Protein AF-0000000065828206 (afdb_homodimer)

Organism: Ralstonia nicotianae (strain ATCC BAA-1114 / GMI1000) (NCBI:txid267608)

Nearest PDB structures (foldseek):
  7cvt-assembly1_B  TM=8.845E-01  e=2.943E-19  Escherichia coli MS 198-1
  7rnx-assembly1_B  TM=8.669E-01  e=4.921E-19  Escherichia coli
  4kkc-assembly1_A  TM=8.652E-01  e=5.841E-19  Escherichia coli K-12
  2hlf-assembly1_B  TM=8.826E-01  e=1.159E-18  Escherichia coli
  2fed-assembly1_A  TM=8.657E-01  e=7.010E-18  Escherichia coli

Radius of gyration: 28.48 Å; Cα contacts (8 Å, |Δi|>4): 1862; chains: 2; bounding box: 68×88×63 Å

Secondary structure (DSSP, 8-state):
-HHHHHHHHHHHHHHHHHHHHHHHHHHHHHHSS-S-HHHHHHHS-HHHHHHHHHHHHHHHHHHHHHHTTTS---SBSSHHHHHHTS-S-B-HHHHHHHHHHHHHHHHTT-SSBSHHHHHHHHHHHHHHHHHHHHHHS---HHHHHHHHHHHHHHHHHHHHT-HHHHHHHIIIIIISSB-HHHHHHHHHHHHHHHHHHHHHH-S--SSPPPP-----TTHHHHHHHHHHHHHHHHHHHHHHHHHHHHHHHHTT--HHHHHHHHHHHHHHHHHH-GGGSSSSHHHHHHHHHS---HHHHHHHHHHHHHHHHHHHHHT-S-BSHHHHHHHHHHHHHHHHHHHHHH-TTT---HHHHHHHHHHHHHHHHHS-HHHHHHHHHHHHT-GGGHHHHHHHHHHHHHHHHHTTPPPHHHHHHHHHHHHHHHSPP----/-HHHHHHHHHHHHHHHHHHHHHHHHHHHHHHSS-S-HHHHHHHS-HHHHHHHHHHHHHHHHHHHHHHTTTS---SBSSHHHHHHTS-S-B-HHHHHHHHHHHHHHHHTT-SSBSHHHHHHHHHHHHHHHHHHHHHHS---HHHHHHHHHHHHHHHHHHHHT-HHHHHHHIIIIIISSB-HHHHHHHHHHHHHHHHHHHHHH-S--SSPPPP-----TTHHHHHHHHHHHHHHHHHHHHHHHHHHHHHHHHHT--HHHHHHHHHHHHHHHHHH-GGGSSSSHHHHHHHHHS---HHHHHHHHHHHHHHHHHHHHHT-S-BSHHHHHHHHHHHHHHHHHHHHHH-TTT---HHHHHHHHHHHHHHHHHS-HHHHHHHHHHHHT-GGGHHHHHHHHHHHHHHHHHTTPPPHHHHHHHHHHHHHHHSPP----

Structure (mmCIF, N/CA/C/O backbone):
data_AF-0000000065828206-model_v1
#
loop_
_entity.id
_entity.type
_entity.pdbx_description
1 polymer 'Putative chloride channel protein ClcB-like'
#
loop_
_atom_site.group_PDB
_atom_site.id
_atom_site.type_symbol
_atom_site.label_atom_id
_atom_site.label_alt_id
_atom_site.label_comp_id
_atom_site.label_asym_id
_atom_site.label_entity_id
_atom_site.label_seq_id
_atom_site.pdbx_PDB_ins_code
_atom_site.Cartn_x
_atom_site.Cartn_y
_atom_site.Cartn_z
_atom_site.occupancy
_atom_site.B_iso_or_equiv
_atom_site.auth_seq_id
_atom_site.auth_comp_id
_atom_site.auth_asym_id
_atom_site.auth_atom_id
_atom_site.pdbx_PDB_model_num
ATOM 1 N N . MET A 1 1 ? 0.159 -11.266 20.906 1 85.5 1 MET A N 1
ATOM 2 C CA . MET A 1 1 ? -0.296 -11.562 19.547 1 85.5 1 MET A CA 1
ATOM 3 C C . MET A 1 1 ? 0.764 -11.18 18.516 1 85.5 1 MET A C 1
ATOM 5 O O . MET A 1 1 ? 1.113 -11.977 17.656 1 85.5 1 MET A O 1
ATOM 9 N N . LEU A 1 2 ? 1.484 -10.047 18.75 1 88.75 2 LEU A N 1
ATOM 10 C CA . LEU A 1 2 ? 2.467 -9.609 17.766 1 88.75 2 LEU A CA 1
ATOM 11 C C . LEU A 1 2 ? 3.717 -10.484 17.812 1 88.75 2 LEU A C 1
ATOM 13 O O . LEU A 1 2 ? 4.305 -10.797 16.766 1 88.75 2 LEU A O 1
ATOM 17 N N . ALA A 1 3 ? 4.074 -10.906 18.984 1 91.06 3 ALA A N 1
ATOM 18 C CA . ALA A 1 3 ? 5.234 -11.781 19.125 1 91.06 3 ALA A CA 1
ATOM 19 C C . ALA A 1 3 ? 4.98 -13.133 18.453 1 91.06 3 ALA A C 1
ATOM 21 O O . ALA A 1 3 ? 5.863 -13.688 17.797 1 91.06 3 ALA A O 1
ATOM 22 N N . ILE A 1 4 ? 3.814 -13.617 18.594 1 94.81 4 ILE A N 1
ATOM 23 C CA . ILE A 1 4 ? 3.439 -14.891 17.984 1 94.81 4 ILE A CA 1
ATOM 24 C C . ILE A 1 4 ? 3.402 -14.75 16.469 1 94.81 4 ILE A C 1
ATOM 26 O O . ILE A 1 4 ? 3.838 -15.648 15.75 1 94.81 4 ILE A O 1
ATOM 30 N N . ALA A 1 5 ? 2.896 -13.586 16.031 1 96.06 5 ALA A N 1
ATOM 31 C CA . ALA A 1 5 ? 2.891 -13.312 14.602 1 96.06 5 ALA A CA 1
ATOM 32 C C . ALA A 1 5 ? 4.309 -13.328 14.031 1 96.06 5 ALA A C 1
ATOM 34 O O . ALA A 1 5 ? 4.539 -13.836 12.938 1 96.06 5 ALA A O 1
ATOM 35 N N . GLY A 1 6 ? 5.203 -12.758 14.805 1 94.94 6 GLY A N 1
ATOM 36 C CA . GLY A 1 6 ? 6.598 -12.773 14.391 1 94.94 6 GLY A CA 1
ATOM 37 C C . GLY A 1 6 ? 7.176 -14.18 14.305 1 94.94 6 GLY A C 1
ATOM 38 O O . GLY A 1 6 ? 7.914 -14.492 13.367 1 94.94 6 GLY A O 1
ATOM 39 N N . LEU A 1 7 ? 6.871 -14.992 15.227 1 96.94 7 LEU A N 1
ATOM 40 C CA . LEU A 1 7 ? 7.332 -16.375 15.234 1 96.94 7 LEU A CA 1
ATOM 41 C C . LEU A 1 7 ? 6.773 -17.141 14.047 1 96.94 7 LEU A C 1
ATOM 43 O O . LEU A 1 7 ? 7.48 -17.953 13.438 1 96.94 7 LEU A O 1
ATOM 47 N N . ILE A 1 8 ? 5.566 -16.875 13.758 1 97.88 8 ILE A N 1
ATOM 48 C CA . ILE A 1 8 ? 4.93 -17.516 12.609 1 97.88 8 ILE A CA 1
ATOM 49 C C . ILE A 1 8 ? 5.605 -17.047 11.32 1 97.88 8 ILE A C 1
ATOM 51 O O . ILE A 1 8 ? 5.793 -17.844 10.391 1 97.88 8 ILE A O 1
ATOM 55 N N . GLY A 1 9 ? 5.891 -15.758 11.289 1 97.81 9 GLY A N 1
ATOM 56 C CA . GLY A 1 9 ? 6.637 -15.25 10.148 1 97.81 9 GLY A CA 1
ATOM 57 C C . GLY A 1 9 ? 7.961 -15.961 9.938 1 97.81 9 GLY A C 1
ATOM 58 O O . GLY A 1 9 ? 8.32 -16.297 8.805 1 97.81 9 GLY A O 1
ATOM 59 N N . CYS A 1 10 ? 8.648 -16.219 10.984 1 96.56 10 CYS A N 1
ATOM 60 C CA . CYS A 1 10 ? 9.93 -16.938 10.93 1 96.56 10 CYS A CA 1
ATOM 61 C C . CYS A 1 10 ? 9.742 -18.359 10.453 1 96.56 10 CYS A C 1
ATOM 63 O O . CYS A 1 10 ? 10.406 -18.812 9.523 1 96.56 10 CYS A O 1
ATOM 65 N N . ALA A 1 11 ? 8.82 -19.031 11.039 1 98.19 11 ALA A N 1
ATOM 66 C CA . ALA A 1 11 ? 8.562 -20.422 10.688 1 98.19 11 ALA A CA 1
ATOM 67 C C . ALA A 1 11 ? 8.078 -20.562 9.25 1 98.19 11 ALA A C 1
ATOM 69 O O . ALA A 1 11 ? 8.484 -21.469 8.531 1 98.19 11 ALA A O 1
ATOM 70 N N . GLY A 1 12 ? 7.203 -19.656 8.906 1 98.19 12 GLY A N 1
ATOM 71 C CA . GLY A 1 12 ? 6.703 -19.672 7.539 1 98.19 12 GLY A CA 1
ATOM 72 C C . GLY A 1 12 ? 7.789 -19.438 6.504 1 98.19 12 GLY A C 1
ATOM 73 O O . GLY A 1 12 ? 7.824 -20.125 5.473 1 98.19 12 GLY A O 1
ATOM 74 N N . ALA A 1 13 ? 8.641 -18.484 6.777 1 97.75 13 ALA A N 1
ATOM 75 C CA . ALA A 1 13 ? 9.75 -18.219 5.867 1 97.75 13 ALA A CA 1
ATOM 76 C C . ALA A 1 13 ? 10.672 -19.422 5.742 1 97.75 13 ALA A C 1
ATOM 78 O O . ALA A 1 13 ? 11.109 -19.766 4.641 1 97.75 13 ALA A O 1
ATOM 79 N N . LEU A 1 14 ? 10.945 -20.031 6.82 1 98 14 LEU A N 1
ATOM 80 C CA . LEU A 1 14 ? 11.82 -21.188 6.812 1 98 14 LEU A CA 1
ATOM 81 C C . LEU A 1 14 ? 11.188 -22.344 6.043 1 98 14 LEU A C 1
ATOM 83 O O . LEU A 1 14 ? 11.875 -23.062 5.324 1 98 14 LEU A O 1
ATOM 87 N N . ALA A 1 15 ? 9.914 -22.531 6.207 1 97.94 15 ALA A N 1
ATOM 88 C CA . ALA A 1 15 ? 9.203 -23.562 5.457 1 97.94 15 ALA A CA 1
ATOM 89 C C . ALA A 1 15 ? 9.273 -23.297 3.957 1 97.94 15 ALA A C 1
ATOM 91 O O . ALA A 1 15 ? 9.461 -24.234 3.166 1 97.94 15 ALA A O 1
ATOM 92 N N . THR A 1 16 ? 9.07 -22.078 3.592 1 97.31 16 THR A N 1
ATOM 93 C CA . THR A 1 16 ? 9.133 -21.703 2.184 1 97.31 16 THR A CA 1
ATOM 94 C C . THR A 1 16 ? 10.539 -21.906 1.629 1 97.31 16 THR A C 1
ATOM 96 O O . THR A 1 16 ? 10.711 -22.359 0.494 1 97.31 16 THR A O 1
ATOM 99 N N . ILE A 1 17 ? 11.539 -21.562 2.404 1 96.94 17 ILE A N 1
ATOM 100 C CA . ILE A 1 17 ? 12.93 -21.719 2 1 96.94 17 ILE A CA 1
ATOM 101 C C . ILE A 1 17 ? 13.25 -23.203 1.828 1 96.94 17 ILE A C 1
ATOM 103 O O . ILE A 1 17 ? 13.93 -23.594 0.874 1 96.94 17 ILE A O 1
ATOM 107 N N . ALA A 1 18 ? 12.773 -24.016 2.725 1 97.19 18 ALA A N 1
ATOM 108 C CA . ALA A 1 18 ? 12.969 -25.453 2.629 1 97.19 18 ALA A CA 1
ATOM 109 C C . ALA A 1 18 ? 12.359 -26 1.344 1 97.19 18 ALA A C 1
ATOM 111 O O . ALA A 1 18 ? 12.969 -26.844 0.676 1 97.19 18 ALA A O 1
ATOM 112 N N . PHE A 1 19 ? 11.195 -25.609 1.028 1 97.19 19 PHE A N 1
ATOM 113 C CA . PHE A 1 19 ? 10.539 -26.047 -0.196 1 97.19 19 PHE A CA 1
ATOM 114 C C . PHE A 1 19 ? 11.344 -25.641 -1.422 1 97.19 19 PHE A C 1
ATOM 116 O O . PHE A 1 19 ? 11.539 -26.438 -2.338 1 97.19 19 PHE A O 1
ATOM 123 N N . ARG A 1 20 ? 11.758 -24.438 -1.436 1 94.19 20 ARG A N 1
ATOM 124 C CA . ARG A 1 20 ? 12.547 -23.922 -2.553 1 94.19 20 ARG A CA 1
ATOM 125 C C . ARG A 1 20 ? 13.844 -24.703 -2.713 1 94.19 20 ARG A C 1
ATOM 127 O O . ARG A 1 20 ? 14.273 -24.984 -3.834 1 94.19 20 ARG A O 1
ATOM 134 N N . GLU A 1 21 ? 14.461 -25.016 -1.623 1 94.44 21 GLU A N 1
ATOM 135 C CA . GLU A 1 21 ? 15.703 -25.766 -1.66 1 94.44 21 GLU A CA 1
ATOM 136 C C . GLU A 1 21 ? 15.469 -27.188 -2.172 1 94.44 21 GLU A C 1
ATOM 138 O O . GLU A 1 21 ? 16.297 -27.734 -2.896 1 94.44 21 GLU A O 1
ATOM 143 N N . CYS A 1 22 ? 14.359 -27.75 -1.786 1 95.75 22 CYS A N 1
ATOM 144 C CA . CYS A 1 22 ? 14.008 -29.062 -2.307 1 95.75 22 CYS A CA 1
ATOM 145 C C . CYS A 1 22 ? 13.812 -29.031 -3.816 1 95.75 22 CYS A C 1
ATOM 147 O O . CYS A 1 22 ? 14.266 -29.922 -4.535 1 95.75 22 CYS A O 1
ATOM 149 N N . LEU A 1 23 ? 13.148 -28.031 -4.246 1 94 23 LEU A N 1
ATOM 150 C CA . LEU A 1 23 ? 12.922 -27.859 -5.68 1 94 23 LEU A CA 1
ATOM 151 C C . LEU A 1 23 ? 14.25 -27.703 -6.422 1 94 23 LEU A C 1
ATOM 153 O O . LEU A 1 23 ? 14.438 -28.297 -7.488 1 94 23 LEU A O 1
ATOM 157 N N . ARG A 1 24 ? 15.094 -26.906 -5.871 1 91.38 24 ARG A N 1
ATOM 158 C CA . ARG A 1 24 ? 16.406 -26.672 -6.48 1 91.38 24 ARG A CA 1
ATOM 159 C C . ARG A 1 24 ? 17.188 -27.969 -6.59 1 91.38 24 ARG A C 1
ATOM 161 O O . ARG A 1 24 ? 17.828 -28.219 -7.617 1 91.38 24 ARG A O 1
ATOM 168 N N . GLN A 1 25 ? 17.188 -28.75 -5.578 1 92.44 25 GLN A N 1
ATOM 169 C CA . GLN A 1 25 ? 17.891 -30.016 -5.57 1 92.44 25 GLN A CA 1
ATOM 170 C C . GLN A 1 25 ? 17.328 -30.984 -6.605 1 92.44 25 GLN A C 1
ATOM 172 O O . GLN A 1 25 ? 18.062 -31.688 -7.285 1 92.44 25 GLN A O 1
ATOM 177 N N . LEU A 1 26 ? 16.031 -31 -6.684 1 91.31 26 LEU A N 1
ATOM 178 C CA . LEU A 1 26 ? 15.391 -31.875 -7.66 1 91.31 26 LEU A CA 1
ATOM 179 C C . LEU A 1 26 ? 15.727 -31.438 -9.086 1 91.31 26 LEU A C 1
ATOM 181 O O . LEU A 1 26 ? 15.953 -32.281 -9.953 1 91.31 26 LEU A O 1
ATOM 185 N N . GLN A 1 27 ? 15.695 -30.156 -9.266 1 87.38 27 GLN A N 1
ATOM 186 C CA . GLN A 1 27 ? 16.047 -29.641 -10.578 1 87.38 27 GLN A CA 1
ATOM 187 C C . GLN A 1 27 ? 17.516 -29.938 -10.906 1 87.38 27 GLN A C 1
ATOM 189 O O . GLN A 1 27 ? 17.844 -30.234 -12.062 1 87.38 27 GLN A O 1
ATOM 194 N N . TRP A 1 28 ? 18.359 -29.797 -9.938 1 87.56 28 TRP A N 1
ATOM 195 C CA . TRP A 1 28 ? 19.766 -30.109 -10.133 1 87.56 28 TRP A CA 1
ATOM 196 C C . TRP A 1 28 ? 19.953 -31.578 -10.508 1 87.56 28 TRP A C 1
ATOM 198 O O . TRP A 1 28 ? 20.781 -31.906 -11.359 1 87.56 28 TRP A O 1
ATOM 208 N N . TRP A 1 29 ? 19.234 -32.406 -9.938 1 86.88 29 TRP A N 1
ATOM 209 C CA . TRP A 1 29 ? 19.297 -33.844 -10.242 1 86.88 29 TRP A CA 1
ATOM 210 C C . TRP A 1 29 ? 18.812 -34.125 -11.664 1 86.88 29 TRP A C 1
ATOM 212 O O . TRP A 1 29 ? 19.312 -35 -12.336 1 86.88 29 TRP A O 1
ATOM 222 N N . LEU A 1 30 ? 17.828 -33.375 -12.102 1 83.5 30 LEU A N 1
ATOM 223 C CA . LEU A 1 30 ? 17.219 -33.594 -13.414 1 83.5 30 LEU A CA 1
ATOM 224 C C . LEU A 1 30 ? 18.094 -33.031 -14.523 1 83.5 30 LEU A C 1
ATOM 226 O O . LEU A 1 30 ? 18.234 -33.656 -15.586 1 83.5 30 LEU A O 1
ATOM 230 N N . ALA A 1 31 ? 18.656 -31.828 -14.281 1 81.62 31 ALA A N 1
ATOM 231 C CA . ALA A 1 31 ? 19.312 -31.109 -15.375 1 81.62 31 ALA A CA 1
ATOM 232 C C . ALA A 1 31 ? 20.812 -31.016 -15.148 1 81.62 31 ALA A C 1
ATOM 234 O O . ALA A 1 31 ? 21.578 -30.719 -16.078 1 81.62 31 ALA A O 1
ATOM 235 N N . GLY A 1 32 ? 21.281 -31.203 -14.008 1 77.5 32 GLY A N 1
ATOM 236 C CA . GLY A 1 32 ? 22.688 -31.078 -13.688 1 77.5 32 GLY A CA 1
ATOM 237 C C . GLY A 1 32 ? 23.141 -29.641 -13.492 1 77.5 32 GLY A C 1
ATOM 238 O O . GLY A 1 32 ? 24.328 -29.375 -13.344 1 77.5 32 GLY A O 1
ATOM 239 N N . ALA A 1 33 ? 22.219 -28.672 -13.695 1 75.38 33 ALA A N 1
ATOM 240 C CA . ALA A 1 33 ? 22.547 -27.25 -13.523 1 75.38 33 ALA A CA 1
ATOM 241 C C . ALA A 1 33 ? 21.375 -26.484 -12.914 1 75.38 33 ALA A C 1
ATOM 243 O O . ALA A 1 33 ? 20.219 -26.906 -13.023 1 75.38 33 ALA A O 1
ATOM 244 N N . ASP A 1 34 ? 21.781 -25.484 -12.242 1 78.25 34 ASP A N 1
ATOM 245 C CA . ASP A 1 34 ? 20.781 -24.625 -11.625 1 78.25 34 ASP A CA 1
ATOM 246 C C . ASP A 1 34 ? 20.531 -23.375 -12.461 1 78.25 34 ASP A C 1
ATOM 248 O O . ASP A 1 34 ? 20.875 -22.266 -12.047 1 78.25 34 ASP A O 1
ATOM 252 N N . GLN A 1 35 ? 19.984 -23.562 -13.617 1 77.94 35 GLN A N 1
ATOM 253 C CA . GLN A 1 35 ? 19.812 -22.422 -14.5 1 77.94 35 GLN A CA 1
ATOM 254 C C . GLN A 1 35 ? 18.328 -22.141 -14.75 1 77.94 35 GLN A C 1
ATOM 256 O O . GLN A 1 35 ? 17.984 -21.438 -15.695 1 77.94 35 GLN A O 1
ATOM 261 N N . GLY A 1 36 ? 17.469 -22.734 -13.945 1 86.75 36 GLY A N 1
ATOM 262 C CA . GLY A 1 36 ? 16.047 -22.5 -14.133 1 86.75 36 GLY A CA 1
ATOM 263 C C . GLY A 1 36 ? 15.367 -23.547 -14.992 1 86.75 36 GLY A C 1
ATOM 264 O O . GLY A 1 36 ? 16.047 -24.328 -15.664 1 86.75 36 GLY A O 1
ATOM 265 N N . LEU A 1 37 ? 14.141 -23.562 -15.047 1 91.56 37 LEU A N 1
ATOM 266 C CA . LEU A 1 37 ? 13.391 -24.625 -15.68 1 91.56 37 LEU A CA 1
ATOM 267 C C . LEU A 1 37 ? 13.398 -24.469 -17.203 1 91.56 37 LEU A C 1
ATOM 269 O O . LEU A 1 37 ? 13.414 -25.469 -17.922 1 91.56 37 LEU A O 1
ATOM 273 N N . VAL A 1 38 ? 13.336 -23.25 -17.641 1 93.88 38 VAL A N 1
ATOM 274 C CA . VAL A 1 38 ? 13.359 -23.016 -19.078 1 93.88 38 VAL A CA 1
ATOM 275 C C . VAL A 1 38 ? 14.719 -23.406 -19.641 1 93.88 38 VAL A C 1
ATOM 277 O O . VAL A 1 38 ? 14.805 -24.031 -20.703 1 93.88 38 VAL A O 1
ATOM 280 N N . ALA A 1 39 ? 15.75 -23.031 -18.969 1 91.31 39 ALA A N 1
ATOM 281 C CA . ALA A 1 39 ? 17.094 -23.422 -19.375 1 91.31 39 ALA A CA 1
ATOM 282 C C . ALA A 1 39 ? 17.25 -24.938 -19.375 1 91.31 39 ALA A C 1
ATOM 284 O O . ALA A 1 39 ? 17.922 -25.5 -20.234 1 91.31 39 ALA A O 1
ATOM 285 N N . THR A 1 40 ? 16.672 -25.578 -18.406 1 90.56 40 THR A N 1
ATOM 286 C CA . THR A 1 40 ? 16.688 -27.047 -18.344 1 90.56 40 THR A CA 1
ATOM 287 C C . THR A 1 40 ? 15.969 -27.641 -19.547 1 90.56 40 THR A C 1
ATOM 289 O O . THR A 1 40 ? 16.469 -28.578 -20.172 1 90.56 40 THR A O 1
ATOM 292 N N . ALA A 1 41 ? 14.797 -27.125 -19.828 1 93.62 41 ALA A N 1
ATOM 293 C CA . ALA A 1 41 ? 14.047 -27.609 -20.984 1 93.62 41 ALA A CA 1
ATOM 294 C C . ALA A 1 41 ? 14.852 -27.469 -22.266 1 93.62 41 ALA A C 1
ATOM 296 O O . ALA A 1 41 ? 14.859 -28.375 -23.109 1 93.62 41 ALA A O 1
ATOM 297 N N . ARG A 1 42 ? 15.531 -26.375 -22.406 1 92.88 42 ARG A N 1
ATOM 298 C CA . ARG A 1 42 ? 16.312 -26.094 -23.609 1 92.88 42 ARG A CA 1
ATOM 299 C C . ARG A 1 42 ? 17.484 -27.062 -23.734 1 92.88 42 ARG A C 1
ATOM 301 O O . ARG A 1 42 ? 17.906 -27.391 -24.844 1 92.88 42 ARG A O 1
ATOM 308 N N . ALA A 1 43 ? 17.969 -27.469 -22.656 1 90.56 43 ALA A N 1
ATOM 309 C CA . ALA A 1 43 ? 19.141 -28.328 -22.641 1 90.56 43 ALA A CA 1
ATOM 310 C C . ALA A 1 43 ? 18.766 -29.781 -22.922 1 90.56 43 ALA A C 1
ATOM 312 O O . ALA A 1 43 ? 19.625 -30.594 -23.281 1 90.56 43 ALA A O 1
ATOM 313 N N . LEU A 1 44 ? 17.562 -30.156 -22.797 1 92.38 44 LEU A N 1
ATOM 314 C CA . LEU A 1 44 ? 17.094 -31.531 -22.953 1 92.38 44 LEU A CA 1
ATOM 315 C C . LEU A 1 44 ? 16.75 -31.812 -24.422 1 92.38 44 LEU A C 1
ATOM 317 O O . LEU A 1 44 ? 16.281 -30.922 -25.141 1 92.38 44 LEU A O 1
ATOM 321 N N . PRO A 1 45 ? 17.016 -33.031 -24.828 1 95 45 PRO A N 1
ATOM 322 C CA . PRO A 1 45 ? 16.516 -33.438 -26.141 1 95 45 PRO A CA 1
ATOM 323 C C . PRO A 1 45 ? 14.984 -33.469 -26.203 1 95 45 PRO A C 1
ATOM 325 O O . PRO A 1 45 ? 14.32 -33.5 -25.172 1 95 45 PRO A O 1
ATOM 328 N N . TRP A 1 46 ? 14.445 -33.438 -27.391 1 95.44 46 TRP A N 1
ATOM 329 C CA . TRP A 1 46 ? 13.008 -33.281 -27.609 1 95.44 46 TRP A CA 1
ATOM 330 C C . TRP A 1 46 ? 12.242 -34.406 -26.875 1 95.44 46 TRP A C 1
ATOM 332 O O . TRP A 1 46 ? 11.164 -34.156 -26.328 1 95.44 46 TRP A O 1
ATOM 342 N N . TRP A 1 47 ? 12.727 -35.625 -26.844 1 96.44 47 TRP A N 1
ATOM 343 C CA . TRP A 1 47 ? 12.008 -36.719 -26.203 1 96.44 47 TRP A CA 1
ATOM 344 C C . TRP A 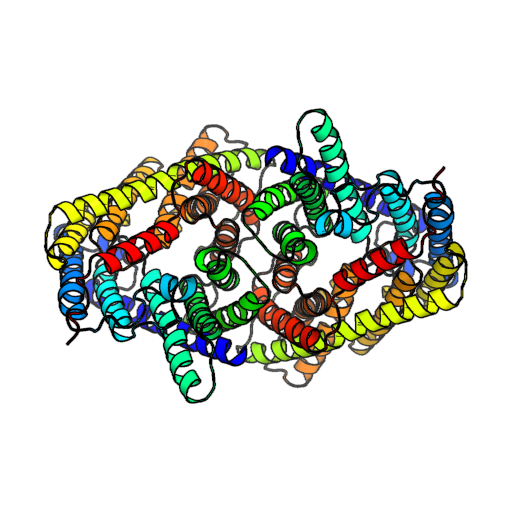1 47 ? 12.008 -36.594 -24.688 1 96.44 47 TRP A C 1
ATOM 346 O O . TRP A 1 47 ? 11.031 -36.938 -24.031 1 96.44 47 TRP A O 1
ATOM 356 N N . ALA A 1 48 ? 13.031 -36.062 -24.156 1 95.31 48 ALA A N 1
ATOM 357 C CA . ALA A 1 48 ? 13.094 -35.812 -22.719 1 95.31 48 ALA A CA 1
ATOM 358 C C . ALA A 1 48 ? 12.172 -34.656 -22.312 1 95.31 48 ALA A C 1
ATOM 360 O O . ALA A 1 48 ? 11.594 -34.688 -21.219 1 95.31 48 ALA A O 1
ATOM 361 N N . ARG A 1 49 ? 12.07 -33.688 -23.219 1 95.81 49 ARG A N 1
ATOM 362 C CA . ARG A 1 49 ? 11.141 -32.594 -22.969 1 95.81 49 ARG A CA 1
ATOM 363 C C . ARG A 1 49 ? 9.703 -33.094 -22.875 1 95.81 49 ARG A C 1
ATOM 365 O O . ARG A 1 49 ? 8.898 -32.531 -22.141 1 95.81 49 ARG A O 1
ATOM 372 N N . LEU A 1 50 ? 9.461 -34.094 -23.594 1 97.31 50 LEU A N 1
ATOM 373 C CA . LEU A 1 50 ? 8.133 -34.719 -23.594 1 97.31 50 LEU A CA 1
ATOM 374 C C . LEU A 1 50 ? 7.941 -35.594 -22.359 1 97.31 50 LEU A C 1
ATOM 376 O O . LEU A 1 50 ? 6.914 -35.5 -21.688 1 97.31 50 LEU A O 1
ATOM 380 N N . LEU A 1 51 ? 8.93 -36.344 -22 1 97.19 51 LEU A N 1
ATOM 381 C CA . LEU A 1 51 ? 8.766 -37.438 -21.031 1 97.19 51 LEU A CA 1
ATOM 382 C C . LEU A 1 51 ? 8.953 -36.938 -19.609 1 97.19 51 LEU A C 1
ATOM 384 O O . LEU A 1 51 ? 8.336 -37.469 -18.672 1 97.19 51 LEU A O 1
ATOM 388 N N . VAL A 1 52 ? 9.773 -35.969 -19.422 1 96.88 52 VAL A N 1
ATOM 389 C CA . VAL A 1 52 ? 10.094 -35.5 -18.078 1 96.88 52 VAL A CA 1
ATOM 390 C C . VAL A 1 52 ? 8.844 -34.906 -17.422 1 96.88 52 VAL A C 1
ATOM 392 O O . VAL A 1 52 ? 8.461 -35.344 -16.328 1 96.88 52 VAL A O 1
ATOM 395 N N . PRO A 1 53 ? 8.164 -33.969 -18.094 1 98.06 53 PRO A N 1
ATOM 396 C CA . PRO A 1 53 ? 6.93 -33.5 -17.484 1 98.06 53 PRO A CA 1
ATOM 397 C C . PRO A 1 53 ? 5.867 -34.594 -17.344 1 98.06 53 PRO A C 1
ATOM 399 O O . PRO A 1 53 ? 5.086 -34.562 -16.391 1 98.06 53 PRO A O 1
ATOM 402 N N . THR A 1 54 ? 5.844 -35.5 -18.25 1 98.5 54 THR A N 1
ATOM 403 C CA . THR A 1 54 ? 4.898 -36.625 -18.188 1 98.5 54 THR A CA 1
ATOM 404 C C . THR A 1 54 ? 5.164 -37.469 -16.953 1 98.5 54 THR A C 1
ATOM 406 O O . THR A 1 54 ? 4.242 -37.781 -16.203 1 98.5 54 THR A O 1
ATOM 409 N N . ALA A 1 55 ? 6.406 -37.812 -16.781 1 98.12 55 ALA A N 1
ATOM 410 C CA . ALA A 1 55 ? 6.797 -38.625 -15.633 1 98.12 55 ALA A CA 1
ATOM 411 C C . ALA A 1 55 ? 6.586 -37.875 -14.328 1 98.12 55 ALA A C 1
ATOM 413 O O . ALA A 1 55 ? 6.168 -38.469 -13.328 1 98.12 55 ALA A O 1
ATOM 414 N N . GLY A 1 56 ? 6.965 -36.625 -14.375 1 97.69 56 GLY A N 1
ATOM 415 C CA . GLY A 1 56 ? 6.719 -35.812 -13.203 1 97.69 56 GLY A CA 1
ATOM 416 C C . GLY A 1 56 ? 5.25 -35.719 -12.844 1 97.69 56 GLY A C 1
ATOM 417 O O . GLY A 1 56 ? 4.895 -35.75 -11.664 1 97.69 56 GLY A O 1
ATOM 418 N N . GLY A 1 57 ? 4.402 -35.5 -13.844 1 98.38 57 GLY A N 1
ATOM 419 C CA . GLY A 1 57 ? 2.969 -35.5 -13.617 1 98.38 57 GLY A CA 1
ATOM 420 C C . GLY A 1 57 ? 2.463 -36.844 -13.062 1 98.38 57 GLY A C 1
ATOM 421 O O . GLY A 1 57 ? 1.623 -36.844 -12.164 1 98.38 57 GLY A O 1
ATOM 422 N N . LEU A 1 58 ? 2.988 -37.875 -13.594 1 98.5 58 LEU A N 1
ATOM 423 C CA . LEU A 1 58 ? 2.604 -39.219 -13.117 1 98.5 58 LEU A CA 1
ATOM 424 C C . LEU A 1 58 ? 2.971 -39.375 -11.648 1 98.5 58 LEU A C 1
ATOM 426 O O . LEU A 1 58 ? 2.154 -39.844 -10.852 1 98.5 58 LEU A O 1
ATOM 430 N N . LEU A 1 59 ? 4.16 -39.031 -11.32 1 98.06 59 LEU A N 1
ATOM 431 C CA . LEU A 1 59 ? 4.617 -39.156 -9.938 1 98.06 59 LEU A CA 1
ATOM 432 C C . LEU A 1 59 ? 3.789 -38.281 -9.016 1 98.06 59 LEU A C 1
ATOM 434 O O . LEU A 1 59 ? 3.451 -38.688 -7.898 1 98.06 59 LEU A O 1
ATOM 438 N N . ALA A 1 60 ? 3.541 -37.062 -9.469 1 98.25 60 ALA A N 1
ATOM 439 C CA . ALA A 1 60 ? 2.705 -36.156 -8.688 1 98.25 60 ALA A CA 1
ATOM 440 C C . ALA A 1 60 ? 1.313 -36.75 -8.469 1 98.25 60 ALA A C 1
ATOM 442 O O . ALA A 1 60 ? 0.774 -36.656 -7.359 1 98.25 60 ALA A O 1
ATOM 443 N N . GLY A 1 61 ? 0.767 -37.25 -9.508 1 97.75 61 GLY A N 1
ATOM 444 C CA . GLY A 1 61 ? -0.549 -37.875 -9.414 1 97.75 61 GLY A CA 1
ATOM 445 C C . GLY A 1 61 ? -0.578 -39.094 -8.508 1 97.75 61 GLY A C 1
ATOM 446 O O . GLY A 1 61 ? -1.541 -39.281 -7.766 1 97.75 61 GLY A O 1
ATOM 447 N N . LEU A 1 62 ? 0.457 -39.875 -8.57 1 97.56 62 LEU A N 1
ATOM 448 C CA . LEU A 1 62 ? 0.555 -41.062 -7.699 1 97.56 62 LEU A CA 1
ATOM 449 C C . LEU A 1 62 ? 0.649 -40.625 -6.238 1 97.56 62 LEU A C 1
ATOM 451 O O . LEU A 1 62 ? 0.054 -41.25 -5.363 1 97.56 62 LEU A O 1
ATOM 455 N N . THR A 1 63 ? 1.379 -39.594 -6.031 1 96.69 63 THR A N 1
ATOM 456 C CA . THR A 1 63 ? 1.526 -39.062 -4.676 1 96.69 63 THR A CA 1
ATOM 457 C C . THR A 1 63 ? 0.177 -38.625 -4.117 1 96.69 63 THR A C 1
ATOM 459 O O . THR A 1 63 ? -0.145 -38.906 -2.961 1 96.69 63 THR A O 1
ATOM 462 N N . LEU A 1 64 ? -0.564 -38 -4.926 1 94.88 64 LEU A N 1
ATOM 463 C CA . LEU A 1 64 ? -1.871 -37.531 -4.48 1 94.88 64 LEU A CA 1
ATOM 464 C C . LEU A 1 64 ? -2.844 -38.688 -4.328 1 94.88 64 LEU A C 1
ATOM 466 O O . LEU A 1 64 ? -3.557 -38.781 -3.326 1 94.88 64 LEU A O 1
ATOM 470 N N . GLN A 1 65 ? -2.881 -39.5 -5.328 1 93.62 65 GLN A N 1
ATOM 471 C CA . GLN A 1 65 ? -3.836 -40.594 -5.387 1 93.62 65 GLN A CA 1
ATOM 472 C C . GLN A 1 65 ? -3.641 -41.562 -4.215 1 93.62 65 GLN A C 1
ATOM 474 O O . GLN A 1 65 ? -4.613 -42 -3.602 1 93.62 65 GLN A O 1
ATOM 479 N N . TYR A 1 66 ? -2.416 -41.75 -3.863 1 93.19 66 TYR A N 1
ATOM 480 C CA . TYR A 1 66 ? -2.15 -42.719 -2.822 1 93.19 66 TYR A CA 1
ATOM 481 C C . TYR A 1 66 ? -1.818 -42.062 -1.499 1 93.19 66 TYR A C 1
ATOM 483 O O . TYR A 1 66 ? -2.066 -42.625 -0.428 1 93.19 66 TYR A O 1
ATOM 491 N N . GLY A 1 67 ? -1.294 -40.969 -1.544 1 90 67 GLY A N 1
ATOM 492 C CA . GLY A 1 67 ? -0.926 -40.25 -0.329 1 90 67 GLY A CA 1
ATOM 493 C C . GLY A 1 67 ? -2.123 -39.75 0.453 1 90 67 GLY A C 1
ATOM 494 O O . GLY A 1 67 ? -2.094 -39.719 1.685 1 90 67 GLY A O 1
ATOM 495 N N . LEU A 1 68 ? -3.117 -39.375 -0.242 1 86.69 68 LEU A N 1
ATOM 496 C CA . LEU A 1 68 ? -4.266 -38.781 0.418 1 86.69 68 LEU A CA 1
ATOM 497 C C . LEU A 1 68 ? -5.293 -39.812 0.812 1 86.69 68 LEU A C 1
ATOM 499 O O . LEU A 1 68 ? -6.195 -39.562 1.605 1 86.69 68 LEU A O 1
ATOM 503 N N . LYS A 1 69 ? -5.098 -41 0.354 1 84.31 69 LYS A N 1
ATOM 504 C CA . LYS A 1 69 ? -6.078 -42.062 0.558 1 84.31 69 LYS A CA 1
ATOM 505 C C . LYS A 1 69 ? -6.215 -42.406 2.037 1 84.31 69 LYS A C 1
ATOM 507 O O . LYS A 1 69 ? -7.312 -42.688 2.518 1 84.31 69 LYS A O 1
ATOM 512 N N . TRP A 1 70 ? -5.16 -42.219 2.73 1 82.5 70 TRP A N 1
ATOM 513 C CA . TRP A 1 70 ? -5.211 -42.719 4.102 1 82.5 70 TRP A CA 1
ATOM 514 C C . TRP A 1 70 ? -5.18 -41.562 5.102 1 82.5 70 TRP A C 1
ATOM 516 O O . TRP A 1 70 ? -5.07 -41.781 6.309 1 82.5 70 TRP A O 1
ATOM 526 N N . ILE A 1 71 ? -5.312 -40.406 4.656 1 80.25 71 ILE A N 1
ATOM 527 C CA . ILE A 1 71 ? -5.258 -39.281 5.555 1 80.25 71 ILE A CA 1
ATOM 528 C C . ILE A 1 71 ? -6.676 -38.781 5.863 1 80.25 71 ILE A C 1
ATOM 530 O O . ILE A 1 71 ? -7.449 -38.5 4.949 1 80.25 71 ILE A O 1
ATOM 534 N N . PRO A 1 72 ? -7.02 -38.844 7.219 1 73 72 PRO A N 1
ATOM 535 C CA . PRO A 1 72 ? -8.336 -38.312 7.582 1 73 72 PRO A CA 1
ATOM 536 C C . PRO A 1 72 ? -8.531 -36.875 7.168 1 73 72 PRO A C 1
ATOM 538 O O . PRO A 1 72 ? -7.582 -36.062 7.223 1 73 72 PRO A O 1
ATOM 541 N N . ARG A 1 73 ? -9.531 -36.656 6.648 1 70.19 73 ARG A N 1
ATOM 542 C CA . ARG A 1 73 ? -9.859 -35.281 6.207 1 70.19 73 ARG A CA 1
ATOM 543 C C . ARG A 1 73 ? -10.242 -34.406 7.391 1 70.19 73 ARG A C 1
ATOM 545 O O . ARG A 1 73 ? -11.422 -34.125 7.613 1 70.19 73 ARG A O 1
ATOM 552 N N . LYS A 1 74 ? -9.406 -34.312 8.258 1 70.12 74 LYS A N 1
ATOM 553 C CA . LYS A 1 74 ? -9.594 -33.406 9.391 1 70.12 74 LYS A CA 1
ATOM 554 C C . LYS A 1 74 ? -9.008 -32.031 9.094 1 70.12 74 LYS A C 1
ATOM 556 O O . LYS A 1 74 ? -7.871 -31.906 8.633 1 70.12 74 LYS A O 1
ATOM 561 N N . GLY A 1 75 ? -9.938 -31.047 9.18 1 72.62 75 GLY A N 1
ATOM 562 C CA . GLY A 1 75 ? -9.508 -29.672 8.938 1 72.62 75 GLY A CA 1
ATOM 563 C C . GLY A 1 75 ? -9.672 -29.25 7.488 1 72.62 75 GLY A C 1
ATOM 564 O O . GLY A 1 75 ? -10.148 -30.016 6.66 1 72.62 75 GLY A O 1
ATOM 565 N N . ALA A 1 76 ? -9.258 -28.047 7.242 1 78.88 76 ALA A N 1
ATOM 566 C CA . ALA A 1 76 ? -9.375 -27.531 5.887 1 78.88 76 ALA A CA 1
ATOM 567 C C . ALA A 1 76 ? -8.203 -27.969 5.016 1 78.88 76 ALA A C 1
ATOM 569 O O . ALA A 1 76 ? -7.094 -28.156 5.512 1 78.88 76 ALA A O 1
ATOM 570 N N . GLU A 1 77 ? -8.438 -28.188 3.781 1 77.38 77 GLU A N 1
ATOM 571 C CA . GLU A 1 77 ? -7.398 -28.594 2.832 1 77.38 77 GLU A CA 1
ATOM 572 C C . GLU A 1 77 ? -6.605 -27.375 2.346 1 77.38 77 GLU A C 1
ATOM 574 O O . GLU A 1 77 ? -5.41 -27.484 2.061 1 77.38 77 GLU A O 1
ATOM 579 N N . ASP A 1 78 ? -7.273 -26.297 2.305 1 87.19 78 ASP A N 1
ATOM 580 C CA . ASP A 1 78 ? -6.695 -25.078 1.761 1 87.19 78 ASP A CA 1
ATOM 581 C C . ASP A 1 78 ? -6.719 -23.953 2.793 1 87.19 78 ASP A C 1
ATOM 583 O O . ASP A 1 78 ? -7.684 -23.812 3.545 1 87.19 78 ASP A O 1
ATOM 587 N N . TYR A 1 79 ? -5.617 -23.219 2.805 1 90.06 79 TYR A N 1
ATOM 588 C CA . TYR A 1 79 ? -5.48 -22.188 3.814 1 90.06 79 TYR A CA 1
ATOM 589 C C . TYR A 1 79 ? -6.566 -21.125 3.656 1 90.06 79 TYR A C 1
ATOM 591 O O . TYR A 1 79 ? -7.031 -20.547 4.645 1 90.06 79 TYR A O 1
ATOM 599 N N . MET A 1 80 ? -6.941 -20.875 2.438 1 89 80 MET A N 1
ATOM 600 C CA . MET A 1 80 ? -7.984 -19.875 2.217 1 89 80 MET A CA 1
ATOM 601 C C . MET A 1 80 ? -9.289 -20.312 2.881 1 89 80 MET A C 1
ATOM 603 O O . MET A 1 80 ? -9.977 -19.484 3.488 1 89 80 MET A O 1
ATOM 607 N N . GLU A 1 81 ? -9.594 -21.547 2.783 1 86.69 81 GLU A N 1
ATOM 608 C CA . GLU A 1 81 ? -10.789 -22.078 3.422 1 86.69 81 GLU A CA 1
ATOM 609 C C . GLU A 1 81 ? -10.672 -22.031 4.941 1 86.69 81 GLU A C 1
ATOM 611 O O . GLU A 1 81 ? -11.633 -21.688 5.633 1 86.69 81 GLU A O 1
ATOM 616 N N . ALA A 1 82 ? -9.539 -22.391 5.379 1 89.94 82 ALA A N 1
ATOM 617 C CA . ALA A 1 82 ? -9.312 -22.406 6.82 1 89.94 82 ALA A CA 1
ATOM 618 C C . ALA A 1 82 ? -9.484 -21.016 7.418 1 89.94 82 ALA A C 1
ATOM 620 O O . ALA A 1 82 ? -9.961 -20.875 8.547 1 89.94 82 ALA A O 1
ATOM 621 N N . ILE A 1 83 ? -9.141 -19.969 6.711 1 91.5 83 ILE A N 1
ATOM 622 C CA . ILE A 1 83 ? -9.172 -18.594 7.207 1 91.5 83 ILE A CA 1
ATOM 623 C C . ILE A 1 83 ? -10.57 -18 7.004 1 91.5 83 ILE A C 1
ATOM 625 O O . ILE A 1 83 ? -11.133 -17.406 7.922 1 91.5 83 ILE A O 1
ATOM 629 N N . ALA A 1 84 ? -11.148 -18.219 5.859 1 86.25 84 ALA A N 1
ATOM 630 C CA . ALA A 1 84 ? -12.359 -17.5 5.461 1 86.25 84 ALA A CA 1
ATOM 631 C C . ALA A 1 84 ? -13.602 -18.125 6.078 1 86.25 84 ALA A C 1
ATOM 633 O O . ALA A 1 84 ? -14.5 -17.422 6.539 1 86.25 84 ALA A O 1
ATOM 634 N N . VAL A 1 85 ? -13.656 -19.5 6.109 1 83.69 85 VAL A N 1
ATOM 635 C CA . VAL A 1 85 ? -14.906 -20.141 6.508 1 83.69 85 VAL A CA 1
ATOM 636 C C . VAL A 1 85 ? -14.625 -21.234 7.535 1 83.69 85 VAL A C 1
ATOM 638 O O . VAL A 1 85 ? -15.523 -21.641 8.281 1 83.69 85 VAL A O 1
ATOM 641 N N . GLY A 1 86 ? -13.398 -21.531 7.738 1 88.25 86 GLY A N 1
ATOM 642 C CA . GLY A 1 86 ? -13.078 -22.641 8.617 1 88.25 86 GLY A CA 1
ATOM 643 C C . GLY A 1 86 ? -12.75 -22.219 10.039 1 88.25 86 GLY A C 1
ATOM 644 O O . GLY A 1 86 ? -13.219 -21.172 10.492 1 88.25 86 GLY A O 1
ATOM 645 N N . ASP A 1 87 ? -12.07 -23.172 10.742 1 90 87 ASP A N 1
ATOM 646 C CA . ASP A 1 87 ? -11.75 -22.922 12.148 1 90 87 ASP A CA 1
ATOM 647 C C . ASP A 1 87 ? -10.258 -22.656 12.336 1 90 87 ASP A C 1
ATOM 649 O O . ASP A 1 87 ? -9.734 -22.781 13.445 1 90 87 ASP A O 1
ATOM 653 N N . GLY A 1 88 ? -9.602 -22.438 11.227 1 92.31 88 GLY A N 1
ATOM 654 C CA . GLY A 1 88 ? -8.188 -22.125 11.312 1 92.31 88 GLY A CA 1
ATOM 655 C C . GLY A 1 88 ? -7.312 -23.359 11.5 1 92.31 88 GLY A C 1
ATOM 656 O O . GLY A 1 88 ? -6.145 -23.234 11.867 1 92.31 88 GLY A O 1
ATOM 657 N N . VAL A 1 89 ? -7.848 -24.516 11.273 1 93.38 89 VAL A N 1
ATOM 658 C CA . VAL A 1 89 ? -7.082 -25.75 11.422 1 93.38 89 VAL A CA 1
ATOM 659 C C . VAL A 1 89 ? -6.777 -26.344 10.047 1 93.38 89 VAL A C 1
ATOM 661 O O . VAL A 1 89 ? -7.688 -26.578 9.242 1 93.38 89 VAL A O 1
ATOM 664 N N . LEU A 1 90 ? -5.484 -26.531 9.812 1 93.81 90 LEU A N 1
ATOM 665 C CA . LEU A 1 90 ? -5.008 -27.172 8.586 1 93.81 90 LEU A CA 1
ATOM 666 C C . LEU A 1 90 ? -4.398 -28.531 8.875 1 93.81 90 LEU A C 1
ATOM 668 O O . LEU A 1 90 ? -3.703 -28.703 9.883 1 93.81 90 LEU A O 1
ATOM 672 N N . SER A 1 91 ? -4.684 -29.469 8.031 1 91.5 91 SER A N 1
ATOM 673 C CA . SER A 1 91 ? -4.07 -30.781 8.164 1 91.5 91 SER A CA 1
ATOM 674 C C . SER A 1 91 ? -2.609 -30.766 7.723 1 91.5 91 SER A C 1
ATOM 676 O O . SER A 1 91 ? -2.307 -30.469 6.562 1 91.5 91 SER A O 1
ATOM 678 N N . ALA A 1 92 ? -1.743 -31.062 8.633 1 92.81 92 ALA A N 1
ATOM 679 C CA . ALA A 1 92 ? -0.315 -31.078 8.328 1 92.81 92 ALA A CA 1
ATOM 680 C C . ALA A 1 92 ? 0.018 -32.188 7.316 1 92.81 92 ALA A C 1
ATOM 682 O O . ALA A 1 92 ? 0.814 -31.953 6.398 1 92.81 92 ALA A O 1
ATOM 683 N N . ARG A 1 93 ? -0.59 -33.312 7.457 1 92.94 93 ARG A N 1
ATOM 684 C CA . ARG A 1 93 ? -0.32 -34.438 6.582 1 92.94 93 ARG A CA 1
ATOM 685 C C . ARG A 1 93 ? -0.793 -34.156 5.16 1 92.94 93 ARG A C 1
ATOM 687 O O . ARG A 1 93 ? -0.078 -34.438 4.195 1 92.94 93 ARG A O 1
ATOM 694 N N . GLN A 1 94 ? -1.94 -33.625 5.102 1 91.94 94 GLN A N 1
ATOM 695 C CA . GLN A 1 94 ? -2.457 -33.281 3.777 1 91.94 94 GLN A CA 1
ATOM 696 C C . GLN A 1 94 ? -1.604 -32.219 3.104 1 91.94 94 GLN A C 1
ATOM 698 O O . GLN A 1 94 ? -1.334 -32.312 1.903 1 91.94 94 GLN A O 1
ATOM 703 N N . SER A 1 95 ? -1.23 -31.219 3.91 1 94.06 95 SER A N 1
ATOM 704 C CA . SER A 1 95 ? -0.4 -30.141 3.375 1 94.06 95 SER A CA 1
ATOM 705 C C . SER A 1 95 ? 0.939 -30.688 2.877 1 94.06 95 SER A C 1
ATOM 707 O O . SER A 1 95 ? 1.43 -30.266 1.827 1 94.06 95 SER A O 1
ATOM 709 N N . LEU A 1 96 ? 1.465 -31.641 3.561 1 95.06 96 LEU A N 1
ATOM 710 C CA . LEU A 1 96 ? 2.762 -32.188 3.199 1 95.06 96 LEU A CA 1
ATOM 711 C C . LEU A 1 96 ? 2.65 -33.062 1.946 1 95.06 96 LEU A C 1
ATOM 713 O O . LEU A 1 96 ? 3.537 -33.031 1.088 1 95.06 96 LEU A O 1
ATOM 717 N N . VAL A 1 97 ? 1.596 -33.812 1.797 1 94.94 97 VAL A N 1
ATOM 718 C CA . VAL A 1 97 ? 1.388 -34.656 0.622 1 94.94 97 VAL A CA 1
ATOM 719 C C . VAL A 1 97 ? 1.188 -33.781 -0.612 1 94.94 97 VAL A C 1
ATOM 721 O O . VAL A 1 97 ? 1.768 -34.031 -1.669 1 94.94 97 VAL A O 1
ATOM 724 N N . ARG A 1 98 ? 0.412 -32.781 -0.434 1 94.31 98 ARG A N 1
ATOM 725 C CA . ARG A 1 98 ? 0.16 -31.859 -1.539 1 94.31 98 ARG A CA 1
ATOM 726 C C . ARG A 1 98 ? 1.438 -31.141 -1.953 1 94.31 98 ARG A C 1
ATOM 728 O O . ARG A 1 98 ? 1.688 -30.938 -3.145 1 94.31 98 ARG A O 1
ATOM 735 N N . SER A 1 99 ? 2.197 -30.75 -0.955 1 96.25 99 SER A N 1
ATOM 736 C CA . SER A 1 99 ? 3.467 -30.094 -1.242 1 96.25 99 SER A CA 1
ATOM 737 C C . SER A 1 99 ? 4.434 -31.031 -1.948 1 96.25 99 SER A C 1
ATOM 739 O O . SER A 1 99 ? 5.16 -30.625 -2.854 1 96.25 99 SER A O 1
ATOM 741 N N . ALA A 1 100 ? 4.426 -32.281 -1.553 1 96.38 100 ALA A N 1
ATOM 742 C CA . ALA A 1 100 ? 5.27 -33.281 -2.201 1 96.38 100 ALA A CA 1
ATOM 743 C C . ALA A 1 100 ? 4.844 -33.5 -3.652 1 96.38 100 ALA A C 1
ATOM 745 O O . ALA A 1 100 ? 5.691 -33.656 -4.535 1 96.38 100 ALA A O 1
ATOM 746 N N . SER A 1 101 ? 3.559 -33.562 -3.828 1 97.19 101 SER A N 1
ATOM 747 C CA . SER A 1 101 ? 3.035 -33.688 -5.184 1 97.19 101 SER A CA 1
ATOM 748 C C . SER A 1 101 ? 3.457 -32.5 -6.047 1 97.19 101 SER A C 1
ATOM 750 O O . SER A 1 101 ? 3.865 -32.656 -7.195 1 97.19 101 SER A O 1
ATOM 752 N N . SER A 1 102 ? 3.348 -31.312 -5.461 1 97.31 102 SER A N 1
ATOM 753 C CA . SER A 1 102 ? 3.721 -30.094 -6.172 1 97.31 102 SER A CA 1
ATOM 754 C C . SER A 1 102 ? 5.203 -30.109 -6.539 1 97.31 102 SER A C 1
ATOM 756 O O . SER A 1 102 ? 5.582 -29.656 -7.621 1 97.31 102 SER A O 1
ATOM 758 N N . LEU A 1 103 ? 6.051 -30.625 -5.641 1 96.94 103 LEU A N 1
ATOM 759 C CA . LEU A 1 103 ? 7.484 -30.703 -5.91 1 96.94 103 LEU A CA 1
ATOM 760 C C . LEU A 1 103 ? 7.754 -31.531 -7.172 1 96.94 103 LEU A C 1
ATOM 762 O O . LEU A 1 103 ? 8.586 -31.141 -7.996 1 96.94 103 LEU A O 1
ATOM 766 N N . CYS A 1 104 ? 7.012 -32.562 -7.363 1 96.44 104 CYS A N 1
ATOM 767 C CA . CYS A 1 104 ? 7.203 -33.469 -8.508 1 96.44 104 CYS A CA 1
ATOM 768 C C . CYS A 1 104 ? 6.789 -32.781 -9.805 1 96.44 104 CYS A C 1
ATOM 770 O O . CYS A 1 104 ? 7.535 -32.781 -10.781 1 96.44 104 CYS A O 1
ATOM 772 N N . SER A 1 105 ? 5.648 -32.188 -9.766 1 97.25 105 SER A N 1
ATOM 773 C CA . SER A 1 105 ? 5.133 -31.578 -10.984 1 97.25 105 SER A CA 1
ATOM 774 C C . SER A 1 105 ? 5.91 -30.312 -11.336 1 97.25 105 SER A C 1
ATOM 776 O O . SER A 1 105 ? 6.27 -30.109 -12.5 1 97.25 105 SER A O 1
ATOM 778 N N . VAL A 1 106 ? 6.211 -29.453 -10.344 1 96.5 106 VAL A N 1
ATOM 779 C CA . VAL A 1 106 ? 6.867 -28.172 -10.586 1 96.5 106 VAL A CA 1
ATOM 780 C C . VAL A 1 106 ? 8.312 -28.406 -11.016 1 96.5 106 VAL A C 1
ATOM 782 O O . VAL A 1 106 ? 8.797 -27.781 -11.961 1 96.5 106 VAL A O 1
ATOM 785 N N . ALA A 1 107 ? 8.977 -29.312 -10.414 1 95.06 107 ALA A N 1
ATOM 786 C CA . ALA A 1 107 ? 10.383 -29.594 -10.719 1 95.06 107 ALA A CA 1
ATOM 787 C C . ALA A 1 107 ? 10.539 -30.156 -12.125 1 95.06 107 ALA A C 1
ATOM 789 O O . ALA A 1 107 ? 11.594 -30 -12.742 1 95.06 107 ALA A O 1
ATOM 790 N N . SER A 1 108 ? 9.469 -30.797 -12.602 1 95.94 108 SER A N 1
ATOM 791 C CA . SER A 1 108 ? 9.57 -31.469 -13.891 1 95.94 108 SER A CA 1
ATOM 792 C C . SER A 1 108 ? 9.047 -30.594 -15.023 1 95.94 108 SER A C 1
ATOM 794 O O . SER A 1 108 ? 8.969 -31.031 -16.172 1 95.94 108 SER A O 1
ATOM 796 N N . GLY A 1 109 ? 8.594 -29.375 -14.672 1 95.88 109 GLY A N 1
ATOM 797 C CA . GLY A 1 109 ? 8.352 -28.438 -15.75 1 95.88 109 GLY A CA 1
ATOM 798 C C . GLY A 1 109 ? 6.895 -28.031 -15.867 1 95.88 109 GLY A C 1
ATOM 799 O O . GLY A 1 109 ? 6.527 -27.281 -16.766 1 95.88 109 GLY A O 1
ATOM 800 N N . ALA A 1 110 ? 6.02 -28.5 -14.969 1 97.62 110 ALA A N 1
ATOM 801 C CA . ALA A 1 110 ? 4.621 -28.094 -15.016 1 97.62 110 ALA A CA 1
ATOM 802 C C . ALA A 1 110 ? 4.504 -26.562 -15.078 1 97.62 110 ALA A C 1
ATOM 804 O O . ALA A 1 110 ? 5.285 -25.844 -14.445 1 97.62 110 ALA A O 1
ATOM 805 N N . SER A 1 111 ? 3.547 -26.078 -15.906 1 97.94 111 SER A N 1
ATOM 806 C CA . SER A 1 111 ? 3.344 -24.656 -16.109 1 97.94 111 SER A CA 1
ATOM 807 C C . SER A 1 111 ? 2.48 -24.047 -15.008 1 97.94 111 SER A C 1
ATOM 809 O O . SER A 1 111 ? 1.438 -23.453 -15.281 1 97.94 111 SER A O 1
ATOM 811 N N . ILE A 1 112 ? 2.857 -24.234 -13.766 1 96.38 112 ILE A N 1
ATOM 812 C CA . ILE A 1 112 ? 2.191 -23.703 -12.586 1 96.38 112 ILE A CA 1
ATOM 813 C C . ILE A 1 112 ? 3.23 -23.125 -11.625 1 96.38 112 ILE A C 1
ATOM 815 O O . ILE A 1 112 ? 4.434 -23.312 -11.812 1 96.38 112 ILE A O 1
ATOM 819 N N . GLY A 1 113 ? 2.707 -22.359 -10.672 1 94.69 113 GLY A N 1
ATOM 820 C CA . GLY A 1 113 ? 3.613 -21.719 -9.734 1 94.69 113 GLY A CA 1
ATOM 821 C C . GLY A 1 113 ? 3.92 -22.578 -8.523 1 94.69 113 GLY A C 1
ATOM 822 O O . GLY A 1 113 ? 3.08 -23.375 -8.086 1 94.69 113 GLY A O 1
ATOM 823 N N . ARG A 1 114 ? 5.074 -22.375 -8.008 1 94.06 114 ARG A N 1
ATOM 824 C CA . ARG A 1 114 ? 5.512 -23.047 -6.789 1 94.06 114 ARG A CA 1
ATOM 825 C C . ARG A 1 114 ? 5.008 -22.312 -5.551 1 94.06 114 ARG A C 1
ATOM 827 O O . ARG A 1 114 ? 5.09 -22.844 -4.438 1 94.06 114 ARG A O 1
ATOM 834 N N . GLU A 1 115 ? 4.363 -21.188 -5.688 1 93.31 115 GLU A N 1
ATOM 835 C CA . GLU A 1 115 ? 4.023 -20.297 -4.578 1 93.31 115 GLU A CA 1
ATOM 836 C C . GLU A 1 115 ? 2.84 -20.844 -3.783 1 93.31 115 GLU A C 1
ATOM 838 O O . GLU A 1 115 ? 2.756 -20.641 -2.57 1 93.31 115 GLU A O 1
ATOM 843 N N . GLY A 1 116 ? 1.992 -21.516 -4.504 1 93 116 GLY A N 1
ATOM 844 C CA . GLY A 1 116 ? 0.84 -22.078 -3.82 1 93 116 GLY A CA 1
ATOM 845 C C . GLY A 1 116 ? 1.217 -22.969 -2.654 1 93 116 GLY A C 1
ATOM 846 O O . GLY A 1 116 ? 0.865 -22.688 -1.508 1 93 116 GLY A O 1
ATOM 847 N N . PRO A 1 117 ? 1.942 -23.984 -2.988 1 94.94 117 PRO A N 1
ATOM 848 C CA . PRO A 1 117 ? 2.377 -24.891 -1.914 1 94.94 117 PRO A CA 1
ATOM 849 C C . PRO A 1 117 ? 3.232 -24.172 -0.865 1 94.94 117 PRO A C 1
ATOM 851 O O . PRO A 1 117 ? 3.186 -24.531 0.315 1 94.94 117 PRO A O 1
ATOM 854 N N . MET A 1 118 ? 4.039 -23.234 -1.269 1 96.5 118 MET A N 1
ATOM 855 C CA . MET A 1 118 ? 4.848 -22.469 -0.321 1 96.5 118 MET A CA 1
ATOM 856 C C . MET A 1 118 ? 3.963 -21.75 0.687 1 96.5 118 MET A C 1
ATOM 858 O O . MET A 1 118 ? 4.207 -21.812 1.893 1 96.5 118 MET A O 1
ATOM 862 N N . VAL A 1 119 ? 2.965 -21.078 0.186 1 96.81 119 VAL A N 1
ATOM 863 C CA . VAL A 1 119 ? 2.041 -20.359 1.048 1 96.81 119 VAL A CA 1
ATOM 864 C C . VAL A 1 119 ? 1.295 -21.328 1.952 1 96.81 119 VAL A C 1
ATOM 866 O O . VAL A 1 119 ? 1.083 -21.062 3.135 1 96.81 119 VAL A O 1
ATOM 869 N N . GLN A 1 120 ? 0.929 -22.5 1.403 1 95.94 120 GLN A N 1
ATOM 870 C CA . GLN A 1 120 ? 0.234 -23.531 2.172 1 95.94 120 GLN A CA 1
ATOM 871 C C . GLN A 1 120 ? 1.093 -24.016 3.334 1 95.94 120 GLN A C 1
ATOM 873 O O . GLN A 1 120 ? 0.602 -24.172 4.453 1 95.94 120 GLN A O 1
ATOM 878 N N . LEU A 1 121 ? 2.289 -24.266 3.045 1 97.44 121 LEU A N 1
ATOM 879 C CA . LEU A 1 121 ? 3.197 -24.75 4.082 1 97.44 121 LEU A CA 1
ATOM 880 C C . LEU A 1 121 ? 3.389 -23.688 5.164 1 97.44 121 LEU A C 1
ATOM 882 O O . LEU A 1 121 ? 3.418 -24.016 6.355 1 97.44 121 LEU A O 1
ATOM 886 N N . ALA A 1 122 ? 3.557 -22.453 4.73 1 98.31 122 ALA A N 1
ATOM 887 C CA . ALA A 1 122 ? 3.711 -21.359 5.684 1 98.31 122 ALA A CA 1
ATOM 888 C C . ALA A 1 122 ? 2.457 -21.203 6.539 1 98.31 122 ALA A C 1
ATOM 890 O O . ALA A 1 122 ? 2.547 -21 7.75 1 98.31 122 ALA A O 1
ATOM 891 N N . ALA A 1 123 ? 1.323 -21.25 5.906 1 97.94 123 ALA A N 1
ATOM 892 C CA . ALA A 1 123 ? 0.051 -21.188 6.621 1 97.94 123 ALA A CA 1
ATOM 893 C C . ALA A 1 123 ? -0.093 -22.344 7.605 1 97.94 123 ALA A C 1
ATOM 895 O O . ALA A 1 123 ? -0.638 -22.172 8.703 1 97.94 123 ALA A O 1
ATOM 896 N N . MET A 1 124 ? 0.354 -23.484 7.18 1 97.06 124 MET A N 1
ATOM 897 C CA . MET A 1 124 ? 0.314 -24.672 8.047 1 97.06 124 MET A CA 1
ATOM 898 C C . MET A 1 124 ? 1.11 -24.438 9.32 1 97.06 124 MET A C 1
ATOM 900 O O . MET A 1 124 ? 0.716 -24.891 10.398 1 97.06 124 MET A O 1
ATOM 904 N N . CYS A 1 125 ? 2.203 -23.688 9.25 1 97.62 125 CYS A N 1
ATOM 905 C CA . CYS A 1 125 ? 2.975 -23.344 10.438 1 97.62 125 CYS A CA 1
ATOM 906 C C . CYS A 1 125 ? 2.143 -22.516 11.406 1 97.62 125 CYS A C 1
ATOM 908 O O . CYS A 1 125 ? 2.225 -22.703 12.625 1 97.62 125 CYS A O 1
ATOM 910 N N . GLY A 1 126 ? 1.399 -21.594 10.852 1 97.5 126 GLY A N 1
ATOM 911 C CA . GLY A 1 126 ? 0.496 -20.828 11.688 1 97.5 126 GLY A CA 1
ATOM 912 C C . GLY A 1 126 ? -0.547 -21.688 12.391 1 97.5 126 GLY A C 1
ATOM 913 O O . GLY A 1 126 ? -0.811 -21.5 13.578 1 97.5 126 GLY A O 1
ATOM 914 N N . SER A 1 127 ? -1.076 -22.625 11.641 1 96.81 127 SER A N 1
ATOM 915 C CA . SER A 1 127 ? -2.078 -23.531 12.195 1 96.81 127 SER A CA 1
ATOM 916 C C . SER A 1 127 ? -1.487 -24.406 13.305 1 96.81 127 SER A C 1
ATOM 918 O O . SER A 1 127 ? -2.105 -24.578 14.352 1 96.81 127 SER A O 1
ATOM 920 N N . LEU A 1 128 ? -0.346 -24.953 13.086 1 96.12 128 LEU A N 1
ATOM 921 C CA . LEU A 1 128 ? 0.306 -25.828 14.055 1 96.12 128 LEU A CA 1
ATOM 922 C C . LEU A 1 128 ? 0.639 -25.062 15.336 1 96.12 128 LEU A C 1
ATOM 924 O O . LEU A 1 128 ? 0.403 -25.562 16.438 1 96.12 128 LEU A O 1
ATOM 928 N N . LEU A 1 129 ? 1.199 -23.891 15.172 1 96.12 129 LEU A N 1
ATOM 929 C CA . LEU A 1 129 ? 1.541 -23.094 16.344 1 96.12 129 LEU A CA 1
ATOM 930 C C . LEU A 1 129 ? 0.287 -22.688 17.109 1 96.12 129 LEU A C 1
ATOM 932 O O . LEU A 1 129 ? 0.298 -22.641 18.344 1 96.12 129 LEU A O 1
ATOM 936 N N . GLY A 1 130 ? -0.717 -22.344 16.344 1 95.19 130 GLY A N 1
ATOM 937 C CA . GLY A 1 130 ? -1.983 -22.047 17 1 95.19 130 GLY A CA 1
ATOM 938 C C . GLY A 1 130 ? -2.529 -23.203 17.812 1 95.19 130 GLY A C 1
ATOM 939 O O . GLY A 1 130 ? -3.037 -23 18.922 1 95.19 130 GLY A O 1
ATOM 940 N N . ARG A 1 131 ? -2.42 -24.359 17.328 1 94.12 131 ARG A N 1
ATOM 941 C CA . ARG A 1 131 ? -2.9 -25.547 18.016 1 94.12 131 ARG A CA 1
ATOM 942 C C . ARG A 1 131 ? -2.076 -25.812 19.281 1 94.12 131 ARG A C 1
ATOM 944 O O . ARG A 1 131 ? -2.615 -26.234 20.297 1 94.12 131 ARG A O 1
ATOM 951 N N . VAL A 1 132 ? -0.835 -25.578 19.172 1 94.81 132 VAL A N 1
ATOM 952 C CA . VAL A 1 132 ? 0.034 -25.75 20.328 1 94.81 132 VAL A CA 1
ATOM 953 C C . VAL A 1 132 ? -0.333 -24.719 21.391 1 94.81 132 VAL A C 1
ATOM 955 O O . VAL A 1 132 ? -0.396 -25.047 22.578 1 94.81 132 VAL A O 1
ATOM 958 N N . LEU A 1 133 ? -0.538 -23.5 20.938 1 93.75 133 LEU A N 1
ATOM 959 C CA . LEU A 1 133 ? -0.898 -22.438 21.859 1 93.75 133 LEU A CA 1
ATOM 960 C C . LEU A 1 133 ? -2.236 -22.719 22.531 1 93.75 133 LEU A C 1
ATOM 962 O O . LEU A 1 133 ? -2.455 -22.328 23.688 1 93.75 133 LEU A O 1
ATOM 966 N N . ARG A 1 134 ? -3.109 -23.297 21.766 1 90.88 134 ARG A N 1
ATOM 967 C CA . ARG A 1 134 ? -4.438 -23.609 22.281 1 90.88 134 ARG A CA 1
ATOM 968 C C . ARG A 1 134 ? -4.344 -24.531 23.5 1 90.88 134 ARG A C 1
ATOM 970 O O . ARG A 1 134 ? -5.238 -24.531 24.344 1 90.88 134 ARG A O 1
ATOM 977 N N . HIS A 1 135 ? -3.35 -25.281 23.609 1 91.19 135 HIS A N 1
ATOM 978 C CA . HIS A 1 135 ? -3.146 -26.156 24.766 1 91.19 135 HIS A CA 1
ATOM 979 C C . HIS A 1 135 ? -2.732 -25.359 26 1 91.19 135 HIS A C 1
ATOM 981 O O . HIS A 1 135 ? -2.982 -25.781 27.125 1 91.19 135 HIS A O 1
ATOM 987 N N . ALA A 1 136 ? -2.164 -24.266 25.766 1 90.5 136 ALA A N 1
ATOM 988 C CA . ALA A 1 136 ? -1.617 -23.484 26.875 1 90.5 136 ALA A CA 1
ATOM 989 C C . ALA A 1 136 ? -2.545 -22.328 27.234 1 90.5 136 ALA A C 1
ATOM 991 O O . ALA A 1 136 ? -2.51 -21.828 28.359 1 90.5 136 ALA A O 1
ATOM 992 N N . MET A 1 137 ? -3.279 -21.844 26.281 1 88.44 137 MET A N 1
ATOM 993 C CA . MET A 1 137 ? -4.156 -20.703 26.5 1 88.44 137 MET A CA 1
ATOM 994 C C . MET A 1 137 ? -5.379 -20.766 25.594 1 88.44 137 MET A C 1
ATOM 996 O O . MET A 1 137 ? -5.355 -21.438 24.562 1 88.44 137 MET A O 1
ATOM 1000 N N . PRO A 1 138 ? -6.422 -20.125 26.094 1 89.94 138 PRO A N 1
ATOM 1001 C CA . PRO A 1 138 ? -7.613 -20.109 25.25 1 89.94 138 PRO A CA 1
ATOM 1002 C C . PRO A 1 138 ? -7.418 -19.281 23.969 1 89.94 138 PRO A C 1
ATOM 1004 O O . PRO A 1 138 ? -7.129 -18.078 24.047 1 89.94 138 PRO A O 1
ATOM 1007 N N . VAL A 1 139 ? -7.43 -19.922 22.859 1 92.25 139 VAL A N 1
ATOM 1008 C CA . VAL A 1 139 ? -7.34 -19.266 21.562 1 92.25 139 VAL A CA 1
ATOM 1009 C C . VAL A 1 139 ? -8.68 -19.375 20.828 1 92.25 139 VAL A C 1
ATOM 1011 O O . VAL A 1 139 ? -9.133 -20.484 20.516 1 92.25 139 VAL A O 1
ATOM 1014 N N . SER A 1 140 ? -9.367 -18.281 20.656 1 93.81 140 SER A N 1
ATOM 1015 C CA . SER A 1 140 ? -10.648 -18.266 19.938 1 93.81 140 SER A CA 1
ATOM 1016 C C . SER A 1 140 ? -10.477 -18.672 18.484 1 93.81 140 SER A C 1
ATOM 1018 O O . SER A 1 140 ? -9.359 -18.703 17.969 1 93.81 140 SER A O 1
ATOM 1020 N N . VAL A 1 141 ? -11.539 -19.031 17.828 1 94.06 141 VAL A N 1
ATOM 1021 C CA . VAL A 1 141 ? -11.539 -19.391 16.406 1 94.06 141 VAL A CA 1
ATOM 1022 C C . VAL A 1 141 ? -11.031 -18.234 15.57 1 94.06 141 VAL A C 1
ATOM 1024 O O . VAL A 1 141 ? -10.281 -18.438 14.609 1 94.06 141 VAL A O 1
ATOM 1027 N N . GLU A 1 142 ? -11.391 -17.078 15.992 1 93.06 142 GLU A N 1
ATOM 1028 C CA . GLU A 1 142 ? -10.961 -15.883 15.281 1 93.06 142 GLU A CA 1
ATOM 1029 C C . GLU A 1 142 ? -9.445 -15.711 15.359 1 93.06 142 GLU A C 1
ATOM 1031 O O . GLU A 1 142 ? -8.805 -15.328 14.375 1 93.06 142 GLU A O 1
ATOM 1036 N N . HIS A 1 143 ? -8.969 -16 16.484 1 94.25 143 HIS A N 1
ATOM 1037 C CA . HIS A 1 143 ? -7.523 -15.891 16.672 1 94.25 143 HIS A CA 1
ATOM 1038 C C . HIS A 1 143 ? -6.785 -17 15.914 1 94.25 143 HIS A C 1
ATOM 1040 O O . HIS A 1 143 ? -5.703 -16.766 15.367 1 94.25 143 HIS A O 1
ATOM 1046 N N . MET A 1 144 ? -7.406 -18.172 15.898 1 95.38 144 MET A N 1
ATOM 1047 C CA . MET A 1 144 ? -6.816 -19.281 15.148 1 95.38 144 MET A CA 1
ATOM 1048 C C . MET A 1 144 ? -6.738 -18.938 13.664 1 95.38 144 MET A C 1
ATOM 1050 O O . MET A 1 144 ? -5.715 -19.172 13.016 1 95.38 144 MET A O 1
ATOM 1054 N N . ARG A 1 145 ? -7.773 -18.375 13.141 1 95.88 145 ARG A N 1
ATOM 1055 C CA . ARG A 1 145 ? -7.816 -17.953 11.742 1 95.88 145 ARG A CA 1
ATOM 1056 C C . ARG A 1 145 ? -6.758 -16.891 11.453 1 95.88 145 ARG A C 1
ATOM 1058 O O . ARG A 1 145 ? -6.113 -16.922 10.398 1 95.88 145 ARG A O 1
ATOM 1065 N N . LEU A 1 146 ? -6.625 -16.047 12.406 1 96.19 146 LEU A N 1
ATOM 1066 C CA . LEU A 1 146 ? -5.656 -14.969 12.242 1 96.19 146 LEU A CA 1
ATOM 1067 C C . LEU A 1 146 ? -4.23 -15.516 12.234 1 96.19 146 LEU A C 1
ATOM 1069 O O . LEU A 1 146 ? -3.375 -15.023 11.5 1 96.19 146 LEU A O 1
ATOM 1073 N N . LEU A 1 147 ? -3.967 -16.5 13.039 1 97.25 147 LEU A N 1
ATOM 1074 C CA . LEU A 1 147 ? -2.637 -17.109 13.07 1 97.25 147 LEU A CA 1
ATOM 1075 C C . LEU A 1 147 ? -2.32 -17.797 11.758 1 97.25 147 LEU A C 1
ATOM 1077 O O . LEU A 1 147 ? -1.201 -17.703 11.25 1 97.25 147 LEU A O 1
ATOM 1081 N N . VAL A 1 148 ? -3.285 -18.5 11.164 1 97.69 148 VAL A N 1
ATOM 1082 C CA . VAL A 1 148 ? -3.121 -19.109 9.852 1 97.69 148 VAL A CA 1
ATOM 1083 C C . VAL A 1 148 ? -2.902 -18.031 8.797 1 97.69 148 VAL A C 1
ATOM 1085 O O . VAL A 1 148 ? -2.068 -18.188 7.902 1 97.69 148 VAL A O 1
ATOM 1088 N N . ALA A 1 149 ? -3.645 -16.984 8.992 1 97.75 149 ALA A N 1
ATOM 1089 C CA . ALA A 1 149 ? -3.516 -15.859 8.078 1 97.75 149 ALA A CA 1
ATOM 1090 C C . ALA A 1 149 ? -2.115 -15.258 8.141 1 97.75 149 ALA A C 1
ATOM 1092 O O . ALA A 1 149 ? -1.56 -14.852 7.121 1 97.75 149 ALA A O 1
ATOM 1093 N N . CYS A 1 150 ? -1.57 -15.148 9.305 1 98.12 1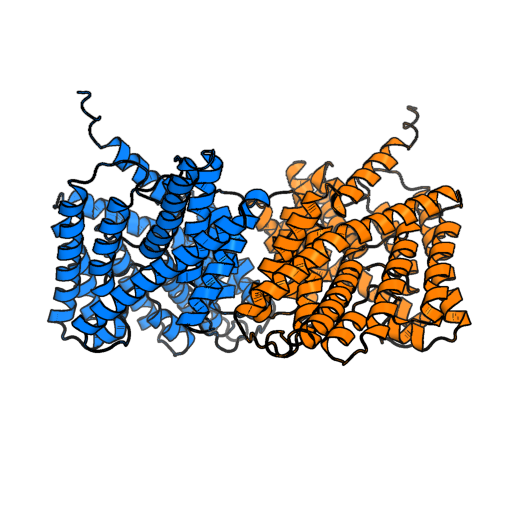50 CYS A N 1
ATOM 1094 C CA . CYS A 1 150 ? -0.197 -14.68 9.461 1 98.12 150 CYS A CA 1
ATOM 1095 C C . CYS A 1 150 ? 0.777 -15.586 8.719 1 98.12 150 CYS A C 1
ATOM 1097 O O . CYS A 1 150 ? 1.723 -15.109 8.094 1 98.12 150 CYS A O 1
ATOM 1099 N N . GLY A 1 151 ? 0.526 -16.828 8.805 1 98.38 151 GLY A N 1
ATOM 1100 C CA . GLY A 1 151 ? 1.329 -17.766 8.039 1 98.38 151 GLY A CA 1
ATOM 1101 C C . GLY A 1 151 ? 1.217 -17.562 6.539 1 98.38 151 GLY A C 1
ATOM 1102 O O . GLY A 1 151 ? 2.223 -17.594 5.824 1 98.38 151 GLY A O 1
ATOM 1103 N N . ALA A 1 152 ? 0.017 -17.406 6.098 1 98 152 ALA A N 1
ATOM 1104 C CA . ALA A 1 152 ? -0.215 -17.172 4.676 1 98 152 ALA A CA 1
ATOM 1105 C C . ALA A 1 152 ? 0.493 -15.914 4.203 1 98 152 ALA A C 1
ATOM 1107 O O . ALA A 1 152 ? 1.104 -15.898 3.131 1 98 152 ALA A O 1
ATOM 1108 N N . ALA A 1 153 ? 0.405 -14.867 4.996 1 98.06 153 ALA A N 1
ATOM 1109 C CA . ALA A 1 153 ? 1.089 -13.617 4.672 1 98.06 153 ALA A CA 1
ATOM 1110 C C . ALA A 1 153 ? 2.6 -13.82 4.598 1 98.06 153 ALA A C 1
ATOM 1112 O O . ALA A 1 153 ? 3.262 -13.281 3.707 1 98.06 153 ALA A O 1
ATOM 1113 N N . ALA A 1 154 ? 3.104 -14.57 5.523 1 98.12 154 ALA A N 1
ATOM 1114 C CA . ALA A 1 154 ? 4.527 -14.898 5.52 1 98.12 154 ALA A CA 1
ATOM 1115 C C . ALA A 1 154 ? 4.91 -15.664 4.262 1 98.12 154 ALA A C 1
ATOM 1117 O O . ALA A 1 154 ? 5.977 -15.438 3.684 1 98.12 154 ALA A O 1
ATOM 1118 N N . GLY A 1 155 ? 4.086 -16.562 3.924 1 97.81 155 GLY A N 1
ATOM 1119 C CA . GLY A 1 155 ? 4.332 -17.359 2.73 1 97.81 155 GLY A CA 1
ATOM 1120 C C . GLY A 1 155 ? 4.395 -16.531 1.464 1 97.81 155 GLY A C 1
ATOM 1121 O O . GLY A 1 155 ? 5.324 -16.672 0.668 1 97.81 155 GLY A O 1
ATOM 1122 N N . ILE A 1 156 ? 3.434 -15.695 1.264 1 97 156 ILE A N 1
ATOM 1123 C CA . ILE A 1 156 ? 3.393 -14.836 0.088 1 97 156 ILE A CA 1
ATOM 1124 C C . ILE A 1 156 ? 4.605 -13.906 0.086 1 97 156 ILE A C 1
ATOM 1126 O O . ILE A 1 156 ? 5.25 -13.719 -0.948 1 97 156 ILE A O 1
ATOM 1130 N N . THR A 1 157 ? 4.895 -13.352 1.23 1 96.75 157 THR A N 1
ATOM 1131 C CA . THR A 1 157 ? 6.047 -12.477 1.383 1 96.75 157 THR A CA 1
ATOM 1132 C C . THR A 1 157 ? 7.332 -13.203 0.999 1 96.75 157 THR A C 1
ATOM 1134 O O . THR A 1 157 ? 8.164 -12.656 0.269 1 96.75 157 THR A O 1
ATOM 1137 N N . SER A 1 158 ? 7.453 -14.391 1.462 1 96.06 158 SER A N 1
ATOM 1138 C CA . SER A 1 158 ? 8.664 -15.172 1.205 1 96.06 158 SER A CA 1
ATOM 1139 C C . SER A 1 158 ? 8.766 -15.555 -0.266 1 96.06 158 SER A C 1
ATOM 1141 O O . SER A 1 158 ? 9.867 -15.641 -0.812 1 96.06 158 SER A O 1
ATOM 1143 N N . ALA A 1 159 ? 7.66 -15.742 -0.825 1 94.56 159 ALA A N 1
ATOM 1144 C CA . ALA A 1 159 ? 7.641 -16.188 -2.217 1 94.56 159 ALA A CA 1
ATOM 1145 C C . ALA A 1 159 ? 7.961 -15.023 -3.162 1 94.56 159 ALA A C 1
ATOM 1147 O O . ALA A 1 159 ? 8.602 -15.219 -4.195 1 94.56 159 ALA A O 1
ATOM 1148 N N . TYR A 1 160 ? 7.562 -13.859 -2.836 1 94 160 TYR A N 1
ATOM 1149 C CA . TYR A 1 160 ? 7.617 -12.781 -3.816 1 94 160 TYR A CA 1
ATOM 1150 C C . TYR A 1 160 ? 8.445 -11.609 -3.295 1 94 160 TYR A C 1
ATOM 1152 O O . TYR A 1 160 ? 8.609 -10.602 -3.988 1 94 160 TYR A O 1
ATOM 1160 N N . ASN A 1 161 ? 8.961 -11.672 -2.102 1 92.44 161 ASN A N 1
ATOM 1161 C CA . ASN A 1 161 ? 9.688 -10.57 -1.475 1 92.44 161 ASN A CA 1
ATOM 1162 C C . ASN A 1 161 ? 8.844 -9.297 -1.439 1 92.44 161 ASN A C 1
ATOM 1164 O O . ASN A 1 161 ? 9.312 -8.227 -1.85 1 92.44 161 ASN A O 1
ATOM 1168 N N . ALA A 1 162 ? 7.688 -9.5 -1.074 1 94.38 162 ALA A N 1
ATOM 1169 C CA . ALA A 1 162 ? 6.727 -8.398 -1.065 1 94.38 162 ALA A CA 1
ATOM 1170 C C . ALA A 1 162 ? 5.914 -8.391 0.228 1 94.38 162 ALA A C 1
ATOM 1172 O O . ALA A 1 162 ? 4.77 -8.844 0.252 1 94.38 162 ALA A O 1
ATOM 1173 N N . PRO A 1 163 ? 6.461 -7.801 1.301 1 94.75 163 PRO A N 1
ATOM 1174 C CA . PRO A 1 163 ? 5.832 -7.914 2.619 1 94.75 163 PRO A CA 1
ATOM 1175 C C . PRO A 1 163 ? 4.523 -7.137 2.717 1 94.75 163 PRO A C 1
ATOM 1177 O O . PRO A 1 163 ? 3.553 -7.621 3.305 1 94.75 163 PRO A O 1
ATOM 1180 N N . ILE A 1 164 ? 4.422 -5.898 2.172 1 94.75 164 ILE A N 1
ATOM 1181 C CA . ILE A 1 164 ? 3.178 -5.141 2.24 1 94.75 164 ILE A CA 1
ATOM 1182 C C . ILE A 1 164 ? 2.098 -5.848 1.422 1 94.75 164 ILE A C 1
ATOM 1184 O O . ILE A 1 164 ? 0.986 -6.066 1.908 1 94.75 164 ILE A O 1
ATOM 1188 N N . ALA A 1 165 ? 2.5 -6.25 0.229 1 95.5 165 ALA A N 1
ATOM 1189 C CA . ALA A 1 165 ? 1.562 -6.941 -0.651 1 95.5 165 ALA A CA 1
ATOM 1190 C C . ALA A 1 165 ? 1.107 -8.266 -0.039 1 95.5 165 ALA A C 1
ATOM 1192 O O . ALA A 1 165 ? -0.041 -8.672 -0.219 1 95.5 165 ALA A O 1
ATOM 1193 N N . GLY A 1 166 ? 2.037 -8.922 0.624 1 96.38 166 GLY A N 1
ATOM 1194 C CA . GLY A 1 166 ? 1.67 -10.164 1.277 1 96.38 166 GLY A CA 1
ATOM 1195 C C . GLY A 1 166 ? 0.596 -9.992 2.334 1 96.38 166 GLY A C 1
ATOM 1196 O O . GLY A 1 166 ? -0.345 -10.789 2.406 1 96.38 166 GLY A O 1
ATOM 1197 N N . ALA A 1 167 ? 0.738 -8.984 3.129 1 96.06 167 ALA A N 1
ATOM 1198 C CA . ALA A 1 167 ? -0.266 -8.695 4.148 1 96.06 167 ALA A CA 1
ATOM 1199 C C . ALA A 1 167 ? -1.583 -8.266 3.514 1 96.06 167 ALA A C 1
ATOM 1201 O O . ALA A 1 167 ? -2.656 -8.719 3.916 1 96.06 167 ALA A O 1
ATOM 1202 N N . VAL A 1 168 ? -1.474 -7.426 2.496 1 94.62 168 VAL A N 1
ATOM 1203 C CA . VAL A 1 168 ? -2.662 -6.891 1.842 1 94.62 168 VAL A CA 1
ATOM 1204 C C . VAL A 1 168 ? -3.357 -7.992 1.046 1 94.62 168 VAL A C 1
ATOM 1206 O O . VAL A 1 168 ? -4.586 -8.016 0.949 1 94.62 168 VAL A O 1
ATOM 1209 N N . PHE A 1 169 ? -2.598 -8.922 0.561 1 94.75 169 PHE A N 1
ATOM 1210 C CA . PHE A 1 169 ? -3.168 -10.078 -0.116 1 94.75 169 PHE A CA 1
ATOM 1211 C C . PHE A 1 169 ? -4.164 -10.797 0.787 1 94.75 169 PHE A C 1
ATOM 1213 O O . PHE A 1 169 ? -5.293 -11.078 0.377 1 94.75 169 PHE A O 1
ATOM 1220 N N . VAL A 1 170 ? -3.756 -11.094 1.965 1 94.19 170 VAL A N 1
ATOM 1221 C CA . VAL A 1 170 ? -4.598 -11.828 2.902 1 94.19 170 VAL A CA 1
ATOM 1222 C C . VAL A 1 170 ? -5.812 -10.984 3.277 1 94.19 170 VAL A C 1
ATOM 1224 O O . VAL A 1 170 ? -6.938 -11.484 3.34 1 94.19 170 VAL A O 1
ATOM 1227 N N . CYS A 1 171 ? -5.637 -9.688 3.461 1 92.56 171 CYS A N 1
ATOM 1228 C CA . CYS A 1 171 ? -6.734 -8.82 3.869 1 92.56 171 CYS A CA 1
ATOM 1229 C C . CYS A 1 171 ? -7.73 -8.633 2.73 1 92.56 171 CYS A C 1
ATOM 1231 O O . CYS A 1 171 ? -8.938 -8.789 2.922 1 92.56 171 CYS A O 1
ATOM 1233 N N . GLU A 1 172 ? -7.219 -8.312 1.582 1 90.31 172 GLU A N 1
ATOM 1234 C CA . GLU A 1 172 ? -8.07 -7.938 0.458 1 90.31 172 GLU A CA 1
ATOM 1235 C C . GLU A 1 172 ? -8.727 -9.164 -0.171 1 90.31 172 GLU A C 1
ATOM 1237 O O . GLU A 1 172 ? -9.875 -9.102 -0.61 1 90.31 172 GLU A O 1
ATOM 1242 N N . ILE A 1 173 ? -8.023 -10.234 -0.207 1 89.94 173 ILE A N 1
ATOM 1243 C CA . ILE A 1 173 ? -8.508 -11.398 -0.939 1 89.94 173 ILE A CA 1
ATOM 1244 C C . ILE A 1 173 ? -9.156 -12.383 0.031 1 89.94 173 ILE A C 1
ATOM 1246 O O . ILE A 1 173 ? -10.25 -12.883 -0.225 1 89.94 173 ILE A O 1
ATOM 1250 N N . VAL A 1 174 ? -8.531 -12.664 1.136 1 89.88 174 VAL A N 1
ATOM 1251 C CA . VAL A 1 174 ? -8.992 -13.75 1.999 1 89.88 174 VAL A CA 1
ATOM 1252 C C . VAL A 1 174 ? -10.062 -13.219 2.959 1 89.88 174 VAL A C 1
ATOM 1254 O O . VAL A 1 174 ? -11.156 -13.781 3.049 1 89.88 174 VAL A O 1
ATOM 1257 N N . PHE A 1 175 ? -9.766 -12.078 3.596 1 88.31 175 PHE A N 1
ATOM 1258 C CA . PHE A 1 175 ? -10.719 -11.523 4.551 1 88.31 175 PHE A CA 1
ATOM 1259 C C . PHE A 1 175 ? -11.758 -10.664 3.838 1 88.31 175 PHE A C 1
ATOM 1261 O O . PHE A 1 175 ? -12.875 -10.5 4.328 1 88.31 175 PHE A O 1
ATOM 1268 N N . GLY A 1 176 ? -11.391 -10.055 2.746 1 85.88 176 GLY A N 1
ATOM 1269 C CA . GLY A 1 176 ? -12.312 -9.219 1.991 1 85.88 176 GLY A CA 1
ATOM 1270 C C . GLY A 1 176 ? -12.281 -7.762 2.416 1 85.88 176 GLY A C 1
ATOM 1271 O O . GLY A 1 176 ? -12.906 -6.91 1.778 1 85.88 176 GLY A O 1
ATOM 1272 N N . ALA A 1 177 ? -11.586 -7.453 3.504 1 85.62 177 ALA A N 1
ATOM 1273 C CA . ALA A 1 177 ? -11.453 -6.082 3.988 1 85.62 177 ALA A CA 1
ATOM 1274 C C . ALA A 1 177 ? -10.141 -5.898 4.754 1 85.62 177 ALA A C 1
ATOM 1276 O O . ALA A 1 177 ? -9.641 -6.836 5.375 1 85.62 177 ALA A O 1
ATOM 1277 N N . ILE A 1 178 ? -9.672 -4.73 4.672 1 87 178 ILE A N 1
ATOM 1278 C CA . ILE A 1 178 ? -8.469 -4.391 5.422 1 87 178 ILE A CA 1
ATOM 1279 C C . ILE A 1 178 ? -8.852 -3.619 6.684 1 87 178 ILE A C 1
ATOM 1281 O O . ILE A 1 178 ? -9.375 -2.506 6.605 1 87 178 ILE A O 1
ATOM 1285 N N . THR A 1 179 ? -8.648 -4.234 7.828 1 85.25 179 THR A N 1
ATOM 1286 C CA . THR A 1 179 ? -8.867 -3.605 9.125 1 85.25 179 THR A CA 1
ATOM 1287 C C . THR A 1 179 ? -7.562 -3.551 9.922 1 85.25 179 THR A C 1
ATOM 1289 O O . THR A 1 179 ? -6.68 -4.391 9.734 1 85.25 179 THR A O 1
ATOM 1292 N N . THR A 1 180 ? -7.469 -2.588 10.773 1 80.88 180 THR A N 1
ATOM 1293 C CA . THR A 1 180 ? -6.25 -2.416 11.555 1 80.88 180 THR A CA 1
ATOM 1294 C C . THR A 1 180 ? -6.027 -3.607 12.484 1 80.88 180 THR A C 1
ATOM 1296 O O . THR A 1 180 ? -4.887 -3.984 12.758 1 80.88 180 THR A O 1
ATOM 1299 N N . ALA A 1 181 ? -7.055 -4.223 12.93 1 82.38 181 ALA A N 1
ATOM 1300 C CA . ALA A 1 181 ? -6.973 -5.352 13.852 1 82.38 181 ALA A CA 1
ATOM 1301 C C . ALA A 1 181 ? -6.277 -6.543 13.195 1 82.38 181 ALA A C 1
ATOM 1303 O O . ALA A 1 181 ? -5.488 -7.238 13.836 1 82.38 181 ALA A O 1
ATOM 1304 N N . THR A 1 182 ? -6.531 -6.75 11.992 1 89.06 182 THR A N 1
ATOM 1305 C CA . THR A 1 182 ? -5.953 -7.887 11.281 1 89.06 182 THR A CA 1
ATOM 1306 C C . THR A 1 182 ? -4.645 -7.488 10.609 1 89.06 182 THR A C 1
ATOM 1308 O O . THR A 1 182 ? -3.721 -8.297 10.5 1 89.06 182 THR A O 1
ATOM 1311 N N . LEU A 1 183 ? -4.539 -6.281 10.273 1 91.12 183 LEU A N 1
ATOM 1312 C CA . LEU A 1 183 ? -3.395 -5.816 9.5 1 91.12 183 LEU A CA 1
ATOM 1313 C C . LEU A 1 183 ? -2.123 -5.824 10.344 1 91.12 183 LEU A C 1
ATOM 1315 O O . LEU A 1 183 ? -1.046 -6.16 9.844 1 91.12 183 LEU A O 1
ATOM 1319 N N . GLY A 1 184 ? -2.199 -5.484 11.602 1 91.25 184 GLY A N 1
ATOM 1320 C CA . GLY A 1 184 ? -1.038 -5.406 12.477 1 91.25 184 GLY A CA 1
ATOM 1321 C C . GLY A 1 184 ? -0.25 -6.699 12.539 1 91.25 184 GLY A C 1
ATOM 1322 O O . GLY A 1 184 ? 0.913 -6.746 12.133 1 91.25 184 GLY A O 1
ATOM 1323 N N . PRO A 1 185 ? -0.929 -7.73 12.984 1 94.44 185 PRO A N 1
ATOM 1324 C CA . PRO A 1 185 ? -0.241 -9.023 13.062 1 94.44 185 PRO A CA 1
ATOM 1325 C C . PRO A 1 185 ? 0.252 -9.508 11.703 1 94.44 185 PRO A C 1
ATOM 1327 O O . PRO A 1 185 ? 1.327 -10.109 11.609 1 94.44 185 PRO A O 1
ATOM 1330 N N . LEU A 1 186 ? -0.494 -9.266 10.672 1 97.06 186 LEU A N 1
ATOM 1331 C CA . LEU A 1 186 ? -0.109 -9.703 9.336 1 97.06 186 LEU A CA 1
ATOM 1332 C C . LEU A 1 186 ? 1.171 -9 8.883 1 97.06 186 LEU A C 1
ATOM 1334 O O . LEU A 1 186 ? 2.059 -9.641 8.312 1 97.06 186 LEU A O 1
ATOM 1338 N N . LEU A 1 187 ? 1.254 -7.746 9.203 1 95.44 187 LEU A N 1
ATOM 1339 C CA . LEU A 1 187 ? 2.43 -6.977 8.82 1 95.44 187 LEU A CA 1
ATOM 1340 C C . LEU A 1 187 ? 3.662 -7.445 9.586 1 95.44 187 LEU A C 1
ATOM 1342 O O . LEU A 1 187 ? 4.75 -7.547 9.016 1 95.44 187 LEU A O 1
ATOM 1346 N N . VAL A 1 188 ? 3.504 -7.727 10.82 1 93.69 188 VAL A N 1
ATOM 1347 C CA . VAL A 1 188 ? 4.625 -8.188 11.633 1 93.69 188 VAL A CA 1
ATOM 1348 C C . VAL A 1 188 ? 5.129 -9.523 11.109 1 93.69 188 VAL A C 1
ATOM 1350 O O . VAL A 1 188 ? 6.34 -9.734 10.992 1 93.69 188 VAL A O 1
ATOM 1353 N N . SER A 1 189 ? 4.188 -10.391 10.797 1 97.19 189 SER A N 1
ATOM 1354 C CA . SER A 1 189 ? 4.551 -11.695 10.25 1 97.19 189 SER A CA 1
ATOM 1355 C C . SER A 1 189 ? 5.258 -11.547 8.906 1 97.19 189 SER A C 1
ATOM 1357 O O . SER A 1 189 ? 6.273 -12.203 8.656 1 97.19 189 SER A O 1
ATOM 1359 N N . ALA A 1 190 ? 4.758 -10.719 8.094 1 96.62 190 ALA A N 1
ATOM 1360 C CA . ALA A 1 190 ? 5.316 -10.492 6.766 1 96.62 190 AL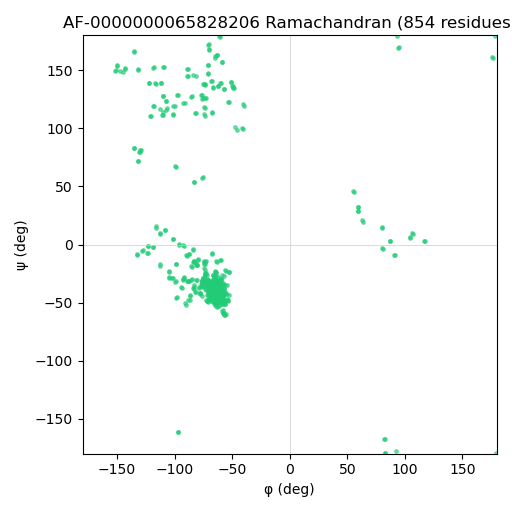A A CA 1
ATOM 1361 C C . ALA A 1 190 ? 6.723 -9.906 6.855 1 96.62 190 ALA A C 1
ATOM 1363 O O . ALA A 1 190 ? 7.625 -10.328 6.125 1 96.62 190 ALA A O 1
ATOM 1364 N N . VAL A 1 191 ? 6.895 -9 7.727 1 92.44 191 VAL A N 1
ATOM 1365 C CA . VAL A 1 191 ? 8.188 -8.344 7.875 1 92.44 191 VAL A CA 1
ATOM 1366 C C . VAL A 1 191 ? 9.227 -9.344 8.383 1 92.44 191 VAL A C 1
ATOM 1368 O O . VAL A 1 191 ? 10.344 -9.398 7.867 1 92.44 191 VAL A O 1
ATOM 1371 N N . THR A 1 192 ? 8.867 -10.062 9.359 1 92.62 192 THR A N 1
ATOM 1372 C CA . THR A 1 192 ? 9.781 -11.062 9.906 1 92.62 192 THR A CA 1
ATOM 1373 C C . THR A 1 192 ? 10.164 -12.086 8.844 1 92.62 192 THR A C 1
ATOM 1375 O O . THR A 1 192 ? 11.328 -12.477 8.734 1 92.62 192 THR A O 1
ATOM 1378 N N . ALA A 1 193 ? 9.172 -12.461 8.117 1 95.88 193 ALA A N 1
ATOM 1379 C CA . ALA A 1 193 ? 9.438 -13.406 7.039 1 95.88 193 ALA A CA 1
ATOM 1380 C C . ALA A 1 193 ? 10.406 -12.82 6.02 1 95.88 193 ALA A C 1
ATOM 1382 O O . ALA A 1 193 ? 11.32 -13.5 5.555 1 95.88 193 ALA A O 1
ATOM 1383 N N . ASP A 1 194 ? 10.203 -11.617 5.68 1 93.44 194 ASP A N 1
ATOM 1384 C CA . ASP A 1 194 ? 11.047 -10.961 4.688 1 93.44 194 ASP A CA 1
ATOM 1385 C C . ASP A 1 194 ? 12.484 -10.836 5.188 1 93.44 194 ASP A C 1
ATOM 1387 O O . ASP A 1 194 ? 13.438 -11.008 4.418 1 93.44 194 ASP A O 1
ATOM 1391 N N . ILE A 1 195 ? 12.656 -10.523 6.398 1 88.5 195 ILE A N 1
ATOM 1392 C CA . ILE A 1 195 ? 13.984 -10.406 6.996 1 88.5 195 ILE A CA 1
ATOM 1393 C C . ILE A 1 195 ? 14.711 -11.75 6.906 1 88.5 195 ILE A C 1
ATOM 1395 O O . ILE A 1 195 ? 15.891 -11.797 6.551 1 88.5 195 ILE A O 1
ATOM 1399 N N . ILE A 1 196 ? 13.992 -12.781 7.195 1 91.81 196 ILE A N 1
ATOM 1400 C CA . ILE A 1 196 ? 14.586 -14.109 7.156 1 91.81 196 ILE A CA 1
ATOM 1401 C C . ILE A 1 196 ? 14.984 -14.453 5.719 1 91.81 196 ILE A C 1
ATOM 1403 O O . ILE A 1 196 ? 16.094 -14.93 5.469 1 91.81 196 ILE A O 1
ATOM 1407 N N . VAL A 1 197 ? 14.125 -14.219 4.832 1 92.5 197 VAL A N 1
ATOM 1408 C CA . VAL A 1 197 ? 14.375 -14.562 3.439 1 92.5 197 VAL A CA 1
ATOM 1409 C C . VAL A 1 197 ? 15.578 -13.766 2.92 1 92.5 197 VAL A C 1
ATOM 1411 O O . VAL A 1 197 ? 16.406 -14.297 2.17 1 92.5 197 VAL A O 1
ATOM 1414 N N . ARG A 1 198 ? 15.664 -12.555 3.266 1 86.25 198 ARG A N 1
ATOM 1415 C CA . ARG A 1 198 ? 16.75 -11.695 2.807 1 86.25 198 ARG A CA 1
ATOM 1416 C C . ARG A 1 198 ? 18.094 -12.18 3.346 1 86.25 198 ARG A C 1
ATOM 1418 O O . ARG A 1 198 ? 19.141 -11.953 2.725 1 86.25 198 ARG A O 1
ATOM 1425 N N . GLN A 1 199 ? 18.109 -12.773 4.504 1 84.62 199 GLN A N 1
ATOM 1426 C CA . GLN A 1 199 ? 19.359 -13.328 5.051 1 84.62 199 GLN A CA 1
ATOM 1427 C C . GLN A 1 199 ? 19.859 -14.492 4.211 1 84.62 199 GLN A C 1
ATOM 1429 O O . GLN A 1 199 ? 21.062 -14.734 4.133 1 84.62 199 GLN A O 1
ATOM 1434 N N . PHE A 1 200 ? 18.906 -15.164 3.576 1 85.19 200 PHE A N 1
ATOM 1435 C CA . PHE A 1 200 ? 19.281 -16.344 2.814 1 85.19 200 PHE A CA 1
ATOM 1436 C C . PHE A 1 200 ? 19.516 -16 1.351 1 85.19 200 PHE A C 1
ATOM 1438 O O . PHE A 1 200 ? 20.422 -16.547 0.711 1 85.19 200 PHE A O 1
ATOM 1445 N N . PHE A 1 201 ? 18.75 -15.125 0.852 1 83.38 201 PHE A N 1
ATOM 1446 C CA . PHE A 1 201 ? 18.766 -14.93 -0.593 1 83.38 201 PHE A CA 1
ATOM 1447 C C . PHE A 1 201 ? 19.188 -13.508 -0.941 1 83.38 201 PHE A C 1
ATOM 1449 O O . PHE A 1 201 ? 19.391 -13.188 -2.113 1 83.38 201 PHE A O 1
ATOM 1456 N N . GLY A 1 202 ? 19.422 -12.68 0.01 1 75.06 202 GLY A N 1
ATOM 1457 C CA . GLY A 1 202 ? 19.859 -11.312 -0.231 1 75.06 202 GLY A CA 1
ATOM 1458 C C . GLY A 1 202 ? 18.719 -10.375 -0.545 1 75.06 202 GLY A C 1
ATOM 1459 O O . GLY A 1 202 ? 17.547 -10.781 -0.532 1 75.06 202 GLY A O 1
ATOM 1460 N N . TYR A 1 203 ? 19.141 -9.117 -0.787 1 68.69 203 TYR A N 1
ATOM 1461 C CA . TYR A 1 203 ? 18.188 -8.062 -1.099 1 68.69 203 TYR A CA 1
ATOM 1462 C C . TYR A 1 203 ? 18.094 -7.832 -2.602 1 68.69 203 TYR A C 1
ATOM 1464 O O . TYR A 1 203 ? 19.109 -7.855 -3.301 1 68.69 203 TYR A O 1
ATOM 1472 N N . GLY A 1 204 ? 16.891 -7.836 -3.121 1 72.69 204 GLY A N 1
ATOM 1473 C CA . GLY A 1 204 ? 16.766 -7.477 -4.527 1 72.69 204 GLY A CA 1
ATOM 1474 C C . GLY A 1 204 ? 15.352 -7.617 -5.055 1 72.69 204 GLY A C 1
ATOM 1475 O O . GLY A 1 204 ? 14.508 -8.273 -4.43 1 72.69 204 GLY A O 1
ATOM 1476 N N . ALA A 1 205 ? 15.195 -6.953 -6.141 1 76.38 205 ALA A N 1
ATOM 1477 C CA . ALA A 1 205 ? 13.914 -7.039 -6.844 1 76.38 205 ALA A CA 1
ATOM 1478 C C . ALA A 1 205 ? 13.766 -8.391 -7.543 1 76.38 205 ALA A C 1
ATOM 1480 O O . ALA A 1 205 ? 14.734 -8.93 -8.086 1 76.38 205 ALA A O 1
ATOM 1481 N N . VAL A 1 206 ? 12.578 -8.906 -7.414 1 80.56 206 VAL A N 1
ATOM 1482 C CA . VAL A 1 206 ? 12.273 -10.125 -8.156 1 80.56 206 VAL A CA 1
ATOM 1483 C C . VAL A 1 206 ? 12.398 -9.867 -9.656 1 80.56 206 VAL A C 1
ATOM 1485 O O . VAL A 1 206 ? 12.984 -10.672 -10.383 1 80.56 206 VAL A O 1
ATOM 1488 N N . TYR A 1 207 ? 11.898 -8.75 -10.078 1 81.69 207 TYR A N 1
ATOM 1489 C CA . TYR A 1 207 ? 12.016 -8.273 -11.453 1 81.69 207 TYR A CA 1
ATOM 1490 C C . TYR A 1 207 ? 12.719 -6.922 -11.508 1 81.69 207 TYR A C 1
ATOM 1492 O O . TYR A 1 207 ? 12.164 -5.91 -11.086 1 81.69 207 TYR A O 1
ATOM 1500 N N . ALA A 1 208 ? 13.914 -6.875 -12.031 1 80.31 208 ALA A N 1
ATOM 1501 C CA . ALA A 1 208 ? 14.617 -5.602 -12.156 1 80.31 208 ALA A CA 1
ATOM 1502 C C . ALA A 1 208 ? 14.016 -4.75 -13.273 1 80.31 208 ALA A C 1
ATOM 1504 O O . ALA A 1 208 ? 13.883 -5.207 -14.406 1 80.31 208 ALA A O 1
ATOM 1505 N N . MET A 1 209 ? 13.695 -3.623 -12.891 1 80.88 209 MET A N 1
ATOM 1506 C CA . MET A 1 209 ? 13.078 -2.729 -13.867 1 80.88 209 MET A CA 1
ATOM 1507 C C . MET A 1 209 ? 14.148 -1.994 -14.672 1 80.88 209 MET A C 1
ATOM 1509 O O . MET A 1 209 ? 15.062 -1.405 -14.102 1 80.88 209 MET A O 1
ATOM 1513 N N . PRO A 1 210 ? 13.961 -2.123 -15.93 1 76.81 210 PRO A N 1
ATOM 1514 C CA . PRO A 1 210 ? 14.828 -1.239 -16.719 1 76.81 210 PRO A CA 1
ATOM 1515 C C . PRO A 1 210 ? 14.43 0.231 -16.594 1 76.81 210 PRO A C 1
ATOM 1517 O O . PRO A 1 210 ? 13.438 0.554 -15.945 1 76.81 210 PRO A O 1
ATOM 1520 N N . HIS A 1 211 ? 15.227 1.112 -17.047 1 69.25 211 HIS A N 1
ATOM 1521 C CA . HIS A 1 211 ? 14.953 2.543 -16.969 1 69.25 211 HIS A CA 1
ATOM 1522 C C . HIS A 1 211 ? 13.594 2.879 -17.562 1 69.25 211 HIS A C 1
ATOM 1524 O O . HIS A 1 211 ? 13.227 2.359 -18.625 1 69.25 211 HIS A O 1
ATOM 1530 N N . PHE A 1 212 ? 12.812 3.496 -16.672 1 67.44 212 PHE A N 1
ATOM 1531 C CA . PHE A 1 212 ? 11.453 3.891 -17.031 1 67.44 212 PHE A CA 1
ATOM 1532 C C . PHE A 1 212 ? 11.336 5.406 -17.141 1 67.44 212 PHE A C 1
ATOM 1534 O O . PHE A 1 212 ? 11.703 6.125 -16.203 1 67.44 212 PHE A O 1
ATOM 1541 N N . ASP A 1 213 ? 11.086 5.84 -18.328 1 62.81 213 ASP A N 1
ATOM 1542 C CA . ASP A 1 213 ? 10.859 7.277 -18.469 1 62.81 213 ASP A CA 1
ATOM 1543 C C . ASP A 1 213 ? 9.383 7.574 -18.703 1 62.81 213 ASP A C 1
ATOM 1545 O O . ASP A 1 213 ? 8.742 6.922 -19.531 1 62.81 213 ASP A O 1
ATOM 1549 N N . PHE A 1 214 ? 8.805 8.242 -17.859 1 60.16 214 PHE A N 1
ATOM 1550 C CA . PHE A 1 214 ? 7.465 8.734 -18.141 1 60.16 214 PHE A CA 1
ATOM 1551 C C . PHE A 1 214 ? 7.508 9.883 -19.125 1 60.16 214 PHE A C 1
ATOM 1553 O O . PHE A 1 214 ? 8.109 10.93 -18.859 1 60.16 214 PHE A O 1
ATOM 1560 N N . VAL A 1 215 ? 7.012 9.656 -20.266 1 57.31 215 VAL A N 1
ATOM 1561 C CA . VAL A 1 215 ? 7.27 10.57 -21.375 1 57.31 215 VAL A CA 1
ATOM 1562 C C . VAL A 1 215 ? 6.184 11.641 -21.422 1 57.31 215 VAL A C 1
ATOM 1564 O O . VAL A 1 215 ? 6.473 12.812 -21.656 1 57.31 215 VAL A O 1
ATOM 1567 N N . SER A 1 216 ? 4.953 11.195 -21.391 1 61.84 216 SER A N 1
ATOM 1568 C CA . SER A 1 216 ? 3.902 12.172 -21.656 1 61.84 216 SER A CA 1
ATOM 1569 C C . SER A 1 216 ? 2.639 11.844 -20.859 1 61.84 216 SER A C 1
ATOM 1571 O O . SER A 1 216 ? 2.434 10.703 -20.453 1 61.84 216 SER A O 1
ATOM 1573 N N . GLY A 1 217 ? 1.924 12.852 -20.516 1 65.44 217 GLY A N 1
ATOM 1574 C CA . GLY A 1 217 ? 0.622 12.711 -19.891 1 65.44 217 GLY A CA 1
ATOM 1575 C C . GLY A 1 217 ? -0.347 11.875 -20.703 1 65.44 217 GLY A C 1
ATOM 1576 O O . GLY A 1 217 ? -1.237 11.227 -20.141 1 65.44 217 GLY A O 1
ATOM 1577 N N . TRP A 1 218 ? -0.098 11.773 -21.984 1 70.38 218 TRP A N 1
ATOM 1578 C CA . TRP A 1 218 ? -0.979 11.008 -22.875 1 70.38 218 TRP A CA 1
ATOM 1579 C C . TRP A 1 218 ? -0.784 9.508 -22.672 1 70.38 218 TRP A C 1
ATOM 1581 O O . TRP A 1 218 ? -1.628 8.703 -23.062 1 70.38 218 TRP A O 1
ATOM 1591 N N . GLU A 1 219 ? 0.255 9.25 -22.047 1 77.88 219 GLU A N 1
ATOM 1592 C CA . GLU A 1 219 ? 0.531 7.84 -21.766 1 77.88 219 GLU A CA 1
ATOM 1593 C C . GLU A 1 219 ? -0.544 7.238 -20.859 1 77.88 219 GLU A C 1
ATOM 1595 O O . GLU A 1 219 ? -0.755 6.023 -20.859 1 77.88 219 GLU A O 1
ATOM 1600 N N . VAL A 1 220 ? -1.249 8.156 -20.312 1 78.12 220 VAL A N 1
ATOM 1601 C CA . VAL A 1 220 ? -2.299 7.73 -19.391 1 78.12 220 VAL A CA 1
ATOM 1602 C C . VAL A 1 220 ? -3.391 6.988 -20.156 1 78.12 220 VAL A C 1
ATOM 1604 O O . VAL A 1 220 ? -3.92 5.984 -19.688 1 78.12 220 VAL A O 1
ATOM 1607 N N . LEU A 1 221 ? -3.674 7.414 -21.344 1 83.44 221 LEU A N 1
ATOM 1608 C CA . LEU A 1 221 ? -4.742 6.82 -22.141 1 83.44 221 LEU A CA 1
ATOM 1609 C C . LEU A 1 221 ? -4.344 5.438 -22.641 1 83.44 221 LEU A C 1
ATOM 1611 O O . LEU A 1 221 ? -5.184 4.539 -22.734 1 83.44 221 LEU A O 1
ATOM 1615 N N . THR A 1 222 ? -3.129 5.273 -22.922 1 89.38 222 THR A N 1
ATOM 1616 C CA . THR A 1 222 ? -2.682 3.977 -23.406 1 89.38 222 THR A CA 1
ATOM 1617 C C . THR A 1 222 ? -2.684 2.943 -22.281 1 89.38 222 THR A C 1
ATOM 1619 O O . THR A 1 222 ? -2.941 1.762 -22.516 1 89.38 222 THR A O 1
ATOM 1622 N N . TYR A 1 223 ? -2.471 3.398 -21.125 1 91.12 223 TYR A N 1
ATOM 1623 C CA . TYR A 1 223 ? -2.5 2.467 -20 1 91.12 223 TYR A CA 1
ATOM 1624 C C . TYR A 1 223 ? -3.932 2.092 -19.641 1 91.12 223 TYR A C 1
ATOM 1626 O O . TYR A 1 223 ? -4.191 0.973 -19.188 1 91.12 223 TYR A O 1
ATOM 1634 N N . LEU A 1 224 ? -4.867 3.049 -19.859 1 91.69 224 LEU A N 1
ATOM 1635 C CA . LEU A 1 224 ? -6.277 2.707 -19.703 1 91.69 224 LEU A CA 1
ATOM 1636 C C . LEU A 1 224 ? -6.684 1.61 -20.688 1 91.69 224 LEU A C 1
ATOM 1638 O O . LEU A 1 224 ? -7.43 0.698 -20.328 1 91.69 224 LEU A O 1
ATOM 1642 N N . GLY A 1 225 ? -6.172 1.774 -21.875 1 94.12 225 GLY A N 1
ATOM 1643 C CA . GLY A 1 225 ? -6.426 0.742 -22.859 1 94.12 225 GLY A CA 1
ATOM 1644 C C . GLY A 1 225 ? -5.871 -0.614 -22.469 1 94.12 225 GLY A C 1
ATOM 1645 O O . GLY A 1 225 ? -6.512 -1.643 -22.688 1 94.12 225 GLY A O 1
ATOM 1646 N N . LEU A 1 226 ? -4.695 -0.632 -21.922 1 96.31 226 LEU A N 1
ATOM 1647 C CA . LEU A 1 226 ? -4.098 -1.873 -21.453 1 96.31 226 LEU A CA 1
ATOM 1648 C C . LEU A 1 226 ? -4.949 -2.504 -20.359 1 96.31 226 LEU A C 1
ATOM 1650 O O . LEU A 1 226 ? -5.113 -3.727 -20.312 1 96.31 226 LEU A O 1
ATOM 1654 N N . GLY A 1 227 ? -5.438 -1.635 -19.438 1 97.38 227 GLY A N 1
ATOM 1655 C CA . GLY A 1 227 ? -6.348 -2.129 -18.406 1 97.38 227 GLY A CA 1
ATOM 1656 C C . GLY A 1 227 ? -7.59 -2.783 -18.984 1 97.38 227 GLY A C 1
ATOM 1657 O O . GLY A 1 227 ? -8.023 -3.83 -18.5 1 97.38 227 GLY A O 1
ATOM 1658 N N . LEU A 1 228 ? -8.141 -2.174 -19.984 1 97.25 228 LEU A N 1
ATOM 1659 C CA . LEU A 1 228 ? -9.305 -2.74 -20.641 1 97.25 228 LEU A CA 1
ATOM 1660 C C . LEU A 1 228 ? -8.977 -4.094 -21.266 1 97.25 228 LEU A C 1
ATOM 1662 O O . LEU A 1 228 ? -9.75 -5.043 -21.141 1 97.25 228 LEU A O 1
ATOM 1666 N N . ALA A 1 229 ? -7.867 -4.148 -21.906 1 98.12 229 ALA A N 1
ATOM 1667 C CA . ALA A 1 229 ? -7.43 -5.402 -22.516 1 98.12 229 ALA A CA 1
ATOM 1668 C C . ALA A 1 229 ? -7.234 -6.488 -21.469 1 98.12 229 ALA A C 1
ATOM 1670 O O . ALA A 1 229 ? -7.664 -7.629 -21.656 1 98.12 229 ALA A O 1
ATOM 1671 N N . ALA A 1 230 ? -6.586 -6.148 -20.406 1 98.56 230 ALA A N 1
ATOM 1672 C CA . ALA A 1 230 ? -6.352 -7.102 -19.328 1 98.56 230 ALA A CA 1
ATOM 1673 C C . ALA A 1 230 ? -7.668 -7.543 -18.688 1 98.56 230 ALA A C 1
ATOM 1675 O O . ALA A 1 230 ? -7.82 -8.703 -18.312 1 98.56 230 ALA A O 1
ATOM 1676 N N . GLY A 1 231 ? -8.57 -6.555 -18.516 1 98.25 231 GLY A N 1
ATOM 1677 C CA . GLY A 1 231 ? -9.875 -6.855 -17.953 1 98.25 231 GLY A CA 1
ATOM 1678 C C . GLY A 1 231 ? -10.672 -7.852 -18.766 1 98.25 231 GLY A C 1
ATOM 1679 O O . GLY A 1 231 ? -11.453 -8.625 -18.219 1 98.25 231 GLY A O 1
ATOM 1680 N N . MET A 1 232 ? -10.461 -7.852 -20.016 1 98.06 232 MET A N 1
ATOM 1681 C CA . MET A 1 232 ? -11.125 -8.812 -20.906 1 98.06 232 MET A CA 1
ATOM 1682 C C . MET A 1 232 ? -10.367 -10.133 -20.922 1 98.06 232 MET A C 1
ATOM 1684 O O . MET A 1 232 ? -10.977 -11.203 -20.938 1 98.06 232 MET A O 1
ATOM 1688 N N . ALA A 1 233 ? -9.109 -10.062 -20.859 1 98.5 233 ALA A N 1
ATOM 1689 C CA . ALA A 1 233 ? -8.266 -11.25 -20.938 1 98.5 233 ALA A CA 1
ATOM 1690 C C . ALA A 1 233 ? -8.344 -12.062 -19.656 1 98.5 233 ALA A C 1
ATOM 1692 O O . ALA A 1 233 ? -8.211 -13.289 -19.672 1 98.5 233 ALA A O 1
ATOM 1693 N N . GLY A 1 234 ? -8.555 -11.375 -18.547 1 98.06 234 GLY A N 1
ATOM 1694 C CA . GLY A 1 234 ? -8.578 -12.047 -17.25 1 98.06 234 GLY A CA 1
ATOM 1695 C C . GLY A 1 234 ? -9.625 -13.148 -17.172 1 98.06 234 GLY A C 1
ATOM 1696 O O . GLY A 1 234 ? -9.289 -14.32 -16.984 1 98.06 234 GLY A O 1
ATOM 1697 N N . PRO A 1 235 ? -10.883 -12.75 -17.391 1 97.44 235 PRO A N 1
ATOM 1698 C CA . PRO A 1 235 ? -11.945 -13.758 -17.375 1 97.44 235 PRO A CA 1
ATOM 1699 C C . PRO A 1 235 ? -11.734 -14.844 -18.438 1 97.44 235 PRO A C 1
ATOM 1701 O O . PRO A 1 235 ? -12.086 -16 -18.203 1 97.44 235 PRO A O 1
ATOM 1704 N N . LEU A 1 236 ? -11.188 -14.5 -19.516 1 97.62 236 LEU A N 1
ATOM 1705 C CA . LEU A 1 236 ? -10.914 -15.477 -20.578 1 97.62 236 LEU A CA 1
ATOM 1706 C C . LEU A 1 236 ? -9.875 -16.5 -20.109 1 97.62 236 LEU A C 1
ATOM 1708 O O . LEU A 1 236 ? -10.039 -17.688 -20.328 1 97.62 236 LEU A O 1
ATOM 1712 N N . LEU A 1 237 ? -8.836 -16.031 -19.531 1 97.75 237 LEU A N 1
ATOM 1713 C CA . LEU A 1 237 ? -7.793 -16.906 -19.016 1 97.75 237 LEU A CA 1
ATOM 1714 C C . LEU A 1 237 ? -8.359 -17.875 -17.984 1 97.75 237 LEU A C 1
ATOM 1716 O O . LEU A 1 237 ? -8.117 -19.078 -18.062 1 97.75 237 LEU A O 1
ATOM 1720 N N . LEU A 1 238 ? -9.102 -17.375 -17.047 1 96.81 238 LEU A N 1
ATOM 1721 C CA . LEU A 1 238 ? -9.672 -18.203 -16 1 96.81 238 LEU A CA 1
ATOM 1722 C C . LEU A 1 238 ? -10.703 -19.172 -16.562 1 96.81 238 LEU A C 1
ATOM 1724 O O . LEU A 1 238 ? -10.805 -20.312 -16.109 1 96.81 238 LEU A O 1
ATOM 1728 N N . GLY A 1 239 ? -11.445 -18.656 -17.5 1 96.44 239 GLY A N 1
ATOM 1729 C CA . GLY A 1 239 ? -12.398 -19.531 -18.172 1 96.44 239 GLY A CA 1
ATOM 1730 C C . GLY A 1 239 ? -11.742 -20.703 -18.875 1 96.44 239 GLY A C 1
ATOM 1731 O O . GLY A 1 239 ? -12.266 -21.812 -18.859 1 96.44 239 GLY A O 1
ATOM 1732 N N . LEU A 1 240 ? -10.656 -20.484 -19.531 1 97.12 240 LEU A N 1
ATOM 1733 C CA . LEU A 1 240 ? -9.93 -21.531 -20.234 1 97.12 240 LEU A CA 1
ATOM 1734 C C . LEU A 1 240 ? -9.375 -22.562 -19.25 1 97.12 240 LEU A C 1
ATOM 1736 O O . LEU A 1 240 ? -9.383 -23.75 -19.516 1 97.12 240 LEU A O 1
ATOM 1740 N N . ILE A 1 241 ? -8.914 -22.125 -18.156 1 96.62 241 ILE A N 1
ATOM 1741 C CA . ILE A 1 241 ? -8.414 -23.031 -17.125 1 96.62 241 ILE A CA 1
ATOM 1742 C C . ILE A 1 241 ? -9.555 -23.891 -16.594 1 96.62 241 ILE A C 1
ATOM 1744 O O . ILE A 1 241 ? -9.391 -25.094 -16.406 1 96.62 241 ILE A O 1
ATOM 1748 N N . ASP A 1 242 ? -10.664 -23.281 -16.359 1 95.69 242 ASP A N 1
ATOM 1749 C CA . ASP A 1 242 ? -11.828 -24.016 -15.875 1 95.69 242 ASP A CA 1
ATOM 1750 C C . ASP A 1 242 ? -12.305 -25.031 -16.906 1 95.69 242 ASP A C 1
ATOM 1752 O O . ASP A 1 242 ? -12.711 -26.141 -16.547 1 95.69 242 ASP A O 1
ATOM 1756 N N . ARG A 1 243 ? -12.305 -24.625 -18.141 1 96.88 243 ARG A N 1
ATOM 1757 C CA . ARG A 1 243 ? -12.695 -25.547 -19.203 1 96.88 243 ARG A CA 1
ATOM 1758 C C . ARG A 1 243 ? -11.742 -26.734 -19.266 1 96.88 243 ARG A C 1
ATOM 1760 O O . ARG A 1 243 ? -12.172 -27.859 -19.516 1 96.88 243 ARG A O 1
ATOM 1767 N N . ALA A 1 244 ? -10.508 -26.453 -19.094 1 97.62 244 ALA A N 1
ATOM 1768 C CA . ALA A 1 244 ? -9.531 -27.531 -19.062 1 97.62 244 ALA A CA 1
ATOM 1769 C C . ALA A 1 244 ? -9.805 -28.469 -17.891 1 97.62 244 ALA A C 1
ATOM 1771 O O . ALA A 1 244 ? -9.695 -29.703 -18.031 1 97.62 244 ALA A O 1
ATOM 1772 N N . ARG A 1 245 ? -10.07 -27.922 -16.781 1 95.62 245 ARG A N 1
ATOM 1773 C CA . ARG A 1 245 ? -10.414 -28.734 -15.625 1 95.62 245 ARG A CA 1
ATOM 1774 C C . ARG A 1 245 ? -11.602 -29.641 -15.922 1 95.62 245 ARG A C 1
ATOM 1776 O O . ARG A 1 245 ? -11.594 -30.812 -15.555 1 95.62 245 ARG A O 1
ATOM 1783 N N . GLY A 1 246 ? -12.641 -29 -16.5 1 95.69 246 GLY A N 1
ATOM 1784 C CA . GLY A 1 246 ? -13.805 -29.781 -16.891 1 95.69 246 GLY A CA 1
ATOM 1785 C C . GLY A 1 246 ? -13.477 -30.875 -17.891 1 95.69 246 GLY A C 1
ATOM 1786 O O . GLY A 1 246 ? -13.992 -31.984 -17.797 1 95.69 246 GLY A O 1
ATOM 1787 N N . ALA A 1 247 ? -12.641 -30.578 -18.812 1 97.38 247 ALA A N 1
ATOM 1788 C CA . ALA A 1 247 ? -12.25 -31.547 -19.844 1 97.38 247 ALA A CA 1
ATOM 1789 C C . ALA A 1 247 ? -11.492 -32.719 -19.234 1 97.38 247 ALA A C 1
ATOM 1791 O O . ALA A 1 247 ? -11.711 -33.875 -19.609 1 97.38 247 ALA A O 1
ATOM 1792 N N . PHE A 1 248 ? -10.594 -32.469 -18.359 1 97.38 248 PHE A N 1
ATOM 1793 C CA . PHE A 1 248 ? -9.836 -33.5 -17.703 1 97.38 248 PHE A CA 1
ATOM 1794 C C . PHE A 1 248 ? -10.742 -34.344 -16.812 1 97.38 248 PHE A C 1
ATOM 1796 O O . PHE A 1 248 ? -10.578 -35.562 -16.734 1 97.38 248 PHE A O 1
ATOM 1803 N N . ALA A 1 249 ? -11.641 -33.688 -16.156 1 94.19 249 ALA A N 1
ATOM 1804 C CA . ALA A 1 249 ? -12.594 -34.406 -15.312 1 94.19 249 ALA A CA 1
ATOM 1805 C C . ALA A 1 249 ? -13.43 -35.375 -16.141 1 94.19 249 ALA A C 1
ATOM 1807 O O . ALA A 1 249 ? -13.773 -36.469 -15.68 1 94.19 249 ALA A O 1
ATOM 1808 N N . ARG A 1 250 ? -13.734 -35.031 -17.312 1 96 250 ARG A N 1
ATOM 1809 C CA . ARG A 1 250 ? -14.594 -35.844 -18.172 1 96 250 ARG A CA 1
ATOM 1810 C C . ARG A 1 250 ? -13.867 -37.094 -18.656 1 96 250 ARG A C 1
ATOM 1812 O O . ARG A 1 250 ? -14.508 -38.094 -19 1 96 250 ARG A O 1
ATOM 1819 N N . THR A 1 251 ? -12.602 -37.094 -18.703 1 95.44 251 THR A N 1
ATOM 1820 C CA . THR A 1 251 ? -11.859 -38.281 -19.125 1 95.44 251 THR A CA 1
ATOM 1821 C C . THR A 1 251 ? -12.055 -39.438 -18.156 1 95.44 251 THR A C 1
ATOM 1823 O O . THR A 1 251 ? -11.859 -40.594 -18.5 1 95.44 251 THR A O 1
ATOM 1826 N N . ARG A 1 252 ? -12.328 -39.188 -16.922 1 94.31 252 ARG A N 1
ATOM 1827 C CA . ARG A 1 252 ? -12.531 -40.156 -15.836 1 94.31 252 ARG A CA 1
ATOM 1828 C C . ARG A 1 252 ? -11.266 -40.969 -15.578 1 94.31 252 ARG A C 1
ATOM 1830 O O . ARG A 1 252 ? -11.328 -42.094 -15.07 1 94.31 252 ARG A O 1
ATOM 1837 N N . LEU A 1 253 ? -10.203 -40.406 -16 1 96 253 LEU A N 1
ATOM 1838 C CA . LEU A 1 253 ? -8.922 -41.031 -15.711 1 96 253 LEU A CA 1
ATOM 1839 C C . LEU A 1 253 ? -8.57 -40.906 -14.234 1 96 253 LEU A C 1
ATOM 1841 O O . LEU A 1 253 ? -8.977 -39.938 -13.586 1 96 253 LEU A O 1
ATOM 1845 N N . PRO A 1 254 ? -7.883 -41.938 -13.797 1 95.81 254 PRO A N 1
ATOM 1846 C CA . PRO A 1 254 ? -7.375 -41.75 -12.438 1 95.81 254 PRO A CA 1
ATOM 1847 C C . PRO A 1 254 ? -6.461 -40.531 -12.312 1 95.81 254 PRO A C 1
ATOM 1849 O O . PRO A 1 254 ? -5.887 -40.094 -13.312 1 95.81 254 PRO A O 1
ATOM 1852 N N . GLN A 1 255 ? -6.375 -40.062 -11.133 1 95.31 255 GLN A N 1
ATOM 1853 C CA . GLN A 1 255 ? -5.652 -38.844 -10.859 1 95.31 255 GLN A CA 1
ATOM 1854 C C . GLN A 1 255 ? -4.227 -38.906 -11.414 1 95.31 255 GLN A C 1
ATOM 1856 O O . GLN A 1 255 ? -3.734 -37.938 -11.984 1 95.31 255 GLN A O 1
ATOM 1861 N N . ALA A 1 256 ? -3.543 -40 -11.25 1 97.25 256 ALA A N 1
ATOM 1862 C CA . ALA A 1 256 ? -2.166 -40.156 -11.711 1 97.25 256 ALA A CA 1
ATOM 1863 C C . ALA A 1 256 ? -2.064 -40 -13.219 1 97.25 256 ALA A C 1
ATOM 1865 O O . ALA A 1 256 ? -1.167 -39.344 -13.719 1 97.25 256 ALA A O 1
ATOM 1866 N N . LEU A 1 257 ? -2.99 -40.562 -13.938 1 97.94 257 LEU A N 1
ATOM 1867 C CA . LEU A 1 257 ? -2.957 -40.5 -15.398 1 97.94 257 LEU A CA 1
ATOM 1868 C C . LEU A 1 257 ? -3.379 -39.125 -15.898 1 97.94 257 LEU A C 1
ATOM 1870 O O . LEU A 1 257 ? -2.898 -38.656 -16.938 1 97.94 257 LEU A O 1
ATOM 1874 N N . ARG A 1 258 ? -4.258 -38.562 -15.172 1 97.75 258 ARG A N 1
ATOM 1875 C CA . ARG A 1 258 ? -4.668 -37.188 -15.523 1 97.75 258 ARG A CA 1
ATOM 1876 C C . ARG A 1 258 ? -3.488 -36.25 -15.445 1 97.75 258 ARG A C 1
ATOM 1878 O O . ARG A 1 258 ? -3.285 -35.438 -16.344 1 97.75 258 ARG A O 1
ATOM 1885 N N . LEU A 1 259 ? -2.809 -36.375 -14.344 1 98.44 259 LEU A N 1
ATOM 1886 C CA . LEU A 1 259 ? -1.651 -35.5 -14.164 1 98.44 259 LEU A CA 1
ATOM 1887 C C . LEU A 1 259 ? -0.556 -35.844 -15.172 1 98.44 259 LEU A C 1
ATOM 1889 O O . LEU A 1 259 ? 0.161 -34.938 -15.641 1 98.44 259 LEU A O 1
ATOM 1893 N N . ALA A 1 260 ? -0.408 -37.094 -15.508 1 98.56 260 ALA A N 1
ATOM 1894 C CA . ALA A 1 260 ? 0.538 -37.5 -16.547 1 98.56 260 ALA A CA 1
ATOM 1895 C C . ALA A 1 260 ? 0.172 -36.875 -17.891 1 98.56 260 ALA A C 1
ATOM 1897 O O . ALA A 1 260 ? 1.049 -36.438 -18.641 1 98.56 260 ALA A O 1
ATOM 1898 N N . LEU A 1 261 ? -1.095 -36.906 -18.172 1 98.44 261 LEU A N 1
ATOM 1899 C CA . LEU A 1 261 ? -1.576 -36.344 -19.422 1 98.44 261 LEU A CA 1
ATOM 1900 C C . LEU A 1 261 ? -1.318 -34.844 -19.469 1 98.44 261 LEU A C 1
ATOM 1902 O O . LEU A 1 261 ? -0.947 -34.281 -20.5 1 98.44 261 LEU A O 1
ATOM 1906 N N . GLY A 1 262 ? -1.614 -34.188 -18.344 1 98.5 262 GLY A N 1
ATOM 1907 C CA . GLY A 1 262 ? -1.263 -32.781 -18.266 1 98.5 262 GLY A CA 1
ATOM 1908 C C . GLY A 1 262 ? 0.204 -32.531 -18.547 1 98.5 262 GLY A C 1
ATOM 1909 O O . GLY A 1 262 ? 0.542 -31.609 -19.281 1 98.5 262 GLY A O 1
ATOM 1910 N N . GLY A 1 263 ? 1.048 -33.312 -17.938 1 98.56 263 GLY A N 1
ATOM 1911 C CA . GLY A 1 263 ? 2.477 -33.188 -18.188 1 98.56 263 GLY A CA 1
ATOM 1912 C C . GLY A 1 263 ? 2.85 -33.469 -19.641 1 98.56 263 GLY A C 1
ATOM 1913 O O . GLY A 1 263 ? 3.758 -32.844 -20.172 1 98.56 263 GLY A O 1
ATOM 1914 N N . LEU A 1 264 ? 2.158 -34.375 -20.203 1 98.56 264 LEU A N 1
ATOM 1915 C CA . LEU A 1 264 ? 2.41 -34.719 -21.594 1 98.56 264 LEU A CA 1
ATOM 1916 C C . LEU A 1 264 ? 2.117 -33.531 -22.5 1 98.56 264 LEU A C 1
ATOM 1918 O O . LEU A 1 264 ? 2.859 -33.25 -23.453 1 98.56 264 LEU A O 1
ATOM 1922 N N . ILE A 1 265 ? 1.055 -32.875 -22.25 1 98.69 265 ILE A N 1
ATOM 1923 C CA . ILE A 1 265 ? 0.681 -31.703 -23.047 1 98.69 265 ILE A CA 1
ATOM 1924 C C . ILE A 1 265 ? 1.737 -30.609 -22.891 1 98.69 265 ILE A C 1
ATOM 1926 O O . ILE A 1 265 ? 2.16 -30 -23.875 1 98.69 265 ILE A O 1
ATOM 1930 N N . VAL A 1 266 ? 2.168 -30.375 -21.641 1 98.62 266 VAL A N 1
ATOM 1931 C CA . VAL A 1 266 ? 3.213 -29.391 -21.375 1 98.62 266 VAL A CA 1
ATOM 1932 C C . VAL A 1 266 ? 4.488 -29.781 -22.125 1 98.62 266 VAL A C 1
ATOM 1934 O O . VAL A 1 266 ? 5.129 -28.938 -22.75 1 98.62 266 VAL A O 1
ATOM 1937 N N . GLY A 1 267 ? 4.812 -31.031 -22.047 1 98.38 267 GLY A N 1
ATOM 1938 C CA . GLY A 1 267 ? 5.984 -31.531 -22.75 1 98.38 267 GLY A CA 1
ATOM 1939 C C . GLY A 1 267 ? 5.887 -31.359 -24.25 1 98.38 267 GLY A C 1
ATOM 1940 O O . GLY A 1 267 ? 6.855 -30.953 -24.906 1 98.38 267 GLY A O 1
ATOM 1941 N N . ALA A 1 268 ? 4.785 -31.641 -24.781 1 98.5 268 ALA A N 1
ATOM 1942 C CA . ALA A 1 268 ? 4.586 -31.516 -26.234 1 98.5 268 ALA A CA 1
ATOM 1943 C C . ALA A 1 268 ? 4.738 -30.078 -26.672 1 98.5 268 ALA A C 1
ATOM 1945 O O . ALA A 1 268 ? 5.371 -29.797 -27.703 1 98.5 268 ALA A O 1
ATOM 1946 N N . LEU A 1 269 ? 4.18 -29.188 -25.969 1 98.44 269 LEU A N 1
ATOM 1947 C CA . LEU A 1 269 ? 4.281 -27.766 -26.297 1 98.44 269 LEU A CA 1
ATOM 1948 C C . LEU A 1 269 ? 5.723 -27.281 -26.156 1 98.44 269 LEU A C 1
ATOM 1950 O O . LEU A 1 269 ? 6.168 -26.406 -26.906 1 98.44 269 LEU A O 1
ATOM 1954 N N . SER A 1 270 ? 6.406 -27.875 -25.172 1 97.81 270 SER A N 1
ATOM 1955 C CA . SER A 1 270 ? 7.75 -27.406 -24.859 1 97.81 270 SER A CA 1
ATOM 1956 C C . SER A 1 270 ? 8.75 -27.828 -25.938 1 97.81 270 SER A C 1
ATOM 1958 O O . SER A 1 270 ? 9.859 -27.297 -26 1 97.81 270 SER A O 1
ATOM 1960 N N . ILE A 1 271 ? 8.359 -28.75 -26.797 1 97.31 271 ILE A N 1
ATOM 1961 C CA . ILE A 1 271 ? 9.242 -29.141 -27.891 1 97.31 271 ILE A CA 1
ATOM 1962 C C . ILE A 1 271 ? 9.539 -27.938 -28.766 1 97.31 271 ILE A C 1
ATOM 1964 O O . ILE A 1 271 ? 10.68 -27.75 -29.203 1 97.31 271 ILE A O 1
ATOM 1968 N N . ARG A 1 272 ? 8.523 -27.125 -28.984 1 96.31 272 ARG A N 1
ATOM 1969 C CA . ARG A 1 272 ? 8.711 -25.938 -29.812 1 96.31 272 ARG A CA 1
ATOM 1970 C C . ARG A 1 272 ? 8.93 -24.703 -28.938 1 96.31 272 ARG A C 1
ATOM 1972 O O . ARG A 1 272 ? 9.633 -23.766 -29.344 1 96.31 272 ARG A O 1
ATOM 1979 N N . VAL A 1 273 ? 8.336 -24.688 -27.797 1 98 273 VAL A N 1
ATOM 1980 C CA . VAL A 1 273 ? 8.367 -23.5 -26.969 1 98 273 VAL A CA 1
ATOM 1981 C C . VAL A 1 273 ? 8.773 -23.875 -25.547 1 98 273 VAL A C 1
ATOM 1983 O O . VAL A 1 273 ? 7.945 -23.859 -24.625 1 98 273 VAL A O 1
ATOM 1986 N N . PRO A 1 274 ? 10.016 -24.062 -25.344 1 97.19 274 PRO A N 1
ATOM 1987 C CA . PRO A 1 274 ? 10.484 -24.453 -24.016 1 97.19 274 PRO A CA 1
ATOM 1988 C C . PRO A 1 274 ? 10.148 -23.438 -22.938 1 97.19 274 PRO A C 1
ATOM 1990 O O . PRO A 1 274 ? 10.172 -23.75 -21.734 1 97.19 274 PRO A O 1
ATOM 1993 N N . GLU A 1 275 ? 9.734 -22.219 -23.359 1 97.38 275 GLU A N 1
ATOM 1994 C CA . GLU A 1 275 ? 9.43 -21.109 -22.453 1 97.38 275 GLU A CA 1
ATOM 1995 C C . GLU A 1 275 ? 8.195 -21.406 -21.625 1 97.38 275 GLU A C 1
ATOM 1997 O O . GLU A 1 275 ? 7.922 -20.719 -20.625 1 97.38 275 GLU A O 1
ATOM 2002 N N . VAL A 1 276 ? 7.496 -22.469 -21.922 1 97.62 276 VAL A N 1
ATOM 2003 C CA . VAL A 1 276 ? 6.25 -22.75 -21.219 1 97.62 276 VAL A CA 1
ATOM 2004 C C . VAL A 1 276 ? 6.555 -23.469 -19.891 1 97.62 276 VAL A C 1
ATOM 2006 O O . VAL A 1 276 ? 5.699 -23.547 -19.016 1 97.62 276 VAL A O 1
ATOM 2009 N N . TRP A 1 277 ? 7.789 -23.984 -19.75 1 96.94 277 TRP A N 1
ATOM 2010 C CA . TRP A 1 277 ? 8.148 -24.703 -18.531 1 96.94 277 TRP A CA 1
ATOM 2011 C C . TRP A 1 277 ? 8.18 -23.766 -17.328 1 96.94 277 TRP A C 1
ATOM 2013 O O . TRP A 1 277 ? 8.695 -22.656 -17.422 1 96.94 277 TRP A O 1
ATOM 2023 N N . GLY A 1 278 ? 7.59 -24.25 -16.281 1 94.75 278 GLY A N 1
ATOM 2024 C CA . GLY A 1 278 ? 7.723 -23.547 -15.023 1 94.75 278 GLY A CA 1
ATOM 2025 C C . GLY A 1 278 ? 6.746 -22.391 -14.875 1 94.75 278 GLY A C 1
ATOM 2026 O O . GLY A 1 278 ? 5.758 -22.312 -15.609 1 94.75 278 GLY A O 1
ATOM 2027 N N . ASN A 1 279 ? 6.992 -21.578 -13.891 1 91.88 279 ASN A N 1
ATOM 2028 C CA . ASN A 1 279 ? 6.027 -20.531 -13.547 1 91.88 279 ASN A CA 1
ATOM 2029 C C . ASN A 1 279 ? 6.199 -19.297 -14.438 1 91.88 279 ASN A C 1
ATOM 2031 O O . ASN A 1 279 ? 5.301 -18.453 -14.516 1 91.88 279 ASN A O 1
ATOM 2035 N N . GLY A 1 280 ? 7.309 -19.172 -15.164 1 93.19 280 GLY A N 1
ATOM 2036 C CA . GLY A 1 280 ? 7.438 -18.125 -16.156 1 93.19 280 GLY A CA 1
ATOM 2037 C C . GLY A 1 280 ? 8.336 -16.984 -15.703 1 93.19 280 GLY A C 1
ATOM 2038 O O . GLY A 1 280 ? 8.531 -16.016 -16.438 1 93.19 280 GLY A O 1
ATOM 2039 N N . TYR A 1 281 ? 9 -17.125 -14.547 1 90.81 281 TYR A N 1
ATOM 2040 C CA . TYR A 1 281 ? 9.828 -16.078 -13.992 1 90.81 281 TYR A CA 1
ATOM 2041 C C . TYR A 1 281 ? 10.922 -15.664 -14.969 1 90.81 281 TYR A C 1
ATOM 2043 O O . TYR A 1 281 ? 11.102 -14.477 -15.25 1 90.81 281 TYR A O 1
ATOM 2051 N N . SER A 1 282 ? 11.625 -16.578 -15.508 1 92.12 282 SER A N 1
ATOM 2052 C CA . SER A 1 282 ? 12.758 -16.297 -16.391 1 92.12 282 SER A CA 1
ATOM 2053 C C . SER A 1 282 ? 12.305 -15.656 -17.688 1 92.12 282 SER A C 1
ATOM 2055 O O . SER A 1 282 ? 12.969 -14.758 -18.219 1 92.12 282 SER A O 1
ATOM 2057 N N . VAL A 1 283 ? 11.203 -16.078 -18.156 1 95.62 283 VAL A N 1
ATOM 2058 C CA . VAL A 1 283 ? 10.711 -15.555 -19.422 1 95.62 283 VAL A CA 1
ATOM 2059 C C . VAL A 1 283 ? 10.25 -14.109 -19.234 1 95.62 283 VAL A C 1
ATOM 2061 O O . VAL A 1 283 ? 10.508 -13.258 -20.094 1 95.62 283 VAL A O 1
ATOM 2064 N N . VAL A 1 284 ? 9.594 -13.859 -18.125 1 95.5 284 VAL A N 1
ATOM 2065 C CA . VAL A 1 284 ? 9.172 -12.492 -17.828 1 95.5 284 VAL A CA 1
ATOM 2066 C C . VAL A 1 284 ? 10.398 -11.586 -17.734 1 95.5 284 VAL A C 1
ATOM 2068 O O . VAL A 1 284 ? 10.391 -10.469 -18.25 1 95.5 284 VAL A O 1
ATOM 2071 N N . ASN A 1 285 ? 11.391 -12.086 -17.062 1 93 285 ASN A N 1
ATOM 2072 C CA . ASN A 1 285 ? 12.633 -11.32 -17 1 93 285 ASN A CA 1
ATOM 2073 C C . ASN A 1 285 ? 13.227 -11.094 -18.391 1 93 285 ASN A C 1
ATOM 2075 O O . ASN A 1 285 ? 13.812 -10.039 -18.656 1 93 285 ASN A O 1
ATOM 2079 N N . GLY A 1 286 ? 13.156 -12.078 -19.219 1 93.56 286 GLY A N 1
ATOM 2080 C CA . GLY A 1 286 ? 13.57 -11.914 -20.594 1 93.56 286 GLY A CA 1
ATOM 2081 C C . GLY A 1 286 ? 12.789 -10.836 -21.328 1 93.56 286 GLY A C 1
ATOM 2082 O O . GLY A 1 286 ? 13.367 -10.039 -22.078 1 93.56 286 GLY A O 1
ATOM 2083 N N . PHE A 1 287 ? 11.461 -10.844 -21.125 1 94.5 287 PHE A N 1
ATOM 2084 C CA . PHE A 1 287 ? 10.625 -9.82 -21.719 1 94.5 287 PHE A CA 1
ATOM 2085 C C . PHE A 1 287 ? 11.102 -8.422 -21.344 1 94.5 287 PHE A C 1
ATOM 2087 O O . PHE A 1 287 ? 11.039 -7.492 -22.141 1 94.5 287 PHE A O 1
ATOM 2094 N N . LEU A 1 288 ? 11.594 -8.289 -20.141 1 90.62 288 LEU A N 1
ATOM 2095 C CA . LEU A 1 288 ? 11.922 -6.98 -19.594 1 90.62 288 LEU A CA 1
ATOM 2096 C C . LEU A 1 288 ? 13.32 -6.547 -20 1 90.62 288 LEU A C 1
ATOM 2098 O O . LEU A 1 288 ? 13.633 -5.352 -20 1 90.62 288 LEU A O 1
ATOM 2102 N N . HIS A 1 289 ? 14.18 -7.48 -20.438 1 90.81 289 HIS A N 1
ATOM 2103 C CA . HIS A 1 289 ? 15.578 -7.109 -20.578 1 90.81 289 HIS A CA 1
ATOM 2104 C C . HIS A 1 289 ? 16.094 -7.461 -21.969 1 90.81 289 HIS A C 1
ATOM 2106 O O . HIS A 1 289 ? 17.25 -7.191 -22.297 1 90.81 289 HIS A O 1
ATOM 2112 N N . ALA A 1 290 ? 15.305 -8.078 -22.703 1 89.56 290 ALA A N 1
ATOM 2113 C CA . ALA A 1 290 ? 15.727 -8.438 -24.047 1 89.56 290 ALA A CA 1
ATOM 2114 C C . ALA A 1 290 ? 14.664 -8.07 -25.078 1 89.56 290 ALA A C 1
ATOM 2116 O O . ALA A 1 290 ? 13.477 -7.996 -24.75 1 89.56 290 ALA A O 1
ATOM 2117 N N . PRO A 1 291 ? 15.141 -7.789 -26.234 1 90.12 291 PRO A N 1
ATOM 2118 C CA . PRO A 1 291 ? 14.164 -7.52 -27.297 1 90.12 291 PRO A CA 1
ATOM 2119 C C . PRO A 1 291 ? 13.516 -8.789 -27.828 1 90.12 291 PRO A C 1
ATOM 2121 O O . PRO A 1 291 ? 14.211 -9.766 -28.141 1 90.12 291 PRO A O 1
ATOM 2124 N N . TRP A 1 292 ? 12.234 -8.836 -27.891 1 93.94 292 TRP A N 1
ATOM 2125 C CA . TRP A 1 292 ? 11.484 -9.969 -28.422 1 93.94 292 TRP A CA 1
ATOM 2126 C C . TRP A 1 292 ? 10.68 -9.555 -29.656 1 93.94 292 TRP A C 1
ATOM 2128 O O . TRP A 1 292 ? 10.141 -8.445 -29.703 1 93.94 292 TRP A O 1
ATOM 2138 N N . LEU A 1 293 ? 10.664 -10.438 -30.688 1 94.62 293 LEU A N 1
ATOM 2139 C CA . LEU A 1 293 ? 9.719 -10.242 -31.781 1 94.62 293 LEU A CA 1
ATOM 2140 C C . LEU A 1 293 ? 8.289 -10.461 -31.312 1 94.62 293 LEU A C 1
ATOM 2142 O O . LEU A 1 293 ? 8.023 -11.359 -30.5 1 94.62 293 LEU A O 1
ATOM 2146 N N . TRP A 1 294 ? 7.406 -9.641 -31.797 1 95.12 294 TRP A N 1
ATOM 2147 C CA . TRP A 1 294 ? 6.031 -9.727 -31.312 1 95.12 294 TRP A CA 1
ATOM 2148 C C . TRP A 1 294 ? 5.426 -11.094 -31.656 1 95.12 294 TRP A C 1
ATOM 2150 O O . TRP A 1 294 ? 4.609 -11.617 -30.891 1 95.12 294 TRP A O 1
ATOM 2160 N N . GLN A 1 295 ? 5.855 -11.766 -32.719 1 97.12 295 GLN A N 1
ATOM 2161 C CA . GLN A 1 295 ? 5.355 -13.078 -33.094 1 97.12 295 GLN A CA 1
ATOM 2162 C C . GLN A 1 295 ? 5.758 -14.141 -32.094 1 97.12 295 GLN A C 1
ATOM 2164 O O . GLN A 1 295 ? 4.977 -15.047 -31.781 1 97.12 295 GLN A O 1
ATOM 2169 N N . THR A 1 296 ? 6.965 -13.992 -31.688 1 97.44 296 THR A N 1
ATOM 2170 C CA . THR A 1 296 ? 7.465 -14.938 -30.688 1 97.44 296 THR A CA 1
ATOM 2171 C C . THR A 1 296 ? 6.734 -14.766 -29.359 1 97.44 296 THR A C 1
ATOM 2173 O O . THR A 1 296 ? 6.391 -15.75 -28.703 1 97.44 296 THR A O 1
ATOM 2176 N N . VAL A 1 297 ? 6.504 -13.516 -29.016 1 97.94 297 VAL A N 1
ATOM 2177 C CA . VAL A 1 297 ? 5.785 -13.234 -27.766 1 97.94 297 VAL A CA 1
ATOM 2178 C C . VAL A 1 297 ? 4.371 -13.812 -27.859 1 97.94 297 VAL A C 1
ATOM 2180 O O . VAL A 1 297 ? 3.889 -14.422 -26.906 1 97.94 297 VAL A O 1
ATOM 2183 N N . ALA A 1 298 ? 3.764 -13.625 -28.953 1 98.12 298 ALA A N 1
ATOM 2184 C CA . ALA A 1 298 ? 2.406 -14.133 -29.156 1 98.12 298 ALA A CA 1
ATOM 2185 C C . ALA A 1 298 ? 2.373 -15.656 -29.078 1 98.12 298 ALA A C 1
ATOM 2187 O O . ALA A 1 298 ? 1.474 -16.234 -28.469 1 98.12 298 ALA A O 1
ATOM 2188 N N . LEU A 1 299 ? 3.316 -16.266 -29.703 1 98.25 299 LEU A N 1
ATOM 2189 C CA . LEU A 1 299 ? 3.398 -17.719 -29.688 1 98.25 299 LEU A CA 1
ATOM 2190 C C . LEU A 1 299 ? 3.615 -18.234 -28.266 1 98.25 299 LEU A C 1
ATOM 2192 O O . LEU A 1 299 ? 2.947 -19.188 -27.844 1 98.25 299 LEU A O 1
ATOM 2196 N N . VAL A 1 300 ? 4.52 -17.641 -27.594 1 98.38 300 VAL A N 1
ATOM 2197 C CA . VAL A 1 300 ? 4.832 -18.047 -26.234 1 98.38 300 VAL A CA 1
ATOM 2198 C C . VAL A 1 300 ? 3.602 -17.859 -25.344 1 98.38 300 VAL A C 1
ATOM 2200 O O . VAL A 1 300 ? 3.311 -18.703 -24.5 1 98.38 300 VAL A O 1
ATOM 2203 N N . LEU A 1 301 ? 2.891 -16.766 -25.547 1 98.62 301 LEU A N 1
ATOM 2204 C CA . LEU A 1 301 ? 1.697 -16.484 -24.75 1 98.62 301 LEU A CA 1
ATOM 2205 C C . LEU A 1 301 ? 0.635 -17.547 -24.969 1 98.62 301 LEU A C 1
ATOM 2207 O O . LEU A 1 301 ? 0.087 -18.094 -24 1 98.62 301 LEU A O 1
ATOM 2211 N N . VAL A 1 302 ? 0.36 -17.922 -26.156 1 98.38 302 VAL A N 1
ATOM 2212 C CA . VAL A 1 302 ? -0.675 -18.906 -26.484 1 98.38 302 VAL A CA 1
ATOM 2213 C C . VAL A 1 302 ? -0.289 -20.266 -25.922 1 98.38 302 VAL A C 1
ATOM 2215 O O . VAL A 1 302 ? -1.116 -20.953 -25.328 1 98.38 302 VAL A O 1
ATOM 2218 N N . CYS A 1 303 ? 0.943 -20.641 -26.094 1 98.56 303 CYS A N 1
ATOM 2219 C CA . CYS A 1 303 ? 1.416 -21.922 -25.594 1 98.56 303 CYS A CA 1
ATOM 2220 C C . CYS A 1 303 ? 1.42 -21.953 -24.078 1 98.56 303 CYS A C 1
ATOM 2222 O O . CYS A 1 303 ? 1.113 -22.984 -23.469 1 98.56 303 CYS A O 1
ATOM 2224 N N . LYS A 1 304 ? 1.797 -20.812 -23.453 1 98.62 304 LYS A N 1
ATOM 2225 C CA . LYS A 1 304 ? 1.794 -20.734 -21.984 1 98.62 304 LYS A CA 1
ATOM 2226 C C . LYS A 1 304 ? 0.383 -20.906 -21.438 1 98.62 304 LYS A C 1
ATOM 2228 O O . LYS A 1 304 ? 0.181 -21.609 -20.438 1 98.62 304 LYS A O 1
ATOM 2233 N N . VAL A 1 305 ? -0.557 -20.25 -22.078 1 98.5 305 VAL A N 1
ATOM 2234 C CA . VAL A 1 305 ? -1.947 -20.375 -21.641 1 98.5 305 VAL A CA 1
ATOM 2235 C C . VAL A 1 305 ? -2.395 -21.828 -21.75 1 98.5 305 VAL A C 1
ATOM 2237 O O . VAL A 1 305 ? -3.023 -22.344 -20.812 1 98.5 305 VAL A O 1
ATOM 2240 N N . GLY A 1 306 ? -2.047 -22.484 -22.812 1 98.44 306 GLY A N 1
ATOM 2241 C CA . GLY A 1 306 ? -2.371 -23.891 -22.969 1 98.44 306 GLY A CA 1
ATOM 2242 C C . GLY A 1 306 ? -1.701 -24.781 -21.938 1 98.44 306 GLY A C 1
ATOM 2243 O O . GLY A 1 306 ? -2.338 -25.672 -21.375 1 98.44 306 GLY A O 1
ATOM 2244 N N . ALA A 1 307 ? -0.444 -24.562 -21.75 1 98.69 307 ALA A N 1
ATOM 2245 C CA . ALA A 1 307 ? 0.323 -25.344 -20.797 1 98.69 307 ALA A CA 1
ATOM 2246 C C . ALA A 1 307 ? -0.205 -25.156 -19.375 1 98.69 307 ALA A C 1
ATOM 2248 O O . ALA A 1 307 ? -0.303 -26.125 -18.609 1 98.69 307 ALA A O 1
ATOM 2249 N N . THR A 1 308 ? -0.514 -23.922 -19.031 1 98.5 308 THR A N 1
ATOM 2250 C CA . THR A 1 308 ? -1.03 -23.625 -17.703 1 98.5 308 THR A CA 1
ATOM 2251 C C . THR A 1 308 ? -2.408 -24.25 -17.5 1 98.5 308 THR A C 1
ATOM 2253 O O . THR A 1 308 ? -2.697 -24.797 -16.438 1 98.5 308 THR A O 1
ATOM 2256 N N . ALA A 1 309 ? -3.213 -24.109 -18.547 1 98.25 309 ALA A N 1
ATOM 2257 C CA . ALA A 1 309 ? -4.531 -24.734 -18.484 1 98.25 309 ALA A CA 1
ATOM 2258 C C . ALA A 1 309 ? -4.41 -26.25 -18.312 1 98.25 309 ALA A C 1
ATOM 2260 O O . ALA A 1 309 ? -5.168 -26.859 -17.562 1 98.25 309 ALA A O 1
ATOM 2261 N N . ALA A 1 310 ? -3.482 -26.844 -18.984 1 98.44 310 ALA A N 1
ATOM 2262 C CA . ALA A 1 310 ? -3.281 -28.281 -18.891 1 98.44 310 ALA A CA 1
ATOM 2263 C C . ALA A 1 310 ? -2.77 -28.688 -17.5 1 98.44 310 ALA A C 1
ATOM 2265 O O . ALA A 1 310 ? -3.236 -29.672 -16.922 1 98.44 310 ALA A O 1
ATOM 2266 N N . SER A 1 311 ? -1.797 -27.953 -17.016 1 98.31 311 SER A N 1
ATOM 2267 C CA . SER A 1 311 ? -1.236 -28.25 -15.711 1 98.31 311 SER A CA 1
ATOM 2268 C C . SER A 1 311 ? -2.277 -28.062 -14.609 1 98.31 311 SER A C 1
ATOM 2270 O O . SER A 1 311 ? -2.535 -28.984 -13.828 1 98.31 311 SER A O 1
ATOM 2272 N N . ALA A 1 312 ? -2.879 -26.938 -14.594 1 96.44 312 ALA A N 1
ATOM 2273 C CA . ALA A 1 312 ? -3.887 -26.656 -13.57 1 96.44 312 ALA A CA 1
ATOM 2274 C C . ALA A 1 312 ? -5.113 -27.547 -13.75 1 96.44 312 ALA A C 1
ATOM 2276 O O . ALA A 1 312 ? -5.691 -28.031 -12.773 1 96.44 312 ALA A O 1
ATOM 2277 N N . GLY A 1 313 ? -5.504 -27.719 -14.953 1 96.25 313 GLY A N 1
ATOM 2278 C CA . GLY A 1 313 ? -6.695 -28.5 -15.25 1 96.25 313 GLY A CA 1
ATOM 2279 C C . GLY A 1 313 ? -6.551 -29.969 -14.898 1 96.25 313 GLY A C 1
ATOM 2280 O O . GLY A 1 313 ? -7.535 -30.641 -14.57 1 96.25 313 GLY A O 1
ATOM 2281 N N . SER A 1 314 ? -5.352 -30.5 -15 1 97.31 314 SER A N 1
ATOM 2282 C CA . SER A 1 314 ? -5.113 -31.906 -14.711 1 97.31 314 SER A CA 1
ATOM 2283 C C . SER A 1 314 ? -5.16 -32.188 -13.211 1 97.31 314 SER A C 1
ATOM 2285 O O . SER A 1 314 ? -5.262 -33.344 -12.789 1 97.31 314 SER A O 1
ATOM 2287 N N . GLY A 1 315 ? -5.055 -31.062 -12.453 1 94.75 315 GLY A N 1
ATOM 2288 C CA . GLY A 1 315 ? -5.129 -31.234 -11.008 1 94.75 315 GLY A CA 1
ATOM 2289 C C . GLY A 1 315 ? -3.791 -31.062 -10.32 1 94.75 315 GLY A C 1
ATOM 2290 O O . GLY A 1 315 ? -3.646 -31.406 -9.141 1 94.75 315 GLY A O 1
ATOM 2291 N N . ALA A 1 316 ? -2.848 -30.609 -11.07 1 96.38 316 ALA A N 1
ATOM 2292 C CA . ALA A 1 316 ? -1.55 -30.375 -10.445 1 96.38 316 ALA A CA 1
ATOM 2293 C C . ALA A 1 316 ? -1.665 -29.344 -9.32 1 96.38 316 ALA A C 1
ATOM 2295 O O . ALA A 1 316 ? -2.416 -28.375 -9.438 1 96.38 316 ALA A O 1
ATOM 2296 N N . VAL A 1 317 ? -0.961 -29.609 -8.219 1 94.88 317 VAL A N 1
ATOM 2297 C CA . VAL A 1 317 ? -0.989 -28.719 -7.059 1 94.88 317 VAL A CA 1
ATOM 2298 C C . VAL A 1 317 ? -0.029 -27.547 -7.277 1 94.88 317 VAL A C 1
ATOM 2300 O O . VAL A 1 317 ? 1.179 -27.75 -7.43 1 94.88 317 VAL A O 1
ATOM 2303 N N . GLY A 1 318 ? -0.556 -26.438 -7.391 1 92.06 318 GLY A N 1
ATOM 2304 C CA . GLY A 1 318 ? 0.211 -25.219 -7.613 1 92.06 318 GLY A CA 1
ATOM 2305 C C . GLY A 1 318 ? -0.657 -23.984 -7.758 1 92.06 318 GLY A C 1
ATOM 2306 O O . GLY A 1 318 ? -1.873 -24.047 -7.562 1 92.06 318 GLY A O 1
ATOM 2307 N N . GLY A 1 319 ? -0.02 -22.875 -7.953 1 90.5 319 GLY A N 1
ATOM 2308 C CA . GLY A 1 319 ? -0.75 -21.641 -8.125 1 90.5 319 GLY A CA 1
ATOM 2309 C C . GLY A 1 319 ? -0.695 -21.094 -9.539 1 90.5 319 GLY A C 1
ATOM 2310 O O . GLY A 1 319 ? 0.222 -21.422 -10.297 1 90.5 319 GLY A O 1
ATOM 2311 N N . VAL A 1 320 ? -1.723 -20.359 -9.875 1 94.31 320 VAL A N 1
ATOM 2312 C CA . VAL A 1 320 ? -1.757 -19.781 -11.219 1 94.31 320 VAL A CA 1
ATOM 2313 C C . VAL A 1 320 ? -1.361 -18.312 -11.148 1 94.31 320 VAL A C 1
ATOM 2315 O O . VAL A 1 320 ? -1.362 -17.609 -12.172 1 94.31 320 VAL A O 1
ATOM 2318 N N . PHE A 1 321 ? -0.972 -17.859 -9.961 1 94.25 321 PHE A N 1
ATOM 2319 C CA . PHE A 1 321 ? -0.625 -16.453 -9.734 1 94.25 321 PHE A CA 1
ATOM 2320 C C . PHE A 1 321 ? 0.514 -16.031 -10.656 1 94.25 321 PHE A C 1
ATOM 2322 O O . PHE A 1 321 ? 0.377 -15.062 -11.414 1 94.25 321 PHE A O 1
ATOM 2329 N N . THR A 1 322 ? 1.636 -16.703 -10.609 1 95.56 322 THR A N 1
ATOM 2330 C CA . THR A 1 322 ? 2.82 -16.312 -11.367 1 95.56 322 THR A CA 1
ATOM 2331 C C . THR A 1 322 ? 2.604 -16.516 -12.859 1 95.56 322 THR A C 1
ATOM 2333 O O . THR A 1 322 ? 2.998 -15.672 -13.672 1 95.56 322 THR A O 1
ATOM 2336 N N . PRO A 1 323 ? 1.977 -17.594 -13.266 1 97.12 323 PRO A N 1
ATOM 2337 C CA . PRO A 1 323 ? 1.623 -17.688 -14.68 1 97.12 323 PRO A CA 1
ATOM 2338 C C . PRO A 1 323 ? 0.747 -16.531 -15.156 1 97.12 323 PRO A C 1
ATOM 2340 O O . PRO A 1 323 ? 0.839 -16.109 -16.312 1 97.12 323 PRO A O 1
ATOM 2343 N N . THR A 1 324 ? -0.093 -16.062 -14.258 1 97.94 324 THR A N 1
ATOM 2344 C CA . THR A 1 324 ? -0.916 -14.906 -14.594 1 97.94 324 THR A CA 1
ATOM 2345 C C . THR A 1 324 ? -0.048 -13.664 -14.812 1 97.94 324 THR A C 1
ATOM 2347 O O . THR A 1 324 ? -0.302 -12.875 -15.727 1 97.94 324 THR A O 1
ATOM 2350 N N . LEU A 1 325 ? 0.939 -13.531 -13.984 1 97.62 325 LEU A N 1
ATOM 2351 C CA . LEU A 1 325 ? 1.896 -12.445 -14.195 1 97.62 325 LEU A CA 1
ATOM 2352 C C . LEU A 1 325 ? 2.574 -12.57 -15.555 1 97.62 325 LEU A C 1
ATOM 2354 O O . LEU A 1 325 ? 2.75 -11.578 -16.25 1 97.62 325 LEU A O 1
ATOM 2358 N N . PHE A 1 326 ? 2.928 -13.789 -15.922 1 97.94 326 PHE A N 1
ATOM 2359 C CA . PHE A 1 326 ? 3.541 -14.086 -17.203 1 97.94 326 PHE A CA 1
ATOM 2360 C C . PHE A 1 326 ? 2.633 -13.656 -18.359 1 97.94 326 PHE A C 1
ATOM 2362 O O . PHE A 1 326 ? 3.068 -12.953 -19.266 1 97.94 326 PHE A O 1
ATOM 2369 N N . CYS A 1 327 ? 1.425 -14.094 -18.281 1 98.56 327 CYS A N 1
ATOM 2370 C CA . CYS A 1 327 ? 0.464 -13.758 -19.328 1 98.56 327 CYS A CA 1
ATOM 2371 C C . CYS A 1 327 ? 0.234 -12.25 -19.391 1 98.56 327 CYS A C 1
ATOM 2373 O O . CYS A 1 327 ? 0.084 -11.695 -20.484 1 98.56 327 CYS A O 1
ATOM 2375 N N . GLY A 1 328 ? 0.187 -11.664 -18.266 1 98.56 328 GLY A N 1
ATOM 2376 C CA . GLY A 1 328 ? 0.048 -10.219 -18.219 1 98.56 328 GLY A CA 1
ATOM 2377 C C . GLY A 1 328 ? 1.224 -9.484 -18.828 1 98.56 328 GLY A C 1
ATOM 2378 O O . GLY A 1 328 ? 1.04 -8.492 -19.531 1 98.56 328 GLY A O 1
ATOM 2379 N N . ALA A 1 329 ? 2.377 -9.945 -18.5 1 98 329 ALA A N 1
ATOM 2380 C CA . ALA A 1 329 ? 3.576 -9.352 -19.094 1 98 329 ALA A CA 1
ATOM 2381 C C . ALA A 1 329 ? 3.566 -9.477 -20.609 1 98 329 ALA A C 1
ATOM 2383 O O . ALA A 1 329 ? 3.893 -8.516 -21.312 1 98 329 ALA A O 1
ATOM 2384 N N . ALA A 1 330 ? 3.258 -10.656 -21.062 1 98.31 330 ALA A N 1
ATOM 2385 C CA . ALA A 1 330 ? 3.195 -10.891 -22.516 1 98.31 330 ALA A CA 1
ATOM 2386 C C . ALA A 1 330 ? 2.133 -10.016 -23.172 1 98.31 330 ALA A C 1
ATOM 2388 O O . ALA A 1 330 ? 2.373 -9.414 -24.219 1 98.31 330 ALA A O 1
ATOM 2389 N N . LEU A 1 331 ? 0.982 -9.961 -22.562 1 98.38 331 LEU A N 1
ATOM 2390 C CA . LEU A 1 331 ? -0.09 -9.109 -23.062 1 98.38 331 LEU A CA 1
ATOM 2391 C C . LEU A 1 331 ? 0.354 -7.652 -23.125 1 98.38 331 LEU A C 1
ATOM 2393 O O . LEU A 1 331 ? 0.115 -6.965 -24.125 1 98.38 331 LEU A O 1
ATOM 2397 N N . GLY A 1 332 ? 0.927 -7.219 -22.047 1 97.19 332 GLY A N 1
ATOM 2398 C CA . GLY A 1 332 ? 1.431 -5.855 -22 1 97.19 332 GLY A CA 1
ATOM 2399 C C . GLY A 1 332 ? 2.465 -5.566 -23.062 1 97.19 332 GLY A C 1
ATOM 2400 O O . GLY A 1 332 ? 2.43 -4.508 -23.703 1 97.19 332 GLY A O 1
ATOM 2401 N N . LEU A 1 333 ? 3.363 -6.484 -23.234 1 96.25 333 LEU A N 1
ATOM 2402 C CA . LEU A 1 333 ? 4.41 -6.312 -24.234 1 96.25 333 LEU A CA 1
ATOM 2403 C C . LEU A 1 333 ? 3.811 -6.238 -25.641 1 96.25 333 LEU A C 1
ATOM 2405 O O . LEU A 1 333 ? 4.227 -5.41 -26.453 1 96.25 333 LEU A O 1
ATOM 2409 N N . LEU A 1 334 ? 2.963 -7.117 -25.969 1 97.12 334 LEU A N 1
ATOM 2410 C CA . LEU A 1 334 ? 2.299 -7.109 -27.266 1 97.12 334 LEU A CA 1
ATOM 2411 C C . LEU A 1 334 ? 1.515 -5.82 -27.469 1 97.12 334 LEU A C 1
ATOM 2413 O O . LEU A 1 334 ? 1.6 -5.195 -28.531 1 97.12 334 LEU A O 1
ATOM 2417 N N . TYR A 1 335 ? 0.752 -5.438 -26.453 1 95.94 335 TYR A N 1
ATOM 2418 C CA . TYR A 1 335 ? -0.015 -4.199 -26.5 1 95.94 335 TYR A CA 1
ATOM 2419 C C . TYR A 1 335 ? 0.901 -2.994 -26.688 1 95.94 335 TYR A C 1
ATOM 2421 O O . TYR A 1 335 ? 0.629 -2.127 -27.531 1 95.94 335 TYR A O 1
ATOM 2429 N N . GLY A 1 336 ? 1.927 -2.977 -25.891 1 92.06 336 GLY A N 1
ATOM 2430 C CA . GLY A 1 336 ? 2.877 -1.88 -25.984 1 92.06 336 GLY A CA 1
ATOM 2431 C C . GLY A 1 336 ? 3.553 -1.795 -27.344 1 92.06 336 GLY A C 1
ATOM 2432 O O . GLY A 1 336 ? 3.764 -0.7 -27.859 1 92.06 336 GLY A O 1
ATOM 2433 N N . THR A 1 337 ? 3.932 -2.932 -27.875 1 91.62 337 THR A N 1
ATOM 2434 C CA . THR A 1 337 ? 4.531 -2.973 -29.203 1 91.62 337 THR A CA 1
ATOM 2435 C C . THR A 1 337 ? 3.557 -2.441 -30.25 1 91.62 337 THR A C 1
ATOM 2437 O O . THR A 1 337 ? 3.955 -1.706 -31.156 1 91.62 337 THR A O 1
ATOM 2440 N N . GLY A 1 338 ? 2.355 -2.793 -30.125 1 91.5 338 GLY A N 1
ATOM 2441 C CA . GLY A 1 338 ? 1.334 -2.275 -31.016 1 91.5 338 GLY A CA 1
ATOM 2442 C C . GLY A 1 338 ? 1.126 -0.779 -30.891 1 91.5 338 GLY A C 1
ATOM 2443 O O . GLY A 1 338 ? 1.028 -0.069 -31.891 1 91.5 338 GLY A O 1
ATOM 2444 N N . MET A 1 339 ? 1.058 -0.353 -29.688 1 87.69 339 MET A N 1
ATOM 2445 C CA . MET A 1 339 ? 0.835 1.067 -29.438 1 87.69 339 MET A CA 1
ATOM 2446 C C . MET A 1 339 ? 2.031 1.896 -29.891 1 87.69 339 MET A C 1
ATOM 2448 O O . MET A 1 339 ? 1.867 3.016 -30.375 1 87.69 339 MET A O 1
ATOM 2452 N N . HIS A 1 340 ? 3.15 1.344 -29.609 1 82.69 340 HIS A N 1
ATOM 2453 C CA . HIS A 1 340 ? 4.355 2.043 -30.047 1 82.69 340 HIS A CA 1
ATOM 2454 C C . HIS A 1 340 ? 4.395 2.172 -31.562 1 82.69 340 HIS A C 1
ATOM 2456 O O . HIS A 1 340 ? 4.875 3.176 -32.094 1 82.69 340 HIS A O 1
ATOM 2462 N N . ALA A 1 341 ? 3.943 1.202 -32.25 1 83.31 341 ALA A N 1
ATOM 2463 C CA . ALA A 1 341 ? 3.881 1.239 -33.719 1 83.31 341 ALA A CA 1
ATOM 2464 C C . ALA A 1 341 ? 2.826 2.232 -34.188 1 83.31 341 ALA A C 1
ATOM 2466 O O . ALA A 1 341 ? 3.023 2.924 -35.188 1 83.31 341 ALA A O 1
ATOM 2467 N N . LEU A 1 342 ? 1.774 2.355 -33.469 1 83.38 342 LEU A N 1
ATOM 2468 C CA . LEU A 1 342 ? 0.662 3.215 -33.844 1 83.38 342 LEU A CA 1
ATOM 2469 C C . LEU A 1 342 ? 0.916 4.66 -33.438 1 83.38 342 LEU A C 1
ATOM 2471 O O . LEU A 1 342 ? 0.543 5.59 -34.156 1 83.38 342 LEU A O 1
ATOM 2475 N N . LEU A 1 343 ? 1.549 4.746 -32.219 1 80.06 343 LEU A N 1
ATOM 2476 C CA . LEU A 1 343 ? 1.784 6.07 -31.672 1 80.06 343 LEU A CA 1
ATOM 2477 C C . LEU A 1 343 ? 3.229 6.215 -31.203 1 80.06 343 LEU A C 1
ATOM 2479 O O . LEU A 1 343 ? 3.486 6.371 -30 1 80.06 343 LEU A O 1
ATOM 2483 N N . PRO A 1 344 ? 4.156 6.289 -32.062 1 69.19 344 PRO A N 1
ATOM 2484 C CA . PRO A 1 344 ? 5.566 6.293 -31.672 1 69.19 344 PRO A CA 1
ATOM 2485 C C . PRO A 1 344 ? 5.922 7.461 -30.75 1 69.19 344 PRO A C 1
ATOM 2487 O O . PRO A 1 344 ? 6.797 7.332 -29.891 1 69.19 344 PRO A O 1
ATOM 2490 N N . GLY A 1 345 ? 5.324 8.508 -30.812 1 64.5 345 GLY A N 1
ATOM 2491 C CA . GLY A 1 345 ? 5.648 9.656 -29.984 1 64.5 345 GLY A CA 1
ATOM 2492 C C . GLY A 1 345 ? 4.93 9.648 -28.641 1 64.5 345 GLY A C 1
ATOM 2493 O O . GLY A 1 345 ? 5.316 10.367 -27.719 1 64.5 345 GLY A O 1
ATOM 2494 N N . ALA A 1 346 ? 4.098 8.773 -28.562 1 60.69 346 ALA A N 1
ATOM 2495 C CA . ALA A 1 346 ? 3.244 8.883 -27.375 1 60.69 346 ALA A CA 1
ATOM 2496 C C . ALA A 1 346 ? 3.303 7.609 -26.531 1 60.69 346 ALA A C 1
ATOM 2498 O O . ALA A 1 346 ? 2.893 7.609 -25.375 1 60.69 346 ALA A O 1
ATOM 2499 N N . ALA A 1 347 ? 3.926 6.703 -27.062 1 62.28 347 ALA A N 1
ATOM 2500 C CA . ALA A 1 347 ? 3.922 5.441 -26.328 1 62.28 347 ALA A CA 1
ATOM 2501 C C . ALA A 1 347 ? 5.301 5.145 -25.75 1 62.28 347 ALA A C 1
ATOM 2503 O O . ALA A 1 347 ? 6.312 5.234 -26.438 1 62.28 347 ALA A O 1
ATOM 2504 N N . PRO A 1 348 ? 5.25 4.871 -24.391 1 65.44 348 PRO A N 1
ATOM 2505 C CA . PRO A 1 348 ? 6.516 4.531 -23.75 1 65.44 348 PRO A CA 1
ATOM 2506 C C . PRO A 1 348 ? 7.148 3.266 -24.328 1 65.44 348 PRO A C 1
ATOM 2508 O O . PRO A 1 348 ? 6.566 2.619 -25.188 1 65.44 348 PRO A O 1
ATOM 2511 N N . VAL A 1 349 ? 8.273 2.947 -23.781 1 75.44 349 VAL A N 1
ATOM 2512 C CA . VAL A 1 349 ? 9 1.734 -24.141 1 75.44 349 VAL A CA 1
ATOM 2513 C C . VAL A 1 349 ? 8.164 0.507 -23.797 1 75.44 349 VAL A C 1
ATOM 2515 O O . VAL A 1 349 ? 7.477 0.486 -22.766 1 75.44 349 VAL A O 1
ATOM 2518 N N . PRO A 1 350 ? 8.125 -0.416 -24.641 1 80.88 350 PRO A N 1
ATOM 2519 C CA . PRO A 1 350 ? 7.289 -1.607 -24.484 1 80.88 350 PRO A CA 1
ATOM 2520 C C . PRO A 1 350 ? 7.504 -2.314 -23.156 1 80.88 350 PRO A C 1
ATOM 2522 O O . PRO A 1 350 ? 6.574 -2.924 -22.609 1 80.88 350 PRO A O 1
ATOM 2525 N N . VAL A 1 351 ? 8.602 -2.092 -22.625 1 83.5 351 VAL A N 1
ATOM 2526 C CA . VAL A 1 351 ? 8.938 -2.775 -21.391 1 83.5 351 VAL A CA 1
ATOM 2527 C C . VAL A 1 351 ? 8.062 -2.25 -20.25 1 83.5 351 VAL A C 1
ATOM 2529 O O . VAL A 1 351 ? 7.672 -3.006 -19.359 1 83.5 351 VAL A O 1
ATOM 2532 N N . SER A 1 352 ? 7.738 -1.014 -20.344 1 86 352 SER A N 1
ATOM 2533 C CA . SER A 1 352 ? 6.875 -0.427 -19.328 1 86 352 SER A CA 1
ATOM 2534 C C . SER A 1 352 ? 5.473 -1.021 -19.391 1 86 352 SER A C 1
ATOM 2536 O O . SER A 1 352 ? 4.84 -1.23 -18.344 1 86 352 SER A O 1
ATOM 2538 N N . TYR A 1 353 ? 5.074 -1.364 -20.547 1 92.44 353 TYR A N 1
ATOM 2539 C CA . TYR A 1 353 ? 3.754 -1.956 -20.703 1 92.44 353 TYR A CA 1
ATOM 2540 C C . TYR A 1 353 ? 3.734 -3.396 -20.219 1 92.44 353 TYR A C 1
ATOM 2542 O O . TYR A 1 353 ? 2.707 -3.881 -19.734 1 92.44 353 TYR A O 1
ATOM 2550 N N . ALA A 1 354 ? 4.84 -4.039 -20.297 1 94.94 354 ALA A N 1
ATOM 2551 C CA . ALA A 1 354 ? 4.922 -5.41 -19.812 1 94.94 354 ALA A CA 1
ATOM 2552 C C . ALA A 1 354 ? 4.703 -5.469 -18.297 1 94.94 354 ALA A C 1
ATOM 2554 O O . ALA A 1 354 ? 3.91 -6.277 -17.812 1 94.94 354 ALA A O 1
ATOM 2555 N N . VAL A 1 355 ? 5.359 -4.574 -17.625 1 94.38 355 VAL A N 1
ATOM 2556 C CA . VAL A 1 355 ? 5.266 -4.555 -16.172 1 94.38 355 VAL A CA 1
ATOM 2557 C C . VAL A 1 355 ? 3.855 -4.152 -15.742 1 94.38 355 VAL A C 1
ATOM 2559 O O . VAL A 1 355 ? 3.271 -4.77 -14.852 1 94.38 355 VAL A O 1
ATOM 2562 N N . VAL A 1 356 ? 3.318 -3.168 -16.406 1 95.19 356 VAL A N 1
ATOM 2563 C CA . VAL A 1 356 ? 1.976 -2.695 -16.094 1 95.19 356 VAL A CA 1
ATOM 2564 C C . VAL A 1 356 ? 0.951 -3.768 -16.453 1 95.19 356 VAL A C 1
ATOM 2566 O O . VAL A 1 356 ? -0.052 -3.938 -15.75 1 95.19 356 VAL A O 1
ATOM 2569 N N . GLY A 1 357 ? 1.223 -4.453 -17.5 1 97.81 357 GLY A N 1
ATOM 2570 C CA . GLY A 1 357 ? 0.355 -5.551 -17.891 1 97.81 357 GLY A CA 1
ATOM 2571 C C . GLY A 1 357 ? 0.292 -6.664 -16.859 1 97.81 357 GLY A C 1
ATOM 2572 O O . GLY A 1 357 ? -0.761 -7.273 -16.656 1 97.81 357 GLY A O 1
ATOM 2573 N N . MET A 1 358 ? 1.398 -6.996 -16.234 1 97.75 358 MET A N 1
ATOM 2574 C CA . MET A 1 358 ? 1.431 -7.977 -15.148 1 97.75 358 MET A CA 1
ATOM 2575 C C . MET A 1 358 ? 0.423 -7.617 -14.062 1 97.75 358 MET A C 1
ATOM 2577 O O . MET A 1 358 ? -0.396 -8.445 -13.664 1 97.75 358 MET A O 1
ATOM 2581 N N . GLY A 1 359 ? 0.517 -6.348 -13.695 1 98 359 GLY A N 1
ATOM 2582 C CA . GLY A 1 359 ? -0.37 -5.895 -12.633 1 98 359 GLY A CA 1
ATOM 2583 C C . GLY A 1 359 ? -1.827 -5.848 -13.055 1 98 359 GLY A C 1
ATOM 2584 O O . GLY A 1 359 ? -2.713 -6.23 -12.289 1 98 359 GLY A O 1
ATOM 2585 N N . ALA A 1 360 ? -2.055 -5.379 -14.234 1 98.38 360 ALA A N 1
ATOM 2586 C CA . ALA A 1 360 ? -3.42 -5.227 -14.734 1 98.38 360 ALA A CA 1
ATOM 2587 C C . ALA A 1 360 ? -4.117 -6.578 -14.836 1 98.38 360 ALA A C 1
ATOM 2589 O O . ALA A 1 360 ? -5.277 -6.719 -14.438 1 98.38 360 ALA A O 1
ATOM 2590 N N . LEU A 1 361 ? -3.463 -7.535 -15.367 1 98.69 361 LEU A N 1
ATOM 2591 C CA . LEU A 1 361 ? -4.082 -8.852 -15.5 1 98.69 361 LEU A CA 1
ATOM 2592 C C . LEU A 1 361 ? -4.25 -9.508 -14.141 1 98.69 361 LEU A C 1
ATOM 2594 O O . LEU A 1 361 ? -5.23 -10.219 -13.906 1 98.69 361 LEU A O 1
ATOM 2598 N N . LEU A 1 362 ? -3.283 -9.305 -13.289 1 98.12 362 LEU A N 1
ATOM 2599 C CA . LEU A 1 362 ? -3.41 -9.82 -11.93 1 98.12 362 LEU A CA 1
ATOM 2600 C C . LEU A 1 362 ? -4.648 -9.25 -11.25 1 98.12 362 LEU A C 1
ATOM 2602 O O . LEU A 1 362 ? -5.41 -9.984 -10.617 1 98.12 362 LEU A O 1
ATOM 2606 N N . ALA A 1 363 ? -4.809 -7.953 -11.375 1 97.75 363 ALA A N 1
ATOM 2607 C CA . ALA A 1 363 ? -5.977 -7.305 -10.789 1 97.75 363 ALA A CA 1
ATOM 2608 C C . ALA A 1 363 ? -7.266 -7.824 -11.414 1 97.75 363 ALA A C 1
ATOM 2610 O O . ALA A 1 363 ? -8.266 -8.023 -10.719 1 97.75 363 ALA A O 1
ATOM 2611 N N . ALA A 1 364 ? -7.242 -8.039 -12.656 1 97.94 364 ALA A N 1
ATOM 2612 C CA . ALA A 1 364 ? -8.414 -8.516 -13.383 1 97.94 364 ALA A CA 1
ATOM 2613 C C . ALA A 1 364 ? -8.797 -9.93 -12.945 1 97.94 364 ALA A C 1
ATOM 2615 O O . ALA A 1 364 ? -9.977 -10.289 -12.938 1 97.94 364 ALA A O 1
ATOM 2616 N N . THR A 1 365 ? -7.84 -10.703 -12.594 1 97.81 365 THR A N 1
ATOM 2617 C CA . THR A 1 365 ? -8.109 -12.102 -12.273 1 97.81 365 THR A CA 1
ATOM 2618 C C . THR A 1 365 ? -8.359 -12.281 -10.781 1 97.81 365 THR A C 1
ATOM 2620 O O . THR A 1 365 ? -9.109 -13.164 -10.367 1 97.81 365 THR A O 1
ATOM 2623 N N . THR A 1 366 ? -7.77 -11.484 -9.945 1 95.69 366 THR A N 1
ATOM 2624 C CA . THR A 1 366 ? -7.875 -11.664 -8.508 1 95.69 366 THR A CA 1
ATOM 2625 C C . THR A 1 366 ? -8.938 -10.734 -7.922 1 95.69 366 THR A C 1
ATOM 2627 O O . THR A 1 366 ? -9.352 -10.906 -6.773 1 95.69 366 THR A O 1
ATOM 2630 N N . HIS A 1 367 ? -9.32 -9.742 -8.641 1 95.06 367 HIS A N 1
ATOM 2631 C CA . HIS A 1 367 ? -10.242 -8.719 -8.18 1 95.06 367 HIS A CA 1
ATOM 2632 C C . HIS A 1 367 ? -9.695 -8 -6.949 1 95.06 367 HIS A C 1
ATOM 2634 O O . HIS A 1 367 ? -10.453 -7.688 -6.023 1 95.06 367 HIS A O 1
ATOM 2640 N N . ALA A 1 368 ? -8.445 -7.883 -6.906 1 95.06 368 ALA A N 1
ATOM 2641 C CA . ALA A 1 368 ? -7.75 -7.211 -5.812 1 95.06 368 ALA A CA 1
ATOM 2642 C C . ALA A 1 368 ? -6.758 -6.18 -6.348 1 95.06 368 ALA A C 1
ATOM 2644 O O . ALA A 1 368 ? -5.551 -6.434 -6.391 1 95.06 368 ALA A O 1
ATOM 2645 N N . PRO A 1 369 ? -7.238 -5.02 -6.691 1 95.06 369 PRO A N 1
ATOM 2646 C CA . PRO A 1 369 ? -6.395 -4.027 -7.363 1 95.06 369 PRO A CA 1
ATOM 2647 C C . PRO A 1 369 ? -5.289 -3.482 -6.461 1 95.06 369 PRO A C 1
ATOM 2649 O O . PRO A 1 369 ? -4.164 -3.277 -6.918 1 95.06 369 PRO A O 1
ATOM 2652 N N . LEU A 1 370 ? -5.578 -3.217 -5.191 1 94.62 370 LEU A N 1
ATOM 2653 C CA . LEU A 1 370 ? -4.551 -2.676 -4.309 1 94.62 370 LEU A CA 1
ATOM 2654 C C . LEU A 1 370 ? -3.416 -3.676 -4.125 1 94.62 370 LEU A C 1
ATOM 2656 O O . LEU A 1 370 ? -2.24 -3.309 -4.199 1 94.62 370 LEU A O 1
ATOM 2660 N N . MET A 1 371 ? -3.811 -4.875 -3.869 1 95.38 371 MET A N 1
ATOM 2661 C CA . MET A 1 371 ? -2.814 -5.934 -3.75 1 95.38 371 MET A CA 1
ATOM 2662 C C . MET A 1 371 ? -1.964 -6.027 -5.012 1 95.38 371 MET A C 1
ATOM 2664 O O . MET A 1 371 ? -0.738 -6.125 -4.934 1 95.38 371 MET A O 1
ATOM 2668 N N . SER A 1 372 ? -2.561 -5.938 -6.168 1 97.38 372 SER A N 1
ATOM 2669 C CA . SER A 1 372 ? -1.853 -6.059 -7.438 1 97.38 372 SER A CA 1
ATOM 2670 C C . SER A 1 372 ? -0.868 -4.91 -7.637 1 97.38 372 SER A C 1
ATOM 2672 O O . SER A 1 372 ? 0.264 -5.125 -8.07 1 97.38 372 SER A O 1
ATOM 2674 N N . ILE A 1 373 ? -1.285 -3.75 -7.309 1 95.62 373 ILE A N 1
ATOM 2675 C CA . ILE A 1 373 ? -0.443 -2.566 -7.434 1 95.62 373 ILE A CA 1
ATOM 2676 C C . ILE A 1 373 ? 0.771 -2.697 -6.516 1 95.62 373 ILE A C 1
ATOM 2678 O O . ILE A 1 373 ? 1.91 -2.527 -6.953 1 95.62 373 ILE A O 1
ATOM 2682 N N . LEU A 1 374 ? 0.53 -3.059 -5.27 1 94.5 374 LEU A N 1
ATOM 2683 C CA . LEU A 1 374 ? 1.602 -3.15 -4.285 1 94.5 374 LEU A CA 1
ATOM 2684 C C . LEU A 1 374 ? 2.541 -4.309 -4.609 1 94.5 374 LEU A C 1
ATOM 2686 O O . LEU A 1 374 ? 3.752 -4.211 -4.391 1 94.5 374 LEU A O 1
ATOM 2690 N N . MET A 1 375 ? 1.947 -5.34 -5.102 1 95.56 375 MET A N 1
ATOM 2691 C CA . MET A 1 375 ? 2.744 -6.504 -5.477 1 95.56 375 MET A CA 1
ATOM 2692 C C . MET A 1 375 ? 3.752 -6.152 -6.562 1 95.56 375 MET A C 1
ATOM 2694 O O . MET A 1 375 ? 4.941 -6.445 -6.43 1 95.56 375 MET A O 1
ATOM 2698 N N . ILE A 1 376 ? 3.316 -5.562 -7.656 1 94.94 376 ILE A N 1
ATOM 2699 C CA . ILE A 1 376 ? 4.199 -5.23 -8.766 1 94.94 376 ILE A CA 1
ATOM 2700 C C . ILE A 1 376 ? 5.223 -4.188 -8.32 1 94.94 376 ILE A C 1
ATOM 2702 O O . ILE A 1 376 ? 6.395 -4.262 -8.688 1 94.94 376 ILE A O 1
ATOM 2706 N N . PHE A 1 377 ? 4.801 -3.285 -7.566 1 89.62 377 PHE A N 1
ATOM 2707 C CA . PHE A 1 377 ? 5.707 -2.26 -7.055 1 89.62 377 PHE A CA 1
ATOM 2708 C C . PHE A 1 377 ? 6.828 -2.889 -6.234 1 89.62 377 PHE A C 1
ATOM 2710 O O . PHE A 1 377 ? 8 -2.594 -6.457 1 89.62 377 PHE A O 1
ATOM 2717 N N . GLU A 1 378 ? 6.496 -3.742 -5.293 1 91.5 378 GLU A N 1
ATOM 2718 C CA . GLU A 1 378 ? 7.496 -4.348 -4.422 1 91.5 378 GLU A CA 1
ATOM 2719 C C . GLU A 1 378 ? 8.383 -5.32 -5.191 1 91.5 378 GLU A C 1
ATOM 2721 O O . GLU A 1 378 ? 9.578 -5.441 -4.902 1 91.5 378 GLU A O 1
ATOM 2726 N N . MET A 1 379 ? 7.754 -5.945 -6.18 1 92.31 379 MET A N 1
ATOM 2727 C CA . MET A 1 379 ? 8.531 -6.914 -6.949 1 92.31 379 MET A CA 1
ATOM 2728 C C . MET A 1 379 ? 9.523 -6.211 -7.863 1 92.31 379 MET A C 1
ATOM 2730 O O . MET A 1 379 ? 10.539 -6.793 -8.25 1 92.31 379 MET A O 1
ATOM 2734 N N . THR A 1 380 ? 9.258 -5.008 -8.258 1 89.75 380 THR A N 1
ATOM 2735 C CA . THR A 1 380 ? 10.117 -4.297 -9.195 1 89.75 380 THR A CA 1
ATOM 2736 C C . THR A 1 380 ? 10.945 -3.236 -8.484 1 89.75 380 THR A C 1
ATOM 2738 O O . THR A 1 380 ? 11.938 -2.748 -9.023 1 89.75 380 THR A O 1
ATOM 2741 N N . LEU A 1 381 ? 10.461 -2.781 -7.312 1 84.94 381 LEU A N 1
ATOM 2742 C CA . LEU A 1 381 ? 11.07 -1.728 -6.508 1 84.94 381 LEU A CA 1
ATOM 2743 C C . LEU A 1 381 ? 11.172 -0.428 -7.301 1 84.94 381 LEU A C 1
ATOM 2745 O O . LEU A 1 381 ? 12.125 0.334 -7.133 1 84.94 381 LEU A O 1
ATOM 2749 N N . SER A 1 382 ? 10.219 -0.271 -8.234 1 82.62 382 SER A N 1
ATOM 2750 C CA . SER A 1 382 ? 10.195 0.938 -9.055 1 82.62 382 SER A CA 1
ATOM 2751 C C . SER A 1 382 ? 8.898 1.717 -8.852 1 82.62 382 SER A C 1
ATOM 2753 O O . SER A 1 382 ? 7.812 1.227 -9.172 1 82.62 382 SER A O 1
ATOM 2755 N N . TYR A 1 383 ? 9.031 2.926 -8.383 1 80.75 383 TYR A N 1
ATOM 2756 C CA . TYR A 1 383 ? 7.863 3.75 -8.102 1 80.75 383 TYR A CA 1
ATOM 2757 C C . TYR A 1 383 ? 7.34 4.402 -9.375 1 80.75 383 TYR A C 1
ATOM 2759 O O . TYR A 1 383 ? 6.184 4.824 -9.438 1 80.75 383 TYR A O 1
ATOM 2767 N N . GLN A 1 384 ? 8.156 4.441 -10.422 1 78.69 384 GLN A N 1
ATOM 2768 C CA . GLN A 1 384 ? 7.777 5.109 -11.656 1 78.69 384 GLN A CA 1
ATOM 2769 C C . GLN A 1 384 ? 6.598 4.414 -12.328 1 78.69 384 GLN A C 1
ATOM 2771 O O . GLN A 1 384 ? 5.836 5.039 -13.062 1 78.69 384 GLN A O 1
ATOM 2776 N N . VAL A 1 385 ? 6.457 3.172 -11.992 1 83.75 385 VAL A N 1
ATOM 2777 C CA . VAL A 1 385 ? 5.414 2.412 -12.672 1 83.75 385 VAL A CA 1
ATOM 2778 C C . VAL A 1 385 ? 4.117 2.479 -11.867 1 83.75 385 VAL A C 1
ATOM 2780 O O . VAL A 1 385 ? 3.07 2.027 -12.336 1 83.75 385 VAL A O 1
ATOM 2783 N N . VAL A 1 386 ? 4.121 3.121 -10.773 1 87 386 VAL A N 1
ATOM 2784 C CA . VAL A 1 386 ? 3.002 3.061 -9.836 1 87 386 VAL A CA 1
ATOM 2785 C C . VAL A 1 386 ? 1.786 3.758 -10.438 1 87 386 VAL A C 1
ATOM 2787 O O . VAL A 1 386 ? 0.671 3.234 -10.383 1 87 386 VAL A O 1
ATOM 2790 N N . LEU A 1 387 ? 1.957 4.887 -11.062 1 88.44 387 LEU A N 1
ATOM 2791 C CA . LEU A 1 387 ? 0.82 5.641 -11.578 1 88.44 387 LEU A CA 1
ATOM 2792 C C . LEU A 1 387 ? 0.134 4.883 -12.711 1 88.44 387 LEU A C 1
ATOM 2794 O O . LEU A 1 387 ? -1.076 4.652 -12.664 1 88.44 387 LEU A O 1
ATOM 2798 N N . PRO A 1 388 ? 0.937 4.426 -13.68 1 89.81 388 PRO A N 1
ATOM 2799 C CA . PRO A 1 388 ? 0.315 3.605 -14.719 1 89.81 388 PRO A CA 1
ATOM 2800 C C . PRO A 1 388 ? -0.317 2.33 -14.172 1 89.81 388 PRO A C 1
ATOM 2802 O O . PRO A 1 388 ? -1.368 1.899 -14.648 1 89.81 388 PRO A O 1
ATOM 2805 N N . LEU A 1 389 ? 0.286 1.765 -13.219 1 93.06 389 LEU A N 1
ATOM 2806 C CA . LEU A 1 389 ? -0.224 0.547 -12.602 1 93.06 389 LEU A CA 1
ATOM 2807 C C . LEU A 1 389 ? -1.584 0.793 -11.953 1 93.06 389 LEU A C 1
ATOM 2809 O O . LEU A 1 389 ? -2.488 -0.039 -12.062 1 93.06 389 LEU A O 1
ATOM 2813 N N . MET A 1 390 ? -1.661 1.896 -11.258 1 94 390 MET A N 1
ATOM 2814 C CA . MET A 1 390 ? -2.914 2.215 -10.578 1 94 390 MET A CA 1
ATOM 2815 C C . MET A 1 390 ? -4.062 2.314 -11.578 1 94 390 MET A C 1
ATOM 2817 O O . MET A 1 390 ? -5.121 1.72 -11.375 1 94 390 MET A O 1
ATOM 2821 N N . LEU A 1 391 ? -3.848 2.957 -12.68 1 91.69 391 LEU A N 1
ATOM 2822 C CA . LEU A 1 391 ? -4.887 3.145 -13.688 1 91.69 391 LEU A CA 1
ATOM 2823 C C . LEU A 1 391 ? -5.234 1.823 -14.359 1 91.69 391 LEU A C 1
ATOM 2825 O O . LEU A 1 391 ? -6.41 1.489 -14.508 1 91.69 391 LEU A O 1
ATOM 2829 N N . ALA A 1 392 ? -4.203 1.136 -14.727 1 95.81 392 ALA A N 1
ATOM 2830 C CA . ALA A 1 392 ? -4.422 -0.108 -15.461 1 95.81 392 ALA A CA 1
ATOM 2831 C C . ALA A 1 392 ? -5.051 -1.171 -14.562 1 95.81 392 ALA A C 1
ATOM 2833 O O . ALA A 1 392 ? -5.914 -1.932 -15.008 1 95.81 392 ALA A O 1
ATOM 2834 N N . CYS A 1 393 ? -4.656 -1.264 -13.336 1 97.12 393 CYS A N 1
ATOM 2835 C CA . CYS A 1 393 ? -5.188 -2.264 -12.414 1 97.12 393 CYS A CA 1
ATOM 2836 C C . CYS A 1 393 ? -6.652 -1.99 -12.102 1 97.12 393 CYS A C 1
ATOM 2838 O O . CYS A 1 393 ? -7.469 -2.912 -12.078 1 97.12 393 CYS A O 1
ATOM 2840 N N . ILE A 1 394 ? -6.953 -0.755 -11.914 1 94.81 394 ILE A N 1
ATOM 2841 C CA . ILE A 1 394 ? -8.328 -0.421 -11.562 1 94.81 394 ILE A CA 1
ATOM 2842 C C . ILE A 1 394 ? -9.242 -0.656 -12.766 1 94.81 394 ILE A C 1
ATOM 2844 O O . ILE A 1 394 ? -10.328 -1.223 -12.633 1 94.81 394 ILE A O 1
ATOM 2848 N N . THR A 1 395 ? -8.812 -0.185 -13.898 1 94.62 395 THR A N 1
ATOM 2849 C CA . THR A 1 395 ? -9.609 -0.388 -15.102 1 94.62 395 THR A CA 1
ATOM 2850 C C . THR A 1 395 ? -9.727 -1.874 -15.43 1 94.62 395 THR A C 1
ATOM 2852 O O . THR A 1 395 ? -10.789 -2.34 -15.852 1 94.62 395 THR A O 1
ATOM 2855 N N . GLY A 1 396 ? -8.625 -2.596 -15.266 1 97.25 396 GLY A N 1
ATOM 2856 C CA . GLY A 1 396 ? -8.672 -4.035 -15.453 1 97.25 396 GLY A CA 1
ATOM 2857 C C . GLY A 1 396 ? -9.648 -4.727 -14.516 1 97.25 396 GLY A C 1
ATOM 2858 O O . GLY A 1 396 ? -10.438 -5.574 -14.945 1 97.25 396 GLY A O 1
ATOM 2859 N N . TYR A 1 397 ? -9.641 -4.344 -13.32 1 96.38 397 TYR A N 1
ATOM 2860 C CA . TYR A 1 397 ? -10.531 -4.914 -12.312 1 96.38 397 TYR A CA 1
ATOM 2861 C C . TYR A 1 397 ? -11.984 -4.609 -12.641 1 96.38 397 TYR A C 1
ATOM 2863 O O . TYR A 1 397 ? -12.828 -5.516 -12.656 1 96.38 397 TYR A O 1
ATOM 2871 N N . VAL A 1 398 ? -12.273 -3.346 -12.906 1 93.81 398 VAL A N 1
ATOM 2872 C CA . VAL A 1 398 ? -13.656 -2.93 -13.141 1 93.81 398 VAL A CA 1
ATOM 2873 C C . VAL A 1 398 ? -14.195 -3.619 -14.391 1 93.81 398 VAL A C 1
ATOM 2875 O O . VAL A 1 398 ? -15.352 -4.062 -14.414 1 93.81 398 VAL A O 1
ATOM 2878 N N . THR A 1 399 ? -13.398 -3.699 -15.391 1 95.75 399 THR A N 1
ATOM 2879 C CA . THR A 1 399 ? -13.805 -4.348 -16.641 1 95.75 399 THR A CA 1
ATOM 2880 C C . THR A 1 399 ? -14.078 -5.832 -16.406 1 95.75 399 THR A C 1
ATOM 2882 O O . THR A 1 399 ? -15.094 -6.359 -16.859 1 95.75 399 THR A O 1
ATOM 2885 N N . ALA A 1 400 ? -13.164 -6.512 -15.742 1 96.94 400 ALA A N 1
ATOM 2886 C CA . ALA A 1 400 ? -13.336 -7.934 -15.445 1 96.94 400 ALA A CA 1
ATOM 2887 C C . ALA A 1 400 ? -14.547 -8.164 -14.547 1 96.94 400 ALA A C 1
ATOM 2889 O O . ALA A 1 400 ? -15.328 -9.094 -14.766 1 96.94 400 ALA A O 1
ATOM 2890 N N . HIS A 1 401 ? -14.664 -7.332 -13.57 1 92.94 401 HIS A N 1
ATOM 2891 C CA . HIS A 1 401 ? -15.766 -7.457 -12.625 1 92.94 401 HIS A CA 1
ATOM 2892 C C . HIS A 1 401 ? -17.109 -7.254 -13.312 1 92.94 401 HIS A C 1
ATOM 2894 O O . HIS A 1 401 ? -18.109 -7.879 -12.938 1 92.94 401 HIS A O 1
ATOM 2900 N N . ALA A 1 402 ? -17.172 -6.383 -14.273 1 92.62 402 ALA A N 1
ATOM 2901 C CA . ALA A 1 402 ? -18.391 -6.07 -15 1 92.62 402 ALA A CA 1
ATOM 2902 C C . ALA A 1 402 ? -18.891 -7.281 -15.789 1 92.62 402 ALA A C 1
ATOM 2904 O O . ALA A 1 402 ? -20.078 -7.398 -16.078 1 92.62 402 ALA A O 1
ATOM 2905 N N . THR A 1 403 ? -18.031 -8.188 -16.109 1 93.62 403 THR A N 1
ATOM 2906 C CA . THR A 1 403 ? -18.438 -9.383 -16.828 1 93.62 403 THR A CA 1
ATOM 2907 C C . THR A 1 403 ? -19.172 -10.352 -15.922 1 93.62 403 THR A C 1
ATOM 2909 O O . THR A 1 403 ? -19.844 -11.273 -16.391 1 93.62 403 THR A O 1
ATOM 2912 N N . GLY A 1 404 ? -18.984 -10.211 -14.641 1 91.06 404 GLY A N 1
ATOM 2913 C CA . GLY A 1 404 ? -19.625 -11.094 -13.68 1 91.06 404 GLY A CA 1
ATOM 2914 C C . GLY A 1 404 ? -18.828 -12.359 -13.406 1 91.06 404 GLY A C 1
ATOM 2915 O O . GLY A 1 404 ? -19.234 -13.195 -12.602 1 91.06 404 GLY A O 1
ATOM 2916 N N . ALA A 1 405 ? -17.688 -12.469 -13.992 1 91.5 405 ALA A N 1
ATOM 2917 C CA . ALA A 1 405 ? -16.875 -13.664 -13.789 1 91.5 405 ALA A CA 1
ATOM 2918 C C . ALA A 1 405 ? -16.203 -13.648 -12.414 1 91.5 405 ALA A C 1
ATOM 2920 O O . ALA A 1 405 ? -15.758 -12.602 -11.953 1 91.5 405 ALA A O 1
ATOM 2921 N N . PRO A 1 406 ? -16.203 -14.797 -11.789 1 92.06 406 PRO A N 1
ATOM 2922 C CA . PRO A 1 406 ? -15.562 -14.852 -10.469 1 92.06 406 PRO A CA 1
ATOM 2923 C C . PRO A 1 406 ? -14.047 -14.742 -10.547 1 92.06 406 PRO A C 1
ATOM 2925 O O . PRO A 1 406 ? -13.445 -15.062 -11.578 1 92.06 406 PRO A O 1
ATOM 2928 N N . SER A 1 407 ? -13.484 -14.273 -9.484 1 92.44 407 SER A N 1
ATOM 2929 C CA . SER A 1 407 ? -12.031 -14.195 -9.383 1 92.44 407 SER A CA 1
ATOM 2930 C C . SER A 1 407 ? -11.406 -15.578 -9.258 1 92.44 407 SER A C 1
ATOM 2932 O O . SER A 1 407 ? -12.117 -16.562 -9.062 1 92.44 407 SER A O 1
ATOM 2934 N N . VAL A 1 408 ? -10.133 -15.617 -9.32 1 87.94 408 VAL A N 1
ATOM 2935 C CA . VAL A 1 408 ? -9.383 -16.859 -9.219 1 87.94 408 VAL A CA 1
ATOM 2936 C C . VAL A 1 408 ? -9.617 -17.5 -7.848 1 87.94 408 VAL A C 1
ATOM 2938 O O . VAL A 1 408 ? -9.805 -18.703 -7.742 1 87.94 408 VAL A O 1
ATOM 2941 N N . TYR A 1 409 ? -9.75 -16.766 -6.859 1 85.06 409 TYR A N 1
ATOM 2942 C CA . TYR A 1 409 ? -9.844 -17.297 -5.5 1 85.06 409 TYR A CA 1
ATOM 2943 C C . TYR A 1 409 ? -11.289 -17.609 -5.141 1 85.06 409 TYR A C 1
ATOM 2945 O O . TYR A 1 409 ? -11.555 -18.531 -4.363 1 85.06 409 TYR A O 1
ATOM 2953 N N . ALA A 1 410 ? -12.141 -16.859 -5.699 1 82.38 410 ALA A N 1
ATOM 2954 C CA . ALA A 1 410 ? -13.547 -17.234 -5.547 1 82.38 410 ALA A CA 1
ATOM 2955 C C . ALA A 1 410 ? -13.828 -18.578 -6.199 1 82.38 410 ALA A C 1
ATOM 2957 O O . ALA A 1 410 ? -14.578 -19.391 -5.66 1 82.38 410 ALA A O 1
ATOM 2958 N N . ARG A 1 411 ? -13.258 -18.797 -7.277 1 81.5 411 ARG A N 1
ATOM 2959 C CA . ARG A 1 411 ? -13.383 -20.078 -7.98 1 81.5 411 ARG A CA 1
ATOM 2960 C C . ARG A 1 411 ? -12.773 -21.203 -7.164 1 81.5 411 ARG A C 1
ATOM 2962 O O . ARG A 1 411 ? -13.32 -22.312 -7.121 1 81.5 411 ARG A O 1
ATOM 2969 N N . ALA A 1 412 ? -11.68 -20.922 -6.586 1 76.38 412 ALA A N 1
ATOM 2970 C CA . ALA A 1 412 ? -10.992 -21.938 -5.789 1 76.38 412 ALA A CA 1
ATOM 2971 C C . ALA A 1 412 ? -11.812 -22.312 -4.562 1 76.38 412 ALA A C 1
ATOM 2973 O O . ALA A 1 412 ? -11.891 -23.5 -4.211 1 76.38 412 ALA A O 1
ATOM 2974 N N . LEU A 1 413 ? -12.43 -21.375 -3.959 1 77.5 413 LEU A N 1
ATOM 2975 C CA . LEU A 1 413 ? -13.25 -21.641 -2.777 1 77.5 413 LEU A CA 1
ATOM 2976 C C . LEU A 1 413 ? -14.508 -22.406 -3.145 1 77.5 413 LEU A C 1
ATOM 2978 O O . LEU A 1 413 ? -14.93 -23.297 -2.4 1 77.5 413 LEU A O 1
ATOM 2982 N N . ALA A 1 414 ? -15.008 -22.062 -4.289 1 76.94 414 ALA A N 1
ATOM 2983 C CA . ALA A 1 414 ? -16.203 -22.766 -4.754 1 76.94 414 ALA A CA 1
ATOM 2984 C C . ALA A 1 414 ? -15.891 -24.219 -5.078 1 76.94 414 ALA A C 1
ATOM 2986 O O . ALA A 1 414 ? -16.688 -25.109 -4.781 1 76.94 414 ALA A O 1
ATOM 2987 N N . ARG A 1 415 ? -14.789 -24.484 -5.586 1 74.81 415 ARG A N 1
ATOM 2988 C CA . ARG A 1 415 ? -14.367 -25.844 -5.941 1 74.81 415 ARG A CA 1
ATOM 2989 C C . ARG A 1 415 ? -14.141 -26.688 -4.695 1 74.81 415 ARG A C 1
ATOM 2991 O O . ARG A 1 415 ? -14.508 -27.859 -4.664 1 74.81 415 ARG A O 1
ATOM 2998 N N . ASN A 1 416 ? -13.539 -26.078 -3.756 1 72.31 416 ASN A N 1
ATOM 2999 C CA . ASN A 1 416 ? -13.289 -26.797 -2.516 1 72.31 416 ASN A CA 1
ATOM 3000 C C . ASN A 1 416 ? -14.586 -27.172 -1.809 1 72.31 416 ASN A C 1
ATOM 3002 O O . ASN A 1 416 ? -14.68 -28.234 -1.2 1 72.31 416 ASN A O 1
ATOM 3006 N N . ARG A 1 417 ? -15.57 -26.344 -1.936 1 70 417 ARG A N 1
ATOM 3007 C CA . ARG A 1 417 ? -16.875 -26.625 -1.337 1 70 417 ARG A CA 1
ATOM 3008 C C . ARG A 1 417 ? -17.578 -27.781 -2.045 1 70 417 ARG A C 1
ATOM 3010 O O . ARG A 1 417 ? -18.188 -28.625 -1.396 1 70 417 ARG A O 1
ATOM 3017 N N . ASP A 1 418 ? -17.406 -27.766 -3.318 1 68.12 418 ASP A N 1
ATOM 3018 C CA . ASP A 1 418 ? -18.031 -28.828 -4.113 1 68.12 418 ASP A CA 1
ATOM 3019 C C . ASP A 1 418 ? -17.375 -30.172 -3.84 1 68.12 418 ASP A C 1
ATOM 3021 O O . ASP A 1 418 ? -18.062 -31.203 -3.775 1 68.12 418 ASP A O 1
ATOM 3025 N N . ASP A 1 419 ? -16.156 -30.156 -3.674 1 65.31 419 ASP A N 1
ATOM 3026 C CA . ASP A 1 419 ? -15.414 -31.391 -3.426 1 65.31 419 ASP A CA 1
ATOM 3027 C C . ASP A 1 419 ? -15.75 -31.953 -2.051 1 65.31 419 ASP A C 1
ATOM 3029 O O . ASP A 1 419 ? -15.797 -33.188 -1.875 1 65.31 419 ASP A O 1
ATOM 3033 N N . THR A 1 420 ? -15.992 -31.078 -1.167 1 58.16 420 THR A N 1
ATOM 3034 C CA . THR A 1 420 ? -16.344 -31.516 0.177 1 58.16 420 THR A CA 1
ATOM 3035 C C . THR A 1 420 ? -17.75 -32.125 0.189 1 58.16 420 THR A C 1
ATOM 3037 O O . THR A 1 420 ? -18.031 -33.062 0.952 1 58.16 420 THR A O 1
ATOM 3040 N N . LEU A 1 421 ? -18.547 -31.547 -0.625 1 51.16 421 LEU A N 1
ATOM 3041 C CA . LEU A 1 421 ? -19.906 -32.031 -0.688 1 51.16 421 LEU A CA 1
ATOM 3042 C C . LEU A 1 421 ? -19.969 -33.375 -1.433 1 51.16 421 LEU A C 1
ATOM 3044 O O . LEU A 1 421 ? -20.875 -34.188 -1.194 1 51.16 421 LEU A O 1
ATOM 3048 N N . ARG A 1 422 ? -19.188 -33.688 -2.293 1 51.75 422 ARG A N 1
ATOM 3049 C CA . ARG A 1 422 ? -19.219 -34.906 -3.07 1 51.75 422 ARG A CA 1
ATOM 3050 C C . ARG A 1 422 ? -18.625 -36.062 -2.27 1 51.75 422 ARG A C 1
ATOM 3052 O O . ARG A 1 422 ? -18.734 -37.219 -2.682 1 51.75 422 ARG A O 1
ATOM 3059 N N . LEU A 1 423 ? -18 -35.875 -1.251 1 49.31 423 LEU A N 1
ATOM 3060 C CA . LEU A 1 423 ? -17.516 -36.969 -0.427 1 49.31 423 LEU A CA 1
ATOM 3061 C C . LEU A 1 423 ? -18.641 -37.594 0.378 1 49.31 423 LEU A C 1
ATOM 3063 O O . LEU A 1 423 ? -19.5 -36.875 0.914 1 49.31 423 LEU A O 1
ATOM 3067 N N . PRO A 1 424 ? -18.828 -39 0.266 1 46.34 424 PRO A N 1
ATOM 3068 C CA . PRO A 1 424 ? -19.875 -39.688 1.042 1 46.34 424 PRO A CA 1
ATOM 3069 C C . PRO A 1 424 ? -19.828 -39.312 2.527 1 46.34 424 PRO A C 1
ATOM 3071 O O . PRO A 1 424 ? -18.75 -39.031 3.061 1 46.34 424 PRO A O 1
ATOM 3074 N N . PRO A 1 425 ? -21.062 -39.062 3.121 1 45.91 425 PRO A N 1
ATOM 3075 C CA . PRO A 1 425 ? -21.109 -38.781 4.559 1 45.91 425 PRO A CA 1
ATOM 3076 C C . PRO A 1 425 ? -20.312 -39.812 5.375 1 45.91 425 PRO A C 1
ATOM 3078 O O . PRO A 1 425 ? -20.188 -40.969 4.961 1 45.91 425 PRO A O 1
ATOM 3081 N N . ALA A 1 426 ? -19.578 -39.281 6.25 1 50 426 ALA A N 1
ATOM 3082 C CA . ALA A 1 426 ? -18.906 -40.156 7.188 1 50 426 ALA A CA 1
ATOM 3083 C C . ALA A 1 426 ? -19.859 -41.219 7.738 1 50 426 ALA A C 1
ATOM 3085 O O . ALA A 1 426 ? -20.938 -40.875 8.227 1 50 426 ALA A O 1
ATOM 3086 N N . SER A 1 427 ? -19.875 -42.438 7.246 1 33.56 427 SER A N 1
ATOM 3087 C CA . SER A 1 427 ? -20.656 -43.469 7.906 1 33.56 427 SER A CA 1
ATOM 3088 C C . SER A 1 427 ? -20.531 -43.375 9.422 1 33.56 427 SER A C 1
ATOM 3090 O O . SER A 1 427 ? -19.422 -43.281 9.961 1 33.56 427 SER A O 1
ATOM 3092 N N . SER A 1 428 ? -21.547 -42.75 10.125 1 36.19 428 SER A N 1
ATOM 3093 C CA . SER A 1 428 ? -21.578 -42.938 11.57 1 36.19 428 SER A CA 1
ATOM 3094 C C . SER A 1 428 ? -21.234 -44.375 11.961 1 36.19 428 SER A C 1
ATOM 3096 O O . SER A 1 428 ? -21.797 -45.312 11.43 1 36.19 428 SER A O 1
ATOM 3098 N N . PRO A 1 429 ? -20.109 -44.531 12.773 1 30.81 429 PRO A N 1
ATOM 3099 C CA . PRO A 1 429 ? -20.188 -45.844 13.406 1 30.81 429 PRO A CA 1
ATOM 3100 C C . PRO A 1 429 ? -21.469 -46.062 14.211 1 30.81 429 PRO A C 1
ATOM 3102 O O . PRO A 1 429 ? -22.047 -45.094 14.711 1 30.81 429 PRO A O 1
ATOM 3105 N N . MET B 1 1 ? -18.828 6.676 -12.828 1 85.62 1 MET B N 1
ATOM 3106 C CA . MET B 1 1 ? -18.281 6.996 -11.516 1 85.62 1 MET B CA 1
ATOM 3107 C C . MET B 1 1 ? -16.766 7.234 -11.609 1 85.62 1 MET B C 1
ATOM 3109 O O . MET B 1 1 ? -16.266 8.242 -11.109 1 85.62 1 MET B O 1
ATOM 3113 N N . LEU B 1 2 ? -16.047 6.445 -12.461 1 88.88 2 LEU B N 1
ATOM 3114 C CA . LEU B 1 2 ? -14.602 6.594 -12.531 1 88.88 2 LEU B CA 1
ATOM 3115 C C . LEU B 1 2 ? -14.227 7.863 -13.289 1 88.88 2 LEU B C 1
ATOM 3117 O O . LEU B 1 2 ? -13.273 8.555 -12.922 1 88.88 2 LEU B O 1
ATOM 3121 N N . ALA B 1 3 ? -15 8.188 -14.289 1 91.19 3 ALA B N 1
ATOM 3122 C CA . ALA B 1 3 ? -14.734 9.414 -15.039 1 91.19 3 ALA B CA 1
ATOM 3123 C C . ALA B 1 3 ? -14.953 10.648 -14.164 1 91.19 3 ALA B C 1
ATOM 3125 O O . ALA B 1 3 ? -14.172 11.602 -14.234 1 91.19 3 ALA B O 1
ATOM 3126 N N . ILE B 1 4 ? -15.93 10.617 -13.367 1 94.81 4 ILE B N 1
ATOM 3127 C CA . ILE B 1 4 ? -16.234 11.727 -12.469 1 94.81 4 ILE B CA 1
ATOM 3128 C C . ILE B 1 4 ? -15.148 11.844 -11.406 1 94.81 4 ILE B C 1
ATOM 3130 O O . ILE B 1 4 ? -14.734 12.945 -11.055 1 94.81 4 ILE B O 1
ATOM 3134 N N . ALA B 1 5 ? -14.695 10.664 -10.953 1 96.12 5 ALA B N 1
ATOM 3135 C CA . ALA B 1 5 ? -13.602 10.656 -9.992 1 96.12 5 ALA B CA 1
ATOM 3136 C C . ALA B 1 5 ? -12.352 11.312 -10.586 1 96.12 5 ALA B C 1
ATOM 3138 O O . ALA B 1 5 ? -11.648 12.055 -9.891 1 96.12 5 ALA B O 1
ATOM 3139 N N . GLY B 1 6 ? -12.125 11.016 -11.836 1 94.94 6 GLY B N 1
ATOM 3140 C CA . GLY B 1 6 ? -11.008 11.648 -12.516 1 94.94 6 GLY B CA 1
ATOM 3141 C C . GLY B 1 6 ? -11.141 13.156 -12.617 1 94.94 6 GLY B C 1
ATOM 3142 O O . GLY B 1 6 ? -10.172 13.883 -12.422 1 94.94 6 GLY B O 1
ATOM 3143 N N . LEU B 1 7 ? -12.289 13.617 -12.914 1 96.94 7 LEU B N 1
ATOM 3144 C CA . LEU B 1 7 ? -12.555 15.047 -13.008 1 96.94 7 LEU B CA 1
ATOM 3145 C C . LEU B 1 7 ? -12.359 15.727 -11.656 1 96.94 7 LEU B C 1
ATOM 3147 O O . LEU B 1 7 ? -11.82 16.828 -11.586 1 96.94 7 LEU B O 1
ATOM 3151 N N . ILE B 1 8 ? -12.781 15.055 -10.664 1 97.88 8 ILE B N 1
ATOM 3152 C CA . ILE B 1 8 ? -12.617 15.578 -9.312 1 97.88 8 ILE B CA 1
ATOM 3153 C C . ILE B 1 8 ? -11.133 15.648 -8.961 1 97.88 8 ILE B C 1
ATOM 3155 O O . ILE B 1 8 ? -10.68 16.594 -8.312 1 97.88 8 ILE B O 1
ATOM 3159 N N . GLY B 1 9 ? -10.43 14.594 -9.352 1 97.81 9 GLY B N 1
ATOM 3160 C CA . GLY B 1 9 ? -8.984 14.625 -9.156 1 97.81 9 GLY B CA 1
ATOM 3161 C C . GLY B 1 9 ? -8.32 15.82 -9.812 1 97.81 9 GLY B C 1
ATOM 3162 O O . GLY B 1 9 ? -7.449 16.453 -9.219 1 97.81 9 GLY B O 1
ATOM 3163 N N . CYS B 1 10 ? -8.742 16.141 -10.977 1 96.56 10 CYS B N 1
ATOM 3164 C CA . CYS B 1 10 ? -8.203 17.297 -11.711 1 96.56 10 CYS B CA 1
ATOM 3165 C C . CYS B 1 10 ? -8.547 18.594 -11.008 1 96.56 10 CYS B C 1
ATOM 3167 O O . CYS B 1 10 ? -7.668 19.422 -10.742 1 96.56 10 CYS B O 1
ATOM 3169 N N . ALA B 1 11 ? -9.773 18.75 -10.656 1 98.19 11 ALA B N 1
ATOM 3170 C CA . ALA B 1 11 ? -10.227 19.969 -10 1 98.19 11 ALA B CA 1
ATOM 3171 C C . ALA B 1 11 ? -9.57 20.141 -8.633 1 98.19 11 ALA B C 1
ATOM 3173 O O . ALA B 1 11 ? -9.188 21.25 -8.258 1 98.19 11 ALA B O 1
ATOM 3174 N N . GLY B 1 12 ? -9.5 19.031 -7.941 1 98.19 12 GLY B N 1
ATOM 3175 C CA . GLY B 1 12 ? -8.852 19.078 -6.637 1 98.19 12 GLY B CA 1
ATOM 3176 C C . GLY B 1 12 ? -7.391 19.469 -6.711 1 98.19 12 GLY B C 1
ATOM 3177 O O . GLY B 1 12 ? -6.918 20.266 -5.902 1 98.19 12 GLY B O 1
ATOM 3178 N N . ALA B 1 13 ? -6.699 18.906 -7.66 1 97.75 13 ALA B N 1
ATOM 3179 C CA . ALA B 1 13 ? -5.289 19.234 -7.84 1 97.75 13 ALA B CA 1
ATOM 3180 C C . ALA B 1 13 ? -5.121 20.719 -8.188 1 97.75 13 ALA B C 1
ATOM 3182 O O . ALA B 1 13 ? -4.23 21.391 -7.664 1 97.75 13 ALA B O 1
ATOM 3183 N N . LEU B 1 14 ? -5.949 21.188 -9.031 1 98 14 LEU B N 1
ATOM 3184 C CA . LEU B 1 14 ? -5.867 22.594 -9.438 1 98 14 LEU B CA 1
ATOM 3185 C C . LEU B 1 14 ? -6.164 23.516 -8.266 1 98 14 LEU B C 1
ATOM 3187 O O . LEU B 1 14 ? -5.531 24.562 -8.117 1 98 14 LEU B O 1
ATOM 3191 N N . ALA B 1 15 ? -7.113 23.156 -7.461 1 97.94 15 ALA B N 1
ATOM 3192 C CA . ALA B 1 15 ? -7.426 23.938 -6.27 1 97.94 15 ALA B CA 1
ATOM 3193 C C . ALA B 1 15 ? -6.234 23.984 -5.316 1 97.94 15 ALA B C 1
ATOM 3195 O O . ALA B 1 15 ? -5.934 25.031 -4.738 1 97.94 15 ALA B O 1
ATOM 3196 N N . THR B 1 16 ? -5.633 22.875 -5.133 1 97.25 16 THR B N 1
ATOM 3197 C CA . THR B 1 16 ? -4.473 22.797 -4.25 1 97.25 16 THR B CA 1
ATOM 3198 C C . THR B 1 16 ? -3.312 23.609 -4.809 1 97.25 16 THR B C 1
ATOM 3200 O O . THR B 1 16 ? -2.594 24.281 -4.059 1 97.25 16 THR B O 1
ATOM 3203 N N . ILE B 1 17 ? -3.111 23.562 -6.098 1 96.94 17 ILE B N 1
ATOM 3204 C CA . ILE B 1 17 ? -2.053 24.328 -6.754 1 96.94 17 ILE B CA 1
ATOM 3205 C C . ILE B 1 17 ? -2.318 25.828 -6.605 1 96.94 17 ILE B C 1
ATOM 3207 O O . ILE B 1 17 ? -1.396 26.594 -6.34 1 96.94 17 ILE B O 1
ATOM 3211 N N . ALA B 1 18 ? -3.543 26.203 -6.758 1 97.25 18 ALA B N 1
ATOM 3212 C CA . ALA B 1 18 ? -3.918 27.609 -6.586 1 97.25 18 ALA B CA 1
ATOM 3213 C 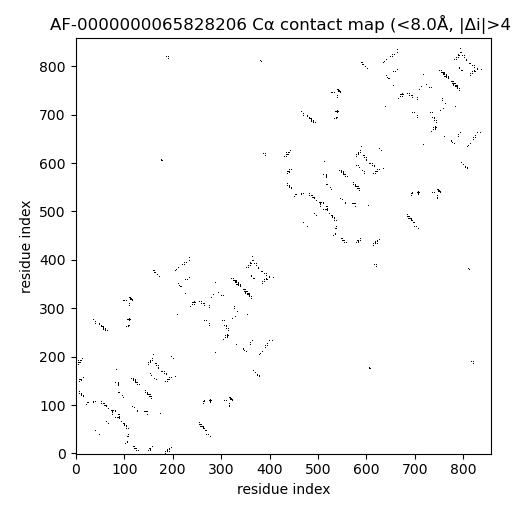C . ALA B 1 18 ? -3.607 28.078 -5.172 1 97.25 18 ALA B C 1
ATOM 3215 O O . ALA B 1 18 ? -3.105 29.203 -4.984 1 97.25 18 ALA B O 1
ATOM 3216 N N . PHE B 1 19 ? -3.938 27.312 -4.215 1 97.12 19 PHE B N 1
ATOM 3217 C CA . PHE B 1 19 ? -3.654 27.656 -2.828 1 97.12 19 PHE B CA 1
ATOM 3218 C C . PHE B 1 19 ? -2.154 27.812 -2.604 1 97.12 19 PHE B C 1
ATOM 3220 O O . PHE B 1 19 ? -1.709 28.766 -1.964 1 97.12 19 PHE B O 1
ATOM 3227 N N . ARG B 1 20 ? -1.432 26.891 -3.086 1 94.19 20 ARG B N 1
ATOM 3228 C CA . ARG B 1 20 ? 0.021 26.922 -2.943 1 94.19 20 ARG B CA 1
ATOM 3229 C C . ARG B 1 20 ? 0.61 28.172 -3.6 1 94.19 20 ARG B C 1
ATOM 3231 O O . ARG B 1 20 ? 1.539 28.781 -3.066 1 94.19 20 ARG B O 1
ATOM 3238 N N . GLU B 1 21 ? 0.11 28.5 -4.73 1 94.5 21 GLU B N 1
ATOM 3239 C CA . GLU B 1 21 ? 0.591 29.672 -5.441 1 94.5 21 GLU B CA 1
ATOM 3240 C C . GLU B 1 21 ? 0.255 30.953 -4.676 1 94.5 21 GLU B C 1
ATOM 3242 O O . GLU B 1 21 ? 1.048 31.906 -4.656 1 94.5 21 GLU B O 1
ATOM 3247 N N . CYS B 1 22 ? -0.904 30.969 -4.082 1 95.81 22 CYS B N 1
ATOM 3248 C CA . CYS B 1 22 ? -1.268 32.125 -3.25 1 95.81 22 CYS B CA 1
ATOM 3249 C C . CYS B 1 22 ? -0.317 32.25 -2.066 1 95.81 22 CYS B C 1
ATOM 3251 O O . CYS B 1 22 ? 0.107 33.344 -1.73 1 95.81 22 CYS B O 1
ATOM 3253 N N . LEU B 1 23 ? -0.035 31.156 -1.48 1 94 23 LEU B N 1
ATOM 3254 C CA . LEU B 1 23 ? 0.892 31.156 -0.354 1 94 23 LEU B CA 1
ATOM 3255 C C . LEU B 1 23 ? 2.27 31.656 -0.781 1 94 23 LEU B C 1
ATOM 3257 O O . LEU B 1 23 ? 2.898 32.438 -0.069 1 94 23 LEU B O 1
ATOM 3261 N N . ARG B 1 24 ? 2.713 31.172 -1.888 1 91.31 24 ARG B N 1
ATOM 3262 C CA . ARG B 1 24 ? 4.016 31.562 -2.41 1 91.31 24 ARG B CA 1
ATOM 3263 C C . ARG B 1 24 ? 4.07 33.062 -2.666 1 91.31 24 ARG B C 1
ATOM 3265 O O . ARG B 1 24 ? 5.062 33.719 -2.346 1 91.31 24 ARG B O 1
ATOM 3272 N N . GLN B 1 25 ? 3.061 33.594 -3.223 1 92.44 25 GLN B N 1
ATOM 3273 C CA . GLN B 1 25 ? 2.994 35.031 -3.512 1 92.44 25 GLN B CA 1
ATOM 3274 C C . GLN B 1 25 ? 2.992 35.844 -2.225 1 92.44 25 GLN B C 1
ATOM 3276 O O . GLN B 1 25 ? 3.637 36.906 -2.15 1 92.44 25 GLN B O 1
ATOM 3281 N N . LEU B 1 26 ? 2.258 35.375 -1.273 1 91.31 26 LEU B N 1
ATOM 3282 C CA . LEU B 1 26 ? 2.211 36.094 0.004 1 91.31 26 LEU B CA 1
ATOM 3283 C C . LEU B 1 26 ? 3.574 36.062 0.689 1 91.31 26 LEU B C 1
ATOM 3285 O O . LEU B 1 26 ? 3.996 37.062 1.279 1 91.31 26 LEU B O 1
ATOM 3289 N N . GLN B 1 27 ? 4.172 34.906 0.614 1 87.38 27 GLN B N 1
ATOM 3290 C CA . GLN B 1 27 ? 5.504 34.781 1.191 1 87.38 27 GLN B CA 1
ATOM 3291 C C . GLN B 1 27 ? 6.504 35.688 0.463 1 87.38 27 GLN B C 1
ATOM 3293 O O . GLN B 1 27 ? 7.391 36.281 1.087 1 87.38 27 GLN B O 1
ATOM 3298 N N . TRP B 1 28 ? 6.391 35.719 -0.82 1 87.62 28 TRP B N 1
ATOM 3299 C CA . TRP B 1 28 ? 7.258 36.594 -1.611 1 87.62 28 TRP B CA 1
ATOM 3300 C C . TRP B 1 28 ? 7.062 38.062 -1.226 1 87.62 28 TRP B C 1
ATOM 3302 O O . TRP B 1 28 ? 8.031 38.812 -1.155 1 87.62 28 TRP B O 1
ATOM 3312 N N . TRP B 1 29 ? 5.902 38.438 -0.988 1 86.94 29 TRP B N 1
ATOM 3313 C CA . TRP B 1 29 ? 5.609 39.812 -0.582 1 86.94 29 TRP B CA 1
ATOM 3314 C C . TRP B 1 29 ? 6.188 40.125 0.797 1 86.94 29 TRP B C 1
ATOM 3316 O O . TRP B 1 29 ? 6.625 41.25 1.067 1 86.94 29 TRP B O 1
ATOM 3326 N N . LEU B 1 30 ? 6.188 39.156 1.66 1 83.75 30 LEU B N 1
ATOM 3327 C CA . LEU B 1 30 ? 6.652 39.312 3.031 1 83.75 30 LEU B CA 1
ATOM 3328 C C . LEU B 1 30 ? 8.18 39.344 3.092 1 83.75 30 LEU B C 1
ATOM 3330 O O . LEU B 1 30 ? 8.766 40.125 3.836 1 83.75 30 LEU B O 1
ATOM 3334 N N . ALA B 1 31 ? 8.812 38.406 2.334 1 81.88 31 ALA B N 1
ATOM 3335 C CA . ALA B 1 31 ? 10.25 38.219 2.525 1 81.88 31 ALA B CA 1
ATOM 3336 C C . ALA B 1 31 ? 11.039 38.656 1.304 1 81.88 31 ALA B C 1
ATOM 3338 O O . ALA B 1 31 ? 12.25 38.844 1.377 1 81.88 31 ALA B O 1
ATOM 3339 N N . GLY B 1 32 ? 10.445 38.812 0.204 1 77.81 32 GLY B N 1
ATOM 3340 C CA . GLY B 1 32 ? 11.125 39.219 -1.021 1 77.81 32 GLY B CA 1
ATOM 3341 C C . GLY B 1 32 ? 11.812 38.062 -1.714 1 77.81 32 GLY B C 1
ATOM 3342 O O . GLY B 1 32 ? 12.539 38.25 -2.695 1 77.81 32 GLY B O 1
ATOM 3343 N N . ALA B 1 33 ? 11.781 36.844 -1.093 1 75.5 33 ALA B N 1
ATOM 3344 C CA . ALA B 1 33 ? 12.398 35.656 -1.683 1 75.5 33 ALA B CA 1
ATOM 3345 C C . ALA B 1 33 ? 11.57 34.406 -1.415 1 75.5 33 ALA B C 1
ATOM 3347 O O . ALA B 1 33 ? 10.797 34.344 -0.457 1 75.5 33 ALA B O 1
ATOM 3348 N N . ASP B 1 34 ? 11.719 33.531 -2.342 1 78.25 34 ASP B N 1
ATOM 3349 C CA . ASP B 1 34 ? 11.008 32.281 -2.211 1 78.25 34 ASP B CA 1
ATOM 3350 C C . ASP B 1 34 ? 11.938 31.172 -1.675 1 78.25 34 ASP B C 1
ATOM 3352 O O . ASP B 1 34 ? 12.289 30.234 -2.398 1 78.25 34 ASP B O 1
ATOM 3356 N N . GLN B 1 35 ? 12.344 31.328 -0.455 1 77.75 35 GLN B N 1
ATOM 3357 C CA . GLN B 1 35 ? 13.297 30.359 0.086 1 77.75 35 GLN B CA 1
ATOM 3358 C C . GLN B 1 35 ? 12.688 29.594 1.252 1 77.75 35 GLN B C 1
ATOM 3360 O O . GLN B 1 35 ? 13.414 28.984 2.047 1 77.75 35 GLN B O 1
ATOM 3365 N N . GLY B 1 36 ? 11.391 29.656 1.396 1 86.62 36 GLY B N 1
ATOM 3366 C CA . GLY B 1 36 ? 10.75 28.922 2.482 1 86.62 36 GLY B CA 1
ATOM 3367 C C . GLY B 1 36 ? 10.531 29.781 3.723 1 86.62 36 GLY B C 1
ATOM 3368 O O . GLY B 1 36 ? 11.102 30.859 3.846 1 86.62 36 GLY B O 1
ATOM 3369 N N . LEU B 1 37 ? 9.828 29.312 4.617 1 91.44 37 LEU B N 1
ATOM 3370 C CA . LEU B 1 37 ? 9.398 30.109 5.758 1 91.44 37 LEU B CA 1
ATOM 3371 C C . LEU B 1 37 ? 10.516 30.234 6.789 1 91.44 37 LEU B C 1
ATOM 3373 O O . LEU B 1 37 ? 10.648 31.266 7.453 1 91.44 37 LEU B O 1
ATOM 3377 N N . VAL B 1 38 ? 11.258 29.172 6.93 1 93.75 38 VAL B N 1
ATOM 3378 C CA . VAL B 1 38 ? 12.359 29.219 7.879 1 93.75 38 VAL B CA 1
ATOM 3379 C C . VAL B 1 38 ? 13.422 30.203 7.387 1 93.75 38 VAL B C 1
ATOM 3381 O O . VAL B 1 38 ? 13.969 30.984 8.172 1 93.75 38 VAL B O 1
ATOM 3384 N N . ALA B 1 39 ? 13.727 30.156 6.137 1 91.19 39 ALA B N 1
ATOM 3385 C CA . ALA B 1 39 ? 14.664 31.109 5.551 1 91.19 39 ALA B CA 1
ATOM 3386 C C . ALA B 1 39 ? 14.164 32.531 5.699 1 91.19 39 ALA B C 1
ATOM 3388 O O . ALA B 1 39 ? 14.945 33.469 5.938 1 91.19 39 ALA B O 1
ATOM 3389 N N . THR B 1 40 ? 12.891 32.719 5.535 1 90.5 40 THR B N 1
ATOM 3390 C CA . THR B 1 40 ? 12.289 34.031 5.727 1 90.5 40 THR B CA 1
ATOM 3391 C C . THR B 1 40 ? 12.453 34.5 7.168 1 90.5 40 THR B C 1
ATOM 3393 O O . THR B 1 40 ? 12.82 35.656 7.41 1 90.5 40 THR B O 1
ATOM 3396 N N . ALA B 1 41 ? 12.148 33.625 8.086 1 93.5 41 ALA B N 1
ATOM 3397 C CA . ALA B 1 41 ? 12.305 33.969 9.5 1 93.5 41 ALA B CA 1
ATOM 3398 C C . ALA B 1 41 ? 13.742 34.375 9.812 1 93.5 41 ALA B C 1
ATOM 3400 O O . ALA B 1 41 ? 13.984 35.312 10.547 1 93.5 41 ALA B O 1
ATOM 3401 N N . ARG B 1 42 ? 14.672 33.656 9.25 1 92.81 42 ARG B N 1
ATOM 3402 C CA . ARG B 1 42 ? 16.094 33.938 9.508 1 92.81 42 ARG B CA 1
ATOM 3403 C C . ARG B 1 42 ? 16.516 35.281 8.938 1 92.81 42 ARG B C 1
ATOM 3405 O O . ARG B 1 42 ? 17.406 35.938 9.469 1 92.81 42 ARG B O 1
ATOM 3412 N N . ALA B 1 43 ? 15.898 35.656 7.926 1 90.44 43 ALA B N 1
ATOM 3413 C CA . ALA B 1 43 ? 16.266 36.906 7.242 1 90.44 43 ALA B CA 1
ATOM 3414 C C . ALA B 1 43 ? 15.648 38.125 7.934 1 90.44 43 ALA B C 1
ATOM 3416 O O . ALA B 1 43 ? 16.109 39.25 7.734 1 90.44 43 ALA B O 1
ATOM 3417 N N . LEU B 1 44 ? 14.695 37.938 8.766 1 92.31 44 LEU B N 1
ATOM 3418 C CA . LEU B 1 44 ? 13.992 39.031 9.422 1 92.31 44 LEU B CA 1
ATOM 3419 C C . LEU B 1 44 ? 14.68 39.406 10.734 1 92.31 44 LEU B C 1
ATOM 3421 O O . LEU B 1 44 ? 15.25 38.531 11.406 1 92.31 44 LEU B O 1
ATOM 3425 N N . PRO B 1 45 ? 14.648 40.688 11.039 1 95.06 45 PRO B N 1
ATOM 3426 C CA . PRO B 1 45 ? 15.117 41.062 12.375 1 95.06 45 PRO B CA 1
ATOM 3427 C C . PRO B 1 45 ? 14.227 40.5 13.484 1 95.06 45 PRO B C 1
ATOM 3429 O O . PRO B 1 45 ? 13.086 40.125 13.227 1 95.06 45 PRO B O 1
ATOM 3432 N N . TRP B 1 46 ? 14.742 40.469 14.695 1 95.44 46 TRP B N 1
ATOM 3433 C CA . TRP B 1 46 ? 14.07 39.812 15.82 1 95.44 46 TRP B CA 1
ATOM 3434 C C . TRP B 1 46 ? 12.672 40.406 16.031 1 95.44 46 TRP B C 1
ATOM 3436 O O . TRP B 1 46 ? 11.742 39.656 16.359 1 95.44 46 TRP B O 1
ATOM 3446 N N . TRP B 1 47 ? 12.461 41.688 15.867 1 96.44 47 TRP B N 1
ATOM 3447 C CA . TRP B 1 47 ? 11.156 42.312 16.109 1 96.44 47 TRP B CA 1
ATOM 3448 C C . TRP B 1 47 ? 10.156 41.938 15.031 1 96.44 47 TRP B C 1
ATOM 3450 O O . TRP B 1 47 ? 8.969 41.75 15.312 1 96.44 47 TRP B O 1
ATOM 3460 N N . ALA B 1 48 ? 10.617 41.75 13.852 1 95.31 48 ALA B N 1
ATOM 3461 C CA . ALA B 1 48 ? 9.742 41.312 12.766 1 95.31 48 ALA B CA 1
ATOM 3462 C C . ALA B 1 48 ? 9.344 39.844 12.93 1 95.31 48 ALA B C 1
ATOM 3464 O O . ALA B 1 48 ? 8.234 39.438 12.57 1 95.31 48 ALA B O 1
ATOM 3465 N N . ARG B 1 49 ? 10.297 39.062 13.477 1 95.81 49 ARG B N 1
ATOM 3466 C CA . ARG B 1 49 ? 9.992 37.688 13.75 1 95.81 49 ARG B CA 1
ATOM 3467 C C . ARG B 1 49 ? 8.867 37.562 14.773 1 95.81 49 ARG B C 1
ATOM 3469 O O . ARG B 1 49 ? 8.07 36.625 14.727 1 95.81 49 ARG B O 1
ATOM 3476 N N . LEU B 1 50 ? 8.828 38.5 15.625 1 97.31 50 LEU B N 1
ATOM 3477 C CA . LEU B 1 50 ? 7.789 38.531 16.641 1 97.31 50 LEU B CA 1
ATOM 3478 C C . LEU B 1 50 ? 6.473 39.031 16.078 1 97.31 50 LEU B C 1
ATOM 3480 O O . LEU B 1 50 ? 5.414 38.438 16.297 1 97.31 50 LEU B O 1
ATOM 3484 N N . LEU B 1 51 ? 6.512 40.062 15.25 1 97.19 51 LEU B N 1
ATOM 3485 C CA . LEU B 1 51 ? 5.324 40.812 14.875 1 97.19 51 LEU B CA 1
ATOM 3486 C C . LEU B 1 51 ? 4.641 40.188 13.664 1 97.19 51 LEU B C 1
ATOM 3488 O O . LEU B 1 51 ? 3.418 40.281 13.523 1 97.19 51 LEU B O 1
ATOM 3492 N N . VAL B 1 52 ? 5.398 39.594 12.805 1 96.88 52 VAL B N 1
ATOM 3493 C CA . VAL B 1 52 ? 4.828 39.062 11.562 1 96.88 52 VAL B CA 1
ATOM 3494 C C . VAL B 1 52 ? 3.846 37.938 11.875 1 96.88 52 VAL B C 1
ATOM 3496 O O . VAL B 1 52 ? 2.689 38 11.445 1 96.88 52 VAL B O 1
ATOM 3499 N N . PRO B 1 53 ? 4.273 36.969 12.664 1 98.06 53 PRO B N 1
ATOM 3500 C CA . PRO B 1 53 ? 3.289 35.938 13.008 1 98.06 53 PRO B CA 1
ATOM 3501 C C . PRO B 1 53 ? 2.131 36.469 13.836 1 98.06 53 PRO B C 1
ATOM 3503 O O . PRO B 1 53 ? 0.999 36 13.711 1 98.06 53 PRO B O 1
ATOM 3506 N N . THR B 1 54 ? 2.379 37.438 14.641 1 98.5 54 THR B N 1
ATOM 3507 C CA . THR B 1 54 ? 1.329 38.062 15.438 1 98.5 54 THR B CA 1
ATOM 3508 C C . THR B 1 54 ? 0.298 38.75 14.531 1 98.5 54 THR B C 1
ATOM 3510 O O . THR B 1 54 ? -0.906 38.562 14.703 1 98.5 54 THR B O 1
ATOM 3513 N N . ALA B 1 55 ? 0.795 39.531 13.609 1 98.12 55 ALA B N 1
ATOM 3514 C CA . ALA B 1 55 ? -0.083 40.219 12.672 1 98.12 55 ALA B CA 1
ATOM 3515 C C . ALA B 1 55 ? -0.824 39.219 11.781 1 98.12 55 ALA B C 1
ATOM 3517 O O . ALA B 1 55 ? -2.002 39.406 11.469 1 98.12 55 ALA B O 1
ATOM 3518 N N . GLY B 1 56 ? -0.074 38.25 11.344 1 97.69 56 GLY B N 1
ATOM 3519 C CA . GLY B 1 56 ? -0.715 37.219 10.562 1 97.69 56 GLY B CA 1
ATOM 3520 C C . GLY B 1 56 ? -1.82 36.5 11.312 1 97.69 56 GLY B C 1
ATOM 3521 O O . GLY B 1 56 ? -2.877 36.188 10.75 1 97.69 56 GLY B O 1
ATOM 3522 N N . GLY B 1 57 ? -1.543 36.156 12.562 1 98.38 57 GLY B N 1
ATOM 3523 C CA . GLY B 1 57 ? -2.574 35.562 13.398 1 98.38 57 GLY B CA 1
ATOM 3524 C C . GLY B 1 57 ? -3.777 36.469 13.586 1 98.38 57 GLY B C 1
ATOM 3525 O O . GLY B 1 57 ? -4.918 36 13.555 1 98.38 57 GLY B O 1
ATOM 3526 N N . LEU B 1 58 ? -3.502 37.719 13.773 1 98.5 58 LEU B N 1
ATOM 3527 C CA . LEU B 1 58 ? -4.578 38.688 13.93 1 98.5 58 LEU B CA 1
ATOM 3528 C C . LEU B 1 58 ? -5.449 38.719 12.672 1 98.5 58 LEU B C 1
ATOM 3530 O O . LEU B 1 58 ? -6.68 38.719 12.766 1 98.5 58 LEU B O 1
ATOM 3534 N N . LEU B 1 59 ? -4.824 38.812 11.562 1 98.06 59 LEU B N 1
ATOM 3535 C CA . LEU B 1 59 ? -5.559 38.875 10.305 1 98.06 59 LEU B CA 1
ATOM 3536 C C . LEU B 1 59 ? -6.359 37.594 10.078 1 98.06 59 LEU B C 1
ATOM 3538 O O . LEU B 1 59 ? -7.496 37.656 9.602 1 98.06 59 LEU B O 1
ATOM 3542 N N . ALA B 1 60 ? -5.719 36.469 10.375 1 98.25 60 ALA B N 1
ATOM 3543 C CA . ALA B 1 60 ? -6.414 35.188 10.258 1 98.25 60 ALA B CA 1
ATOM 3544 C C . ALA B 1 60 ? -7.637 35.156 11.172 1 98.25 60 ALA B C 1
ATOM 3546 O O . ALA B 1 60 ? -8.703 34.688 10.758 1 98.25 60 ALA B O 1
ATOM 3547 N N . GLY B 1 61 ? -7.445 35.594 12.359 1 97.69 61 GLY B N 1
ATOM 3548 C CA . GLY B 1 61 ? -8.539 35.625 13.32 1 97.69 61 GLY B CA 1
ATOM 3549 C C . GLY B 1 61 ? -9.656 36.562 12.914 1 97.69 61 GLY B C 1
ATOM 3550 O O . GLY B 1 61 ? -10.836 36.25 13.102 1 97.69 61 GLY B O 1
ATOM 3551 N N . LEU B 1 62 ? -9.297 37.688 12.367 1 97.5 62 LEU B N 1
ATOM 3552 C CA . LEU B 1 62 ? -10.297 38.656 11.883 1 97.5 62 LEU B CA 1
ATOM 3553 C C . LEU B 1 62 ? -11.102 38.062 10.727 1 97.5 62 LEU B C 1
ATOM 3555 O O . LEU B 1 62 ? -12.312 38.25 10.641 1 97.5 62 LEU B O 1
ATOM 3559 N N . THR B 1 63 ? -10.406 37.375 9.906 1 96.62 63 THR B N 1
ATOM 3560 C CA . THR B 1 63 ? -11.055 36.719 8.773 1 96.62 63 THR B CA 1
ATOM 3561 C C . THR B 1 63 ? -12.086 35.688 9.25 1 96.62 63 THR B C 1
ATOM 3563 O O . THR B 1 63 ? -13.195 35.625 8.711 1 96.62 63 THR B O 1
ATOM 3566 N N . LEU B 1 64 ? -11.719 34.969 10.219 1 94.75 64 LEU B N 1
ATOM 3567 C CA . LEU B 1 64 ? -12.633 33.969 10.742 1 94.75 64 LEU B CA 1
ATOM 3568 C C . LEU B 1 64 ? -13.781 34.625 11.508 1 94.75 64 LEU B C 1
ATOM 3570 O O . LEU B 1 64 ? -14.945 34.25 11.312 1 94.75 64 LEU B O 1
ATOM 3574 N N . GLN B 1 65 ? -13.422 35.5 12.367 1 93.5 65 GLN B N 1
ATOM 3575 C CA . GLN B 1 65 ? -14.391 36.125 13.25 1 93.5 65 GLN B CA 1
ATOM 3576 C C . GLN B 1 65 ? -15.461 36.875 12.461 1 93.5 65 GLN B C 1
ATOM 3578 O O . GLN B 1 65 ? -16.641 36.781 12.773 1 93.5 65 GLN B O 1
ATOM 3583 N N . TYR B 1 66 ? -15.031 37.469 11.398 1 93 66 TYR B N 1
ATOM 3584 C CA . TYR B 1 66 ? -15.977 38.281 10.656 1 93 66 TYR B CA 1
ATOM 3585 C C . TYR B 1 66 ? -16.438 37.594 9.383 1 93 66 TYR B C 1
ATOM 3587 O O . TYR B 1 66 ? -17.547 37.812 8.898 1 93 66 TYR B O 1
ATOM 3595 N N . GLY B 1 67 ? -15.664 36.812 8.867 1 90 67 GLY B N 1
ATOM 3596 C CA . GLY B 1 67 ? -16.016 36.094 7.645 1 90 67 GLY B CA 1
ATOM 3597 C C . GLY B 1 67 ? -17.094 35.062 7.852 1 90 67 GLY B C 1
ATOM 3598 O O . GLY B 1 67 ? -17.922 34.812 6.965 1 90 67 GLY B O 1
ATOM 3599 N N . LEU B 1 68 ? -17.062 34.438 8.969 1 86.5 68 LEU B N 1
ATOM 3600 C CA . LEU B 1 68 ? -17.969 33.344 9.211 1 86.5 68 LEU B CA 1
ATOM 3601 C C . LEU B 1 68 ? -19.281 33.844 9.82 1 86.5 68 LEU B C 1
ATOM 3603 O O . LEU B 1 68 ? -20.266 33.094 9.859 1 86.5 68 LEU B O 1
ATOM 3607 N N . LYS B 1 69 ? -19.312 35.031 10.195 1 84.12 69 LYS B N 1
ATOM 3608 C CA . LYS B 1 69 ? -20.453 35.594 10.906 1 84.12 69 LYS B CA 1
ATOM 3609 C C . LYS B 1 69 ? -21.703 35.594 10.016 1 84.12 69 LYS B C 1
ATOM 3611 O O . LYS B 1 69 ? -22.812 35.375 10.484 1 84.12 69 LYS B O 1
ATOM 3616 N N . TRP B 1 70 ? -21.469 35.719 8.773 1 82.38 70 TRP B N 1
ATOM 3617 C CA . TRP B 1 70 ? -22.641 35.938 7.926 1 82.38 70 TRP B CA 1
ATOM 3618 C C . TRP B 1 70 ? -22.875 34.719 7.008 1 82.38 70 TRP B C 1
ATOM 3620 O O . TRP B 1 70 ? -23.703 34.781 6.105 1 82.38 70 TRP B O 1
ATOM 3630 N N . ILE B 1 71 ? -22.188 33.719 7.23 1 80.06 71 ILE B N 1
ATOM 3631 C CA . ILE B 1 71 ? -22.328 32.531 6.371 1 80.06 71 ILE B CA 1
ATOM 3632 C C . ILE B 1 71 ? -23.219 31.516 7.055 1 80.06 71 ILE B C 1
ATOM 3634 O O . ILE B 1 71 ? -22.953 31.094 8.18 1 80.06 71 ILE B O 1
ATOM 3638 N N . PRO B 1 72 ? -24.391 31.203 6.34 1 73.06 72 PRO B N 1
ATOM 3639 C CA . PRO B 1 72 ? -25.234 30.156 6.906 1 73.06 72 PRO B CA 1
ATOM 3640 C C . PRO B 1 72 ? -24.5 28.828 7.102 1 73.06 72 PRO B C 1
ATOM 3642 O O . PRO B 1 72 ? -23.641 28.469 6.289 1 73.06 72 PRO B O 1
ATOM 3645 N N . ARG B 1 73 ? -24.688 28.328 8.141 1 70.44 73 ARG B N 1
ATOM 3646 C CA . ARG B 1 73 ? -24.047 27.047 8.461 1 70.44 73 ARG B CA 1
ATOM 3647 C C . ARG B 1 73 ? -24.75 25.891 7.746 1 70.44 73 ARG B C 1
ATOM 3649 O O . ARG B 1 73 ? -25.5 25.141 8.359 1 70.44 73 ARG B O 1
ATOM 3656 N N . LYS B 1 74 ? -24.797 25.984 6.531 1 70.56 74 LYS B N 1
ATOM 3657 C CA . LYS B 1 74 ? -25.344 24.891 5.723 1 70.56 74 LYS B CA 1
ATOM 3658 C C . LYS B 1 74 ? -24.234 23.938 5.273 1 70.56 74 LYS B C 1
ATOM 3660 O O . LYS B 1 74 ? -23.203 24.375 4.777 1 70.56 74 LYS B O 1
ATOM 3665 N N . GLY B 1 75 ? -24.469 22.672 5.695 1 72.25 75 GLY B N 1
ATOM 3666 C CA . GLY B 1 75 ? -23.5 21.656 5.324 1 72.25 75 GLY B CA 1
ATOM 3667 C C . GLY B 1 75 ? -22.422 21.438 6.379 1 72.25 75 GLY B C 1
ATOM 3668 O O . GLY B 1 75 ? -22.422 22.109 7.414 1 72.25 75 GLY B O 1
ATOM 3669 N N . ALA B 1 76 ? -21.562 20.531 6.074 1 78.44 76 ALA B N 1
ATOM 3670 C CA . ALA B 1 76 ? -20.484 20.234 7.016 1 78.44 76 ALA B CA 1
ATOM 3671 C C . ALA B 1 76 ? -19.344 21.234 6.887 1 78.44 76 ALA B C 1
ATOM 3673 O O . ALA B 1 76 ? -19.078 21.75 5.793 1 78.44 76 ALA B O 1
ATOM 3674 N N . GLU B 1 77 ? -18.719 21.562 7.941 1 77.12 77 GLU B N 1
ATOM 3675 C CA . GLU B 1 77 ? -17.578 22.484 7.953 1 77.12 77 GLU B CA 1
ATOM 3676 C C . GLU B 1 77 ? -16.297 21.766 7.543 1 77.12 77 GLU B C 1
ATOM 3678 O O . GLU B 1 77 ? -15.414 22.375 6.93 1 77.12 77 GLU B O 1
ATOM 3683 N N . ASP B 1 78 ? -16.25 20.531 7.848 1 87.06 78 ASP B N 1
ATOM 3684 C CA . ASP B 1 78 ? -15.055 19.75 7.621 1 87.06 78 ASP B CA 1
ATOM 3685 C C . ASP B 1 78 ? -15.344 18.547 6.727 1 87.06 78 ASP B C 1
ATOM 3687 O O . ASP B 1 78 ? -16.406 17.906 6.852 1 87.06 78 ASP B O 1
ATOM 3691 N N . TYR B 1 79 ? -14.406 18.312 5.828 1 90 79 TYR B N 1
ATOM 3692 C CA . TYR B 1 79 ? -14.617 17.25 4.852 1 90 79 TYR B CA 1
ATOM 3693 C C . TYR B 1 79 ? -14.75 15.898 5.543 1 90 79 TYR B C 1
ATOM 3695 O O . TYR B 1 79 ? -15.492 15.023 5.078 1 90 79 TYR B O 1
ATOM 3703 N N . MET B 1 80 ? -14.031 15.734 6.609 1 88.94 80 MET B N 1
ATOM 3704 C CA . MET B 1 80 ? -14.117 14.461 7.32 1 88.94 80 MET B CA 1
ATOM 3705 C C . MET B 1 80 ? -15.539 14.227 7.84 1 88.94 80 MET B C 1
ATOM 3707 O O . MET B 1 80 ? -16.047 13.109 7.754 1 88.94 80 MET B O 1
ATOM 3711 N N . GLU B 1 81 ? -16.125 15.234 8.328 1 86.56 81 GLU B N 1
ATOM 3712 C CA . GLU B 1 81 ? -17.5 15.148 8.812 1 86.56 81 GLU B CA 1
ATOM 3713 C C . GLU B 1 81 ? -18.469 14.898 7.66 1 86.56 81 GLU B C 1
ATOM 3715 O O . GLU B 1 81 ? -19.406 14.094 7.785 1 86.56 81 GLU B O 1
ATOM 3720 N N . ALA B 1 82 ? -18.234 15.578 6.625 1 89.88 82 ALA B N 1
ATOM 3721 C CA . ALA B 1 82 ? -19.109 15.445 5.457 1 89.88 82 ALA B CA 1
ATOM 3722 C C . ALA B 1 82 ? -19.078 14.016 4.922 1 89.88 82 ALA B C 1
ATOM 3724 O O . ALA B 1 82 ? -20.094 13.508 4.445 1 89.88 82 ALA B O 1
ATOM 3725 N N . ILE B 1 83 ? -17.969 13.32 5.004 1 91.5 83 ILE B N 1
ATOM 3726 C CA . ILE B 1 83 ? -17.797 11.984 4.449 1 91.5 83 ILE B CA 1
ATOM 3727 C C . ILE B 1 83 ? -18.266 10.938 5.461 1 91.5 83 ILE B C 1
ATOM 3729 O O . ILE B 1 83 ? -19.016 10.023 5.113 1 91.5 83 ILE B O 1
ATOM 3733 N N . ALA B 1 84 ? -17.922 11.102 6.703 1 86.31 84 ALA B N 1
ATOM 3734 C CA . ALA B 1 84 ? -18.094 10.055 7.699 1 86.31 84 ALA B CA 1
ATOM 3735 C C . ALA B 1 84 ? -19.516 10.039 8.234 1 86.31 84 ALA B C 1
ATOM 3737 O O . ALA B 1 84 ? -20.109 8.969 8.422 1 86.31 84 ALA B O 1
ATOM 3738 N N . VAL B 1 85 ? -20.109 11.25 8.484 1 83.75 85 VAL B N 1
ATOM 3739 C CA . VAL B 1 85 ? -21.391 11.273 9.18 1 83.75 85 VAL B CA 1
ATOM 3740 C C . VAL B 1 85 ? -22.359 12.203 8.453 1 83.75 85 VAL B C 1
ATOM 3742 O O . VAL B 1 85 ? -23.578 12.094 8.617 1 83.75 85 VAL B O 1
ATOM 3745 N N . GLY B 1 86 ? -21.875 12.906 7.504 1 88.25 86 GLY B N 1
ATOM 3746 C CA . GLY B 1 86 ? -22.719 13.891 6.852 1 88.25 86 GLY B CA 1
ATOM 3747 C C . GLY B 1 86 ? -23.344 13.383 5.562 1 88.25 86 GLY B C 1
ATOM 3748 O O . GLY B 1 86 ? -23.547 12.18 5.398 1 88.25 86 GLY B O 1
ATOM 3749 N N . ASP B 1 87 ? -23.781 14.398 4.762 1 90.25 87 ASP B N 1
ATOM 3750 C CA . ASP B 1 87 ? -24.469 14.07 3.518 1 90.25 87 ASP B CA 1
ATOM 3751 C C . ASP B 1 87 ? -23.609 14.375 2.305 1 90.25 87 ASP B C 1
ATOM 3753 O O . ASP B 1 87 ? -24.109 14.492 1.185 1 90.25 87 ASP B O 1
ATOM 3757 N N . GLY B 1 88 ? -22.359 14.625 2.584 1 92.44 88 GLY B N 1
ATOM 3758 C CA . GLY B 1 88 ? -21.438 14.883 1.491 1 92.44 88 GLY B CA 1
ATOM 3759 C C . GLY B 1 88 ? -21.516 16.297 0.959 1 92.44 88 GLY B C 1
ATOM 3760 O O . GLY B 1 88 ? -21.016 16.594 -0.128 1 92.44 88 GLY B O 1
ATOM 3761 N N . VAL B 1 89 ? -22.141 17.188 1.68 1 93.44 89 VAL B N 1
ATOM 3762 C CA . VAL B 1 89 ? -22.266 18.578 1.253 1 93.44 89 VAL B CA 1
ATOM 3763 C C . VAL B 1 89 ? -21.359 19.453 2.104 1 93.44 89 VAL B C 1
ATOM 3765 O O . VAL B 1 89 ? -21.438 19.453 3.334 1 93.44 89 VAL B O 1
ATOM 3768 N N . LEU B 1 90 ? -20.484 20.172 1.4 1 93.81 90 LEU B N 1
ATOM 3769 C CA . LEU B 1 90 ? -19.594 21.125 2.037 1 93.81 90 LEU B CA 1
ATOM 3770 C C . LEU B 1 90 ? -19.953 22.562 1.645 1 93.81 90 LEU B C 1
ATOM 3772 O O . LEU B 1 90 ? -20.297 22.812 0.491 1 93.81 90 LEU B O 1
ATOM 3776 N N . SER B 1 91 ? -19.906 23.438 2.6 1 91.5 91 SER B N 1
ATOM 3777 C CA . SER B 1 91 ? -20.141 24.859 2.309 1 91.5 91 SER B CA 1
ATOM 3778 C C . SER B 1 91 ? -18.953 25.484 1.594 1 91.5 91 SER B C 1
ATOM 3780 O O . SER B 1 91 ? -17.844 25.531 2.146 1 91.5 91 SER B O 1
ATOM 3782 N N . ALA B 1 92 ? -19.172 25.938 0.406 1 92.69 92 ALA B N 1
ATOM 3783 C CA . ALA B 1 92 ? -18.109 26.562 -0.372 1 92.69 92 ALA B CA 1
ATOM 3784 C C . ALA B 1 92 ? -17.625 27.844 0.288 1 92.69 92 ALA B C 1
ATOM 3786 O O . ALA B 1 92 ? -16.422 28.109 0.336 1 92.69 92 ALA B O 1
ATOM 3787 N N . ARG B 1 93 ? -18.531 28.609 0.805 1 92.94 93 ARG B N 1
ATOM 3788 C CA . ARG B 1 93 ? -18.203 29.891 1.42 1 92.94 93 ARG B CA 1
ATOM 3789 C C . ARG B 1 93 ? -17.391 29.703 2.695 1 92.94 93 ARG B C 1
ATOM 3791 O O . ARG B 1 93 ? -16.406 30.391 2.918 1 92.94 93 ARG B O 1
ATOM 3798 N N . GLN B 1 94 ? -17.828 28.766 3.438 1 91.94 94 GLN B N 1
ATOM 3799 C CA . GLN B 1 94 ? -17.094 28.5 4.664 1 91.94 94 GLN B CA 1
ATOM 3800 C C . GLN B 1 94 ? -15.688 27.969 4.359 1 91.94 94 GLN B C 1
ATOM 3802 O O . GLN B 1 94 ? -14.719 28.344 5.023 1 91.94 94 GLN B O 1
ATOM 3807 N N . SER B 1 95 ? -15.633 27.078 3.369 1 94 95 SER B N 1
ATOM 3808 C CA . SER B 1 95 ? -14.344 26.516 2.98 1 94 95 SER B CA 1
ATOM 3809 C C . SER B 1 95 ? -13.391 27.609 2.486 1 94 95 SER B C 1
ATOM 3811 O O . SER B 1 95 ? -12.203 27.594 2.805 1 94 95 SER B O 1
ATOM 3813 N N . LEU B 1 96 ? -13.93 28.562 1.803 1 95 96 LEU B N 1
ATOM 3814 C CA . LEU B 1 96 ? -13.117 29.641 1.247 1 95 96 LEU B CA 1
ATOM 3815 C C . LEU B 1 96 ? -12.648 30.594 2.344 1 95 96 LEU B C 1
ATOM 3817 O O . LEU B 1 96 ? -11.508 31.062 2.32 1 95 96 LEU B O 1
ATOM 3821 N N . VAL B 1 97 ? -13.469 30.891 3.314 1 94.94 97 VAL B N 1
ATOM 3822 C CA . VAL B 1 97 ? -13.109 31.766 4.422 1 94.94 97 VAL B CA 1
ATOM 3823 C C . VAL B 1 97 ? -12.023 31.109 5.273 1 94.94 97 VAL B C 1
ATOM 3825 O O . VAL B 1 97 ? -11.047 31.75 5.652 1 94.94 97 VAL B O 1
ATOM 3828 N N . ARG B 1 98 ? -12.234 29.859 5.516 1 94.31 98 ARG B N 1
ATOM 3829 C CA . ARG B 1 98 ? -11.258 29.125 6.305 1 94.31 98 ARG B CA 1
ATOM 3830 C C . ARG B 1 98 ? -9.922 29.031 5.582 1 94.31 98 ARG B C 1
ATOM 3832 O O . ARG B 1 98 ? -8.859 29.156 6.203 1 94.31 98 ARG B O 1
ATOM 3839 N N . SER B 1 99 ? -10 28.812 4.297 1 96.19 99 SER B N 1
ATOM 3840 C CA . SER B 1 99 ? -8.781 28.766 3.498 1 96.19 99 SER B CA 1
ATOM 3841 C C . SER B 1 99 ? -8.07 30.109 3.482 1 96.19 99 SER B C 1
ATOM 3843 O O . SER B 1 99 ? -6.844 30.172 3.541 1 96.19 99 SER B O 1
ATOM 3845 N N . ALA B 1 100 ? -8.836 31.172 3.42 1 96.38 100 ALA B N 1
ATOM 3846 C CA . ALA B 1 100 ? -8.266 32.5 3.455 1 96.38 100 ALA B CA 1
ATOM 3847 C C . ALA B 1 100 ? -7.598 32.781 4.801 1 96.38 100 ALA B C 1
ATOM 3849 O O . ALA B 1 100 ? -6.531 33.406 4.855 1 96.38 100 ALA B O 1
ATOM 3850 N N . SER B 1 101 ? -8.266 32.375 5.824 1 97.19 101 SER B N 1
ATOM 3851 C CA . SER B 1 101 ? -7.688 32.5 7.16 1 97.19 101 SER B CA 1
ATOM 3852 C C . SER B 1 101 ? -6.371 31.734 7.27 1 97.19 101 SER B C 1
ATOM 3854 O O . SER B 1 101 ? -5.391 32.25 7.816 1 97.19 101 SER B O 1
ATOM 3856 N N . SER B 1 102 ? -6.398 30.531 6.738 1 97.25 102 SER B N 1
ATOM 3857 C CA . SER B 1 102 ? -5.203 29.703 6.77 1 97.25 102 SER B CA 1
ATOM 3858 C C . SER B 1 102 ? -4.059 30.344 5.996 1 97.25 102 SER B C 1
ATOM 3860 O O . SER B 1 102 ? -2.9 30.266 6.41 1 97.25 102 SER B O 1
ATOM 3862 N N . LEU B 1 103 ? -4.359 31 4.867 1 96.94 103 LEU B N 1
ATOM 3863 C CA . LEU B 1 103 ? -3.34 31.672 4.074 1 96.94 103 LEU B CA 1
ATOM 3864 C C . LEU B 1 103 ? -2.619 32.719 4.906 1 96.94 103 LEU B C 1
ATOM 3866 O O . LEU B 1 103 ? -1.393 32.844 4.84 1 96.94 103 LEU B O 1
ATOM 3870 N N . CYS B 1 104 ? -3.34 33.438 5.73 1 96.38 104 CYS B N 1
ATOM 3871 C CA . CYS B 1 104 ? -2.773 34.5 6.547 1 96.38 104 CYS B CA 1
ATOM 3872 C C . CYS B 1 104 ? -1.854 33.938 7.621 1 96.38 104 CYS B C 1
ATOM 3874 O O . CYS B 1 104 ? -0.722 34.406 7.781 1 96.38 104 CYS B O 1
ATOM 3876 N N . SER B 1 105 ? -2.344 32.969 8.297 1 97.25 105 SER B N 1
ATOM 3877 C CA . SER B 1 105 ? -1.567 32.406 9.398 1 97.25 105 SER B CA 1
ATOM 3878 C C . SER B 1 105 ? -0.363 31.625 8.891 1 97.25 105 SER B C 1
ATOM 3880 O O . SER B 1 105 ? 0.745 31.766 9.414 1 97.25 105 SER B O 1
ATOM 3882 N N . VAL B 1 106 ? -0.543 30.797 7.844 1 96.44 106 VAL B N 1
ATOM 3883 C CA . VAL B 1 106 ? 0.52 29.922 7.344 1 96.44 106 VAL B CA 1
ATOM 3884 C C . VAL B 1 106 ? 1.603 30.781 6.676 1 96.44 106 VAL B C 1
ATOM 3886 O O . VAL B 1 106 ? 2.795 30.547 6.895 1 96.44 106 VAL B O 1
ATOM 3889 N N . ALA B 1 107 ? 1.236 31.75 5.945 1 95.06 107 ALA B N 1
ATOM 3890 C CA . ALA B 1 107 ? 2.189 32.594 5.223 1 95.06 107 ALA B CA 1
ATOM 3891 C C . ALA B 1 107 ? 3.041 33.406 6.188 1 95.06 107 ALA B C 1
ATOM 3893 O O . ALA B 1 107 ? 4.172 33.781 5.867 1 95.06 107 ALA B O 1
ATOM 3894 N N . SER B 1 108 ? 2.482 33.656 7.375 1 95.94 108 SER B N 1
ATOM 3895 C CA . SER B 1 108 ? 3.178 34.531 8.32 1 95.94 108 SER B CA 1
ATOM 3896 C C . SER B 1 108 ? 3.994 33.719 9.32 1 95.94 108 SER B C 1
ATOM 3898 O O . SER B 1 108 ? 4.586 34.281 10.242 1 95.94 108 SER B O 1
ATOM 3900 N N . GLY B 1 109 ? 3.932 32.375 9.188 1 95.81 109 GLY B N 1
ATOM 3901 C CA . GLY B 1 109 ? 4.902 31.609 9.953 1 95.81 109 GLY B CA 1
ATOM 3902 C C . GLY B 1 109 ? 4.266 30.688 10.977 1 95.81 109 GLY B C 1
ATOM 3903 O O . GLY B 1 109 ? 4.969 30.016 11.742 1 95.81 109 GLY B O 1
ATOM 3904 N N . ALA B 1 110 ? 2.934 30.625 11.039 1 97.62 110 ALA B N 1
ATOM 3905 C CA . ALA B 1 110 ? 2.291 29.703 11.977 1 97.62 110 ALA B CA 1
ATOM 3906 C C . ALA B 1 110 ? 2.859 28.297 11.844 1 97.62 110 ALA B C 1
ATOM 3908 O O . ALA B 1 110 ? 3.166 27.844 10.742 1 97.62 110 ALA B O 1
ATOM 3909 N N . SER B 1 111 ? 3.041 27.625 13.008 1 97.94 111 SER B N 1
ATOM 3910 C CA . SER B 1 111 ? 3.617 26.281 13.047 1 97.94 111 SER B CA 1
ATOM 3911 C C . SER B 1 111 ? 2.562 25.219 12.773 1 97.94 111 SER B C 1
ATOM 3913 O O . SER B 1 111 ? 2.354 24.312 13.594 1 97.94 111 SER B O 1
ATOM 3915 N N . ILE B 1 112 ? 1.853 25.328 11.68 1 96.38 112 ILE B N 1
ATOM 3916 C CA . ILE B 1 112 ? 0.841 24.375 11.227 1 96.38 112 ILE B CA 1
ATOM 3917 C C . ILE B 1 112 ? 1.022 24.109 9.742 1 96.38 112 ILE B C 1
ATOM 3919 O O . ILE B 1 112 ? 1.803 24.781 9.062 1 96.38 112 ILE B O 1
ATOM 3923 N N . GLY B 1 113 ? 0.339 23.047 9.312 1 94.69 113 GLY B N 1
ATOM 3924 C CA . GLY B 1 113 ? 0.48 22.672 7.914 1 94.69 113 GLY B CA 1
ATOM 3925 C C . GLY B 1 113 ? -0.516 23.359 7 1 94.69 113 GLY B C 1
ATOM 3926 O O . GLY B 1 113 ? -1.63 23.672 7.418 1 94.69 113 GLY B O 1
ATOM 3927 N N . ARG B 1 114 ? -0.102 23.531 5.805 1 93.94 114 ARG B N 1
ATOM 3928 C CA . ARG B 1 114 ? -0.95 24.109 4.762 1 93.94 114 ARG B CA 1
ATOM 3929 C C . ARG B 1 114 ? -1.832 23.031 4.125 1 93.94 114 ARG B C 1
ATOM 3931 O O . ARG B 1 114 ? -2.754 23.359 3.371 1 93.94 114 ARG B O 1
ATOM 3938 N N . GLU B 1 115 ? -1.692 21.781 4.484 1 93.25 115 GLU B N 1
ATOM 3939 C CA . GLU B 1 115 ? -2.32 20.656 3.801 1 93.25 115 GLU B CA 1
ATOM 3940 C C . GLU B 1 115 ? -3.801 20.547 4.152 1 93.25 115 GLU B C 1
ATOM 3942 O O . GLU B 1 115 ? -4.613 20.141 3.326 1 93.25 115 GLU B O 1
ATOM 3947 N N . GLY B 1 116 ? -4.074 20.969 5.359 1 93 116 GLY B N 1
ATOM 3948 C CA . GLY B 1 116 ? -5.465 20.906 5.773 1 93 116 GLY B CA 1
ATOM 3949 C C . GLY B 1 116 ? -6.395 21.672 4.844 1 93 116 GLY B C 1
ATOM 3950 O O . GLY B 1 116 ? -7.289 21.078 4.238 1 93 116 GLY B O 1
ATOM 3951 N N . PRO B 1 117 ? -6.109 22.922 4.746 1 94.94 117 PRO B N 1
ATOM 3952 C CA . PRO B 1 117 ? -6.941 23.734 3.844 1 94.94 117 PRO B CA 1
ATOM 3953 C C . PRO B 1 117 ? -6.875 23.25 2.396 1 94.94 117 PRO B C 1
ATOM 3955 O O . PRO B 1 117 ? -7.863 23.344 1.664 1 94.94 117 PRO B O 1
ATOM 3958 N N . MET B 1 118 ? -5.742 22.766 1.961 1 96.5 118 MET B N 1
ATOM 3959 C CA . MET B 1 118 ? -5.613 22.234 0.61 1 96.5 118 MET B CA 1
ATOM 3960 C C . MET B 1 118 ? -6.57 21.062 0.399 1 96.5 118 MET B C 1
ATOM 3962 O O . MET B 1 118 ? -7.281 21 -0.604 1 96.5 118 MET B O 1
ATOM 3966 N N . VAL B 1 119 ? -6.57 20.156 1.335 1 96.75 119 VAL B N 1
ATOM 3967 C CA . VAL B 1 119 ? -7.445 18.984 1.253 1 96.75 119 VAL B CA 1
ATOM 3968 C C . VAL B 1 119 ? -8.906 19.438 1.305 1 96.75 119 VAL B C 1
ATOM 3970 O O . VAL B 1 119 ? -9.75 18.906 0.581 1 96.75 119 VAL B O 1
ATOM 3973 N N . GLN B 1 120 ? -9.203 20.438 2.143 1 95.88 120 GLN B N 1
ATOM 3974 C CA . GLN B 1 120 ? -10.555 20.969 2.26 1 95.88 120 GLN B CA 1
ATOM 3975 C C . GLN B 1 120 ? -11.031 21.562 0.933 1 95.88 120 GLN B C 1
ATOM 3977 O O . GLN B 1 120 ? -12.172 21.312 0.517 1 95.88 120 GLN B O 1
ATOM 3982 N N . LEU B 1 121 ? -10.195 22.297 0.342 1 97.44 121 LEU B N 1
ATOM 3983 C CA . LEU B 1 121 ? -10.555 22.906 -0.934 1 97.44 121 LEU B CA 1
ATOM 3984 C C . LEU B 1 121 ? -10.781 21.844 -2.002 1 97.44 121 LEU B C 1
ATOM 3986 O O . LEU B 1 121 ? -11.719 21.953 -2.797 1 97.44 121 LEU B O 1
ATOM 3990 N N . ALA B 1 122 ? -9.906 20.859 -2.021 1 98.38 122 ALA B N 1
ATOM 3991 C CA . ALA B 1 122 ? -10.047 19.766 -2.98 1 98.38 122 ALA B CA 1
ATOM 3992 C C . ALA B 1 122 ? -11.336 18.984 -2.732 1 98.38 122 ALA B C 1
ATOM 3994 O O . ALA B 1 122 ? -12.047 18.641 -3.676 1 98.38 122 ALA B O 1
ATOM 3995 N N . ALA B 1 123 ? -11.609 18.703 -1.494 1 97.94 123 ALA B N 1
ATOM 3996 C CA . ALA B 1 123 ? -12.844 18.031 -1.12 1 97.94 123 ALA B CA 1
ATOM 3997 C C . ALA B 1 123 ? -14.07 18.844 -1.514 1 97.94 123 ALA B C 1
ATOM 3999 O O . ALA B 1 123 ? -15.086 18.297 -1.928 1 97.94 123 ALA B O 1
ATOM 4000 N N . MET B 1 124 ? -13.945 20.141 -1.324 1 97.06 124 MET B N 1
ATOM 4001 C CA . MET B 1 124 ? -15.023 21.047 -1.703 1 97.06 124 MET B CA 1
ATOM 4002 C C . MET B 1 124 ? -15.344 20.922 -3.189 1 97.06 124 MET B C 1
ATOM 4004 O O . MET B 1 124 ? -16.5 21 -3.59 1 97.06 124 MET B O 1
ATOM 4008 N N . CYS B 1 125 ? -14.344 20.703 -4.031 1 97.62 125 CYS B N 1
ATOM 4009 C CA . CYS B 1 125 ? -14.57 20.484 -5.453 1 97.62 125 CYS B CA 1
ATOM 4010 C C . CYS B 1 125 ? -15.414 19.25 -5.691 1 97.62 125 CYS B C 1
ATOM 4012 O O . CYS B 1 125 ? -16.281 19.234 -6.566 1 97.62 125 CYS B O 1
ATOM 4014 N N . GLY B 1 126 ? -15.125 18.219 -4.945 1 97.5 126 GLY B N 1
ATOM 4015 C CA . GLY B 1 126 ? -15.945 17.016 -5.031 1 97.5 126 GLY B CA 1
ATOM 4016 C C . GLY B 1 126 ? -17.391 17.266 -4.652 1 97.5 126 GLY B C 1
ATOM 4017 O O . GLY B 1 126 ? -18.312 16.797 -5.332 1 97.5 126 GLY B O 1
ATOM 4018 N N . SER B 1 127 ? -17.562 18.031 -3.604 1 96.81 127 SER B N 1
ATOM 4019 C CA . SER B 1 127 ? -18.922 18.375 -3.143 1 96.81 127 SER B CA 1
ATOM 4020 C C . SER B 1 127 ? -19.672 19.203 -4.18 1 96.81 127 SER B C 1
ATOM 4022 O O . SER B 1 127 ? -20.844 18.938 -4.453 1 96.81 127 SER B O 1
ATOM 4024 N N . LEU B 1 128 ? -19.031 20.188 -4.719 1 96.12 128 LEU B N 1
ATOM 4025 C CA . LEU B 1 128 ? -19.656 21.062 -5.699 1 96.12 128 LEU B CA 1
ATOM 4026 C C . LEU B 1 128 ? -20.047 20.297 -6.957 1 96.12 128 LEU B C 1
ATOM 4028 O O . LEU B 1 128 ? -21.141 20.469 -7.48 1 96.12 128 LEU B O 1
ATOM 4032 N N . LEU B 1 129 ? -19.141 19.484 -7.434 1 96.12 129 LEU B N 1
ATOM 4033 C CA . LEU B 1 129 ? -19.438 18.688 -8.625 1 96.12 129 LEU B CA 1
ATOM 4034 C C . LEU B 1 129 ? -20.578 17.719 -8.359 1 96.12 129 LEU B C 1
ATOM 4036 O O . LEU B 1 129 ? -21.406 17.469 -9.242 1 96.12 129 LEU B O 1
ATOM 4040 N N . GLY B 1 130 ? -20.516 17.141 -7.184 1 95.31 130 GLY B N 1
ATOM 4041 C CA . GLY B 1 130 ? -21.625 16.266 -6.809 1 95.31 130 GLY B CA 1
ATOM 4042 C C . GLY B 1 130 ? -22.969 16.953 -6.809 1 95.31 130 GLY B C 1
ATOM 4043 O O . GLY B 1 130 ? -23.969 16.391 -7.266 1 95.31 130 GLY B O 1
ATOM 4044 N N . ARG B 1 131 ? -23.016 18.125 -6.344 1 94.19 131 ARG B N 1
ATOM 4045 C CA . ARG B 1 131 ? -24.25 18.906 -6.297 1 94.19 131 ARG B CA 1
ATOM 4046 C C . ARG B 1 131 ? -24.719 19.25 -7.703 1 94.19 131 ARG B C 1
ATOM 4048 O O . ARG B 1 131 ? -25.922 19.25 -7.977 1 94.19 131 ARG B O 1
ATOM 4055 N N . VAL B 1 132 ? -23.797 19.562 -8.531 1 94.94 132 VAL B N 1
ATOM 4056 C CA . VAL B 1 132 ? -24.141 19.859 -9.922 1 94.94 132 VAL B CA 1
ATOM 4057 C C . VAL B 1 132 ? -24.719 18.609 -10.594 1 94.94 132 VAL B C 1
ATOM 4059 O O . VAL B 1 132 ? -25.703 18.672 -11.32 1 94.94 132 VAL B O 1
ATOM 4062 N N . LEU B 1 133 ? -24.047 17.484 -10.328 1 93.75 133 LEU B N 1
ATOM 4063 C CA . LEU B 1 133 ? -24.5 16.219 -10.898 1 93.75 133 LEU B CA 1
ATOM 4064 C C . LEU B 1 133 ? -25.875 15.852 -10.391 1 93.75 133 LEU B C 1
ATOM 4066 O O . LEU B 1 133 ? -26.656 15.227 -11.117 1 93.75 133 LEU B O 1
ATOM 4070 N N . ARG B 1 134 ? -26.094 16.156 -9.164 1 91.06 134 ARG B N 1
ATOM 4071 C CA . ARG B 1 134 ? -27.375 15.852 -8.547 1 91.06 134 ARG B CA 1
ATOM 4072 C C . ARG B 1 134 ? -28.531 16.5 -9.305 1 91.06 134 ARG B C 1
ATOM 4074 O O . ARG B 1 134 ? -29.656 16.016 -9.281 1 91.06 134 ARG B O 1
ATOM 4081 N N . HIS B 1 135 ? -28.297 17.562 -9.953 1 91.38 135 HIS B N 1
ATOM 4082 C CA . HIS B 1 135 ? -29.312 18.234 -10.758 1 91.38 135 HIS B CA 1
ATOM 4083 C C . HIS B 1 135 ? -29.609 17.469 -12.039 1 91.38 135 HIS B C 1
ATOM 4085 O O . HIS B 1 135 ? -30.719 17.562 -12.578 1 91.38 135 HIS B O 1
ATOM 4091 N N . ALA B 1 136 ? -28.688 16.734 -12.438 1 90.69 136 ALA B N 1
ATOM 4092 C CA . ALA B 1 136 ? -28.812 16.062 -13.727 1 90.69 136 ALA B CA 1
ATOM 4093 C C . ALA B 1 136 ? -29.188 14.586 -13.531 1 90.69 136 ALA B C 1
ATOM 4095 O O . ALA B 1 136 ? -29.766 13.961 -14.43 1 90.69 136 ALA B O 1
ATOM 4096 N N . MET B 1 137 ? -28.781 14.031 -12.43 1 88.62 137 MET B N 1
ATOM 4097 C CA . MET B 1 137 ? -29.016 12.617 -12.172 1 88.62 137 MET B CA 1
ATOM 4098 C C . MET B 1 137 ? -29.156 12.352 -10.672 1 88.62 137 MET B C 1
ATOM 4100 O O . MET B 1 137 ? -28.672 13.141 -9.859 1 88.62 137 MET B O 1
ATOM 4104 N N . PRO B 1 138 ? -29.875 11.281 -10.406 1 90.06 138 PRO B N 1
ATOM 4105 C CA . PRO B 1 138 ? -29.984 10.938 -8.984 1 90.06 138 PRO B CA 1
ATOM 4106 C C . PRO B 1 138 ? -28.672 10.484 -8.375 1 90.06 138 PRO B C 1
ATOM 4108 O O . PRO B 1 138 ? -28.078 9.508 -8.836 1 90.06 138 PRO B O 1
ATOM 4111 N N . VAL B 1 139 ? -28.156 11.242 -7.469 1 92.31 139 VAL B N 1
ATOM 4112 C CA . VAL B 1 139 ? -26.938 10.898 -6.734 1 92.31 139 VAL B CA 1
ATOM 4113 C C . VAL B 1 139 ? -27.281 10.602 -5.277 1 92.31 139 VAL B C 1
ATOM 4115 O O . VAL B 1 139 ? -27.766 11.477 -4.555 1 92.31 139 VAL B O 1
ATOM 4118 N N . SER B 1 140 ? -27.156 9.367 -4.859 1 93.94 140 SER B N 1
ATOM 4119 C CA . SER B 1 140 ? -27.422 8.977 -3.48 1 93.94 140 SER B CA 1
ATOM 4120 C C . SER B 1 140 ? -26.469 9.656 -2.51 1 93.94 140 SER B C 1
ATOM 4122 O O . SER B 1 140 ? -25.453 10.203 -2.922 1 93.94 140 SER B O 1
ATOM 4124 N N . VAL B 1 141 ? -26.797 9.672 -1.241 1 94.19 141 VAL B N 1
ATOM 4125 C CA . VAL B 1 141 ? -25.953 10.25 -0.192 1 94.19 141 VAL B CA 1
ATOM 4126 C C . VAL B 1 141 ? -24.609 9.531 -0.155 1 94.19 141 VAL B C 1
ATOM 4128 O O . VAL B 1 141 ? -23.562 10.164 0.031 1 94.19 141 VAL B O 1
ATOM 4131 N N . GLU B 1 142 ? -24.672 8.273 -0.406 1 93.06 142 GLU B N 1
ATOM 4132 C CA . GLU B 1 142 ? -23.438 7.484 -0.41 1 93.06 142 GLU B CA 1
ATOM 4133 C C . GLU B 1 142 ? -22.516 7.902 -1.55 1 93.06 142 GLU B C 1
ATOM 4135 O O . GLU B 1 142 ? -21.297 7.977 -1.372 1 93.06 142 GLU B O 1
ATOM 4140 N N . HIS B 1 143 ? -23.125 8.164 -2.611 1 94.31 143 HIS B N 1
ATOM 4141 C CA . HIS B 1 143 ? -22.344 8.594 -3.76 1 94.31 143 HIS B CA 1
ATOM 4142 C C . HIS B 1 143 ? -21.797 10 -3.555 1 94.31 143 HIS B C 1
ATOM 4144 O O . HIS B 1 143 ? -20.672 10.305 -3.967 1 94.31 143 HIS B O 1
ATOM 4150 N N . MET B 1 144 ? -22.625 10.836 -2.918 1 95.44 144 MET B N 1
ATOM 4151 C CA . MET B 1 144 ? -22.172 12.188 -2.613 1 95.44 144 MET B CA 1
ATOM 4152 C C . MET B 1 144 ? -20.953 12.156 -1.688 1 95.44 144 MET B C 1
ATOM 4154 O O . MET B 1 144 ? -19.984 12.883 -1.91 1 95.44 144 MET B O 1
ATOM 4158 N N . ARG B 1 145 ? -20.984 11.328 -0.706 1 95.94 145 ARG B N 1
ATOM 4159 C CA . ARG B 1 145 ? -19.891 11.172 0.233 1 95.94 145 ARG B CA 1
ATOM 4160 C C . ARG B 1 145 ? -18.625 10.672 -0.479 1 95.94 145 ARG B C 1
ATOM 4162 O O . ARG B 1 145 ? -17.531 11.125 -0.187 1 95.94 145 ARG B O 1
ATOM 4169 N N . LEU B 1 146 ? -18.891 9.797 -1.376 1 96.19 146 LEU B N 1
ATOM 4170 C CA . LEU B 1 146 ? -17.766 9.227 -2.119 1 96.19 146 LEU B CA 1
ATOM 4171 C C . LEU B 1 146 ? -17.109 10.273 -3.012 1 96.19 146 LEU B C 1
ATOM 4173 O O . LEU B 1 146 ? -15.898 10.281 -3.176 1 96.19 146 LEU B O 1
ATOM 4177 N N . LEU B 1 147 ? -17.906 11.141 -3.598 1 97.25 147 LEU B N 1
ATOM 4178 C CA . LEU B 1 147 ? -17.359 12.195 -4.441 1 97.25 147 LEU B CA 1
ATOM 4179 C C . LEU B 1 147 ? -16.516 13.172 -3.623 1 97.25 147 LEU B C 1
ATOM 4181 O O . LEU B 1 147 ? -15.453 13.602 -4.062 1 97.25 147 LEU B O 1
ATOM 4185 N N . VAL B 1 148 ? -16.953 13.523 -2.422 1 97.69 148 VAL B N 1
ATOM 4186 C CA . VAL B 1 148 ? -16.188 14.367 -1.513 1 97.69 148 VAL B CA 1
ATOM 4187 C C . VAL B 1 148 ? -14.898 13.656 -1.11 1 97.69 148 VAL B C 1
ATOM 4189 O O . VAL B 1 148 ? -13.836 14.273 -1.037 1 97.69 148 VAL B O 1
ATOM 4192 N N . ALA B 1 149 ? -15.078 12.383 -0.913 1 97.81 149 ALA B N 1
ATOM 4193 C CA . ALA B 1 149 ? -13.922 11.562 -0.552 1 97.81 149 ALA B CA 1
ATOM 4194 C C . ALA B 1 149 ? -12.883 11.555 -1.673 1 97.81 149 ALA B C 1
ATOM 4196 O O . ALA B 1 149 ? -11.68 11.578 -1.412 1 97.81 149 ALA B O 1
ATOM 4197 N N . CYS B 1 150 ? -13.328 11.477 -2.881 1 98.12 150 CYS B N 1
ATOM 4198 C CA . CYS B 1 150 ? -12.43 11.555 -4.023 1 98.12 150 CYS B CA 1
ATOM 4199 C C . CYS B 1 150 ? -11.68 12.883 -4.031 1 98.12 150 CYS B C 1
ATOM 4201 O O . CYS B 1 150 ? -10.484 12.93 -4.328 1 98.12 150 CYS B O 1
ATOM 4203 N N . GLY B 1 151 ? -12.375 13.898 -3.701 1 98.38 151 GLY B N 1
ATOM 4204 C CA . GLY B 1 151 ? -11.719 15.195 -3.566 1 98.38 151 GLY B CA 1
ATOM 4205 C C . GLY B 1 151 ? -10.672 15.219 -2.475 1 98.38 151 GLY B C 1
ATOM 4206 O O . GLY B 1 151 ? -9.57 15.75 -2.676 1 98.38 151 GLY B O 1
ATOM 4207 N N . ALA B 1 152 ? -11.016 14.68 -1.364 1 98 152 ALA B N 1
ATOM 4208 C CA . ALA B 1 152 ? -10.078 14.625 -0.248 1 98 152 ALA B CA 1
ATOM 4209 C C . ALA B 1 152 ? -8.828 13.828 -0.622 1 98 152 ALA B C 1
ATOM 4211 O O . ALA B 1 152 ? -7.707 14.242 -0.301 1 98 152 ALA B O 1
ATOM 4212 N N . ALA B 1 153 ? -9.031 12.711 -1.294 1 98.06 153 ALA B N 1
ATOM 4213 C CA . ALA B 1 153 ? -7.902 11.898 -1.751 1 98.06 153 ALA B CA 1
ATOM 4214 C C . ALA B 1 153 ? -7.02 12.688 -2.715 1 98.06 153 ALA B C 1
ATOM 4216 O O . ALA B 1 153 ? -5.789 12.609 -2.645 1 98.06 153 ALA B O 1
ATOM 4217 N N . ALA B 1 154 ? -7.656 13.406 -3.582 1 98.12 154 ALA B N 1
ATOM 4218 C CA . ALA B 1 154 ? -6.926 14.258 -4.516 1 98.12 154 ALA B CA 1
ATOM 4219 C C . ALA B 1 154 ? -6.121 15.32 -3.771 1 98.12 154 ALA B C 1
ATOM 4221 O O . ALA B 1 154 ? -4.988 15.625 -4.152 1 98.12 154 ALA B O 1
ATOM 4222 N N . GLY B 1 155 ? -6.727 15.875 -2.811 1 97.88 155 GLY B N 1
ATOM 4223 C CA . GLY B 1 155 ? -6.055 16.891 -2.014 1 97.88 155 GLY B CA 1
ATOM 4224 C C . GLY B 1 155 ? -4.816 16.375 -1.312 1 97.88 155 GLY B C 1
ATOM 4225 O O . GLY B 1 155 ? -3.752 17 -1.384 1 97.88 155 GLY B O 1
ATOM 4226 N N . ILE B 1 156 ? -4.938 15.281 -0.655 1 97 156 ILE B N 1
ATOM 4227 C CA . ILE B 1 156 ? -3.807 14.68 0.051 1 97 156 ILE B CA 1
ATOM 4228 C C . ILE B 1 156 ? -2.713 14.312 -0.947 1 97 156 ILE B C 1
ATOM 4230 O O . ILE B 1 156 ? -1.531 14.57 -0.708 1 97 156 ILE B O 1
ATOM 4234 N N . THR B 1 157 ? -3.121 13.734 -2.031 1 96.75 157 THR B N 1
ATOM 4235 C CA . THR B 1 157 ? -2.188 13.359 -3.09 1 96.75 157 THR B CA 1
ATOM 4236 C C . THR B 1 157 ? -1.426 14.578 -3.596 1 96.75 157 THR B C 1
ATOM 4238 O O . THR B 1 157 ? -0.204 14.531 -3.754 1 96.75 157 THR B O 1
ATOM 4241 N N . SER B 1 158 ? -2.137 15.633 -3.807 1 96.06 158 SER B N 1
ATOM 4242 C CA . SER B 1 158 ? -1.531 16.844 -4.336 1 96.06 158 SER B CA 1
ATOM 4243 C C . SER B 1 158 ? -0.593 17.484 -3.318 1 96.06 158 SER B C 1
ATOM 4245 O O . SER B 1 158 ? 0.418 18.078 -3.689 1 96.06 158 SER B O 1
ATOM 4247 N N . ALA B 1 159 ? -0.939 17.312 -2.121 1 94.56 159 ALA B N 1
ATOM 4248 C CA . ALA B 1 159 ? -0.156 17.938 -1.061 1 94.56 159 ALA B CA 1
ATOM 4249 C C . ALA B 1 159 ? 1.145 17.188 -0.816 1 94.56 159 ALA B C 1
ATOM 4251 O O . ALA B 1 159 ? 2.176 17.781 -0.506 1 94.56 159 ALA B O 1
ATOM 4252 N N . TYR B 1 160 ? 1.13 15.914 -0.971 1 94 160 TYR B N 1
ATOM 4253 C CA . TYR B 1 160 ? 2.262 15.117 -0.504 1 94 160 TYR B CA 1
ATOM 4254 C C . TYR B 1 160 ? 2.855 14.297 -1.64 1 94 160 TYR B C 1
ATOM 4256 O O . TYR B 1 160 ? 3.826 13.562 -1.439 1 94 160 TYR B O 1
ATOM 4264 N N . ASN B 1 161 ? 2.318 14.359 -2.828 1 92.31 161 ASN B N 1
ATOM 4265 C CA . ASN B 1 161 ? 2.746 13.531 -3.953 1 92.31 161 ASN B CA 1
ATOM 4266 C C . ASN B 1 161 ? 2.711 12.047 -3.602 1 92.31 161 ASN B C 1
ATOM 4268 O O . ASN B 1 161 ? 3.693 11.336 -3.809 1 92.31 161 ASN B O 1
ATOM 4272 N N . ALA B 1 162 ? 1.678 11.719 -3.027 1 94.44 162 ALA B N 1
ATOM 4273 C CA . ALA B 1 162 ? 1.518 10.352 -2.543 1 94.44 162 ALA B CA 1
ATOM 4274 C C . ALA B 1 162 ? 0.133 9.805 -2.885 1 94.44 162 ALA B C 1
ATOM 4276 O O . ALA B 1 162 ? -0.752 9.766 -2.027 1 94.44 162 ALA B O 1
ATOM 4277 N N . PRO B 1 163 ? -0.053 9.305 -4.109 1 94.75 163 PRO B N 1
ATOM 4278 C CA . PRO B 1 163 ? -1.393 8.945 -4.578 1 94.75 163 PRO B CA 1
ATOM 4279 C C . PRO B 1 163 ? -1.949 7.711 -3.869 1 94.75 163 PRO B C 1
ATOM 4281 O O . PRO B 1 163 ? -3.133 7.672 -3.527 1 94.75 163 PRO B O 1
ATOM 4284 N N . ILE B 1 164 ? -1.152 6.652 -3.625 1 94.69 164 ILE B N 1
ATOM 4285 C CA . ILE B 1 164 ? -1.657 5.469 -2.938 1 94.69 164 ILE B CA 1
ATOM 4286 C C . ILE B 1 164 ? -2.016 5.824 -1.496 1 94.69 164 ILE B C 1
ATOM 4288 O O . ILE B 1 164 ? -3.111 5.508 -1.026 1 94.69 164 ILE B O 1
ATOM 4292 N N . ALA B 1 165 ? -1.095 6.543 -0.868 1 95.44 165 ALA B N 1
ATOM 4293 C CA . ALA B 1 165 ? -1.319 6.953 0.516 1 95.44 165 ALA B CA 1
ATOM 4294 C C . ALA B 1 165 ? -2.535 7.867 0.628 1 95.44 165 ALA B C 1
ATOM 4296 O O . ALA B 1 165 ? -3.264 7.824 1.621 1 95.44 165 ALA B O 1
ATOM 4297 N N . GLY B 1 166 ? -2.691 8.719 -0.376 1 96.38 166 GLY B N 1
ATOM 4298 C CA . GLY B 1 166 ? -3.854 9.594 -0.368 1 96.38 166 GLY B CA 1
ATOM 4299 C C . GLY B 1 166 ? -5.168 8.836 -0.389 1 96.38 166 GLY B C 1
ATOM 4300 O O . GLY B 1 166 ? -6.098 9.18 0.348 1 96.38 166 GLY B O 1
ATOM 4301 N N . ALA B 1 167 ? -5.242 7.844 -1.206 1 96.06 167 ALA B N 1
ATOM 4302 C CA . ALA B 1 167 ? -6.449 7.02 -1.269 1 96.06 167 ALA B CA 1
ATOM 4303 C C . ALA B 1 167 ? -6.629 6.215 0.017 1 96.06 167 ALA B C 1
ATOM 4305 O O . ALA B 1 167 ? -7.734 6.145 0.56 1 96.06 167 ALA B O 1
ATOM 4306 N N . VAL B 1 168 ? -5.527 5.684 0.507 1 94.62 168 VAL B N 1
ATOM 4307 C CA . VAL B 1 168 ? -5.582 4.848 1.701 1 94.62 168 VAL B CA 1
ATOM 4308 C C . VAL B 1 168 ? -5.879 5.707 2.926 1 94.62 168 VAL B C 1
ATOM 4310 O O . VAL B 1 168 ? -6.559 5.27 3.854 1 94.62 168 VAL B O 1
ATOM 4313 N N . PHE B 1 169 ? -5.453 6.922 2.9 1 94.62 169 PHE B N 1
ATOM 4314 C CA . PHE B 1 169 ? -5.777 7.863 3.967 1 94.62 169 PHE B CA 1
ATOM 4315 C C . PHE B 1 169 ? -7.289 7.973 4.148 1 94.62 169 PHE B C 1
ATOM 4317 O O . PHE B 1 169 ? -7.793 7.855 5.266 1 94.62 169 PHE B O 1
ATOM 4324 N N . VAL B 1 170 ? -7.969 8.203 3.084 1 94.38 170 VAL B N 1
ATOM 4325 C CA . VAL B 1 170 ? -9.414 8.375 3.141 1 94.38 170 VAL B CA 1
ATOM 4326 C C . VAL B 1 170 ? -10.078 7.074 3.582 1 94.38 170 VAL B C 1
ATOM 4328 O O . VAL B 1 170 ? -11 7.086 4.406 1 94.38 170 VAL B O 1
ATOM 4331 N N . CYS B 1 171 ? -9.594 5.941 3.119 1 92.5 171 CYS B N 1
ATOM 4332 C CA . CYS B 1 171 ? -10.203 4.66 3.453 1 92.5 171 CYS B CA 1
ATOM 4333 C C . CYS B 1 171 ? -9.938 4.293 4.906 1 92.5 171 CYS B C 1
ATOM 4335 O O . CYS B 1 171 ? -10.859 3.93 5.641 1 92.5 171 CYS B O 1
ATOM 4337 N N . GLU B 1 172 ? -8.703 4.395 5.301 1 90.31 172 GLU B N 1
ATOM 4338 C CA . GLU B 1 172 ? -8.289 3.912 6.617 1 90.31 172 GLU B CA 1
ATOM 4339 C C . GLU B 1 172 ? -8.727 4.875 7.719 1 90.31 172 GLU B C 1
ATOM 4341 O O . GLU B 1 172 ? -9.094 4.449 8.812 1 90.31 172 GLU B O 1
ATOM 4346 N N . ILE B 1 173 ? -8.688 6.137 7.434 1 89.94 173 ILE B N 1
ATOM 4347 C CA . ILE B 1 173 ? -8.922 7.129 8.477 1 89.94 173 ILE B CA 1
ATOM 4348 C C . ILE B 1 173 ? -10.375 7.602 8.422 1 89.94 173 ILE B C 1
ATOM 4350 O O . ILE B 1 173 ? -11.047 7.672 9.445 1 89.94 173 ILE B O 1
ATOM 4354 N N . VAL B 1 174 ? -10.891 7.895 7.25 1 89.81 174 VAL B N 1
ATOM 4355 C CA . VAL B 1 174 ? -12.188 8.547 7.152 1 89.81 174 VAL B CA 1
ATOM 4356 C C . VAL B 1 174 ? -13.297 7.492 7.129 1 89.81 174 VAL B C 1
ATOM 4358 O O . VAL B 1 174 ? -14.234 7.551 7.922 1 89.81 174 VAL B O 1
ATOM 4361 N N . PHE B 1 175 ? -13.109 6.473 6.289 1 88.25 175 PHE B N 1
ATOM 4362 C CA . PHE B 1 175 ? -14.133 5.438 6.188 1 88.25 175 PHE B CA 1
ATOM 4363 C C . PHE B 1 175 ? -13.93 4.375 7.266 1 88.25 175 PHE B C 1
ATOM 4365 O O . PHE B 1 175 ? -14.883 3.707 7.668 1 88.25 175 PHE B O 1
ATOM 4372 N N . GLY B 1 176 ? -12.711 4.145 7.672 1 85.62 176 GLY B N 1
ATOM 4373 C CA . GLY B 1 176 ? -12.414 3.156 8.703 1 85.62 176 GLY B CA 1
ATOM 4374 C C . GLY B 1 176 ? -12.125 1.778 8.141 1 85.62 176 GLY B C 1
ATOM 4375 O O . GLY B 1 176 ? -11.719 0.875 8.875 1 85.62 176 GLY B O 1
ATOM 4376 N N . ALA B 1 177 ? -12.359 1.583 6.84 1 85.31 177 ALA B N 1
ATOM 4377 C CA . ALA B 1 177 ? -12.078 0.312 6.18 1 85.31 177 ALA B CA 1
ATOM 4378 C C . ALA B 1 177 ? -11.742 0.525 4.703 1 85.31 177 ALA B C 1
ATOM 4380 O O . ALA B 1 177 ? -12.227 1.474 4.082 1 85.31 177 ALA B O 1
ATOM 4381 N N . ILE B 1 178 ? -10.945 -0.336 4.238 1 86.88 178 ILE B N 1
ATOM 4382 C CA . ILE B 1 178 ? -10.609 -0.302 2.822 1 86.88 178 ILE B CA 1
ATOM 4383 C C . ILE B 1 178 ? -11.406 -1.363 2.072 1 86.88 178 ILE B C 1
ATOM 4385 O O . ILE B 1 178 ? -11.234 -2.561 2.305 1 86.88 178 ILE B O 1
ATOM 4389 N N . THR B 1 179 ? -12.328 -0.917 1.241 1 85.31 179 THR B N 1
ATOM 4390 C CA . THR B 1 179 ? -13.102 -1.791 0.372 1 85.31 179 THR B CA 1
ATOM 4391 C C . THR B 1 179 ? -12.852 -1.462 -1.096 1 85.31 179 THR B C 1
ATOM 4393 O O . THR B 1 179 ? -12.516 -0.323 -1.434 1 85.31 179 THR B O 1
ATOM 4396 N N . THR B 1 180 ? -13.008 -2.445 -1.928 1 80.75 180 THR B N 1
ATOM 4397 C CA . THR B 1 180 ? -12.742 -2.256 -3.35 1 80.75 180 THR B CA 1
ATOM 4398 C C . THR B 1 180 ? -13.727 -1.25 -3.951 1 80.75 180 THR B C 1
ATOM 4400 O O . THR B 1 180 ? -13.375 -0.507 -4.871 1 80.75 180 THR B O 1
ATOM 4403 N N . ALA B 1 181 ? -14.898 -1.168 -3.447 1 82.25 181 ALA B N 1
ATOM 4404 C CA . ALA B 1 181 ? -15.93 -0.271 -3.959 1 82.25 181 ALA B CA 1
ATOM 4405 C C . ALA B 1 181 ? -15.523 1.189 -3.783 1 82.25 181 ALA B C 1
ATOM 4407 O O . ALA B 1 181 ? -15.766 2.02 -4.664 1 82.25 181 ALA B O 1
ATOM 4408 N N . THR B 1 182 ? -14.914 1.481 -2.725 1 89.19 182 THR B N 1
ATOM 4409 C CA . THR B 1 182 ? -14.516 2.855 -2.443 1 89.19 182 THR B CA 1
ATOM 4410 C C . THR B 1 182 ? -13.102 3.123 -2.943 1 89.19 182 THR B C 1
ATOM 4412 O O . THR B 1 182 ? -12.789 4.234 -3.377 1 89.19 182 THR B O 1
ATOM 4415 N N . LEU B 1 183 ? -12.336 2.125 -2.988 1 91.19 183 LEU B N 1
ATOM 4416 C CA . LEU B 1 183 ? -10.922 2.283 -3.316 1 91.19 183 LEU B CA 1
ATOM 4417 C C . LEU B 1 183 ? -10.742 2.639 -4.789 1 91.19 183 LEU B C 1
ATOM 4419 O O . LEU B 1 183 ? -9.875 3.449 -5.133 1 91.19 183 LEU B O 1
ATOM 4423 N N . GLY B 1 184 ? -11.539 2.096 -5.672 1 91.31 184 GLY B N 1
ATOM 4424 C CA . GLY B 1 184 ? -11.414 2.326 -7.102 1 91.31 184 GLY B CA 1
ATOM 4425 C C . GLY B 1 184 ? -11.484 3.795 -7.48 1 91.31 184 GLY B C 1
ATOM 4426 O O . GLY B 1 184 ? -10.516 4.355 -7.996 1 91.31 184 GLY B O 1
ATOM 4427 N N . PRO B 1 185 ? -12.602 4.383 -7.148 1 94.44 185 PRO B N 1
ATOM 4428 C CA . PRO B 1 185 ? -12.742 5.809 -7.465 1 94.44 185 PRO B CA 1
ATOM 4429 C C . PRO B 1 185 ? -11.695 6.672 -6.773 1 94.44 185 PRO B C 1
ATOM 4431 O O . PRO B 1 185 ? -11.211 7.648 -7.355 1 94.44 185 PRO B O 1
ATOM 4434 N N . LEU B 1 186 ? -11.328 6.34 -5.578 1 97.06 186 LEU B N 1
ATOM 4435 C CA . LEU B 1 186 ? -10.336 7.105 -4.832 1 97.06 186 LEU B CA 1
ATOM 4436 C C . LEU B 1 186 ? -8.977 7.051 -5.527 1 97.06 186 LEU B C 1
ATOM 4438 O O . LEU B 1 186 ? -8.297 8.07 -5.637 1 97.06 186 LEU B O 1
ATOM 4442 N N . LEU B 1 187 ? -8.664 5.895 -6.023 1 95.44 187 LEU B N 1
ATOM 4443 C CA . LEU B 1 187 ? -7.383 5.719 -6.695 1 95.44 187 LEU B CA 1
ATOM 4444 C C . LEU B 1 187 ? -7.352 6.492 -8.008 1 95.44 187 LEU B C 1
ATOM 4446 O O . LEU B 1 187 ? -6.336 7.102 -8.352 1 95.44 187 LEU B O 1
ATOM 4450 N N . VAL B 1 188 ? -8.422 6.477 -8.711 1 93.62 188 VAL B N 1
ATOM 4451 C CA . VAL B 1 188 ? -8.492 7.191 -9.984 1 93.62 188 VAL B CA 1
ATOM 4452 C C . VAL B 1 188 ? -8.344 8.695 -9.742 1 93.62 188 VAL B C 1
ATOM 4454 O O . VAL B 1 188 ? -7.613 9.375 -10.461 1 93.62 188 VAL B O 1
ATOM 4457 N N . SER B 1 189 ? -9.031 9.156 -8.727 1 97.19 189 SER B N 1
ATOM 4458 C CA . SER B 1 189 ? -8.938 10.57 -8.375 1 97.19 189 SER B CA 1
ATOM 4459 C C . SER B 1 189 ? -7.52 10.938 -7.953 1 97.19 189 SER B C 1
ATOM 4461 O O . SER B 1 189 ? -6.988 11.969 -8.375 1 97.19 189 SER B O 1
ATOM 4463 N N . ALA B 1 190 ? -6.938 10.133 -7.176 1 96.62 190 ALA B N 1
ATOM 4464 C CA . ALA B 1 190 ? -5.59 10.367 -6.672 1 96.62 190 ALA B CA 1
ATOM 4465 C C . ALA B 1 190 ? -4.57 10.367 -7.809 1 96.62 190 ALA B C 1
ATOM 4467 O O . ALA B 1 190 ? -3.686 11.227 -7.855 1 96.62 190 ALA B O 1
ATOM 4468 N N . VAL B 1 191 ? -4.723 9.477 -8.688 1 92.38 191 VAL B N 1
ATOM 4469 C CA . VAL B 1 191 ? -3.783 9.359 -9.797 1 92.38 191 VAL B CA 1
ATOM 4470 C C . VAL B 1 191 ? -3.898 10.578 -10.703 1 92.38 191 VAL B C 1
ATOM 4472 O O . VAL B 1 191 ? -2.887 11.148 -11.117 1 92.38 191 VAL B O 1
ATOM 4475 N N . THR B 1 192 ? -5.078 10.922 -11.023 1 92.56 192 THR B N 1
ATOM 4476 C CA . THR B 1 192 ? -5.297 12.086 -11.883 1 92.56 192 THR B CA 1
ATOM 4477 C C . THR B 1 192 ? -4.727 13.344 -11.227 1 92.56 192 THR B C 1
ATOM 4479 O O . THR B 1 192 ? -4.105 14.172 -11.898 1 92.56 192 THR B O 1
ATOM 4482 N N . ALA B 1 193 ? -4.961 13.422 -9.969 1 95.88 193 ALA B N 1
ATOM 4483 C CA . ALA B 1 193 ? -4.422 14.57 -9.242 1 95.88 193 ALA B CA 1
ATOM 4484 C C . ALA B 1 193 ? -2.896 14.586 -9.305 1 95.88 193 ALA B C 1
ATOM 4486 O O . ALA B 1 193 ? -2.291 15.641 -9.5 1 95.88 193 ALA B O 1
ATOM 4487 N N . ASP B 1 194 ? -2.316 13.477 -9.133 1 93.44 194 ASP B N 1
ATOM 4488 C CA . ASP B 1 194 ? -0.859 13.391 -9.133 1 93.44 194 ASP B CA 1
ATOM 4489 C C . ASP B 1 194 ? -0.29 13.75 -10.5 1 93.44 194 ASP B C 1
ATOM 4491 O O . ASP B 1 194 ? 0.755 14.391 -10.602 1 93.44 194 ASP B O 1
ATOM 4495 N N . ILE B 1 195 ? -0.91 13.328 -11.516 1 88.5 195 ILE B N 1
ATOM 4496 C CA . ILE B 1 195 ? -0.478 13.633 -12.875 1 88.5 195 ILE B CA 1
ATOM 4497 C C . ILE B 1 195 ? -0.499 15.148 -13.094 1 88.5 195 ILE B C 1
ATOM 4499 O O . ILE B 1 195 ? 0.44 15.711 -13.664 1 88.5 195 ILE B O 1
ATOM 4503 N N . ILE B 1 196 ? -1.527 15.75 -12.633 1 91.81 196 ILE B N 1
ATOM 4504 C CA . ILE B 1 196 ? -1.658 17.188 -12.797 1 91.81 196 ILE B CA 1
ATOM 4505 C C . ILE B 1 196 ? -0.56 17.906 -12.008 1 91.81 196 ILE B C 1
ATOM 4507 O O . ILE B 1 196 ? 0.101 18.812 -12.523 1 91.81 196 ILE B O 1
ATOM 4511 N N . VAL B 1 197 ? -0.369 17.5 -10.828 1 92.5 197 VAL B N 1
ATOM 4512 C CA . VAL B 1 197 ? 0.62 18.156 -9.977 1 92.5 197 VAL B CA 1
ATOM 4513 C C . VAL B 1 197 ? 2.014 17.984 -10.578 1 92.5 197 VAL B C 1
ATOM 4515 O O . VAL B 1 197 ? 2.828 18.906 -10.539 1 92.5 197 VAL B O 1
ATOM 4518 N N . ARG B 1 198 ? 2.293 16.859 -11.086 1 86.25 198 ARG B N 1
ATOM 4519 C CA . ARG B 1 198 ? 3.605 16.578 -11.664 1 86.25 198 ARG B CA 1
ATOM 4520 C C . ARG B 1 198 ? 3.854 17.453 -12.891 1 86.25 198 ARG B C 1
ATOM 4522 O O . ARG B 1 198 ? 5.004 17.75 -13.219 1 86.25 198 ARG B O 1
ATOM 4529 N N . GLN B 1 199 ? 2.838 17.812 -13.617 1 84.62 199 GLN B N 1
ATOM 4530 C CA . GLN B 1 199 ? 2.99 18.703 -14.766 1 84.62 199 GLN B CA 1
ATOM 4531 C C . GLN B 1 199 ? 3.422 20.094 -14.336 1 84.62 199 GLN B C 1
ATOM 4533 O O . GLN B 1 199 ? 4.113 20.797 -15.078 1 84.62 199 GLN B O 1
ATOM 4538 N N . PHE B 1 200 ? 3.021 20.438 -13.125 1 85.25 200 PHE B N 1
ATOM 4539 C CA . PHE B 1 200 ? 3.312 21.781 -12.656 1 85.25 200 PHE B CA 1
ATOM 4540 C C . PHE B 1 200 ? 4.613 21.812 -11.859 1 85.25 200 PHE B C 1
ATOM 4542 O O . PHE B 1 200 ? 5.383 22.766 -11.945 1 85.25 200 PHE B O 1
ATOM 4549 N N . PHE B 1 201 ? 4.836 20.797 -11.117 1 83.56 201 PHE B N 1
ATOM 4550 C CA . PHE B 1 201 ? 5.93 20.875 -10.156 1 83.56 201 PHE B CA 1
ATOM 4551 C C . PHE B 1 201 ? 6.984 19.812 -10.445 1 83.56 201 PHE B C 1
ATOM 4553 O O . PHE B 1 201 ? 8.047 19.797 -9.82 1 83.56 201 PHE B O 1
ATOM 4560 N N . GLY B 1 202 ? 6.789 18.984 -11.414 1 75.12 202 GLY B N 1
ATOM 4561 C CA . GLY B 1 202 ? 7.75 17.969 -11.781 1 75.12 202 GLY B CA 1
ATOM 4562 C C . GLY B 1 202 ? 7.648 16.719 -10.922 1 75.12 202 GLY B C 1
ATOM 4563 O O . GLY B 1 202 ? 6.777 16.625 -10.055 1 75.12 202 GLY B O 1
ATOM 4564 N N . TYR B 1 203 ? 8.57 15.797 -11.273 1 68.62 203 TYR B N 1
ATOM 4565 C CA . TYR B 1 203 ? 8.633 14.523 -10.57 1 68.62 203 TYR B CA 1
ATOM 4566 C C . TYR B 1 203 ? 9.703 14.547 -9.484 1 68.62 203 TYR B C 1
ATOM 4568 O O . TYR B 1 203 ? 10.789 15.094 -9.688 1 68.62 203 TYR B O 1
ATOM 4576 N N . GLY B 1 204 ? 9.328 14.172 -8.281 1 72.38 204 GLY B N 1
ATOM 4577 C CA . GLY B 1 204 ? 10.359 14.055 -7.266 1 72.38 204 GLY B CA 1
ATOM 4578 C C . GLY B 1 204 ? 9.812 13.703 -5.895 1 72.38 204 GLY B C 1
ATOM 4579 O O . GLY B 1 204 ? 8.617 13.867 -5.641 1 72.38 204 GLY B O 1
ATOM 4580 N N . ALA B 1 205 ? 10.734 13.219 -5.145 1 76.12 205 ALA B N 1
ATOM 4581 C CA . ALA B 1 205 ? 10.406 12.914 -3.752 1 76.12 205 ALA B CA 1
ATOM 4582 C C . ALA B 1 205 ? 10.281 14.188 -2.926 1 76.12 205 ALA B C 1
ATOM 4584 O O . ALA B 1 205 ? 11.031 15.141 -3.121 1 76.12 205 ALA B O 1
ATOM 4585 N N . VAL B 1 206 ? 9.273 14.18 -2.1 1 80.44 206 VAL B N 1
ATOM 4586 C CA . VAL B 1 206 ? 9.125 15.289 -1.164 1 80.44 206 VAL B CA 1
ATOM 4587 C C . VAL B 1 206 ? 10.344 15.352 -0.245 1 80.44 206 VAL B C 1
ATOM 4589 O O . VAL B 1 206 ? 10.891 16.438 -0.003 1 80.44 206 VAL B O 1
ATOM 4592 N N . TYR B 1 207 ? 10.773 14.211 0.2 1 81.56 207 TYR B N 1
ATOM 4593 C CA . TYR B 1 207 ? 11.977 14.062 1 1 81.56 207 TYR B CA 1
ATOM 4594 C C . TYR B 1 207 ? 12.969 13.125 0.319 1 81.56 207 TYR B C 1
ATOM 4596 O O . TYR B 1 207 ? 12.742 11.914 0.242 1 81.56 207 TYR B O 1
ATOM 4604 N N . ALA B 1 208 ? 14.062 13.641 -0.156 1 79.88 208 ALA B N 1
ATOM 4605 C CA . ALA B 1 208 ? 15.078 12.797 -0.775 1 79.88 208 ALA B CA 1
ATOM 4606 C C . ALA B 1 208 ? 15.828 11.977 0.276 1 79.88 208 ALA B C 1
ATOM 4608 O O . ALA B 1 208 ? 16.359 12.539 1.243 1 79.88 208 ALA B O 1
ATOM 4609 N N . MET B 1 209 ? 15.82 10.75 0.043 1 80.62 209 MET B N 1
ATOM 4610 C CA . MET B 1 209 ? 16.484 9.875 1.001 1 80.62 209 MET B CA 1
ATOM 4611 C C . MET B 1 209 ? 17.969 9.758 0.694 1 80.62 209 MET B C 1
ATOM 4613 O O . MET B 1 209 ? 18.359 9.477 -0.442 1 80.62 209 MET B O 1
ATOM 4617 N N . PRO B 1 210 ? 18.688 10.023 1.724 1 76.38 210 PRO B N 1
ATOM 4618 C CA . PRO B 1 210 ? 20.109 9.695 1.516 1 76.38 210 PRO B CA 1
ATOM 4619 C C . PRO B 1 210 ? 20.359 8.195 1.459 1 76.38 210 PRO B C 1
ATOM 4621 O O . PRO B 1 210 ? 19.422 7.398 1.655 1 76.38 210 PRO B O 1
ATOM 4624 N N . HIS B 1 211 ? 21.484 7.773 1.052 1 68.75 211 HIS B N 1
ATOM 4625 C CA . HIS B 1 211 ? 21.828 6.363 0.949 1 68.75 211 HIS B CA 1
ATOM 4626 C C . HIS B 1 211 ? 21.578 5.637 2.266 1 68.75 211 HIS B C 1
ATOM 4628 O O . HIS B 1 211 ? 21.891 6.156 3.338 1 68.75 211 HIS B O 1
ATOM 4634 N N . PHE B 1 212 ? 20.734 4.613 2.092 1 67.06 212 PHE B N 1
ATOM 4635 C CA . PHE B 1 212 ? 20.344 3.797 3.234 1 67.06 212 PHE B CA 1
ATOM 4636 C C . PHE B 1 212 ? 20.906 2.387 3.113 1 67.06 212 PHE B C 1
ATOM 4638 O O . PHE B 1 212 ? 20.75 1.737 2.078 1 67.06 212 PHE B O 1
ATOM 4645 N N . ASP B 1 213 ? 21.734 2.076 4.047 1 62.62 213 ASP B N 1
ATOM 4646 C CA . ASP B 1 213 ? 22.234 0.7 4.059 1 62.62 213 ASP B CA 1
ATOM 4647 C C . ASP B 1 213 ? 21.609 -0.094 5.207 1 62.62 213 ASP B C 1
ATOM 4649 O O . ASP B 1 213 ? 21.547 0.39 6.34 1 62.62 213 ASP B O 1
ATOM 4653 N N . PHE B 1 214 ? 20.891 -1.042 4.898 1 59.94 214 PHE B N 1
ATOM 4654 C CA . PHE B 1 214 ? 20.453 -1.959 5.945 1 59.94 214 PHE B CA 1
ATOM 4655 C C . PHE B 1 214 ? 21.609 -2.852 6.395 1 59.94 214 PHE B C 1
ATOM 4657 O O . PHE B 1 214 ? 22.141 -3.637 5.605 1 59.94 214 PHE B O 1
ATOM 4664 N N . VAL B 1 215 ? 22.047 -2.641 7.566 1 57.28 215 VAL B N 1
ATOM 4665 C CA . VAL B 1 215 ? 23.328 -3.205 7.977 1 57.28 215 VAL B CA 1
ATOM 4666 C C . VAL B 1 215 ? 23.109 -4.586 8.594 1 57.28 215 VAL B C 1
ATOM 4668 O O . VAL B 1 215 ? 23.875 -5.516 8.344 1 57.28 215 VAL B O 1
ATOM 4671 N N . SER B 1 216 ? 22.219 -4.645 9.539 1 61.72 216 SER B N 1
ATOM 4672 C CA . SER B 1 216 ? 22.141 -5.887 10.297 1 61.72 216 SER B CA 1
ATOM 4673 C C . SER B 1 216 ? 20.703 -6.211 10.688 1 61.72 216 SER B C 1
ATOM 4675 O O . SER B 1 216 ? 19.859 -5.316 10.742 1 61.72 216 SER B O 1
ATOM 4677 N N . GLY B 1 217 ? 20.406 -7.457 10.773 1 65.44 217 GLY B N 1
ATOM 4678 C CA . GLY B 1 217 ? 19.125 -7.941 11.266 1 65.44 217 GLY B CA 1
ATOM 4679 C C . GLY B 1 217 ? 18.781 -7.422 12.648 1 65.44 217 GLY B C 1
ATOM 4680 O O . GLY B 1 217 ? 17.609 -7.27 12.984 1 65.44 217 GLY B O 1
ATOM 4681 N N . TRP B 1 218 ? 19.797 -7.027 13.398 1 70.31 218 TRP B N 1
ATOM 4682 C CA . TRP B 1 218 ? 19.578 -6.531 14.75 1 70.31 218 TRP B CA 1
ATOM 4683 C C . TRP B 1 218 ? 18.984 -5.129 14.734 1 70.31 218 TRP B C 1
ATOM 4685 O O . TRP B 1 218 ? 18.453 -4.664 15.742 1 70.31 218 TRP B O 1
ATOM 4695 N N . GLU B 1 219 ? 19.078 -4.59 13.617 1 77.88 219 GLU B N 1
ATOM 4696 C CA . GLU B 1 219 ? 18.516 -3.254 13.477 1 77.88 219 GLU B CA 1
ATOM 4697 C C . GLU B 1 219 ? 17 -3.273 13.688 1 77.88 219 GLU B C 1
ATOM 4699 O O . GLU B 1 219 ? 16.406 -2.254 14.047 1 77.88 219 GLU B O 1
ATOM 4704 N N . VAL B 1 220 ? 16.547 -4.477 13.648 1 78.25 220 VAL B N 1
ATOM 4705 C CA . VAL B 1 220 ? 15.109 -4.652 13.805 1 78.25 220 VAL B CA 1
ATOM 4706 C C . VAL B 1 220 ? 14.695 -4.281 15.227 1 78.25 220 VAL B C 1
ATOM 4708 O O . VAL B 1 220 ? 13.656 -3.654 15.43 1 78.25 220 VAL B O 1
ATOM 4711 N N . LEU B 1 221 ? 15.508 -4.578 16.172 1 83.5 221 LEU B N 1
ATOM 4712 C CA . LEU B 1 221 ? 15.18 -4.324 17.578 1 83.5 221 LEU B CA 1
ATOM 4713 C C . LEU B 1 221 ? 15.234 -2.832 17.875 1 83.5 221 LEU B C 1
ATOM 4715 O O . LEU B 1 221 ? 14.445 -2.332 18.688 1 83.5 221 LEU B O 1
ATOM 4719 N N . THR B 1 222 ? 16.109 -2.164 17.266 1 89.31 222 THR B N 1
ATOM 4720 C CA . THR B 1 222 ? 16.219 -0.732 17.516 1 89.31 222 THR B CA 1
ATOM 4721 C C . THR B 1 222 ? 15.023 0.012 16.906 1 89.31 222 THR B C 1
ATOM 4723 O O . THR B 1 222 ? 14.57 1.021 17.453 1 89.31 222 THR B O 1
ATOM 4726 N N . TYR B 1 223 ? 14.523 -0.512 15.875 1 91.06 223 TYR B N 1
ATOM 4727 C CA . TYR B 1 223 ? 13.359 0.131 15.266 1 91.06 223 TYR B CA 1
ATOM 4728 C C . TYR B 1 223 ? 12.102 -0.148 16.078 1 91.06 223 TYR B C 1
ATOM 4730 O O . TYR B 1 223 ? 11.195 0.688 16.125 1 91.06 223 TYR B O 1
ATOM 4738 N N . LEU B 1 224 ? 12.062 -1.336 16.719 1 91.69 224 LEU B N 1
ATOM 4739 C CA . LEU B 1 224 ? 10.969 -1.603 17.656 1 91.69 224 LEU B CA 1
ATOM 4740 C C . LEU B 1 224 ? 10.984 -0.602 18.797 1 91.69 224 LEU B C 1
ATOM 4742 O O . LEU B 1 224 ? 9.922 -0.129 19.234 1 91.69 224 LEU B O 1
ATOM 4746 N N . GLY B 1 225 ? 12.172 -0.348 19.25 1 94.12 225 GLY B N 1
ATOM 4747 C CA . GLY B 1 225 ? 12.305 0.658 20.281 1 94.12 225 GLY B CA 1
ATOM 4748 C C . GLY B 1 225 ? 11.836 2.033 19.859 1 94.12 225 GLY B C 1
ATOM 4749 O O . GLY B 1 225 ? 11.203 2.754 20.625 1 94.12 225 GLY B O 1
ATOM 4750 N N . LEU B 1 22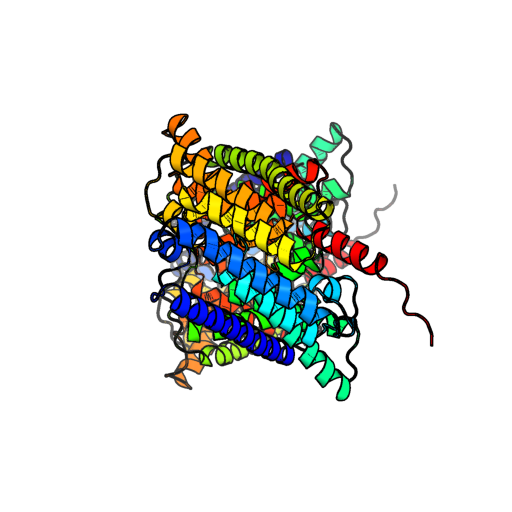6 ? 12.156 2.414 18.656 1 96.25 226 LEU B N 1
ATOM 4751 C CA . LEU B 1 226 ? 11.711 3.689 18.109 1 96.25 226 LEU B CA 1
ATOM 4752 C C . LEU B 1 226 ? 10.188 3.742 18.047 1 96.25 226 LEU B C 1
ATOM 4754 O O . LEU B 1 226 ? 9.586 4.777 18.344 1 96.25 226 LEU B O 1
ATOM 4758 N N . GLY B 1 227 ? 9.594 2.605 17.609 1 97.38 227 GLY B N 1
ATOM 4759 C CA . GLY B 1 227 ? 8.141 2.523 17.609 1 97.38 227 GLY B CA 1
ATOM 4760 C C . GLY B 1 227 ? 7.531 2.729 18.984 1 97.38 227 GLY B C 1
ATOM 4761 O O . GLY B 1 227 ? 6.523 3.422 19.125 1 97.38 227 GLY B O 1
ATOM 4762 N N . LEU B 1 228 ? 8.133 2.137 19.953 1 97.19 228 LEU B N 1
ATOM 4763 C CA . LEU B 1 228 ? 7.668 2.307 21.328 1 97.19 228 LEU B CA 1
ATOM 4764 C C . LEU B 1 228 ? 7.77 3.766 21.75 1 97.19 228 LEU B C 1
ATOM 4766 O O . LEU B 1 228 ? 6.84 4.305 22.359 1 97.19 228 LEU B O 1
ATOM 4770 N N . ALA B 1 229 ? 8.859 4.363 21.438 1 98.12 229 ALA B N 1
ATOM 4771 C CA . ALA B 1 229 ? 9.07 5.77 21.766 1 98.12 229 ALA B CA 1
ATOM 4772 C C . ALA B 1 229 ? 8.031 6.656 21.078 1 98.12 229 ALA B C 1
ATOM 4774 O O . ALA B 1 229 ? 7.461 7.555 21.703 1 98.12 229 ALA B O 1
ATOM 4775 N N . ALA B 1 230 ? 7.82 6.406 19.844 1 98.56 230 ALA B N 1
ATOM 4776 C CA . ALA B 1 230 ? 6.84 7.176 19.078 1 98.56 230 ALA B CA 1
ATOM 4777 C C . ALA B 1 230 ? 5.43 6.957 19.625 1 98.56 230 ALA B C 1
ATOM 4779 O O . ALA B 1 230 ? 4.621 7.887 19.672 1 98.56 230 ALA B O 1
ATOM 4780 N N . GLY B 1 231 ? 5.148 5.688 19.969 1 98.25 231 GLY B N 1
ATOM 4781 C CA . GLY B 1 231 ? 3.846 5.355 20.531 1 98.25 231 GLY B CA 1
ATOM 4782 C C . GLY B 1 231 ? 3.545 6.086 21.828 1 98.25 231 GLY B C 1
ATOM 4783 O O . GLY B 1 231 ? 2.387 6.391 22.109 1 98.25 231 GLY B O 1
ATOM 4784 N N . MET B 1 232 ? 4.539 6.375 22.562 1 98.06 232 MET B N 1
ATOM 4785 C CA . MET B 1 232 ? 4.375 7.137 23.797 1 98.06 232 MET B CA 1
ATOM 4786 C C . MET B 1 232 ? 4.336 8.633 23.516 1 98.06 232 MET B C 1
ATOM 4788 O O . MET B 1 232 ? 3.559 9.367 24.125 1 98.06 232 MET B O 1
ATOM 4792 N N . ALA B 1 233 ? 5.082 9.039 22.562 1 98.5 233 ALA B N 1
ATOM 4793 C CA . ALA B 1 233 ? 5.184 10.461 22.234 1 98.5 233 ALA B CA 1
ATOM 4794 C C . ALA B 1 233 ? 3.928 10.953 21.531 1 98.5 233 ALA B C 1
ATOM 4796 O O . ALA B 1 233 ? 3.553 12.117 21.656 1 98.5 233 ALA B O 1
ATOM 4797 N N . GLY B 1 234 ? 3.297 10.055 20.781 1 98.06 234 GLY B N 1
ATOM 4798 C CA . GLY B 1 234 ? 2.121 10.438 20.016 1 98.06 234 GLY B CA 1
ATOM 4799 C C . GLY B 1 234 ? 1.008 11.008 20.875 1 98.06 234 GLY B C 1
ATOM 4800 O O . GLY B 1 234 ? 0.628 12.172 20.703 1 98.06 234 GLY B O 1
ATOM 4801 N N . PRO B 1 235 ? 0.556 10.203 21.812 1 97.44 235 PRO B N 1
ATOM 4802 C CA . PRO B 1 235 ? -0.484 10.703 22.719 1 97.44 235 PRO B CA 1
ATOM 4803 C C . PRO B 1 235 ? -0.049 11.945 23.5 1 97.44 235 PRO B C 1
ATOM 4805 O O . PRO B 1 235 ? -0.87 12.82 23.781 1 97.44 235 PRO B O 1
ATOM 4808 N N . LEU B 1 236 ? 1.175 12.023 23.828 1 97.62 236 LEU B N 1
ATOM 4809 C CA . LEU B 1 236 ? 1.688 13.195 24.531 1 97.62 236 LEU B CA 1
ATOM 4810 C C . LEU B 1 236 ? 1.596 14.445 23.656 1 97.62 236 LEU B C 1
ATOM 4812 O O . LEU B 1 236 ? 1.186 15.508 24.125 1 97.62 236 LEU B O 1
ATOM 4816 N N . LEU B 1 237 ? 1.998 14.32 22.453 1 97.75 237 LEU B N 1
ATOM 4817 C CA . LEU B 1 237 ? 1.929 15.43 21.5 1 97.75 237 LEU B CA 1
ATOM 4818 C C . LEU B 1 237 ? 0.491 15.914 21.344 1 97.75 237 LEU B C 1
ATOM 4820 O O . LEU B 1 237 ? 0.219 17.109 21.438 1 97.75 237 LEU B O 1
ATOM 4824 N N . LEU B 1 238 ? -0.406 15.016 21.125 1 96.75 238 LEU B N 1
ATOM 4825 C CA . LEU B 1 238 ? -1.809 15.367 20.938 1 96.75 238 LEU B CA 1
ATOM 4826 C C . LEU B 1 238 ? -2.41 15.938 22.219 1 96.75 238 LEU B C 1
ATOM 4828 O O . LEU B 1 238 ? -3.234 16.859 22.172 1 96.75 238 LEU B O 1
ATOM 4832 N N . GLY B 1 239 ? -2.01 15.344 23.297 1 96.44 239 GLY B N 1
ATOM 4833 C CA . GLY B 1 239 ? -2.459 15.867 24.562 1 96.44 239 GLY B CA 1
ATOM 4834 C C . GLY B 1 239 ? -2.027 17.297 24.812 1 96.44 239 GLY B C 1
ATOM 4835 O O . GLY B 1 239 ? -2.795 18.109 25.344 1 96.44 239 GLY B O 1
ATOM 4836 N N . LEU B 1 240 ? -0.835 17.641 24.469 1 97.12 240 LEU B N 1
ATOM 4837 C CA . LEU B 1 240 ? -0.319 19 24.625 1 97.12 240 LEU B CA 1
ATOM 4838 C C . LEU B 1 240 ? -1.069 19.969 23.719 1 97.12 240 LEU B C 1
ATOM 4840 O O . LEU B 1 240 ? -1.353 21.109 24.125 1 97.12 240 LEU B O 1
ATOM 4844 N N . ILE B 1 241 ? -1.381 19.578 22.578 1 96.56 241 ILE B N 1
ATOM 4845 C CA . ILE B 1 241 ? -2.145 20.406 21.656 1 96.56 241 ILE B CA 1
ATOM 4846 C C . ILE B 1 241 ? -3.541 20.656 22.219 1 96.56 241 ILE B C 1
ATOM 4848 O O . ILE B 1 241 ? -4.047 21.781 22.188 1 96.56 241 ILE B O 1
ATOM 4852 N N . ASP B 1 242 ? -4.133 19.641 22.734 1 95.62 242 ASP B N 1
ATOM 4853 C CA . ASP B 1 242 ? -5.465 19.766 23.328 1 95.62 242 ASP B CA 1
ATOM 4854 C C . ASP B 1 242 ? -5.434 20.672 24.547 1 95.62 242 ASP B C 1
ATOM 4856 O O . ASP B 1 242 ? -6.363 21.453 24.766 1 95.62 242 ASP B O 1
ATOM 4860 N N . ARG B 1 243 ? -4.422 20.516 25.344 1 96.88 243 ARG B N 1
ATOM 4861 C CA . ARG B 1 243 ? -4.281 21.375 26.516 1 96.88 243 ARG B CA 1
ATOM 4862 C C . ARG B 1 243 ? -4.121 22.844 26.109 1 96.88 243 ARG B C 1
ATOM 4864 O O . ARG B 1 243 ? -4.645 23.734 26.766 1 96.88 243 ARG B O 1
ATOM 4871 N N . ALA B 1 244 ? -3.381 23.016 25.062 1 97.56 244 ALA B N 1
ATOM 4872 C CA . ALA B 1 244 ? -3.236 24.375 24.547 1 97.56 244 ALA B CA 1
ATOM 4873 C C . ALA B 1 244 ? -4.578 24.938 24.078 1 97.56 244 ALA B C 1
ATOM 4875 O O . ALA B 1 244 ? -4.891 26.094 24.312 1 97.56 244 ALA B O 1
ATOM 4876 N N . ARG B 1 245 ? -5.293 24.141 23.406 1 95.62 245 ARG B N 1
ATOM 4877 C CA . ARG B 1 245 ? -6.625 24.547 22.969 1 95.62 245 ARG B CA 1
ATOM 4878 C C . ARG B 1 245 ? -7.484 24.953 24.156 1 95.62 245 ARG B C 1
ATOM 4880 O O . ARG B 1 245 ? -8.203 25.953 24.094 1 95.62 245 ARG B O 1
ATOM 4887 N N . GLY B 1 246 ? -7.465 24.062 25.172 1 95.62 246 GLY B N 1
ATOM 4888 C CA . GLY B 1 246 ? -8.203 24.391 26.391 1 95.62 246 GLY B CA 1
ATOM 4889 C C . GLY B 1 246 ? -7.727 25.672 27.047 1 95.62 246 GLY B C 1
ATOM 4890 O O . GLY B 1 246 ? -8.539 26.469 27.516 1 95.62 246 GLY B O 1
ATOM 4891 N N . ALA B 1 247 ? -6.465 25.891 27.062 1 97.31 247 ALA B N 1
ATOM 4892 C CA . ALA B 1 247 ? -5.891 27.094 27.672 1 97.31 247 ALA B CA 1
ATOM 4893 C C . ALA B 1 247 ? -6.312 28.344 26.906 1 97.31 247 ALA B C 1
ATOM 4895 O O . ALA B 1 247 ? -6.641 29.359 27.516 1 97.31 247 ALA B O 1
ATOM 4896 N N . PHE B 1 248 ? -6.273 28.297 25.625 1 97.31 248 PHE B N 1
ATOM 4897 C CA . PHE B 1 248 ? -6.688 29.438 24.812 1 97.31 248 PHE B CA 1
ATOM 4898 C C . PHE B 1 248 ? -8.18 29.703 24.984 1 97.31 248 PHE B C 1
ATOM 4900 O O . PHE B 1 248 ? -8.609 30.859 25.016 1 97.31 248 PHE B O 1
ATOM 4907 N N . ALA B 1 249 ? -8.93 28.656 25.031 1 94.19 249 ALA B N 1
ATOM 4908 C CA . ALA B 1 249 ? -10.367 28.797 25.219 1 94.19 249 ALA B CA 1
ATOM 4909 C C . ALA B 1 249 ? -10.68 29.484 26.547 1 94.19 249 ALA B C 1
ATOM 4911 O O . ALA B 1 249 ? -11.633 30.266 26.656 1 94.19 249 ALA B O 1
ATOM 4912 N N . ARG B 1 250 ? -9.914 29.266 27.516 1 95.94 250 ARG B N 1
ATOM 4913 C CA . ARG B 1 250 ? -10.133 29.797 28.859 1 95.94 250 ARG B CA 1
ATOM 4914 C C . ARG B 1 250 ? -9.859 31.297 28.906 1 95.94 250 ARG B C 1
ATOM 4916 O O . ARG B 1 250 ? -10.383 32 29.766 1 95.94 250 ARG B O 1
ATOM 4923 N N . THR B 1 251 ? -9.055 31.797 28.062 1 95.38 251 THR B N 1
ATOM 4924 C CA . THR B 1 251 ? -8.758 33.219 28.047 1 95.38 251 THR B CA 1
ATOM 4925 C C . THR B 1 251 ? -10.008 34.031 27.688 1 95.38 251 THR B C 1
ATOM 4927 O O . THR B 1 251 ? -10.094 35.219 28 1 95.38 251 THR B O 1
ATOM 4930 N N . ARG B 1 252 ? -10.938 33.5 26.969 1 94.19 252 ARG B N 1
ATOM 4931 C CA . ARG B 1 252 ? -12.188 34.125 26.516 1 94.19 252 ARG B CA 1
ATOM 4932 C C . ARG B 1 252 ? -11.914 35.281 25.594 1 94.19 252 ARG B C 1
ATOM 4934 O O . ARG B 1 252 ? -12.742 36.188 25.469 1 94.19 252 ARG B O 1
ATOM 4941 N N . LEU B 1 253 ? -10.766 35.281 25.062 1 95.94 253 LEU B N 1
ATOM 4942 C CA . LEU B 1 253 ? -10.445 36.312 24.062 1 95.94 253 LEU B CA 1
ATOM 4943 C C . LEU B 1 253 ? -11.203 36.062 22.766 1 95.94 253 LEU B C 1
ATOM 4945 O O . LEU B 1 253 ? -11.516 34.906 22.438 1 95.94 253 LEU B O 1
ATOM 4949 N N . PRO B 1 254 ? -11.508 37.219 22.172 1 95.69 254 PRO B N 1
ATOM 4950 C CA . PRO B 1 254 ? -12.07 37 20.828 1 95.69 254 PRO B CA 1
ATOM 4951 C C . PRO B 1 254 ? -11.133 36.25 19.906 1 95.69 254 PRO B C 1
ATOM 4953 O O . PRO B 1 254 ? -9.922 36.219 20.125 1 95.69 254 PRO B O 1
ATOM 4956 N N . GLN B 1 255 ? -11.719 35.656 18.938 1 95.19 255 GLN B N 1
ATOM 4957 C CA . GLN B 1 255 ? -10.992 34.75 18.031 1 95.19 255 GLN B CA 1
ATOM 4958 C C . GLN B 1 255 ? -9.773 35.469 17.438 1 95.19 255 GLN B C 1
ATOM 4960 O O . GLN B 1 255 ? -8.703 34.875 17.328 1 95.19 255 GLN B O 1
ATOM 4965 N N . ALA B 1 256 ? -9.898 36.688 17.031 1 97.25 256 ALA B N 1
ATOM 4966 C CA . ALA B 1 256 ? -8.82 37.469 16.422 1 97.25 256 ALA B CA 1
ATOM 4967 C C . ALA B 1 256 ? -7.645 37.625 17.375 1 97.25 256 ALA B C 1
ATOM 4969 O O . ALA B 1 256 ? -6.488 37.438 16.984 1 97.25 256 ALA B O 1
ATOM 4970 N N . LEU B 1 257 ? -7.918 37.875 18.625 1 97.88 257 LEU B N 1
ATOM 4971 C CA . LEU B 1 257 ? -6.859 38.094 19.609 1 97.88 257 LEU B CA 1
ATOM 4972 C C . LEU B 1 257 ? -6.234 36.75 20.016 1 97.88 257 LEU B C 1
ATOM 4974 O O . LEU B 1 257 ? -5.043 36.688 20.328 1 97.88 257 LEU B O 1
ATOM 4978 N N . ARG B 1 258 ? -7.055 35.781 20.031 1 97.69 258 ARG B N 1
ATOM 4979 C CA . ARG B 1 258 ? -6.535 34.438 20.328 1 97.69 258 ARG B CA 1
ATOM 4980 C C . ARG B 1 258 ? -5.504 34 19.297 1 97.69 258 ARG B C 1
ATOM 4982 O O . ARG B 1 258 ? -4.438 33.5 19.656 1 97.69 258 ARG B O 1
ATOM 4989 N N . LEU B 1 259 ? -5.895 34.188 18.078 1 98.38 259 LEU B N 1
ATOM 4990 C CA . LEU B 1 259 ? -4.98 33.844 17 1 98.38 259 LEU B CA 1
ATOM 4991 C C . LEU B 1 259 ? -3.752 34.719 17 1 98.38 259 LEU B C 1
ATOM 4993 O O . LEU B 1 259 ? -2.648 34.281 16.688 1 98.38 259 LEU B O 1
ATOM 4997 N N . ALA B 1 260 ? -3.92 36 17.328 1 98.56 260 ALA B N 1
ATOM 4998 C CA . ALA B 1 260 ? -2.787 36.906 17.469 1 98.56 260 ALA B CA 1
ATOM 4999 C C . ALA B 1 260 ? -1.831 36.438 18.562 1 98.56 260 ALA B C 1
ATOM 5001 O O . ALA B 1 260 ? -0.61 36.5 18.406 1 98.56 260 ALA B O 1
ATOM 5002 N N . LEU B 1 261 ? -2.418 36 19.641 1 98.44 261 LEU B N 1
ATOM 5003 C CA . LEU B 1 261 ? -1.614 35.531 20.75 1 98.44 261 LEU B CA 1
ATOM 5004 C C . LEU B 1 261 ? -0.843 34.25 20.344 1 98.44 261 LEU B C 1
ATOM 5006 O O . LEU B 1 261 ? 0.319 34.094 20.719 1 98.44 261 LEU B O 1
ATOM 5010 N N . GLY B 1 262 ? -1.551 33.375 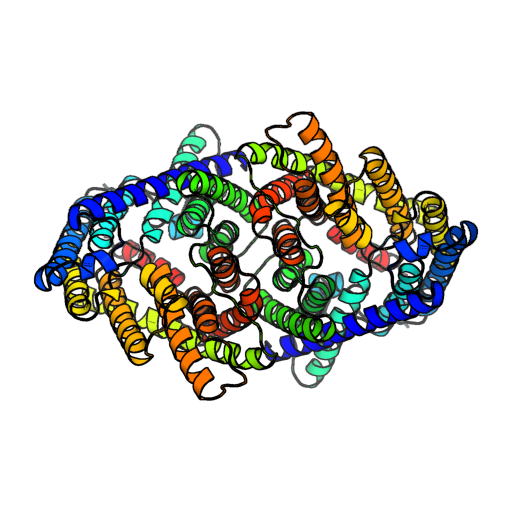19.672 1 98.5 262 GLY B N 1
ATOM 5011 C CA . GLY B 1 262 ? -0.844 32.25 19.125 1 98.5 262 GLY B CA 1
ATOM 5012 C C . GLY B 1 262 ? 0.338 32.625 18.266 1 98.5 262 GLY B C 1
ATOM 5013 O O . GLY B 1 262 ? 1.42 32.031 18.391 1 98.5 262 GLY B O 1
ATOM 5014 N N . GLY B 1 263 ? 0.129 33.531 17.375 1 98.56 263 GLY B N 1
ATOM 5015 C CA . GLY B 1 263 ? 1.207 34.031 16.547 1 98.56 263 GLY B CA 1
ATOM 5016 C C . GLY B 1 263 ? 2.332 34.688 17.344 1 98.56 263 GLY B C 1
ATOM 5017 O O . GLY B 1 263 ? 3.504 34.562 16.969 1 98.56 263 GLY B O 1
ATOM 5018 N N . LEU B 1 264 ? 1.947 35.344 18.375 1 98.56 264 LEU B N 1
ATOM 5019 C CA . LEU B 1 264 ? 2.945 35.969 19.234 1 98.56 264 LEU B CA 1
ATOM 5020 C C . LEU B 1 264 ? 3.859 34.938 19.859 1 98.56 264 LEU B C 1
ATOM 5022 O O . LEU B 1 264 ? 5.07 35.156 19.953 1 98.56 264 LEU B O 1
ATOM 5026 N N . ILE B 1 265 ? 3.303 33.875 20.312 1 98.69 265 ILE B N 1
ATOM 5027 C CA . ILE B 1 265 ? 4.082 32.812 20.922 1 98.69 265 ILE B CA 1
ATOM 5028 C C . ILE B 1 265 ? 5.031 32.219 19.891 1 98.69 265 ILE B C 1
ATOM 5030 O O . ILE B 1 265 ? 6.211 31.984 20.188 1 98.69 265 ILE B O 1
ATOM 5034 N N . VAL B 1 266 ? 4.523 31.953 18.688 1 98.62 266 VAL B N 1
ATOM 5035 C CA . VAL B 1 266 ? 5.359 31.422 17.609 1 98.62 266 VAL B CA 1
ATOM 5036 C C . VAL B 1 266 ? 6.496 32.406 17.328 1 98.62 266 VAL B C 1
ATOM 5038 O O . VAL B 1 266 ? 7.648 32 17.172 1 98.62 266 VAL B O 1
ATOM 5041 N N . GLY B 1 267 ? 6.141 33.656 17.234 1 98.38 267 GLY B N 1
ATOM 5042 C CA . GLY B 1 267 ? 7.145 34.688 17 1 98.38 267 GLY B CA 1
ATOM 5043 C C . GLY B 1 267 ? 8.203 34.75 18.094 1 98.38 267 GLY B C 1
ATOM 5044 O O . GLY B 1 267 ? 9.391 34.844 17.812 1 98.38 267 GLY B O 1
ATOM 5045 N N . ALA B 1 268 ? 7.793 34.656 19.281 1 98.5 268 ALA B N 1
ATOM 5046 C CA . ALA B 1 268 ? 8.719 34.719 20.422 1 98.5 268 ALA B CA 1
ATOM 5047 C C . ALA B 1 268 ? 9.695 33.531 20.375 1 98.5 268 ALA B C 1
ATOM 5049 O O . ALA B 1 268 ? 10.891 33.688 20.609 1 98.5 268 ALA B O 1
ATOM 5050 N N . LEU B 1 269 ? 9.211 32.406 20.125 1 98.44 269 LEU B N 1
ATOM 5051 C CA . LEU B 1 269 ? 10.047 31.203 20.047 1 98.44 269 LEU B CA 1
ATOM 5052 C C . LEU B 1 269 ? 11.008 31.297 18.859 1 98.44 269 LEU B C 1
ATOM 5054 O O . LEU B 1 269 ? 12.141 30.812 18.922 1 98.44 269 LEU B O 1
ATOM 5058 N N . SER B 1 270 ? 10.516 31.938 17.797 1 97.81 270 SER B N 1
ATOM 5059 C CA . SER B 1 270 ? 11.289 31.984 16.562 1 97.81 270 SER B CA 1
ATOM 5060 C C . SER B 1 270 ? 12.477 32.938 16.688 1 97.81 270 SER B C 1
ATOM 5062 O O . SER B 1 270 ? 13.398 32.906 15.867 1 97.81 270 SER B O 1
ATOM 5064 N N . ILE B 1 271 ? 12.477 33.781 17.703 1 97.31 271 ILE B N 1
ATOM 5065 C CA . ILE B 1 271 ? 13.617 34.656 17.922 1 97.31 271 ILE B CA 1
ATOM 5066 C C . ILE B 1 271 ? 14.883 33.844 18.141 1 97.31 271 ILE B C 1
ATOM 5068 O O . ILE B 1 271 ? 15.945 34.156 17.594 1 97.31 271 ILE B O 1
ATOM 5072 N N . ARG B 1 272 ? 14.734 32.719 18.844 1 96.31 272 ARG B N 1
ATOM 5073 C CA . ARG B 1 272 ? 15.883 31.859 19.094 1 96.31 272 ARG B CA 1
ATOM 5074 C C . ARG B 1 272 ? 15.898 30.688 18.125 1 96.31 272 ARG B C 1
ATOM 5076 O O . ARG B 1 272 ? 16.969 30.203 17.766 1 96.31 272 ARG B O 1
ATOM 5083 N N . VAL B 1 273 ? 14.75 30.25 17.75 1 98 273 VAL B N 1
ATOM 5084 C CA . VAL B 1 273 ? 14.648 29.047 16.938 1 98 273 VAL B CA 1
ATOM 5085 C C . VAL B 1 273 ? 13.758 29.312 15.734 1 98 273 VAL B C 1
ATOM 5087 O O . VAL B 1 273 ? 12.625 28.812 15.672 1 98 273 VAL B O 1
ATOM 5090 N N . PRO B 1 274 ? 14.297 29.922 14.758 1 97.19 274 PRO B N 1
ATOM 5091 C CA . PRO B 1 274 ? 13.5 30.25 13.57 1 97.19 274 PRO B CA 1
ATOM 5092 C C . PRO B 1 274 ? 12.945 29 12.883 1 97.19 274 PRO B C 1
ATOM 5094 O O . PRO B 1 274 ? 12.008 29.094 12.086 1 97.19 274 PRO B O 1
ATOM 5097 N N . GLU B 1 275 ? 13.469 27.797 13.266 1 97.31 275 GLU B N 1
ATOM 5098 C CA . GLU B 1 275 ? 13.086 26.531 12.664 1 97.31 275 GLU B CA 1
ATOM 5099 C C . GLU B 1 275 ? 11.633 26.172 13 1 97.31 275 GLU B C 1
ATOM 5101 O O . GLU B 1 275 ? 11.055 25.281 12.383 1 97.31 275 GLU B O 1
ATOM 5106 N N . VAL B 1 276 ? 11.008 26.922 13.859 1 97.62 276 VAL B N 1
ATOM 5107 C CA . VAL B 1 276 ? 9.648 26.578 14.281 1 97.62 276 VAL B CA 1
ATOM 5108 C C . VAL B 1 276 ? 8.641 27.125 13.266 1 97.62 276 VAL B C 1
ATOM 5110 O O . VAL B 1 276 ? 7.48 26.703 13.266 1 97.62 276 VAL B O 1
ATOM 5113 N N . TRP B 1 277 ? 9.094 28.047 12.391 1 96.88 277 TRP B N 1
ATOM 5114 C CA . TRP B 1 277 ? 8.18 28.625 11.406 1 96.88 277 TRP B CA 1
ATOM 5115 C C . TRP B 1 277 ? 7.73 27.578 10.391 1 96.88 277 TRP B C 1
ATOM 5117 O O . TRP B 1 277 ? 8.539 26.797 9.906 1 96.88 277 TRP B O 1
ATOM 5127 N N . GLY B 1 278 ? 6.473 27.625 10.148 1 94.75 278 GLY B N 1
ATOM 5128 C CA . GLY B 1 278 ? 5.945 26.812 9.055 1 94.75 278 GLY B CA 1
ATOM 5129 C C . GLY B 1 278 ? 5.703 25.375 9.445 1 94.75 278 GLY B C 1
ATOM 5130 O O . GLY B 1 278 ? 5.645 25.031 10.625 1 94.75 278 GLY B O 1
ATOM 5131 N N . ASN B 1 279 ? 5.484 24.547 8.445 1 91.94 279 ASN B N 1
ATOM 5132 C CA . ASN B 1 279 ? 5.074 23.172 8.703 1 91.94 279 ASN B CA 1
ATOM 5133 C C . ASN B 1 279 ? 6.277 22.281 8.992 1 91.94 279 ASN B C 1
ATOM 5135 O O . ASN B 1 279 ? 6.117 21.172 9.516 1 91.94 279 ASN B O 1
ATOM 5139 N N . GLY B 1 280 ? 7.492 22.734 8.703 1 93.12 280 GLY B N 1
ATOM 5140 C CA . GLY B 1 280 ? 8.672 21.984 9.125 1 93.12 280 GLY B CA 1
ATOM 5141 C C . GLY B 1 280 ? 9.336 21.234 7.992 1 93.12 280 GLY B C 1
ATOM 5142 O O . GLY B 1 280 ? 10.352 20.547 8.203 1 93.12 280 GLY B O 1
ATOM 5143 N N . TYR B 1 281 ? 8.875 21.422 6.758 1 90.75 281 TYR B N 1
ATOM 5144 C CA . TYR B 1 281 ? 9.406 20.688 5.613 1 90.75 281 TYR B CA 1
ATOM 5145 C C . TYR B 1 281 ? 10.906 20.922 5.465 1 90.75 281 TYR B C 1
ATOM 5147 O O . TYR B 1 281 ? 11.672 19.969 5.336 1 90.75 281 TYR B O 1
ATOM 5155 N N . SER B 1 282 ? 11.336 22.125 5.492 1 91.94 282 SER B N 1
ATOM 5156 C CA . SER B 1 282 ? 12.742 22.453 5.266 1 91.94 282 SER B CA 1
ATOM 5157 C C . SER B 1 282 ? 13.625 21.922 6.387 1 91.94 282 SER B C 1
ATOM 5159 O O . SER B 1 282 ? 14.742 21.469 6.141 1 91.94 282 SER B O 1
ATOM 5161 N N . VAL B 1 283 ? 13.117 21.953 7.551 1 95.5 283 VAL B N 1
ATOM 5162 C CA . VAL B 1 283 ? 13.906 21.5 8.695 1 95.5 283 VAL B CA 1
ATOM 5163 C C . VAL B 1 283 ? 14.07 19.984 8.641 1 95.5 283 VAL B C 1
ATOM 5165 O O . VAL B 1 283 ? 15.156 19.453 8.906 1 95.5 283 VAL B O 1
ATOM 5168 N N . VAL B 1 284 ? 13.016 19.312 8.289 1 95.44 284 VAL B N 1
ATOM 5169 C CA . VAL B 1 284 ? 13.086 17.859 8.148 1 95.44 284 VAL B CA 1
ATOM 5170 C C . VAL B 1 284 ? 14.109 17.5 7.07 1 95.44 284 VAL B C 1
ATOM 5172 O O . VAL B 1 284 ? 14.906 16.578 7.25 1 95.44 284 VAL B O 1
ATOM 5175 N N . ASN B 1 285 ? 14.047 18.219 5.992 1 92.81 285 ASN B N 1
ATOM 5176 C CA . ASN B 1 285 ? 15.047 18.016 4.953 1 92.81 285 ASN B CA 1
ATOM 5177 C C . ASN B 1 285 ? 16.453 18.266 5.469 1 92.81 285 ASN B C 1
ATOM 5179 O O . ASN B 1 285 ? 17.406 17.594 5.066 1 92.81 285 ASN B O 1
ATOM 5183 N N . GLY B 1 286 ? 16.609 19.266 6.262 1 93.38 286 GLY B N 1
ATOM 5184 C CA . GLY B 1 286 ? 17.875 19.516 6.91 1 93.38 286 GLY B CA 1
ATOM 5185 C C . GLY B 1 286 ? 18.344 18.375 7.789 1 93.38 286 GLY B C 1
ATOM 5186 O O . GLY B 1 286 ? 19.516 18 7.77 1 93.38 286 GLY B O 1
ATOM 5187 N N . PHE B 1 287 ? 17.391 17.812 8.562 1 94.31 287 PHE B N 1
ATOM 5188 C CA . PHE B 1 287 ? 17.703 16.656 9.398 1 94.31 287 PHE B CA 1
ATOM 5189 C C . PHE B 1 287 ? 18.266 15.523 8.562 1 94.31 287 PHE B C 1
ATOM 5191 O O . PHE B 1 287 ? 19.156 14.797 9.016 1 94.31 287 PHE B O 1
ATOM 5198 N N . LEU B 1 288 ? 17.781 15.391 7.367 1 90.44 288 LEU B N 1
ATOM 5199 C CA . LEU B 1 288 ? 18.109 14.242 6.531 1 90.44 288 LEU B CA 1
ATOM 5200 C C . LEU B 1 288 ? 19.406 14.461 5.773 1 90.44 288 LEU B C 1
ATOM 5202 O O . LEU B 1 288 ? 20.062 13.5 5.352 1 90.44 288 LEU B O 1
ATOM 5206 N N . HIS B 1 289 ? 19.859 15.719 5.625 1 90.62 289 HIS B N 1
ATOM 5207 C CA . HIS B 1 289 ? 20.953 15.953 4.691 1 90.62 289 HIS B CA 1
ATOM 5208 C C . HIS B 1 289 ? 22.094 16.719 5.359 1 90.62 289 HIS B C 1
ATOM 5210 O O . HIS B 1 289 ? 23.125 16.969 4.734 1 90.62 289 HIS B O 1
ATOM 5216 N N . ALA B 1 290 ? 21.875 17.094 6.531 1 89.25 290 ALA B N 1
ATOM 5217 C CA . ALA B 1 290 ? 22.938 17.812 7.238 1 89.25 290 ALA B CA 1
ATOM 5218 C C . ALA B 1 290 ? 23.156 17.234 8.633 1 89.25 290 ALA B C 1
ATOM 5220 O O . ALA B 1 290 ? 22.25 16.641 9.219 1 89.25 290 ALA B O 1
ATOM 5221 N N . PRO B 1 291 ? 24.344 17.375 9.055 1 89.88 291 PRO B N 1
ATOM 5222 C CA . PRO B 1 291 ? 24.609 16.922 10.422 1 89.88 291 PRO B CA 1
ATOM 5223 C C . PRO B 1 291 ? 24.094 17.922 11.469 1 89.88 291 PRO B C 1
ATOM 5225 O O . PRO B 1 291 ? 24.344 19.125 11.367 1 89.88 291 PRO B O 1
ATOM 5228 N N . TRP B 1 292 ? 23.344 17.469 12.398 1 93.75 292 TRP B N 1
ATOM 5229 C CA . TRP B 1 292 ? 22.812 18.281 13.492 1 93.75 292 TRP B CA 1
ATOM 5230 C C . TRP B 1 292 ? 23.344 17.812 14.836 1 93.75 292 TRP B C 1
ATOM 5232 O O . TRP B 1 292 ? 23.484 16.609 15.062 1 93.75 292 TRP B O 1
ATOM 5242 N N . LEU B 1 293 ? 23.703 18.781 15.719 1 94.5 293 LEU B N 1
ATOM 5243 C CA . LEU B 1 293 ? 23.969 18.406 17.109 1 94.5 293 LEU B CA 1
ATOM 5244 C C . LEU B 1 293 ? 22.703 17.969 17.812 1 94.5 293 LEU B C 1
ATOM 5246 O O . LEU B 1 293 ? 21.625 18.547 17.578 1 94.5 293 LEU B O 1
ATOM 5250 N N . TRP B 1 294 ? 22.828 16.969 18.609 1 95 294 TRP B N 1
ATOM 5251 C CA . TRP B 1 294 ? 21.641 16.438 19.266 1 95 294 TRP B CA 1
ATOM 5252 C C . TRP B 1 294 ? 20.969 17.484 20.141 1 95 294 TRP B C 1
ATOM 5254 O O . TRP B 1 294 ? 19.75 17.516 20.266 1 95 294 TRP B O 1
ATOM 5264 N N . GLN B 1 295 ? 21.703 18.438 20.703 1 97.06 295 GLN B N 1
ATOM 5265 C CA . GLN B 1 295 ? 21.156 19.5 21.547 1 97.06 295 GLN B CA 1
ATOM 5266 C C . GLN B 1 295 ? 20.281 20.453 20.734 1 97.06 295 GLN B C 1
ATOM 5268 O O . GLN B 1 295 ? 19.25 20.906 21.219 1 97.06 295 GLN B O 1
ATOM 5273 N N . THR B 1 296 ? 20.781 20.719 19.594 1 97.44 296 THR B N 1
ATOM 5274 C CA . THR B 1 296 ? 20.031 21.594 18.703 1 97.44 296 THR B CA 1
ATOM 5275 C C . THR B 1 296 ? 18.734 20.938 18.266 1 97.44 296 THR B C 1
ATOM 5277 O O . THR B 1 296 ? 17.688 21.578 18.219 1 97.44 296 THR B O 1
ATOM 5280 N N . VAL B 1 297 ? 18.828 19.641 17.969 1 97.88 297 VAL B N 1
ATOM 5281 C CA . VAL B 1 297 ? 17.641 18.906 17.562 1 97.88 297 VAL B CA 1
ATOM 5282 C C . VAL B 1 297 ? 16.625 18.875 18.703 1 97.88 297 VAL B C 1
ATOM 5284 O O . VAL B 1 297 ? 15.43 19.078 18.469 1 97.88 297 VAL B O 1
ATOM 5287 N N . ALA B 1 298 ? 17.094 18.656 19.859 1 98.12 298 ALA B N 1
ATOM 5288 C CA . ALA B 1 298 ? 16.219 18.625 21.016 1 98.12 298 ALA B CA 1
ATOM 5289 C C . ALA B 1 298 ? 15.555 19.969 21.25 1 98.12 298 ALA B C 1
ATOM 5291 O O . ALA B 1 298 ? 14.359 20.047 21.547 1 98.12 298 ALA B O 1
ATOM 5292 N N . LEU B 1 299 ? 16.312 21 21.141 1 98.25 299 LEU B N 1
ATOM 5293 C CA . LEU B 1 299 ? 15.789 22.359 21.312 1 98.25 299 LEU B CA 1
ATOM 5294 C C . LEU B 1 299 ? 14.734 22.672 20.266 1 98.25 299 LEU B C 1
ATOM 5296 O O . LEU B 1 299 ? 13.664 23.188 20.594 1 98.25 299 LEU B O 1
ATOM 5300 N N . VAL B 1 300 ? 15.047 22.359 19.062 1 98.31 300 VAL B N 1
ATOM 5301 C CA . VAL B 1 300 ? 14.125 22.625 17.969 1 98.31 300 VAL B CA 1
ATOM 5302 C C . VAL B 1 300 ? 12.844 21.828 18.172 1 98.31 300 VAL B C 1
ATOM 5304 O O . VAL B 1 300 ? 11.742 22.328 17.922 1 98.31 300 VAL B O 1
ATOM 5307 N N . LEU B 1 301 ? 12.984 20.594 18.609 1 98.62 301 LEU B N 1
ATOM 5308 C CA . LEU B 1 301 ? 11.828 19.734 18.844 1 98.62 301 LEU B CA 1
ATOM 5309 C C . LEU B 1 301 ? 10.914 20.328 1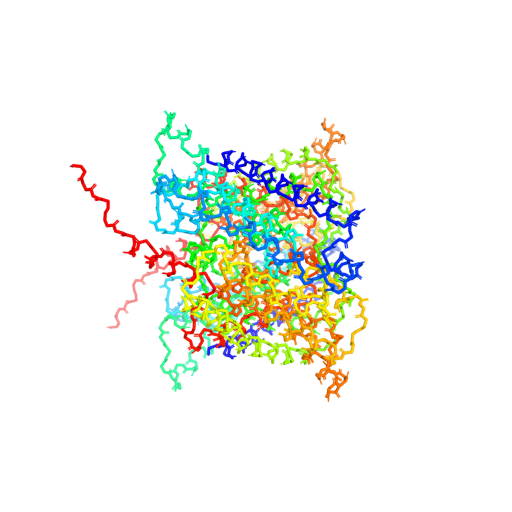9.906 1 98.62 301 LEU B C 1
ATOM 5311 O O . LEU B 1 301 ? 9.703 20.422 19.703 1 98.62 301 LEU B O 1
ATOM 5315 N N . VAL B 1 302 ? 11.438 20.75 21 1 98.38 302 VAL B N 1
ATOM 5316 C CA . VAL B 1 302 ? 10.648 21.281 22.109 1 98.38 302 VAL B CA 1
ATOM 5317 C C . VAL B 1 302 ? 9.961 22.578 21.688 1 98.38 302 VAL B C 1
ATOM 5319 O O . VAL B 1 302 ? 8.773 22.766 21.953 1 98.38 302 VAL B O 1
ATOM 5322 N N . CYS B 1 303 ? 10.68 23.422 21.016 1 98.56 303 CYS B N 1
ATOM 5323 C CA . CYS B 1 303 ? 10.117 24.688 20.547 1 98.56 303 CYS B CA 1
ATOM 5324 C C . CYS B 1 303 ? 9.047 24.469 19.5 1 98.56 303 CYS B C 1
ATOM 5326 O O . CYS B 1 303 ? 8.039 25.172 19.453 1 98.56 303 CYS B O 1
ATOM 5328 N N . LYS B 1 304 ? 9.289 23.469 18.609 1 98.62 304 LYS B N 1
ATOM 5329 C CA . LYS B 1 304 ? 8.297 23.156 17.578 1 98.62 304 LYS B CA 1
ATOM 5330 C C . LYS B 1 304 ? 6.996 22.656 18.203 1 98.62 304 LYS B C 1
ATOM 5332 O O . LYS B 1 304 ? 5.91 23.047 17.766 1 98.62 304 LYS B O 1
ATOM 5337 N N . VAL B 1 305 ? 7.133 21.812 19.188 1 98.5 305 VAL B N 1
ATOM 5338 C CA . VAL B 1 305 ? 5.953 21.297 19.875 1 98.5 305 VAL B CA 1
ATOM 5339 C C . VAL B 1 305 ? 5.18 22.453 20.5 1 98.5 305 VAL B C 1
ATOM 5341 O O . VAL B 1 305 ? 3.953 22.531 20.375 1 98.5 305 VAL B O 1
ATOM 5344 N N . GLY B 1 306 ? 5.871 23.359 21.109 1 98.44 306 GLY B N 1
ATOM 5345 C CA . GLY B 1 306 ? 5.238 24.531 21.688 1 98.44 306 GLY B CA 1
ATOM 5346 C C . GLY B 1 306 ? 4.578 25.422 20.656 1 98.44 306 GLY B C 1
ATOM 5347 O O . GLY B 1 306 ? 3.455 25.891 20.844 1 98.44 306 GLY B O 1
ATOM 5348 N N . ALA B 1 307 ? 5.281 25.688 19.594 1 98.62 307 ALA B N 1
ATOM 5349 C CA . ALA B 1 307 ? 4.77 26.547 18.531 1 98.62 307 ALA B CA 1
ATOM 5350 C C . ALA B 1 307 ? 3.539 25.922 17.875 1 98.62 307 ALA B C 1
ATOM 5352 O O . ALA B 1 307 ? 2.572 26.625 17.578 1 98.62 307 ALA B O 1
ATOM 5353 N N . THR B 1 308 ? 3.609 24.625 17.656 1 98.5 308 THR B N 1
ATOM 5354 C CA . THR B 1 308 ? 2.49 23.922 17.031 1 98.5 308 THR B CA 1
ATOM 5355 C C . THR B 1 308 ? 1.276 23.922 17.953 1 98.5 308 THR B C 1
ATOM 5357 O O . THR B 1 308 ? 0.147 24.125 17.516 1 98.5 308 THR B O 1
ATOM 5360 N N . ALA B 1 309 ? 1.559 23.656 19.219 1 98.25 309 ALA B N 1
ATOM 5361 C CA . ALA B 1 309 ? 0.476 23.703 20.188 1 98.25 309 ALA B CA 1
ATOM 5362 C C . ALA B 1 309 ? -0.155 25.094 20.25 1 98.25 309 ALA B C 1
ATOM 5364 O O . ALA B 1 309 ? -1.377 25.219 20.359 1 98.25 309 ALA B O 1
ATOM 5365 N N . ALA B 1 310 ? 0.637 26.109 20.172 1 98.38 310 ALA B N 1
ATOM 5366 C CA . ALA B 1 310 ? 0.132 27.469 20.219 1 98.38 310 ALA B CA 1
ATOM 5367 C C . ALA B 1 310 ? -0.673 27.797 18.953 1 98.38 310 ALA B C 1
ATOM 5369 O O . ALA B 1 310 ? -1.742 28.406 19.047 1 98.38 310 ALA B O 1
ATOM 5370 N N . SER B 1 311 ? -0.146 27.438 17.828 1 98.31 311 SER B N 1
ATOM 5371 C CA . SER B 1 311 ? -0.836 27.703 16.562 1 98.31 311 SER B CA 1
ATOM 5372 C C . SER B 1 311 ? -2.158 26.953 16.5 1 98.31 311 SER B C 1
ATOM 5374 O O . SER B 1 311 ? -3.213 27.547 16.281 1 98.31 311 SER B O 1
ATOM 5376 N N . ALA B 1 312 ? -2.092 25.688 16.703 1 96.38 312 ALA B N 1
ATOM 5377 C CA . ALA B 1 312 ? -3.299 24.859 16.656 1 96.38 312 ALA B CA 1
ATOM 5378 C C . ALA B 1 312 ? -4.262 25.219 17.781 1 96.38 312 ALA B C 1
ATOM 5380 O O . ALA B 1 312 ? -5.477 25.266 17.578 1 96.38 312 ALA B O 1
ATOM 5381 N N . GLY B 1 313 ? -3.73 25.422 18.906 1 96.19 313 GLY B N 1
ATOM 5382 C CA . GLY B 1 313 ? -4.547 25.719 20.078 1 96.19 313 GLY B CA 1
ATOM 5383 C C . GLY B 1 313 ? -5.273 27.047 19.984 1 96.19 313 GLY B C 1
ATOM 5384 O O . GLY B 1 313 ? -6.359 27.219 20.547 1 96.19 313 GLY B O 1
ATOM 5385 N N . SER B 1 314 ? -4.684 28 19.312 1 97.25 314 SER B N 1
ATOM 5386 C CA . SER B 1 314 ? -5.289 29.328 19.188 1 97.25 314 SER B CA 1
ATOM 5387 C C . SER B 1 314 ? -6.469 29.312 18.219 1 97.25 314 SER B C 1
ATOM 5389 O O . SER B 1 314 ? -7.273 30.234 18.203 1 97.25 314 SER B O 1
ATOM 5391 N N . GLY B 1 315 ? -6.5 28.219 17.422 1 94.69 315 GLY B N 1
ATOM 5392 C CA . GLY B 1 315 ? -7.613 28.094 16.5 1 94.69 315 GLY B CA 1
ATOM 5393 C C . GLY B 1 315 ? -7.219 28.359 15.055 1 94.69 315 GLY B C 1
ATOM 5394 O O . GLY B 1 315 ? -8.086 28.516 14.188 1 94.69 315 GLY B O 1
ATOM 5395 N N . ALA B 1 316 ? -5.957 28.453 14.844 1 96.38 316 ALA B N 1
ATOM 5396 C CA . ALA B 1 316 ? -5.512 28.625 13.461 1 96.38 316 ALA B CA 1
ATOM 5397 C C . ALA B 1 316 ? -5.957 27.469 12.586 1 96.38 316 ALA B C 1
ATOM 5399 O O . ALA B 1 316 ? -5.953 26.312 13.023 1 96.38 316 ALA B O 1
ATOM 5400 N N . VAL B 1 317 ? -6.402 27.781 11.359 1 94.94 317 VAL B N 1
ATOM 5401 C CA . VAL B 1 317 ? -6.879 26.766 10.422 1 94.94 317 VAL B CA 1
ATOM 5402 C C . VAL B 1 317 ? -5.691 26.125 9.711 1 94.94 317 VAL B C 1
ATOM 5404 O O . VAL B 1 317 ? -4.934 26.797 9.016 1 94.94 317 VAL B O 1
ATOM 5407 N N . GLY B 1 318 ? -5.5 24.922 9.977 1 92.19 318 GLY B N 1
ATOM 5408 C CA . GLY B 1 318 ? -4.41 24.156 9.391 1 92.19 318 GLY B CA 1
ATOM 5409 C C . GLY B 1 318 ? -4.355 22.719 9.883 1 92.19 318 GLY B C 1
ATOM 5410 O O . GLY B 1 318 ? -5.266 22.266 10.578 1 92.19 318 GLY B O 1
ATOM 5411 N N . GLY B 1 319 ? -3.4 22.016 9.391 1 90.5 319 GLY B N 1
ATOM 5412 C CA . GLY B 1 319 ? -3.238 20.625 9.805 1 90.5 319 GLY B CA 1
ATOM 5413 C C . GLY B 1 319 ? -2.01 20.391 10.664 1 90.5 319 GLY B C 1
ATOM 5414 O O . GLY B 1 319 ? -1.055 21.172 10.609 1 90.5 319 GLY B O 1
ATOM 5415 N N . VAL B 1 320 ? -2.109 19.375 11.492 1 94.25 320 VAL B N 1
ATOM 5416 C CA . VAL B 1 320 ? -0.973 19.062 12.352 1 94.25 320 VAL B CA 1
ATOM 5417 C C . VAL B 1 320 ? -0.206 17.875 11.789 1 94.25 320 VAL B C 1
ATOM 5419 O O . VAL B 1 320 ? 0.775 17.422 12.383 1 94.25 320 VAL B O 1
ATOM 5422 N N . PHE B 1 321 ? -0.618 17.406 10.617 1 94.25 321 PHE B N 1
ATOM 5423 C CA . PHE B 1 321 ? -0.019 16.25 9.984 1 94.25 321 PHE B CA 1
ATOM 5424 C C . PHE B 1 321 ? 1.474 16.453 9.758 1 94.25 321 PHE B C 1
ATOM 5426 O O . PHE B 1 321 ? 2.295 15.664 10.227 1 94.25 321 PHE B O 1
ATOM 5433 N N . THR B 1 322 ? 1.853 17.516 9.055 1 95.62 322 THR B N 1
ATOM 5434 C CA . THR B 1 322 ? 3.246 17.75 8.695 1 95.62 322 THR B CA 1
ATOM 5435 C C . THR B 1 322 ? 4.074 18.094 9.922 1 95.62 322 THR B C 1
ATOM 5437 O O . THR B 1 322 ? 5.203 17.625 10.078 1 95.62 322 THR B O 1
ATOM 5440 N N . PRO B 1 323 ? 3.561 18.891 10.828 1 97.12 323 PRO B N 1
ATOM 5441 C CA . PRO B 1 323 ? 4.293 19.094 12.078 1 97.12 323 PRO B CA 1
ATOM 5442 C C . PRO B 1 323 ? 4.543 17.781 12.82 1 97.12 323 PRO B C 1
ATOM 5444 O O . PRO B 1 323 ? 5.566 17.641 13.5 1 97.12 323 PRO B O 1
ATOM 5447 N N . THR B 1 324 ? 3.592 16.875 12.703 1 97.94 324 THR B N 1
ATOM 5448 C CA . THR B 1 324 ? 3.779 15.555 13.312 1 97.94 324 THR B CA 1
ATOM 5449 C C . THR B 1 324 ? 4.938 14.812 12.656 1 97.94 324 THR B C 1
ATOM 5451 O O . THR B 1 324 ? 5.727 14.156 13.336 1 97.94 324 THR B O 1
ATOM 5454 N N . LEU B 1 325 ? 5.012 14.938 11.383 1 97.69 325 LEU B N 1
ATOM 5455 C CA . LEU B 1 325 ? 6.152 14.359 10.68 1 97.69 325 LEU B CA 1
ATOM 5456 C C . LEU B 1 325 ? 7.461 14.969 11.172 1 97.69 325 LEU B C 1
ATOM 5458 O O . LEU B 1 325 ? 8.445 14.258 11.375 1 97.69 325 LEU B O 1
ATOM 5462 N N . PHE B 1 326 ? 7.438 16.281 11.367 1 97.94 326 PHE B N 1
ATOM 5463 C CA . PHE B 1 326 ? 8.594 17.016 11.891 1 97.94 326 PHE B CA 1
ATOM 5464 C C . PHE B 1 326 ? 9.008 16.469 13.25 1 97.94 326 PHE B C 1
ATOM 5466 O O . PHE B 1 326 ? 10.18 16.156 13.469 1 97.94 326 PHE B O 1
ATOM 5473 N N . CYS B 1 327 ? 8.07 16.359 14.117 1 98.56 327 CYS B N 1
ATOM 5474 C CA . CYS B 1 327 ? 8.352 15.859 15.461 1 98.56 327 CYS B CA 1
ATOM 5475 C C . CYS B 1 327 ? 8.844 14.422 15.414 1 98.56 327 CYS B C 1
ATOM 5477 O O . CYS B 1 327 ? 9.734 14.039 16.188 1 98.56 327 CYS B O 1
ATOM 5479 N N . GLY B 1 328 ? 8.266 13.68 14.562 1 98.56 328 GLY B N 1
ATOM 5480 C CA . GLY B 1 328 ? 8.711 12.305 14.383 1 98.56 328 GLY B CA 1
ATOM 5481 C C . GLY B 1 328 ? 10.141 12.203 13.867 1 98.56 328 GLY B C 1
ATOM 5482 O O . GLY B 1 328 ? 10.906 11.352 14.32 1 98.56 328 GLY B O 1
ATOM 5483 N N . ALA B 1 329 ? 10.422 13.023 12.914 1 98 329 ALA B N 1
ATOM 5484 C CA . ALA B 1 329 ? 11.789 13.047 12.383 1 98 329 ALA B CA 1
ATOM 5485 C C . ALA B 1 329 ? 12.789 13.414 13.477 1 98 329 ALA B C 1
ATOM 5487 O O . ALA B 1 329 ? 13.852 12.797 13.586 1 98 329 ALA B O 1
ATOM 5488 N N . ALA B 1 330 ? 12.461 14.438 14.211 1 98.31 330 ALA B N 1
ATOM 5489 C CA . ALA B 1 330 ? 13.336 14.875 15.297 1 98.31 330 ALA B CA 1
ATOM 5490 C C . ALA B 1 330 ? 13.492 13.773 16.344 1 98.31 330 ALA B C 1
ATOM 5492 O O . ALA B 1 330 ? 14.602 13.508 16.812 1 98.31 330 ALA B O 1
ATOM 5493 N N . LEU B 1 331 ? 12.398 13.18 16.719 1 98.31 331 LEU B N 1
ATOM 5494 C CA . LEU B 1 331 ? 12.43 12.078 17.672 1 98.31 331 LEU B CA 1
ATOM 5495 C C . LEU B 1 331 ? 13.312 10.938 17.156 1 98.31 331 LEU B C 1
ATOM 5497 O O . LEU B 1 331 ? 14.125 10.391 17.906 1 98.31 331 LEU B O 1
ATOM 5501 N N . GLY B 1 332 ? 13.07 10.586 15.938 1 97.12 332 GLY B N 1
ATOM 5502 C CA . GLY B 1 332 ? 13.875 9.539 15.328 1 97.12 332 GLY B CA 1
ATOM 5503 C C . GLY B 1 332 ? 15.352 9.859 15.305 1 97.12 332 GLY B C 1
ATOM 5504 O O . GLY B 1 332 ? 16.188 8.992 15.594 1 97.12 332 GLY B O 1
ATOM 5505 N N . LEU B 1 333 ? 15.656 11.07 14.945 1 96.12 333 LEU B N 1
ATOM 5506 C CA . LEU B 1 333 ? 17.047 11.492 14.891 1 96.12 333 LEU B CA 1
ATOM 5507 C C . LEU B 1 333 ? 17.688 11.43 16.266 1 96.12 333 LEU B C 1
ATOM 5509 O O . LEU B 1 333 ? 18.828 10.977 16.406 1 96.12 333 LEU B O 1
ATOM 5513 N N . LEU B 1 334 ? 17.062 11.953 17.234 1 97.06 334 LEU B N 1
ATOM 5514 C CA . LEU B 1 334 ? 17.578 11.906 18.594 1 97.06 334 LEU B CA 1
ATOM 5515 C C . LEU B 1 334 ? 17.75 10.469 19.078 1 97.06 334 LEU B C 1
ATOM 5517 O O . LEU B 1 334 ? 18.781 10.117 19.656 1 97.06 334 LEU B O 1
ATOM 5521 N N . TYR B 1 335 ? 16.719 9.664 18.828 1 95.81 335 TYR B N 1
ATOM 5522 C CA . TYR B 1 335 ? 16.781 8.25 19.188 1 95.81 335 TYR B CA 1
ATOM 5523 C C . TYR B 1 335 ? 17.938 7.551 18.484 1 95.81 335 TYR B C 1
ATOM 5525 O O . TYR B 1 335 ? 18.688 6.801 19.109 1 95.81 335 TYR B O 1
ATOM 5533 N N . GLY B 1 336 ? 18 7.797 17.203 1 91.94 336 GLY B N 1
ATOM 5534 C CA . GLY B 1 336 ? 19.062 7.191 16.422 1 91.94 336 GLY B CA 1
ATOM 5535 C C . GLY B 1 336 ? 20.453 7.605 16.891 1 91.94 336 GLY B C 1
ATOM 5536 O O . GLY B 1 336 ? 21.375 6.785 16.922 1 91.94 336 GLY B O 1
ATOM 5537 N N . THR B 1 337 ? 20.609 8.875 17.188 1 91.5 337 THR B N 1
ATOM 5538 C CA . THR B 1 337 ? 21.875 9.367 17.703 1 91.5 337 THR B CA 1
ATOM 5539 C C . THR B 1 337 ? 22.219 8.688 19.031 1 91.5 337 THR B C 1
ATOM 5541 O O . THR B 1 337 ? 23.375 8.328 19.266 1 91.5 337 THR B O 1
ATOM 5544 N N . GLY B 1 338 ? 21.266 8.516 19.844 1 91.38 338 GLY B N 1
ATOM 5545 C CA . GLY B 1 338 ? 21.484 7.797 21.094 1 91.38 338 GLY B CA 1
ATOM 5546 C C . GLY B 1 338 ? 21.844 6.34 20.891 1 91.38 338 GLY B C 1
ATOM 5547 O O . GLY B 1 338 ? 22.766 5.824 21.531 1 91.38 338 GLY B O 1
ATOM 5548 N N . MET B 1 339 ? 21.141 5.727 20.031 1 87.44 339 MET B N 1
ATOM 5549 C CA . MET B 1 339 ? 21.391 4.309 19.766 1 87.44 339 MET B CA 1
ATOM 5550 C C . MET B 1 339 ? 22.75 4.102 19.125 1 87.44 339 MET B C 1
ATOM 5552 O O . MET B 1 339 ? 23.422 3.105 19.391 1 87.44 339 MET B O 1
ATOM 5556 N N . HIS B 1 340 ? 23 4.984 18.219 1 82.56 340 HIS B N 1
ATOM 5557 C CA . HIS B 1 340 ? 24.312 4.895 17.562 1 82.56 340 HIS B CA 1
ATOM 5558 C C . HIS B 1 340 ? 25.438 5.051 18.578 1 82.56 340 HIS B C 1
ATOM 5560 O O . HIS B 1 340 ? 26.484 4.414 18.438 1 82.56 340 HIS B O 1
ATOM 5566 N N . ALA B 1 341 ? 25.266 5.883 19.531 1 82.94 341 ALA B N 1
ATOM 5567 C CA . ALA B 1 341 ? 26.266 6.074 20.594 1 82.94 341 ALA B CA 1
ATOM 5568 C C . ALA B 1 341 ? 26.344 4.844 21.484 1 82.94 341 ALA B C 1
ATOM 5570 O O . ALA B 1 341 ? 27.438 4.465 21.938 1 82.94 341 ALA B O 1
ATOM 5571 N N . LEU B 1 342 ? 25.25 4.199 21.688 1 83.06 342 LEU B N 1
ATOM 5572 C CA . LEU B 1 342 ? 25.188 3.053 22.594 1 83.06 342 LEU B CA 1
ATOM 5573 C C . LEU B 1 342 ? 25.625 1.775 21.875 1 83.06 342 LEU B C 1
ATOM 5575 O O . LEU B 1 342 ? 26.266 0.911 22.484 1 83.06 342 LEU B O 1
ATOM 5579 N N . LEU B 1 343 ? 25.203 1.745 20.578 1 79.88 343 LEU B N 1
ATOM 5580 C CA . LEU B 1 343 ? 25.484 0.542 19.797 1 79.88 343 LEU B CA 1
ATOM 5581 C C . LEU B 1 343 ? 26.078 0.898 18.453 1 79.88 343 LEU B C 1
ATOM 5583 O O . LEU B 1 343 ? 25.469 0.652 17.406 1 79.88 343 LEU B O 1
ATOM 5587 N N . PRO B 1 344 ? 27.266 1.341 18.391 1 69 344 PRO B N 1
ATOM 5588 C CA . PRO B 1 344 ? 27.844 1.823 17.141 1 69 344 PRO B CA 1
ATOM 5589 C C . PRO B 1 344 ? 27.875 0.75 16.047 1 69 344 PRO B C 1
ATOM 5591 O O . PRO B 1 344 ? 27.75 1.064 14.859 1 69 344 PRO B O 1
ATOM 5594 N N . GLY B 1 345 ? 27.969 -0.415 16.312 1 64.31 345 GLY B N 1
ATOM 5595 C CA . GLY B 1 345 ? 28.047 -1.47 15.32 1 64.31 345 GLY B CA 1
ATOM 5596 C C . GLY B 1 345 ? 26.672 -1.971 14.891 1 64.31 345 GLY B C 1
ATOM 5597 O O . GLY B 1 345 ? 26.547 -2.625 13.852 1 64.31 345 GLY B O 1
ATOM 5598 N N . ALA B 1 346 ? 25.766 -1.523 15.547 1 60.62 346 ALA B N 1
ATOM 5599 C CA . ALA B 1 346 ? 24.484 -2.166 15.305 1 60.62 346 ALA B CA 1
ATOM 5600 C C . ALA B 1 346 ? 23.422 -1.144 14.891 1 60.62 346 ALA B C 1
ATOM 5602 O O . ALA B 1 346 ? 22.375 -1.508 14.367 1 60.62 346 ALA B O 1
ATOM 5603 N N . ALA B 1 347 ? 23.812 0.029 14.984 1 61.72 347 ALA B N 1
ATOM 5604 C CA . ALA B 1 347 ? 22.797 1.034 14.688 1 61.72 347 ALA B CA 1
ATOM 5605 C C . ALA B 1 347 ? 23.094 1.746 13.367 1 61.72 347 ALA B C 1
ATOM 5607 O O . ALA B 1 347 ? 24.234 2.184 13.133 1 61.72 347 ALA B O 1
ATOM 5608 N N . PRO B 1 348 ? 22.016 1.73 12.516 1 65.06 348 PRO B N 1
ATOM 5609 C CA . PRO B 1 348 ? 22.188 2.426 11.234 1 65.06 348 PRO B CA 1
ATOM 5610 C C . PRO B 1 348 ? 22.484 3.914 11.406 1 65.06 348 PRO B C 1
ATOM 5612 O O . PRO B 1 348 ? 22.5 4.418 12.539 1 65.06 348 PRO B O 1
ATOM 5615 N N . VAL B 1 349 ? 22.672 4.551 10.312 1 75.12 349 VAL B N 1
ATOM 5616 C CA . VAL B 1 349 ? 22.891 5.992 10.258 1 75.12 349 VAL B CA 1
ATOM 5617 C C . VAL B 1 349 ? 21.656 6.719 10.805 1 75.12 349 VAL B C 1
ATOM 5619 O O . VAL B 1 349 ? 20.531 6.297 10.57 1 75.12 349 VAL B O 1
ATOM 5622 N N . PRO B 1 350 ? 21.875 7.672 11.578 1 80.62 350 PRO B N 1
ATOM 5623 C CA . PRO B 1 350 ? 20.797 8.398 12.258 1 80.62 350 PRO B CA 1
ATOM 5624 C C . PRO B 1 350 ? 19.719 8.898 11.289 1 80.62 350 PRO B C 1
ATOM 5626 O O . PRO B 1 350 ? 18.547 9 11.664 1 80.62 350 PRO B O 1
ATOM 5629 N N . VAL B 1 351 ? 20.109 9.039 10.125 1 83.31 351 VAL B N 1
ATOM 5630 C CA . VAL B 1 351 ? 19.188 9.578 9.133 1 83.31 351 VAL B CA 1
ATOM 5631 C C . VAL B 1 351 ? 18.078 8.57 8.867 1 83.31 351 VAL B C 1
ATOM 5633 O O . VAL B 1 351 ? 16.922 8.953 8.648 1 83.31 351 VAL B O 1
ATOM 5636 N N . SER B 1 352 ? 18.422 7.336 8.953 1 85.69 352 SER B N 1
ATOM 5637 C CA . SER B 1 352 ? 17.422 6.297 8.75 1 85.69 352 SER B CA 1
ATOM 5638 C C . SER B 1 352 ? 16.375 6.301 9.867 1 85.69 352 SER B C 1
ATOM 5640 O O . SER B 1 352 ? 15.195 6.07 9.625 1 85.69 352 SER B O 1
ATOM 5642 N N . TYR B 1 353 ? 16.812 6.652 11.016 1 92.31 353 TYR B N 1
ATOM 5643 C CA . TYR B 1 353 ? 15.906 6.703 12.148 1 92.31 353 TYR B CA 1
ATOM 5644 C C . TYR B 1 353 ? 14.984 7.914 12.062 1 92.31 353 TYR B C 1
ATOM 5646 O O . TYR B 1 353 ? 13.844 7.871 12.523 1 92.31 353 TYR B O 1
ATOM 5654 N N . ALA B 1 354 ? 15.461 8.938 11.461 1 94.88 354 ALA B N 1
ATOM 5655 C CA . ALA B 1 354 ? 14.633 10.133 11.289 1 94.88 354 ALA B CA 1
ATOM 5656 C C . ALA B 1 354 ? 13.43 9.836 10.398 1 94.88 354 ALA B C 1
ATOM 5658 O O . ALA B 1 354 ? 12.297 10.18 10.742 1 94.88 354 ALA B O 1
ATOM 5659 N N . VAL B 1 355 ? 13.703 9.172 9.328 1 94.31 355 VAL B N 1
ATOM 5660 C CA . VAL B 1 355 ? 12.648 8.867 8.367 1 94.31 355 VAL B CA 1
ATOM 5661 C C . VAL B 1 355 ? 11.656 7.883 8.984 1 94.31 355 VAL B C 1
ATOM 5663 O O . VAL B 1 355 ? 10.445 8.062 8.875 1 94.31 355 VAL B O 1
ATOM 5666 N N . VAL B 1 356 ? 12.18 6.891 9.656 1 95.12 356 VAL B N 1
ATOM 5667 C CA . VAL B 1 356 ? 11.336 5.887 10.289 1 95.12 356 VAL B CA 1
ATOM 5668 C C . VAL B 1 356 ? 10.547 6.52 11.43 1 95.12 356 VAL B C 1
ATOM 5670 O O . VAL B 1 356 ? 9.391 6.164 11.672 1 95.12 356 VAL B O 1
ATOM 5673 N N . GLY B 1 357 ? 11.164 7.422 12.086 1 97.75 357 GLY B N 1
ATOM 5674 C CA . GLY B 1 357 ? 10.492 8.148 13.156 1 97.75 357 GLY B CA 1
ATOM 5675 C C . GLY B 1 357 ? 9.305 8.953 12.672 1 97.75 357 GLY B C 1
ATOM 5676 O O . GLY B 1 357 ? 8.289 9.062 13.367 1 97.75 357 GLY B O 1
ATOM 5677 N N . MET B 1 358 ? 9.398 9.578 11.508 1 97.75 358 MET B N 1
ATOM 5678 C CA . MET B 1 358 ? 8.289 10.297 10.898 1 97.75 358 MET B CA 1
ATOM 5679 C C . MET B 1 358 ? 7.062 9.398 10.773 1 97.75 358 MET B C 1
ATOM 5681 O O . MET B 1 358 ? 5.969 9.766 11.211 1 97.75 358 MET B O 1
ATOM 5685 N N . GLY B 1 359 ? 7.363 8.227 10.25 1 97.94 359 GLY B N 1
ATOM 5686 C CA . GLY B 1 359 ? 6.266 7.289 10.047 1 97.94 359 GLY B CA 1
ATOM 5687 C C . GLY B 1 359 ? 5.699 6.746 11.344 1 97.94 359 GLY B C 1
ATOM 5688 O O . GLY B 1 359 ? 4.48 6.617 11.492 1 97.94 359 GLY B O 1
ATOM 5689 N N . ALA B 1 360 ? 6.562 6.422 12.25 1 98.38 360 ALA B N 1
ATOM 5690 C CA . ALA B 1 360 ? 6.141 5.84 13.523 1 98.38 360 ALA B CA 1
ATOM 5691 C C . ALA B 1 360 ? 5.266 6.809 14.305 1 98.38 360 ALA B C 1
ATOM 5693 O O . ALA B 1 360 ? 4.234 6.418 14.859 1 98.38 360 ALA B O 1
ATOM 5694 N N . LEU B 1 361 ? 5.656 8.023 14.383 1 98.69 361 LEU B N 1
ATOM 5695 C CA . LEU B 1 361 ? 4.863 8.992 15.133 1 98.69 361 LEU B CA 1
ATOM 5696 C C . LEU B 1 361 ? 3.555 9.297 14.406 1 98.69 361 LEU B C 1
ATOM 5698 O O . LEU B 1 361 ? 2.523 9.516 15.047 1 98.69 361 LEU B O 1
ATOM 5702 N N . LEU B 1 362 ? 3.625 9.352 13.109 1 98.12 362 LEU B N 1
ATOM 5703 C CA . LEU B 1 362 ? 2.402 9.539 12.336 1 98.12 362 LEU B CA 1
ATOM 5704 C C . LEU B 1 362 ? 1.402 8.422 12.625 1 98.12 362 LEU B C 1
ATOM 5706 O O . LEU B 1 362 ? 0.216 8.688 12.836 1 98.12 362 LEU B O 1
ATOM 5710 N N . ALA B 1 363 ? 1.909 7.211 12.602 1 97.75 363 ALA B N 1
ATOM 5711 C CA . ALA B 1 363 ? 1.046 6.066 12.891 1 97.75 363 ALA B CA 1
ATOM 5712 C C . ALA B 1 363 ? 0.496 6.141 14.312 1 97.75 363 ALA B C 1
ATOM 5714 O O . ALA B 1 363 ? -0.668 5.812 14.555 1 97.75 363 ALA B O 1
ATOM 5715 N N . ALA B 1 364 ? 1.29 6.551 15.203 1 97.94 364 ALA B N 1
ATOM 5716 C CA . ALA B 1 364 ? 0.896 6.648 16.609 1 97.94 364 ALA B CA 1
ATOM 5717 C C . ALA B 1 364 ? -0.182 7.711 16.797 1 97.94 364 ALA B C 1
ATOM 5719 O O . ALA B 1 364 ? -1.049 7.57 17.672 1 97.94 364 ALA B O 1
ATOM 5720 N N . THR B 1 365 ? -0.151 8.727 16.031 1 97.75 365 THR B N 1
ATOM 5721 C CA . THR B 1 365 ? -1.08 9.836 16.234 1 97.75 365 THR B CA 1
ATOM 5722 C C . THR B 1 365 ? -2.338 9.641 15.383 1 97.75 365 THR B C 1
ATOM 5724 O O . THR B 1 365 ? -3.424 10.078 15.773 1 97.75 365 THR B O 1
ATOM 5727 N N . THR B 1 366 ? -2.256 9.008 14.266 1 95.69 366 THR B N 1
ATOM 5728 C CA . THR B 1 366 ? -3.395 8.883 13.359 1 95.69 366 THR B CA 1
ATOM 5729 C C . THR B 1 366 ? -4.074 7.531 13.531 1 95.69 366 THR B C 1
ATOM 5731 O O . THR B 1 366 ? -5.191 7.324 13.055 1 95.69 366 THR B O 1
ATOM 5734 N N . HIS B 1 367 ? -3.414 6.609 14.133 1 95.12 367 HIS B N 1
ATOM 5735 C CA . HIS B 1 367 ? -3.893 5.238 14.281 1 95.12 367 HIS B CA 1
ATOM 5736 C C . HIS B 1 367 ? -4.137 4.594 12.922 1 95.12 367 HIS B C 1
ATOM 5738 O O . HIS B 1 367 ? -5.113 3.861 12.742 1 95.12 367 HIS B O 1
ATOM 5744 N N . ALA B 1 368 ? -3.377 4.969 12 1 94.94 368 ALA B N 1
ATOM 5745 C CA . ALA B 1 368 ? -3.453 4.449 10.641 1 94.94 368 ALA B CA 1
ATOM 5746 C C . ALA B 1 368 ? -2.082 3.99 10.148 1 94.94 368 ALA B C 1
ATOM 5748 O O . ALA B 1 368 ? -1.424 4.695 9.375 1 94.94 368 ALA B O 1
ATOM 5749 N N . PRO B 1 369 ? -1.671 2.811 10.523 1 95.06 369 PRO B N 1
ATOM 5750 C CA . PRO B 1 369 ? -0.309 2.352 10.242 1 95.06 369 PRO B CA 1
ATOM 5751 C C . PRO B 1 369 ? -0.059 2.137 8.75 1 95.06 369 PRO B C 1
ATOM 5753 O O . PRO B 1 369 ? 1.02 2.463 8.25 1 95.06 369 PRO B O 1
ATOM 5756 N N . LEU B 1 370 ? -1.019 1.571 8.031 1 94.56 370 LEU B N 1
ATOM 5757 C CA . LEU B 1 370 ? -0.804 1.334 6.605 1 94.56 370 LEU B CA 1
ATOM 5758 C C . LEU B 1 370 ? -0.637 2.65 5.852 1 94.56 370 LEU B C 1
ATOM 5760 O O . LEU B 1 370 ? 0.268 2.787 5.027 1 94.56 370 LEU B O 1
ATOM 5764 N N . MET B 1 371 ? -1.517 3.541 6.145 1 95.38 371 MET B N 1
ATOM 5765 C CA . MET B 1 371 ? -1.409 4.867 5.551 1 95.38 371 MET B CA 1
ATOM 5766 C C . MET B 1 371 ? -0.053 5.496 5.855 1 95.38 371 MET B C 1
ATOM 5768 O O . MET B 1 371 ? 0.594 6.051 4.965 1 95.38 371 MET B O 1
ATOM 5772 N N . SER B 1 372 ? 0.427 5.379 7.059 1 97.44 372 SER B N 1
ATOM 5773 C CA . SER B 1 372 ? 1.689 5.98 7.477 1 97.44 372 SER B CA 1
ATOM 5774 C C . SER B 1 372 ? 2.867 5.359 6.734 1 97.44 372 SER B C 1
ATOM 5776 O O . SER B 1 372 ? 3.771 6.066 6.285 1 97.44 372 SER B O 1
ATOM 5778 N N . ILE B 1 373 ? 2.838 4.086 6.594 1 95.62 373 ILE B N 1
ATOM 5779 C CA . ILE B 1 373 ? 3.895 3.363 5.895 1 95.62 373 ILE B CA 1
ATOM 5780 C C . ILE B 1 373 ? 3.938 3.801 4.43 1 95.62 373 ILE B C 1
ATOM 5782 O O . ILE B 1 373 ? 4.996 4.164 3.916 1 95.62 373 ILE B O 1
ATOM 5786 N N . LEU B 1 374 ? 2.785 3.828 3.795 1 94.5 374 LEU B N 1
ATOM 5787 C CA . LEU B 1 374 ? 2.709 4.16 2.377 1 94.5 374 LEU B CA 1
ATOM 5788 C C . LEU B 1 374 ? 3.049 5.629 2.146 1 94.5 374 LEU B C 1
ATOM 5790 O O . LEU B 1 374 ? 3.664 5.977 1.137 1 94.5 374 LEU B O 1
ATOM 5794 N N . MET B 1 375 ? 2.637 6.414 3.076 1 95.62 375 MET B N 1
ATOM 5795 C CA . MET B 1 375 ? 2.922 7.844 2.98 1 95.62 375 MET B CA 1
ATOM 5796 C C . MET B 1 375 ? 4.426 8.102 2.979 1 95.62 375 MET B C 1
ATOM 5798 O O . MET B 1 375 ? 4.938 8.805 2.109 1 95.62 375 MET B O 1
ATOM 5802 N N . ILE B 1 376 ? 5.133 7.574 3.943 1 95.25 376 ILE B N 1
ATOM 5803 C CA . ILE B 1 376 ? 6.57 7.805 4.047 1 95.25 376 ILE B CA 1
ATOM 5804 C C . ILE B 1 376 ? 7.281 7.184 2.846 1 95.25 376 ILE B C 1
ATOM 5806 O O . ILE B 1 376 ? 8.211 7.773 2.293 1 95.25 376 ILE B O 1
ATOM 5810 N N . PHE B 1 377 ? 6.863 6.094 2.465 1 89.69 377 PHE B N 1
ATOM 5811 C CA . PHE B 1 377 ? 7.449 5.43 1.307 1 89.69 377 PHE B CA 1
ATOM 5812 C C . PHE B 1 377 ? 7.312 6.297 0.06 1 89.69 377 PHE B C 1
ATOM 5814 O O . PHE B 1 377 ? 8.297 6.531 -0.649 1 89.69 377 PHE B O 1
ATOM 5821 N N . GLU B 1 378 ? 6.137 6.781 -0.214 1 91.88 378 GLU B N 1
ATOM 5822 C CA . GLU B 1 378 ? 5.895 7.574 -1.417 1 91.88 378 GLU B CA 1
ATOM 5823 C C . GLU B 1 378 ? 6.59 8.93 -1.334 1 91.88 378 GLU B C 1
ATOM 5825 O O . GLU B 1 378 ? 7.059 9.453 -2.346 1 91.88 378 GLU B O 1
ATOM 5830 N N . MET B 1 379 ? 6.656 9.406 -0.107 1 92.31 379 MET B N 1
ATOM 5831 C CA . MET B 1 379 ? 7.285 10.719 0.056 1 92.31 379 MET B CA 1
ATOM 5832 C C . MET B 1 379 ? 8.797 10.625 -0.116 1 92.31 379 MET B C 1
ATOM 5834 O O . MET B 1 379 ? 9.453 11.609 -0.451 1 92.31 379 MET B O 1
ATOM 5838 N N . THR B 1 380 ? 9.383 9.492 0.141 1 89.88 380 THR B N 1
ATOM 5839 C CA . THR B 1 380 ? 10.828 9.336 0.087 1 89.88 380 THR B CA 1
ATOM 5840 C C . THR B 1 380 ? 11.25 8.586 -1.171 1 89.88 380 THR B C 1
ATOM 5842 O O . THR B 1 380 ? 12.414 8.625 -1.567 1 89.88 380 THR B O 1
ATOM 5845 N N . LEU B 1 381 ? 10.32 7.789 -1.729 1 84.94 381 LEU B N 1
ATOM 5846 C CA . LEU B 1 381 ? 10.539 6.934 -2.891 1 84.94 381 LEU B CA 1
ATOM 5847 C C . LEU B 1 381 ? 11.656 5.93 -2.625 1 84.94 381 LEU B C 1
ATOM 5849 O O . LEU B 1 381 ? 12.414 5.578 -3.533 1 84.94 381 LEU B O 1
ATOM 5853 N N . SER B 1 382 ? 11.797 5.578 -1.339 1 82.75 382 SER B N 1
ATOM 5854 C CA . SER B 1 382 ? 12.82 4.609 -0.952 1 82.75 382 SER B CA 1
ATOM 5855 C C . SER B 1 382 ? 12.195 3.367 -0.326 1 82.75 382 SER B C 1
ATOM 5857 O O . SER B 1 382 ? 11.578 3.445 0.737 1 82.75 382 SER B O 1
ATOM 5859 N N . TYR B 1 383 ? 12.422 2.242 -0.958 1 80.75 383 TYR B N 1
ATOM 5860 C CA . TYR B 1 383 ? 11.844 0.995 -0.475 1 80.75 383 TYR B CA 1
ATOM 5861 C C . TYR B 1 383 ? 12.656 0.42 0.675 1 80.75 383 TYR B C 1
ATOM 5863 O O . TYR B 1 383 ? 12.164 -0.398 1.452 1 80.75 383 TYR B O 1
ATOM 5871 N N . GLN B 1 384 ? 13.891 0.873 0.829 1 78.75 384 GLN B N 1
ATOM 5872 C CA . GLN B 1 384 ? 14.789 0.33 1.846 1 78.75 384 GLN B CA 1
ATOM 5873 C C . GLN B 1 384 ? 14.266 0.619 3.25 1 78.75 384 GLN B C 1
ATOM 5875 O O . GLN B 1 384 ? 14.562 -0.119 4.191 1 78.75 384 GLN B O 1
ATOM 5880 N N . VAL B 1 385 ? 13.461 1.636 3.32 1 83.75 385 VAL B N 1
ATOM 5881 C CA . VAL B 1 385 ? 13.016 2.035 4.648 1 83.75 385 VAL B CA 1
ATOM 5882 C C . VAL B 1 385 ? 11.695 1.338 4.98 1 83.75 385 VAL B C 1
ATOM 5884 O O . VAL B 1 385 ? 11.211 1.417 6.109 1 83.75 385 VAL B O 1
ATOM 5887 N N . VAL B 1 386 ? 11.188 0.57 4.109 1 87.06 386 VAL B N 1
ATOM 5888 C CA . VAL B 1 386 ? 9.836 0.033 4.242 1 87.06 386 VAL B CA 1
ATOM 5889 C C . VAL B 1 386 ? 9.789 -0.976 5.387 1 87.06 386 VAL B C 1
ATOM 5891 O O . VAL B 1 386 ? 8.875 -0.947 6.215 1 87.06 386 VAL B O 1
ATOM 5894 N N . LEU B 1 387 ? 10.766 -1.839 5.5 1 88.44 387 LEU B N 1
ATOM 5895 C CA . LEU B 1 387 ? 10.734 -2.881 6.52 1 88.44 387 LEU B CA 1
ATOM 5896 C C . LEU B 1 387 ? 10.805 -2.275 7.918 1 88.44 387 LEU B C 1
ATOM 5898 O O . LEU B 1 387 ? 9.953 -2.547 8.766 1 88.44 387 LEU B O 1
ATOM 5902 N N . PRO B 1 388 ? 11.797 -1.383 8.117 1 89.81 388 PRO B N 1
ATOM 5903 C CA . PRO B 1 388 ? 11.828 -0.713 9.422 1 89.81 388 PRO B CA 1
ATOM 5904 C C . PRO B 1 388 ? 10.562 0.106 9.695 1 89.81 388 PRO B C 1
ATOM 5906 O O . PRO B 1 388 ? 10.102 0.168 10.836 1 89.81 388 PRO B O 1
ATOM 5909 N N . LEU B 1 389 ? 10.047 0.695 8.703 1 93.06 389 LEU B N 1
ATOM 5910 C CA . LEU B 1 389 ? 8.836 1.498 8.828 1 93.06 389 LEU B CA 1
ATOM 5911 C C . LEU B 1 389 ? 7.656 0.639 9.281 1 93.06 389 LEU B C 1
ATOM 5913 O O . LEU B 1 389 ? 6.867 1.06 10.133 1 93.06 389 LEU B O 1
ATOM 5917 N N . MET B 1 390 ? 7.559 -0.509 8.672 1 94 390 MET B N 1
ATOM 5918 C CA . MET B 1 390 ? 6.453 -1.398 9.008 1 94 390 MET B CA 1
ATOM 5919 C C . MET B 1 390 ? 6.492 -1.768 10.492 1 94 390 MET B C 1
ATOM 5921 O O . MET B 1 390 ? 5.473 -1.679 11.18 1 94 390 MET B O 1
ATOM 5925 N N . LEU B 1 391 ? 7.633 -2.078 11 1 91.69 391 LEU B N 1
ATOM 5926 C CA . LEU B 1 391 ? 7.777 -2.484 12.391 1 91.69 391 LEU B CA 1
ATOM 5927 C C . LEU B 1 391 ? 7.523 -1.31 13.328 1 91.69 391 LEU B C 1
ATOM 5929 O O . LEU B 1 391 ? 6.781 -1.44 14.312 1 91.69 391 LEU B O 1
ATOM 5933 N N . ALA B 1 392 ? 8.133 -0.222 12.984 1 95.81 392 ALA B N 1
ATOM 5934 C CA . ALA B 1 392 ? 8.023 0.942 13.859 1 95.81 392 ALA B CA 1
ATOM 5935 C C . ALA B 1 392 ? 6.609 1.51 13.852 1 95.81 392 ALA B C 1
ATOM 5937 O O . ALA B 1 392 ? 6.098 1.937 14.891 1 95.81 392 ALA B O 1
ATOM 5938 N N . CYS B 1 393 ? 5.957 1.541 12.734 1 97.19 393 CYS B N 1
ATOM 5939 C CA . CYS B 1 393 ? 4.609 2.086 12.625 1 97.19 393 CYS B CA 1
ATOM 5940 C C . CYS B 1 393 ? 3.609 1.216 13.383 1 97.19 393 CYS B C 1
ATOM 5942 O O . CYS B 1 393 ? 2.74 1.729 14.086 1 97.19 393 CYS B O 1
ATOM 5944 N N . ILE B 1 394 ? 3.785 -0.054 13.25 1 94.75 394 ILE B N 1
ATOM 5945 C CA . ILE B 1 394 ? 2.84 -0.95 13.906 1 94.75 394 ILE B CA 1
ATOM 5946 C C . ILE B 1 394 ? 3.035 -0.888 15.422 1 94.75 394 ILE B C 1
ATOM 5948 O O . ILE B 1 394 ? 2.062 -0.823 16.172 1 94.75 394 ILE B O 1
ATOM 5952 N N . THR B 1 395 ? 4.27 -0.956 15.836 1 94.62 395 THR B N 1
ATOM 5953 C CA . THR B 1 395 ? 4.543 -0.88 17.266 1 94.62 395 THR B CA 1
ATOM 5954 C C . THR B 1 395 ? 4.121 0.475 17.828 1 94.62 395 THR B C 1
ATOM 5956 O O . THR B 1 395 ? 3.594 0.556 18.938 1 94.62 395 THR B O 1
ATOM 5959 N N . GLY B 1 396 ? 4.395 1.522 17.062 1 97.25 396 GLY B N 1
ATOM 5960 C CA . GLY B 1 396 ? 3.932 2.838 17.469 1 97.25 396 GLY B CA 1
ATOM 5961 C C . GLY B 1 396 ? 2.424 2.926 17.609 1 97.25 396 GLY B C 1
ATOM 5962 O O . GLY B 1 396 ? 1.916 3.457 18.609 1 97.25 396 GLY B O 1
ATOM 5963 N N . TYR B 1 397 ? 1.744 2.389 16.703 1 96.38 397 TYR B N 1
ATOM 5964 C CA . TYR B 1 397 ? 0.285 2.389 16.719 1 96.38 397 TYR B CA 1
ATOM 5965 C C . TYR B 1 397 ? -0.249 1.604 17.922 1 96.38 397 TYR B C 1
ATOM 5967 O O . TYR B 1 397 ? -1.099 2.098 18.656 1 96.38 397 TYR B O 1
ATOM 5975 N N . VAL B 1 398 ? 0.248 0.386 18.094 1 93.75 398 VAL B N 1
ATOM 5976 C CA . VAL B 1 398 ? -0.259 -0.488 19.141 1 93.75 398 VAL B CA 1
ATOM 5977 C C . VAL B 1 398 ? 0.015 0.136 20.516 1 93.75 398 VAL B C 1
ATOM 5979 O O . VAL B 1 398 ? -0.834 0.089 21.406 1 93.75 398 VAL B O 1
ATOM 5982 N N . THR B 1 399 ? 1.169 0.689 20.672 1 95.75 399 THR B N 1
ATOM 5983 C CA . THR B 1 399 ? 1.536 1.331 21.922 1 95.75 399 THR B CA 1
ATOM 5984 C C . THR B 1 399 ? 0.635 2.531 22.203 1 95.75 399 THR B C 1
ATOM 5986 O O . THR B 1 399 ? 0.127 2.688 23.312 1 95.75 399 THR B O 1
ATOM 5989 N N . ALA B 1 400 ? 0.455 3.383 21.219 1 97 400 ALA B N 1
ATOM 5990 C CA . ALA B 1 400 ? -0.406 4.555 21.375 1 97 400 ALA B CA 1
ATOM 5991 C C . ALA B 1 400 ? -1.853 4.137 21.625 1 97 400 ALA B C 1
ATOM 5993 O O . ALA B 1 400 ? -2.531 4.719 22.484 1 97 400 ALA B O 1
ATOM 5994 N N . HIS B 1 401 ? -2.273 3.18 20.891 1 92.88 401 HIS B N 1
ATOM 5995 C CA . HIS B 1 401 ? -3.648 2.707 21.016 1 92.88 401 HIS B CA 1
ATOM 5996 C C . HIS B 1 401 ? -3.902 2.111 22.391 1 92.88 401 HIS B C 1
ATOM 5998 O O . HIS B 1 401 ? -5.008 2.223 22.938 1 92.88 401 HIS B O 1
ATOM 6004 N N . ALA B 1 402 ? -2.936 1.456 22.953 1 92.56 402 ALA B N 1
ATOM 6005 C CA . ALA B 1 402 ? -3.045 0.819 24.266 1 92.56 402 ALA B CA 1
ATOM 6006 C C . ALA B 1 402 ? -3.268 1.856 25.359 1 92.56 402 ALA B C 1
ATOM 6008 O O . ALA B 1 402 ? -3.828 1.545 26.422 1 92.56 402 ALA B O 1
ATOM 6009 N N . THR B 1 403 ? -2.873 3.066 25.141 1 93.62 403 THR B N 1
ATOM 6010 C CA . THR B 1 403 ? -3.074 4.121 26.125 1 93.62 403 THR B CA 1
ATOM 6011 C C . THR B 1 403 ? -4.539 4.543 26.172 1 93.62 403 THR B C 1
ATOM 6013 O O . THR B 1 403 ? -4.973 5.195 27.125 1 93.62 403 THR B O 1
ATOM 6016 N N . GLY B 1 404 ? -5.258 4.277 25.125 1 91 404 GLY B N 1
ATOM 6017 C CA . GLY B 1 404 ? -6.656 4.664 25.047 1 91 404 GLY B CA 1
ATOM 6018 C C . GLY B 1 404 ? -6.859 6.07 24.516 1 91 404 GLY B C 1
ATOM 6019 O O . GLY B 1 404 ? -7.996 6.527 24.375 1 91 404 GLY B O 1
ATOM 6020 N N . ALA B 1 405 ? -5.812 6.719 24.156 1 91.56 405 ALA B N 1
ATOM 6021 C CA . ALA B 1 405 ? -5.922 8.086 23.641 1 91.56 405 ALA B CA 1
ATOM 6022 C C . ALA B 1 405 ? -6.469 8.094 22.219 1 91.56 405 ALA B C 1
ATOM 6024 O O . ALA B 1 405 ? -6.113 7.234 21.406 1 91.56 405 ALA B O 1
ATOM 6025 N N . PRO B 1 406 ? -7.352 9.031 21.969 1 92 406 PRO B N 1
ATOM 6026 C CA . PRO B 1 406 ? -7.906 9.109 20.609 1 92 406 PRO B CA 1
ATOM 6027 C C . PRO B 1 406 ? -6.895 9.609 19.594 1 92 406 PRO B C 1
ATOM 6029 O O . PRO B 1 406 ? -5.945 10.312 19.953 1 92 406 PRO B O 1
ATOM 6032 N N . SER B 1 407 ? -7.109 9.227 18.391 1 92.5 407 SER B N 1
ATOM 6033 C CA . SER B 1 407 ? -6.273 9.703 17.297 1 92.5 407 SER B CA 1
ATOM 6034 C C . SER B 1 407 ? -6.535 11.18 17 1 92.5 407 SER B C 1
ATOM 6036 O O . SER B 1 407 ? -7.484 11.766 17.531 1 92.5 407 SER B O 1
ATOM 6038 N N . VAL B 1 408 ? -5.73 11.734 16.156 1 88.06 408 VAL B N 1
ATOM 6039 C CA . VAL B 1 408 ? -5.844 13.141 15.781 1 88.06 408 VAL B CA 1
ATOM 6040 C C . VAL B 1 408 ? -7.184 13.383 15.094 1 88.06 408 VAL B C 1
ATOM 6042 O O . VAL B 1 408 ? -7.844 14.391 15.344 1 88.06 408 VAL B O 1
ATOM 6045 N N . TYR B 1 409 ? -7.664 12.492 14.375 1 84.94 409 TYR B N 1
ATOM 6046 C CA . TYR B 1 409 ? -8.867 12.703 13.578 1 84.94 409 TYR B CA 1
ATOM 6047 C C . TYR B 1 409 ? -10.117 12.359 14.383 1 84.94 409 TYR B C 1
ATOM 6049 O O . TYR B 1 409 ? -11.18 12.961 14.18 1 84.94 409 TYR B O 1
ATOM 6057 N N . ALA B 1 410 ? -9.945 11.438 15.234 1 82.19 410 ALA B N 1
ATOM 6058 C CA . ALA B 1 410 ? -11.047 11.203 16.156 1 82.19 410 ALA B CA 1
ATOM 6059 C C . ALA B 1 410 ? -11.297 12.422 17.047 1 82.19 410 ALA B C 1
ATOM 6061 O O . ALA B 1 410 ? -12.445 12.766 17.328 1 82.19 410 ALA B O 1
ATOM 6062 N N . ARG B 1 411 ? -10.289 13.023 17.438 1 81.12 411 ARG B N 1
ATOM 6063 C CA . ARG B 1 411 ? -10.383 14.242 18.234 1 81.12 411 ARG B CA 1
ATOM 6064 C C . ARG B 1 411 ? -11.023 15.375 17.438 1 81.12 411 ARG B C 1
ATOM 6066 O O . ARG B 1 411 ? -11.82 16.141 17.984 1 81.12 411 ARG B O 1
ATOM 6073 N N . ALA B 1 412 ? -10.656 15.438 16.219 1 76 412 ALA B N 1
ATOM 6074 C CA . ALA B 1 412 ? -11.188 16.484 15.359 1 76 412 ALA B CA 1
ATOM 6075 C C . ALA B 1 412 ? -12.688 16.312 15.141 1 76 412 ALA B C 1
ATOM 6077 O O . ALA B 1 412 ? -13.445 17.281 15.148 1 76 412 ALA B O 1
ATOM 6078 N N . LEU B 1 413 ? -13.102 15.109 14.984 1 77.19 413 LEU B N 1
ATOM 6079 C CA . LEU B 1 413 ? -14.516 14.82 14.773 1 77.19 413 LEU B CA 1
ATOM 6080 C C . LEU B 1 413 ? -15.328 15.086 16.031 1 77.19 413 LEU B C 1
ATOM 6082 O O . LEU B 1 413 ? -16.453 15.586 15.961 1 77.19 413 LEU B O 1
ATOM 6086 N N . ALA B 1 414 ? -14.695 14.766 17.109 1 77 414 ALA B N 1
ATOM 6087 C CA . ALA B 1 414 ? -15.367 15 18.391 1 77 414 ALA B CA 1
ATOM 6088 C C . ALA B 1 414 ? -15.531 16.5 18.641 1 77 414 ALA B C 1
ATOM 6090 O O . ALA B 1 414 ? -16.562 16.938 19.156 1 77 414 ALA B O 1
ATOM 6091 N N . ARG B 1 415 ? -14.617 17.266 18.297 1 74.75 415 ARG B N 1
ATOM 6092 C CA . ARG B 1 415 ? -14.656 18.719 18.484 1 74.75 415 ARG B CA 1
ATOM 6093 C C . ARG B 1 415 ? -15.711 19.359 17.594 1 74.75 415 ARG B C 1
ATOM 6095 O O . ARG B 1 415 ? -16.422 20.266 18.031 1 74.75 415 ARG B O 1
ATOM 6102 N N . ASN B 1 416 ? -15.758 18.875 16.422 1 72.5 416 ASN B N 1
ATOM 6103 C CA . ASN B 1 416 ? -16.75 19.422 15.5 1 72.5 416 ASN B CA 1
ATOM 6104 C C . ASN B 1 416 ? -18.172 19.125 15.969 1 72.5 416 ASN B C 1
ATOM 6106 O O . ASN B 1 416 ? -19.078 19.938 15.789 1 72.5 416 ASN B O 1
ATOM 6110 N N . ARG B 1 417 ? -18.344 18.016 16.594 1 69.75 417 ARG B N 1
ATOM 6111 C CA . ARG B 1 417 ? -19.641 17.641 17.125 1 69.75 417 ARG B CA 1
ATOM 6112 C C . ARG B 1 417 ? -20.031 18.547 18.312 1 69.75 417 ARG B C 1
ATOM 6114 O O . ARG B 1 417 ? -21.188 18.953 18.422 1 69.75 417 ARG B O 1
ATOM 6121 N N . ASP B 1 418 ? -19.062 18.828 19.078 1 68.31 418 ASP B N 1
ATOM 6122 C CA . ASP B 1 418 ? -19.297 19.672 20.25 1 68.31 418 ASP B CA 1
ATOM 6123 C C . ASP B 1 418 ? -19.625 21.109 19.828 1 68.31 418 ASP B C 1
ATOM 6125 O O . ASP B 1 418 ? -20.469 21.75 20.438 1 68.31 418 ASP B O 1
ATOM 6129 N N . ASP B 1 419 ? -18.984 21.531 18.859 1 65.06 419 ASP B N 1
ATOM 6130 C CA . ASP B 1 419 ? -19.203 22.891 18.391 1 65.06 419 ASP B CA 1
ATOM 6131 C C . ASP B 1 419 ? -20.578 23.047 17.75 1 65.06 419 ASP B C 1
ATOM 6133 O O . ASP B 1 419 ? -21.203 24.094 17.875 1 65.06 419 ASP B O 1
ATOM 6137 N N . THR B 1 420 ? -21 22 17.156 1 57.59 420 THR B N 1
ATOM 6138 C CA . THR B 1 420 ? -22.328 22.031 16.547 1 57.59 420 THR B CA 1
ATOM 6139 C C . THR B 1 420 ? -23.422 22.031 17.609 1 57.59 420 THR B C 1
ATOM 6141 O O . THR B 1 420 ? -24.469 22.625 17.422 1 57.59 420 THR B O 1
ATOM 6144 N N . LEU B 1 421 ? -23.094 21.344 18.625 1 51.09 421 LEU B N 1
ATOM 6145 C CA . LEU B 1 421 ? -24.062 21.25 19.703 1 51.09 421 LEU B CA 1
ATOM 6146 C C . LEU B 1 421 ? -24.109 22.562 20.5 1 51.09 421 LEU B C 1
ATOM 6148 O O . LEU B 1 421 ? -25.125 22.891 21.109 1 51.09 421 LEU B O 1
ATOM 6152 N N . ARG B 1 422 ? -23.141 23.312 20.609 1 51.31 422 ARG B N 1
ATOM 6153 C CA . ARG B 1 422 ? -23.094 24.547 21.375 1 51.31 422 ARG B CA 1
ATOM 6154 C C . ARG B 1 422 ? -23.75 25.688 20.609 1 51.31 422 ARG B C 1
ATOM 6156 O O . ARG B 1 422 ? -24 26.766 21.156 1 51.31 422 ARG B O 1
ATOM 6163 N N . LEU B 1 423 ? -24.031 25.562 19.406 1 49.19 423 LEU B N 1
ATOM 6164 C CA . LEU B 1 423 ? -24.75 26.594 18.688 1 49.19 423 LEU B CA 1
ATOM 6165 C C . LEU B 1 423 ? -26.234 26.578 19.031 1 49.19 423 LEU B C 1
ATOM 6167 O O . LEU B 1 423 ? -26.828 25.516 19.125 1 49.19 423 LEU B O 1
ATOM 6171 N N . PRO B 1 424 ? -26.812 27.781 19.5 1 46.34 424 PRO B N 1
ATOM 6172 C CA . PRO B 1 424 ? -28.234 27.859 19.797 1 46.34 424 PRO B CA 1
ATOM 6173 C C . PRO B 1 424 ? -29.109 27.328 18.672 1 46.34 424 PRO B C 1
ATOM 6175 O O . PRO B 1 424 ? -28.719 27.391 17.5 1 46.34 424 PRO B O 1
ATOM 6178 N N . PRO B 1 425 ? -30.172 26.516 19.047 1 45.72 425 PRO B N 1
ATOM 6179 C CA . PRO B 1 425 ? -31.094 26.031 18.016 1 45.72 425 PRO B CA 1
ATOM 6180 C C . PRO B 1 425 ? -31.578 27.141 17.094 1 45.72 425 PRO B C 1
ATOM 6182 O O . PRO B 1 425 ? -31.656 28.297 17.5 1 45.72 425 PRO B O 1
ATOM 6185 N N . ALA B 1 426 ? -31.547 26.812 15.867 1 49.91 426 ALA B N 1
ATOM 6186 C CA . ALA B 1 426 ? -32.125 27.734 14.906 1 49.91 426 ALA B CA 1
ATOM 6187 C C . ALA B 1 426 ? -33.5 28.203 15.383 1 49.91 426 ALA B C 1
ATOM 6189 O O . ALA B 1 426 ? -34.375 27.391 15.727 1 49.91 426 ALA B O 1
ATOM 6190 N N . SER B 1 427 ? -33.656 29.375 15.938 1 33.72 427 SER B N 1
ATOM 6191 C CA . SER B 1 427 ? -35 29.891 16.203 1 33.72 427 SER B CA 1
ATOM 6192 C C . SER B 1 427 ? -35.938 29.609 15.047 1 33.72 427 SER B C 1
ATOM 6194 O O . SER B 1 427 ? -35.625 29.906 13.891 1 33.72 427 SER B O 1
ATOM 6196 N N . SER B 1 428 ? -36.812 28.531 15.14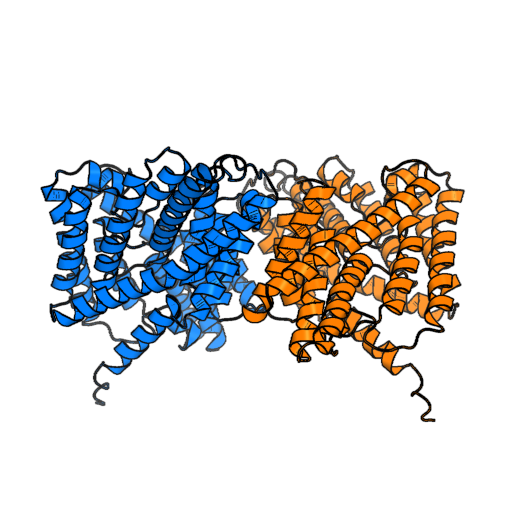8 1 36.5 428 SER B N 1
ATOM 6197 C CA . SER B 1 428 ? -37.906 28.453 14.195 1 36.5 428 SER B CA 1
ATOM 6198 C C . SER B 1 428 ? -38.531 29.828 13.93 1 36.5 428 SER B C 1
ATOM 6200 O O . SER B 1 428 ? -38.844 30.562 14.867 1 36.5 428 SER B O 1
ATOM 6202 N N . PRO B 1 429 ? -38.5 30.266 12.633 1 32.09 429 PRO B N 1
ATOM 6203 C CA . PRO B 1 429 ? -39.5 31.344 12.5 1 32.09 429 PRO B CA 1
ATOM 6204 C C . PRO B 1 429 ? -40.906 30.922 12.898 1 32.09 429 PRO B C 1
ATOM 6206 O O . PRO B 1 429 ? -41.25 29.734 12.797 1 32.09 429 PRO B O 1
#

Foldseek 3Di:
DQVLLLVLLQQLLVLLVVLVVLLQVLLCVQQVDRPDQLVSLVNDDLVLLQVLLLVLLLVLLVLCLPQCPPDPPPAALALLCCQQPRLLAHDPSSLVSLSVSLSSNQSSFFLFANLRSSLSRSLNSLLVVQVVVVVVDPQGSNNSSLSSLSSSLSSVCSRQVFNQLSLLCCACQRVVHDDPVSSSSNSSSSVSSSVNSCVPPNDDFLAAADDFDDQDPLQLVLLLVLLLVLLVVQLVLVVLLVVLLVVLVVVVDRLSNLSSVLSSLSSNLCSPPSCLTHNNSVVLNCLRPHDDDLVNLVSNLVSNSVSNSSNVSSPRRHHNLSVQLNNQLSSQLNSLVVCCVVPVNNGTDSSLRSLLSSLSNNCSQSVRLVSSLSSSCSNHVDCSSNVSNNSSSVSSSVSNVVVVRDHPVVVVVVVSVVVVVPDPPDPDD/DQVLLLVLLQQLLVLLVVLVVLLQVLLCVQQVDRPDQLVSLVNDPLVLLQVLLLVLLLVLLCLCQPQCPPDPPPAALALLCCQQPRLLAHDPSSLVSLSVSLSSNQSSFFQFANLRSSLSRSLNSLLVVQVVVVVVDPAGSNNSSLSSLSSSLSSVCSRQVFNQLSLLCCACQRVVHDDPVSSSSNSSSSVSSSVNSCVVPNDDFLAAADDWDDQDPLQLVLLLVLLLVLLVVQLVLVVLLVVLLVVLVVVVDRLSNLSSVLSSLLSNLCSVPSCLTHNNSVVLNCLRPHDDDLVNLVSNLVSNSVSNSSNVSSPRRHHNLSVQLNNQLSSQLNSLVVCCVVPVNRGTDSSLRSLLSSLSNSCSQSVRLVSSLSSSCSNHVDCVSNVSNNSSSVSSSVSNVVVVRDHPVVVVVVVSVVVVVPDPPDPDD

InterPro domains:
  IPR001807 Chloride channel [PF00654] (57-400)
  IPR001807 Chloride channel [PR00762] (98-117)
  IPR001807 Chloride channel [PR00762] (153-172)
  IPR001807 Chloride channel [PR00762] (316-336)
  IPR001807 Chloride channel [PR00762] (351-367)
  IPR001807 Chloride channel [PR00762] (369-388)
  IPR014743 Chloride channel, core [SSF81340] (2-422)
  IPR023790 Chloride channel, voltage-gated, ClcB [MF_01203] (1-412)
  IPR050368 Voltage-gated ClC-type chloride channel [PTHR43427] (1-409)

pLDDT: mean 90.63, std 10.76, range [30.81, 98.69]

Solvent-accessible surface area (backbone atoms only — not comparable to full-atom values): 38966 Å² total; per-residue (Å²): 108,57,68,57,19,30,50,23,0,43,49,2,19,51,46,32,49,51,51,52,50,51,37,49,52,50,28,29,71,74,58,70,49,90,66,54,51,35,52,41,39,65,71,41,56,62,68,50,31,26,43,42,14,17,50,17,12,28,52,16,15,43,36,45,59,58,55,50,70,78,50,78,84,54,61,31,89,42,61,62,47,10,47,62,75,48,64,15,39,52,30,63,66,60,49,49,39,46,37,52,19,20,46,34,24,43,49,34,29,30,22,32,15,71,51,38,44,28,19,44,49,1,14,37,43,10,18,52,51,38,55,56,44,43,74,76,40,94,64,52,54,70,53,24,15,48,34,19,44,12,1,32,8,1,11,43,3,47,66,48,60,16,32,68,21,15,26,39,38,44,22,49,64,53,67,56,40,46,41,72,82,61,44,47,35,16,40,42,0,1,42,38,2,35,54,54,43,32,74,76,74,46,86,75,49,75,39,75,66,62,94,77,70,88,82,54,82,66,36,54,58,57,30,40,50,49,2,44,51,21,6,55,45,19,49,50,53,54,48,47,29,50,50,32,27,53,53,47,59,68,66,68,55,55,53,24,55,31,15,18,50,17,14,33,53,36,9,56,51,28,58,82,39,29,67,34,24,21,31,27,66,68,54,46,48,41,56,52,72,42,92,74,57,65,67,56,46,52,51,50,43,56,49,30,53,51,21,26,18,31,24,52,17,28,62,52,56,45,22,62,63,47,36,37,33,34,48,11,22,42,51,14,31,50,50,22,49,50,40,27,71,75,34,62,88,52,38,57,62,33,49,60,30,15,59,34,20,18,23,4,20,38,2,15,27,53,66,32,37,67,33,23,41,42,34,50,33,40,19,30,69,42,72,83,53,46,60,54,21,51,48,8,8,43,38,0,21,54,48,15,52,69,71,65,54,74,28,60,61,57,48,50,54,52,49,52,52,52,55,59,63,69,48,77,74,77,75,76,128,107,57,67,57,19,30,51,24,0,44,50,2,19,51,44,30,49,51,50,51,51,52,35,51,51,49,28,29,71,73,57,71,48,88,65,53,51,35,53,40,40,65,71,41,56,62,67,51,31,26,44,41,12,18,51,17,12,28,52,16,16,43,35,46,58,58,54,52,69,78,51,77,85,55,60,33,89,43,60,61,48,9,46,61,77,49,62,14,39,53,31,64,66,59,48,50,39,46,36,52,17,21,46,33,24,44,48,32,30,29,21,33,15,71,51,37,46,28,19,42,49,1,13,38,43,10,16,52,53,39,55,57,43,43,75,76,38,94,62,51,55,67,53,24,15,48,35,19,44,13,1,33,7,0,11,41,2,46,65,50,60,18,32,68,21,14,26,39,37,44,22,50,63,53,68,55,40,45,41,72,83,60,45,47,35,17,40,41,0,2,43,37,2,36,54,53,42,33,74,75,73,46,87,74,50,78,40,73,66,62,94,78,69,88,82,52,81,64,37,53,58,58,31,41,50,49,2,44,51,21,5,57,46,19,49,51,53,53,49,48,28,52,49,32,30,53,52,47,59,68,66,68,55,56,54,24,56,32,16,17,50,16,15,34,52,36,9,56,51,28,60,82,39,29,66,33,24,21,29,27,66,69,55,47,49,40,58,52,73,43,93,72,58,65,66,56,46,52,51,50,43,55,49,32,53,51,22,25,16,32,22,54,16,30,61,51,57,48,22,62,64,48,35,36,33,33,49,12,24,43,51,15,31,48,49,23,50,51,41,27,71,75,33,63,88,52,38,58,62,32,48,61,29,14,58,32,19,19,23,5,20,38,1,15,29,53,64,33,38,67,32,23,41,42,33,49,32,41,19,30,69,42,73,84,52,46,61,54,20,51,49,7,8,43,38,0,21,53,48,14,50,71,72,66,54,74,28,59,62,56,49,51,53,51,50,54,51,50,55,60,64,69,48,74,75,77,76,74,129

Sequence (858 aa):
MLAIAGLIGCAGALATIAFRECLRQLQWWLAGADQGLVATARALPWWARLLVPTAGGLLAGLTLQYGLKWIPRKGAEDYMEAIAVGDGVLSARQSLVRSASSLCSVASGASIGREGPMVQLAAMCGSLLGRVLRHAMPVSVEHMRLLVACGAAAGITSAYNAPIAGAVFVCEIVFGAITTATLGPLLVSAVTADIIVRQFFGYGAVYAMPHFDFVSGWEVLTYLGLGLAAGMAGPLLLGLIDRARGAFARTRLPQALRLALGGLIVGALSIRVPEVWGNGYSVVNGFLHAPWLWQTVALVLVCKVGATAASAGSGAVGGVFTPTLFCGAALGLLYGTGMHALLPGAAPVPVSYAVVGMGALLAATTHAPLMSILMIFEMTLSYQVVLPLMLACITGYVTAHATGAPSVYARALARNRDDTLRLPPASSPMLAIAGLIGCAGALATIAFRECLRQLQWWLAGADQGLVATARALPWWARLLVPTAGGLLAGLTLQYGLKWIPRKGAEDYMEAIAVGDGVLSARQSLVRSASSLCSVASGASIGREGPMVQLAAMCGSLLGRVLRHAMPVSVEHMRLLVACGAAAGITSAYNAPIAGAVFVCEIVFGAITTATLGPLLVSAVTADIIVRQFFGYGAVYAMPHFDFVSGWEVLTYLGLGLAAGMAGPLLLGLIDRARGAFARTRLPQALRLALGGLIVGALSIRVPEVWGNGYSVVNGFLHAPWLWQTVALVLVCKVGATAASAGSGAVGGVFTPTLFCGAALGLLYGTGMHALLPGAAPVPVSYAVVGMGALLAATTHAPLMSILMIFEMTLSYQVVLPLMLACITGYVTAHATGAPSVYARALARNRDDTLRLPPASSP